Protein AF-0000000075130719 (afdb_homodimer)

Nearest PDB structures (foldseek):
  7v73-assembly1_A  TM=9.424E-01  e=3.988E-51  Homo sapiens
  7v75-assembly1_A-2  TM=9.267E-01  e=1.184E-51  Homo sapiens
  8opq-assembly1_B  TM=9.087E-01  e=3.395E-48  Homo sapiens
  7wl8-assembly1_A  TM=9.321E-01  e=1.357E-46  Mus musculus
  8sh3-assembly1_C  TM=9.042E-01  e=2.787E-46  Sus scrofa

Sequence (1422 aa):
MEDVPKVSEAAMAPPPLLERRVRQRQPTVSVLKSKLKQGMTCSVPRVRSTLSGFFPVVRWLPKYKLREYVWGDVMSGLIVGIILVPQAIAYCLLAGVEPIYGLYTSFYANIIYFLMGTSRHVSVGIFSLMSLMVGQVVFREVFLAGFDLNDDSIASVAGVLNSSVGTNVTLHSVELMGLQCGKECYAISIAACVTFLAGVYQVLMAVFRLGFVSVYLSAPMLDGFAMGASFTILTVQAKYLLGLKIPRHQGYGTVVVTWFNIFANIHKTNLCDLITSAICISILVAGKEIQERFKDRLKIPLPTELVVVAGATLASHFGDLNSLYDSSVSGHIPTGFIAPQVPNFGLMSRVALDAIPLAVISFAFTVSLSEMFAKKNGYMVRPNQEMLAIGCCNIIPSFFHCFTTSAALAKTMVKDSTGCQTQVSSLISALVVLLVLLFFAPYFYALQKCVLACIIIVSLRGALRKFKDLPAKWRASRNDGIVCLVAMSATALISVELGLLVGVVFSMICIIFKTQNPKVSLMGRVNNSDLYEDMDEYKNLVPPPGVQVFCFQAPLYYANKDFFLKSLYGTVGVEPFLEMARRRKAEKKAKEMFSKQAKANGDKNTGEVVIGLVQRELEFHTIVLDCSAIPFLDSAGLATFKGLVKEYKEVGVSVLLASCYTSVVDTLQKGQFFGKNNTDMGSLLFHTVHSAVLYANSHRLLGNTAREANAMEDVPKVSEAAMAPPPLLERRVRQRQPTVSVLKSKLKQGMTCSVPRVRSTLSGFFPVVRWLPKYKLREYVWGDVMSGLIVGIILVPQAIAYCLLAGVEPIYGLYTSFYANIIYFLMGTSRHVSVGIFSLMSLMVGQVVFREVFLAGFDLNDDSIASVAGVLNSSVGTNVTLHSVELMGLQCGKECYAISIAACVTFLAGVYQVLMAVFRLGFVSVYLSAPMLDGFAMGASFTILTVQAKYLLGLKIPRHQGYGTVVVTWFNIFANIHKTNLCDLITSAICISILVAGKEIQERFKDRLKIPLPTELVVVAGATLASHFGDLNSLYDSSVSGHIPTGFIAPQVPNFGLMSRVALDAIPLAVISFAFTVSLSEMFAKKNGYMVRPNQEMLAIGCCNIIPSFFHCFTTSAALAKTMVKDSTGCQTQVSSLISALVVLLVLLFFAPYFYALQKCVLACIIIVSLRGALRKFKDLPAKWRASRNDGIVCLVAMSATALISVELGLLVGVVFSMICIIFKTQNPKVSLMGRVNNSDLYEDMDEYKNLVPPPGVQVFCFQAPLYYANKDFFLKSLYGTVGVEPFLEMARRRKAEKKAKEMFSKQAKANGDKNTGEVVIGLVQRELEFHTIVLDCSAIPFLDSAGLATFKGLVKEYKEVGVSVLLASCYTSVVDTLQKGQFFGKNNTDMGSLLFHTVHSAVLYANSHRLLGNTAREANA

Organism: Scophthalmus maximus (NCBI:txid52904)

Solvent-accessible surface area (backbone atoms only — not comparable to full-atom values): 73428 Å² total; per-residue (Å²): 138,82,82,74,78,78,75,72,73,70,75,69,70,73,73,73,90,72,48,73,49,83,74,81,73,73,57,67,65,56,52,49,50,47,51,48,50,62,65,61,60,79,42,69,69,52,50,50,51,48,50,49,61,57,28,38,38,73,65,53,58,81,66,54,56,60,88,79,40,45,64,25,11,48,53,18,6,48,52,52,18,52,55,43,49,57,48,22,38,30,36,12,65,46,28,63,43,63,42,62,33,26,49,43,26,33,30,49,21,14,48,46,34,38,39,26,34,68,48,40,48,64,39,49,20,72,29,66,68,50,19,40,56,44,11,54,53,25,54,44,52,43,44,73,71,68,48,78,73,62,80,67,72,72,60,59,62,67,69,51,62,71,58,78,77,74,72,73,74,72,72,78,54,51,73,53,98,86,39,79,30,48,71,69,54,47,28,41,44,45,31,8,28,37,14,27,48,14,9,49,53,25,37,50,34,29,75,68,58,48,53,63,60,50,43,59,59,42,68,45,29,50,51,12,35,44,36,10,43,47,51,38,51,45,52,69,35,46,39,37,31,33,44,44,93,69,66,80,72,77,64,74,27,42,45,60,53,49,52,53,49,47,65,73,45,52,86,60,46,32,65,68,34,36,51,51,26,53,51,50,41,51,51,48,52,48,44,53,50,51,47,63,76,35,43,91,75,45,78,64,86,75,65,47,65,48,50,51,51,52,51,48,19,50,48,29,56,76,60,41,35,48,82,72,65,67,45,59,51,68,39,89,37,75,66,62,82,73,79,68,45,78,55,53,70,84,56,36,76,78,37,52,76,65,16,51,55,52,26,51,51,32,42,41,46,31,47,51,50,34,48,52,53,21,58,74,70,70,51,81,64,57,57,45,51,42,30,37,23,54,12,48,35,14,37,60,35,11,31,51,54,10,48,50,52,25,43,38,67,70,61,19,50,51,26,47,70,39,46,37,64,40,38,63,14,34,46,42,16,23,50,47,41,48,50,36,39,64,71,47,37,57,70,50,26,43,26,42,47,20,59,31,35,37,53,55,52,61,68,36,46,71,46,57,52,51,62,70,46,43,63,59,41,32,72,74,32,58,68,49,29,50,37,15,50,50,4,18,46,36,13,31,49,40,33,60,67,57,8,53,54,50,21,42,52,48,51,51,48,54,55,52,52,51,49,39,65,43,65,70,41,47,39,10,31,39,73,100,51,85,46,68,43,47,46,85,46,32,55,78,48,46,62,52,84,41,40,47,37,40,34,48,40,30,54,39,26,62,60,23,44,66,50,49,51,51,48,50,28,63,72,74,66,59,48,48,68,61,52,51,51,51,50,50,50,49,49,49,50,49,48,52,52,40,53,52,44,30,68,66,66,71,55,82,80,69,65,70,68,62,67,71,70,67,65,76,75,66,86,47,48,34,37,38,39,37,31,53,27,25,54,43,60,39,72,55,24,50,52,49,53,52,51,49,44,54,45,31,45,74,71,64,27,46,63,33,40,14,30,61,42,67,64,32,49,51,50,37,56,74,65,45,65,30,42,84,89,49,70,41,38,80,78,33,50,32,76,35,62,53,59,42,51,53,50,54,55,49,53,47,52,51,53,51,50,50,51,54,66,76,94,139,83,81,72,77,77,74,71,73,68,75,68,69,72,73,74,89,72,48,74,50,82,74,80,73,74,56,68,65,56,52,48,49,48,50,48,51,62,66,61,60,80,40,69,68,53,48,53,51,48,50,48,62,58,27,38,37,73,67,52,57,81,66,54,54,61,86,78,40,46,64,25,12,48,51,17,6,47,52,52,18,53,55,43,49,57,48,21,39,30,36,12,66,46,27,62,42,63,43,61,32,25,49,43,25,33,31,47,21,15,47,44,34,38,40,26,34,66,49,41,48,65,39,50,20,74,30,66,68,51,19,40,56,44,12,53,54,27,53,43,50,42,45,74,71,67,50,77,72,62,82,67,72,71,61,59,63,67,68,52,62,72,60,77,76,74,71,72,74,71,72,77,51,51,74,54,96,86,39,79,29,47,70,69,54,47,28,42,45,46,32,8,27,35,13,28,48,14,10,50,51,24,38,50,33,30,76,67,58,49,53,64,60,50,42,59,59,42,68,45,29,51,51,13,34,45,35,11,42,47,52,38,52,45,53,68,36,46,39,37,32,35,44,44,94,68,65,82,72,76,65,74,26,42,45,61,53,50,51,52,50,46,65,72,44,54,86,62,46,33,62,67,33,37,51,51,25,52,52,51,41,52,51,48,52,50,45,54,48,51,46,63,75,35,42,90,74,45,76,62,85,74,66,49,64,48,50,49,50,52,50,49,20,50,50,29,56,75,60,41,36,47,82,71,65,68,46,61,52,68,42,89,39,76,66,63,82,74,78,67,45,79,54,52,70,82,57,38,76,79,37,52,76,66,17,50,55,52,26,50,51,32,42,41,46,31,47,52,50,35,49,53,53,21,58,74,71,70,50,83,64,55,56,44,51,41,31,38,24,53,12,47,34,13,36,60,35,13,31,51,54,10,46,50,52,24,43,37,65,70,61,18,49,51,24,46,70,39,45,37,63,38,41,63,14,36,47,42,18,21,49,47,41,47,50,37,38,64,71,47,38,58,69,49,25,45,26,42,48,20,57,31,36,37,52,55,51,60,69,35,45,71,46,58,51,50,63,71,45,44,64,57,41,32,70,72,32,58,68,48,31,50,36,17,50,50,5,18,47,35,13,32,47,40,34,60,68,56,8,52,53,50,21,42,52,49,49,51,47,54,54,51,53,51,49,39,64,44,66,70,42,46,39,11,31,40,73,98,51,86,45,68,44,45,44,86,46,32,56,79,48,46,63,54,85,42,41,46,37,40,36,50,39,30,54,38,28,61,61,23,44,65,51,48,50,51,48,51,29,63,71,74,66,59,46,49,68,61,51,51,51,51,49,51,50,49,49,48,50,50,48,51,51,41,52,50,45,30,68,67,66,72,56,83,81,71,66,69,69,64,65,71,69,67,64,76,75,64,84,49,47,35,36,36,38,39,30,54,27,27,53,44,58,38,72,55,24,50,51,48,52,52,51,49,44,53,46,32,45,74,72,65,28,47,65,32,41,14,29,63,42,67,64,32,49,51,50,38,57,74,66,44,66,29,40,84,88,49,71,42,37,79,79,33,48,31,76,36,61,53,58,43,52,52,50,53,53,50,52,48,51,50,52,50,50,50,52,53,67,74,96

Radius of gyration: 38.37 Å; Cα contacts (8 Å, |Δi|>4): 2157; chains: 2; bounding box: 129×122×76 Å

pLDDT: mean 82.8, std 15.51, range [29.06, 96.94]

InterPro domains:
  IPR001902 SLC26A/SulP transporter [PTHR11814] (41-697)
  IPR001902 SLC26A/SulP transporter [TIGR00815] (56-692)
  IPR002645 STAS domain [PF01740] (541-692)
  IPR002645 STAS domain [PS50801] (537-696)
  IPR011547 SLC26A/SulP transporter domain [PF00916] (71-486)
  IPR018045 Sulphate anion transporter, conserved site [PS01130] (99-120)
  IPR036513 STAS domain superfamily [G3DSA:3.30.750.24] (517-700)
  IPR036513 STAS domain superfamily [SSF52091] (542-696)

Foldseek 3Di:
DDDPPPPPPPVPPPPDPDDDDPDPDDPPVVVVVVVVVVVPPPDPVVVVVVVCLQWVCVVCVVVDDCVPFVVLLLQLLVQLLLLQQLLLQLLCVLLVAASLQSLLLLLLLLVLCQGQPPFFQFRKGDDNLLSNLNNLQLLVVLVVLPHDQFPPVVPDPVVVVPDPPPPCPVQSFDDFPNDGAHSNRSSLLSQLLLLQLLLVVLLVCLVVVVLVVLVLCDPLLVLLLLQLSLLQLLLVLVCQLQQHRDGQDRFWFSNPVSVVVCVVCVVVGQPVSNVLLVVLLVQLLVLVVVCVVCVVPDLRRDSSLSVSLLVQLVCLVVVVCCVPRVFAASAFDDADFDDFADRRPVCNVVCNVSSHLSNVVQLSQALVLSQVVCVVVPHDGDSSSSSNSQSCSRNVCSRRSHGHMHTDDVSSVSSVSSRRDGSVSSVSSSVSSNVCRHPPRRSRRSGGSSSSSSSSSSVSVVSNCVVVCLVVLCVVPVLSSVLSNQLSCCCNGTHSSVSSVRSSVVNVVSVVVDQQDDDKFWWFDADPDLDTDGPVPDPDGHHPFQEIEIEDQHADEDRNLVVVLVVVCVVLVDDLVVLVVVLVVVLVVLQVVVVVVCVVVVDPPPSPVVSVPPLPDRRHAEYEYECQNHQAYDPNRLVSVLVVQVSVVVSRHHYAYEQHDPRHVVVNVVVCVCHDPNPNVVVRYYHHPSVNSVSRVVVVVVVVVVVVVVD/DDPPPPPPPPVPPPPDPDDDDPDPDDPPVVVVVVVVVVVPPPDPVVVVVVVCLQWVCVVCVVVDDCVPFVVLLLQLLVQLLLLQQLLLQLLCVLLVAASLQSLLLLLLLLVLCQGQPPFFQFRKGDDNLLSNLNNLQLLVVLVVLPHDQFPPPVPCPVVVVPDPPPPCPVQSFDDFPNDGAHSNRSSLLSQLLLLQLLLVVLLVCLVVVVLVVLVLCDPLLVLLLLLLSLLQLLLVLVCQLQQHRDGQDRFWFSNPVSVVVCVVCVVVGQPVSNVLLVVLLVQLLVLVVVCVVCVVPDLRRDSSLSVSLVVQLVCLVVVVCCVPRVFAASAADDADFDDFADRRPVCNVVCNVSSHLSNVVQLSQALVLSQVVCVVVPHDGDSSSSSNSQSCSRNVCSRRSHGHMHTDDVSSVSSVSSRRDGSVSSVSSSVSSNVCRHPPRRSRRSGGSSSSSSSSSSVSVVSNCCVVCLVVLCVVPVLSSVLSNQLSCCCNGTHSSVSSVRSSVVNVVSVVVDQQDDDKFWWFDADPDLDTDGPVPDPDGHHDFQEIEIEDQHADEDRNLVVVLVVVCVVLVHDLVVVVVVLVVVLVVLQVVVVVVCVVVVDDPPSPVVSVPPLPPRRHAEYEYECQNHQAYDPNRLVSVLVVQVSVVVSRHHYAYEQHDPRHVVVNVVVCVCHDPNPNVVVRYYHHPSVNSVSRVVVVVVVVVVVVVVD

Secondary structure (DSSP, 8-state):
----------------S-PBP------HHHHHHHHHHHHH---HHHHHHHHHHH-THHHHGGG--HHHHHHHHHHHHHHHHHHHHHHHHHHHHHHTS-HHHHHHHHHHHHHHHHHH---SSPPEE--HHHHHHHHHHHHHHHHHTT----TTTTSHHHHTTTS----------EEETTEEE-HHHHHHHHHHHHHHHHHHHHHHHHHTTGGGGGGG--HHHHHHHHHHHHHHHHHHHHHHHHT---PPP-SS-HHHHHHHHHHHTGGG--HHHHHHHHHHHHHHHHHHHHHHHTTTT-SS---HHHHHHHHHHHHHHHHTHHHHH---B------S-PPP----GGGHHHHTTTHHHHHHHHHHHHHHHHHHHHHHHT----HHHHHHHHHHHHHHHHTTT----EE-HHHHHHHHHTT--STHHHHHHHHHHHHIIIIIGGGGTT-BHHHHHHHHHHHTHHHHHGGGGHHHHHHH-HHHHHHHHHHHHHHHHT-HHHHHHHHHHHHHHHHHHHHHS--EEEEEEETTSS-EEETTTBSSEEPPTTEEEEEE-S-B-TTTHHHHHHHHHHHH---HHHHHHHHHHHHHHHHHHHHHHHHHH---STHHHHHHHT----S-SEEEEE-TT---B-HHHHHHHHHHHHHHHHTT-EEEEES--HHHHHHHHHTTTT-GGGTTHHHHEESSHHHHHHHHHHHHHHHHHHHHHT-/----------------S-PBP------HHHHHHHHHHHHH---HHHHHHHHHHH-THHHHSTT--HHHHHHHHHHHHHHHHHHHHHHHHHHHHHHTS-HHHHHHHHHHHHHHHHHH---SS--EE--HHHHHHHHHHHHHHHHHTT----TTTTTHHHHTTTS----------EEETTEEE-HHHHHHHHHHHHHHHHHHHHHHHHHTTGGGGGGG--HHHHHHHHHHHHHHHHHHHHHHHHT---PPP-SS-HHHHHHHHHHHTGGG--HHHHHHHHHHHHHHHHHHHHHHHTTTT-SS---HHHHHHHHHHHHHHHHTHHHHH---B------S-PPP-PPPGGGHHHHTTTHHHHHHHHHHHHHHHHHHHHHHHT----HHHHHHHHHHHHHHHHTTT----EE-HHHHHHHHHTT--STHHHHHHHHHHHHIIIIIGGGGTT-BHHHHHHHHHHHTHHHHHGGGGHHHHHHH-HHHHHHHHHHHHHHHHT-HHHHHHHHHHHHHHHHHHHHHS--EEEEEEETTSS-EEETTTBSSEEPPTTEEEEEE-S-B-TTTHHHHHHHHHHHH---HHHHHHHHHHHHHHHHHHHHHHHHHH---STHHHHHHHT----S-SEEEEE-TT---B-HHHHHHHHHHHHHHHHTT-EEEEES--HHHHHHHHHTTTT-GGGTTHHHHEESSHHHHHHHHHHHHHHHHHHHHHT-

Structure (mmCIF, N/CA/C/O backbone):
data_AF-0000000075130719-model_v1
#
loop_
_entity.id
_entity.type
_entity.pdbx_description
1 polymer 'Sulfate transporter'
#
loop_
_atom_site.group_PDB
_atom_site.id
_atom_site.type_symbol
_atom_site.label_atom_id
_atom_site.label_alt_id
_atom_site.label_comp_id
_atom_site.label_asym_id
_atom_site.label_entity_id
_atom_site.label_seq_id
_atom_site.pdbx_PDB_ins_code
_atom_site.Cartn_x
_atom_site.Cartn_y
_atom_site.Cartn_z
_atom_site.occupancy
_atom_site.B_iso_or_equiv
_atom_site.auth_seq_id
_atom_site.auth_comp_id
_atom_site.auth_asym_id
_atom_site.auth_atom_id
_atom_site.pdbx_PDB_model_num
ATOM 1 N N . MET A 1 1 ? -71.188 16.891 39.656 1 29.08 1 MET A N 1
ATOM 2 C CA . MET A 1 1 ? -70.25 17.109 38.562 1 29.08 1 MET A CA 1
ATOM 3 C C . MET A 1 1 ? -69 16.219 38.719 1 29.08 1 MET A C 1
ATOM 5 O O . MET A 1 1 ? -68.188 16.469 39.562 1 29.08 1 MET A O 1
ATOM 9 N N . GLU A 1 2 ? -69.125 14.898 38.5 1 30.97 2 GLU A N 1
ATOM 10 C CA . GLU A 1 2 ? -68.312 13.727 38.75 1 30.97 2 GLU A CA 1
ATOM 11 C C . GLU A 1 2 ? -67.062 13.727 37.875 1 30.97 2 GLU A C 1
ATOM 13 O O . GLU A 1 2 ? -67.188 13.969 36.688 1 30.97 2 GLU A O 1
ATOM 18 N N . ASP A 1 3 ? -65.875 14.031 38.469 1 32.53 3 ASP A N 1
ATOM 19 C CA . ASP A 1 3 ? -64.5 14.164 37.969 1 32.53 3 ASP A CA 1
ATOM 20 C C . ASP A 1 3 ? -64.062 12.891 37.25 1 32.53 3 ASP A C 1
ATOM 22 O O . ASP A 1 3 ? -64 11.812 37.844 1 32.53 3 ASP A O 1
ATOM 26 N N . VAL A 1 4 ? -64.438 12.703 35.969 1 36.16 4 VAL A N 1
ATOM 27 C CA . VAL A 1 4 ? -64.062 11.578 35.125 1 36.16 4 VAL A CA 1
ATOM 28 C C . VAL A 1 4 ? -62.531 11.5 35.062 1 36.16 4 VAL A C 1
ATOM 30 O O . VAL A 1 4 ? -61.844 12.5 34.781 1 36.16 4 VAL A O 1
ATOM 33 N N . PRO A 1 5 ? -61.906 10.547 35.781 1 35.84 5 PRO A N 1
ATOM 34 C CA . PRO A 1 5 ? -60.469 10.406 35.812 1 35.84 5 PRO A CA 1
ATOM 35 C C . PRO A 1 5 ? -59.844 10.312 34.406 1 35.84 5 PRO A C 1
ATOM 37 O O . PRO A 1 5 ? -60.438 9.727 33.5 1 35.84 5 PRO A O 1
ATOM 40 N N . LYS A 1 6 ? -59.094 11.328 33.969 1 33.88 6 LYS A N 1
ATOM 41 C CA . LYS A 1 6 ? -58.281 11.445 32.75 1 33.88 6 LYS A CA 1
ATOM 42 C C . LYS A 1 6 ? -57.438 10.203 32.562 1 33.88 6 LYS A C 1
ATOM 44 O O . LYS A 1 6 ? -56.562 9.898 33.375 1 33.88 6 LYS A O 1
ATOM 49 N N . VAL A 1 7 ? -58.031 9.141 32.094 1 32.34 7 VAL A N 1
ATOM 50 C CA . VAL A 1 7 ? -57.25 7.977 31.672 1 32.34 7 VAL A CA 1
ATOM 51 C C . VAL A 1 7 ? -56.094 8.422 30.781 1 32.34 7 VAL A C 1
ATOM 53 O O . VAL A 1 7 ? -56.312 9.016 29.719 1 32.34 7 VAL A O 1
ATOM 56 N N . SER A 1 8 ? -55.094 8.969 31.391 1 29.34 8 SER A N 1
ATOM 57 C CA . SER A 1 8 ? -53.844 9.188 30.688 1 29.34 8 SER A CA 1
ATOM 58 C C . SER A 1 8 ? -53.5 8.023 29.75 1 29.34 8 SER A C 1
ATOM 60 O O . SER A 1 8 ? -53.438 6.871 30.188 1 29.34 8 SER A O 1
ATOM 62 N N . GLU A 1 9 ? -54.125 7.965 28.656 1 30.27 9 GLU A N 1
ATOM 63 C CA . GLU A 1 9 ? -53.719 7.059 27.578 1 30.27 9 GLU A CA 1
ATOM 64 C C . GLU A 1 9 ? -52.188 6.961 27.5 1 30.27 9 GLU A C 1
ATOM 66 O O . GLU A 1 9 ? -51.531 7.883 27.016 1 30.27 9 GLU A O 1
ATOM 71 N N . ALA A 1 10 ? -51.594 6.473 28.547 1 31.53 10 ALA A N 1
ATOM 72 C CA . ALA A 1 10 ? -50.188 6.051 28.375 1 31.53 10 ALA A CA 1
ATOM 73 C C . ALA A 1 10 ? -50 5.391 27.016 1 31.53 10 ALA A C 1
ATOM 75 O O . ALA A 1 10 ? -50.594 4.348 26.734 1 31.53 10 ALA A O 1
ATOM 76 N N . ALA A 1 11 ? -49.938 6.172 26 1 31.53 11 ALA A N 1
ATOM 77 C CA . ALA A 1 11 ? -49.406 5.723 24.703 1 31.53 11 ALA A CA 1
ATOM 78 C C . ALA A 1 11 ? -48.375 4.621 24.891 1 31.53 11 ALA A C 1
ATOM 80 O O . ALA A 1 11 ? -47.25 4.875 25.391 1 31.53 11 ALA A O 1
ATOM 81 N N . MET A 1 12 ? -48.688 3.492 25.391 1 31.31 12 MET A N 1
ATOM 82 C CA . MET A 1 12 ? -47.812 2.326 25.422 1 31.31 12 MET A CA 1
ATOM 83 C C . MET A 1 12 ? -46.938 2.264 24.156 1 31.31 12 MET A C 1
ATOM 85 O O . MET A 1 12 ? -47.469 2.211 23.047 1 31.31 12 MET A O 1
ATOM 89 N N . ALA A 1 13 ? -45.875 2.953 24.141 1 35.78 13 ALA A N 1
ATOM 90 C CA . ALA A 1 13 ? -44.875 2.723 23.109 1 35.78 13 ALA A CA 1
ATOM 91 C C . ALA A 1 13 ? -44.906 1.272 22.625 1 35.78 13 ALA A C 1
ATOM 93 O O . ALA A 1 13 ? -44.969 0.347 23.438 1 35.78 13 ALA A O 1
ATOM 94 N N . PRO A 1 14 ? -45.5 0.902 21.5 1 40.53 14 PRO A N 1
ATOM 95 C CA . PRO A 1 14 ? -45.5 -0.47 20.984 1 40.53 14 PRO A CA 1
ATOM 96 C C . PRO A 1 14 ? -44.219 -1.211 21.344 1 40.53 14 PRO A C 1
ATOM 98 O O . PRO A 1 14 ? -43.156 -0.583 21.531 1 40.53 14 PRO A O 1
ATOM 101 N N . PRO A 1 15 ? -44.219 -2.346 22.031 1 43.78 15 PRO A N 1
ATOM 102 C CA . PRO A 1 15 ? -43.062 -3.141 22.422 1 43.78 15 PRO A CA 1
ATOM 103 C C . PRO A 1 15 ? -41.969 -3.141 21.344 1 43.78 15 PRO A C 1
ATOM 105 O O . PRO A 1 15 ? -42.281 -3.016 20.156 1 43.78 15 PRO A O 1
ATOM 108 N N . PRO A 1 16 ? -40.844 -2.752 21.703 1 54.16 16 PRO A N 1
ATOM 109 C CA . PRO A 1 16 ? -39.719 -2.705 20.75 1 54.16 16 PRO A CA 1
ATOM 110 C C . PRO A 1 16 ? -39.594 -3.973 19.906 1 54.16 16 PRO A C 1
ATOM 112 O O . PRO A 1 16 ? -39.656 -5.082 20.438 1 54.16 16 PRO A O 1
ATOM 115 N N . LEU A 1 17 ? -40.094 -3.984 18.75 1 58.25 17 LEU A N 1
ATOM 116 C CA . LEU A 1 17 ? -40.094 -5.062 17.766 1 58.25 17 LEU A CA 1
ATOM 117 C C . LEU A 1 17 ? -38.812 -5.883 17.828 1 58.25 17 LEU A C 1
ATOM 119 O O . LEU A 1 17 ? -38.844 -7.102 17.656 1 58.25 17 LEU A O 1
ATOM 123 N N . LEU A 1 18 ? -37.625 -5.363 18.156 1 67.38 18 LEU A N 1
ATOM 124 C CA . LEU A 1 18 ? -36.375 -6.121 18.125 1 67.38 18 LEU A CA 1
ATOM 125 C C . LEU A 1 18 ? -35.594 -5.969 19.422 1 67.38 18 LEU A C 1
ATOM 127 O O . LEU A 1 18 ? -35.438 -4.855 19.938 1 67.38 18 LEU A O 1
ATOM 131 N N . GLU A 1 19 ? -35.5 -7.078 20.266 1 74.81 19 GLU A N 1
ATOM 132 C CA . GLU A 1 19 ? -34.688 -7.086 21.469 1 74.81 19 GLU A CA 1
ATOM 133 C C . GLU A 1 19 ? -33.281 -7.633 21.188 1 74.81 19 GLU A C 1
ATOM 135 O O . GLU A 1 19 ? -33.125 -8.695 20.578 1 74.81 19 GLU A O 1
ATOM 140 N N . ARG A 1 20 ? -32.25 -6.91 21.578 1 80.06 20 ARG A N 1
ATOM 141 C CA . ARG A 1 20 ? -30.875 -7.289 21.328 1 80.06 20 ARG A CA 1
ATOM 142 C C . ARG A 1 20 ? -30.406 -8.359 22.312 1 80.06 20 ARG A C 1
ATOM 144 O O . ARG A 1 20 ? -30.797 -8.336 23.484 1 80.06 20 ARG A O 1
ATOM 151 N N . ARG A 1 21 ? -29.703 -9.336 21.672 1 74.75 21 ARG A N 1
ATOM 152 C CA . ARG A 1 21 ? -29.109 -10.359 22.516 1 74.75 21 ARG A CA 1
ATOM 153 C C . ARG A 1 21 ? -27.844 -9.859 23.172 1 74.75 21 ARG A C 1
ATOM 155 O O . ARG A 1 21 ? -27.031 -9.172 22.547 1 74.75 21 ARG A O 1
ATOM 162 N N . VAL A 1 22 ? -27.688 -9.836 24.484 1 62.62 22 VAL A N 1
ATOM 163 C CA . VAL A 1 22 ? -26.5 -9.398 25.203 1 62.62 22 VAL A CA 1
ATOM 164 C C . VAL A 1 22 ? -25.344 -10.336 24.906 1 62.62 22 VAL A C 1
ATOM 166 O O . VAL A 1 22 ? -25.438 -11.547 25.094 1 62.62 22 VAL A O 1
ATOM 169 N N . ARG A 1 23 ? -24.484 -10 24.016 1 59.78 23 ARG A N 1
ATOM 170 C CA . ARG A 1 23 ? -23.328 -10.852 23.719 1 59.78 23 ARG A CA 1
ATOM 171 C C . ARG A 1 23 ? -22.344 -10.844 24.875 1 59.78 23 ARG A C 1
ATOM 173 O O . ARG A 1 23 ? -21.953 -9.781 25.359 1 59.78 23 ARG A O 1
ATOM 180 N N . GLN A 1 24 ? -22.281 -11.891 25.578 1 57.62 24 GLN A N 1
ATOM 181 C CA . GLN A 1 24 ? -21.219 -11.992 26.562 1 57.62 24 GLN A CA 1
ATOM 182 C C . GLN A 1 24 ? -19.844 -12.125 25.906 1 57.62 24 GLN A C 1
ATOM 184 O O . GLN A 1 24 ? -19.594 -13.109 25.203 1 57.62 24 GLN A O 1
ATOM 189 N N . ARG A 1 25 ? -19.234 -11.094 25.562 1 55.66 25 ARG A N 1
ATOM 190 C CA . ARG A 1 25 ? -17.906 -11.164 24.984 1 55.66 25 ARG A CA 1
ATOM 191 C C . ARG A 1 25 ? -16.906 -11.789 25.953 1 55.66 25 ARG A C 1
ATOM 193 O O . ARG A 1 25 ? -16.812 -11.359 27.109 1 55.66 25 ARG A O 1
ATOM 200 N N . GLN A 1 26 ? -16.453 -12.906 25.594 1 62.5 26 GLN A N 1
ATOM 201 C CA . GLN A 1 26 ? -15.375 -13.484 26.391 1 62.5 26 GLN A CA 1
ATOM 202 C C . GLN A 1 26 ? -14.117 -12.625 26.344 1 62.5 26 GLN A C 1
ATOM 204 O O . GLN A 1 26 ? -13.766 -12.102 25.281 1 62.5 26 GLN A O 1
ATOM 209 N N . PRO A 1 27 ? -13.523 -12.289 27.422 1 63.16 27 PRO A N 1
ATOM 210 C CA . PRO A 1 27 ? -12.328 -11.453 27.453 1 63.16 27 PRO A CA 1
ATOM 211 C C . PRO A 1 27 ? -11.219 -11.977 26.547 1 63.16 27 PRO A C 1
ATOM 213 O O . PRO A 1 27 ? -10.961 -13.188 26.516 1 63.16 27 PRO A O 1
ATOM 216 N N . THR A 1 28 ? -10.711 -11.164 25.625 1 64.56 28 THR A N 1
ATOM 217 C CA . THR A 1 28 ? -9.664 -11.484 24.656 1 64.56 28 THR A CA 1
ATOM 218 C C . THR A 1 28 ? -8.516 -12.227 25.328 1 64.56 28 THR A C 1
ATOM 220 O O . THR A 1 28 ? -7.926 -13.133 24.734 1 64.56 28 THR A O 1
ATOM 223 N N . VAL A 1 29 ? -8.258 -11.805 26.609 1 66.38 29 VAL A N 1
ATOM 224 C CA . VAL A 1 29 ? -7.133 -12.398 27.328 1 66.38 29 VAL A CA 1
ATOM 225 C C . VAL A 1 29 ? -7.43 -13.867 27.625 1 66.38 29 VAL A C 1
ATOM 227 O O . VAL A 1 29 ? -6.539 -14.719 27.547 1 66.38 29 VAL A O 1
ATOM 230 N N . SER A 1 30 ? -8.633 -14.102 27.891 1 66.56 30 SER A N 1
ATOM 231 C CA . SER A 1 30 ? -8.984 -15.477 28.219 1 66.56 30 SER A CA 1
ATOM 232 C C . SER A 1 30 ? -8.93 -16.375 26.984 1 66.56 30 SER A C 1
ATOM 234 O O . SER A 1 30 ? -8.5 -17.531 27.062 1 66.56 30 SER A O 1
ATOM 236 N N . VAL A 1 31 ? -9.281 -15.75 25.938 1 69.5 31 VAL A N 1
ATOM 237 C CA . VAL A 1 31 ? -9.25 -16.531 24.703 1 69.5 31 VAL A CA 1
ATOM 238 C C . VAL A 1 31 ? -7.797 -16.797 24.312 1 69.5 31 VAL A C 1
ATOM 240 O O . VAL A 1 31 ? -7.461 -17.906 23.891 1 69.5 31 VAL A O 1
ATOM 243 N N . LEU A 1 32 ? -7.02 -15.789 24.5 1 69.06 32 LEU A N 1
ATOM 244 C CA . LEU A 1 32 ? -5.605 -15.969 24.172 1 69.06 32 LEU A CA 1
ATOM 245 C C . LEU A 1 32 ? -4.961 -16.984 25.125 1 69.06 32 LEU A C 1
ATOM 247 O O . LEU A 1 32 ? -4.152 -17.797 24.688 1 69.06 32 LEU A O 1
ATOM 251 N N . LYS A 1 33 ? -5.246 -16.906 26.391 1 65.81 33 LYS A N 1
ATOM 252 C CA . LYS A 1 33 ? -4.703 -17.844 27.375 1 65.81 33 LYS A CA 1
ATOM 253 C C . LYS A 1 33 ? -5.156 -19.266 27.078 1 65.81 33 LYS A C 1
ATOM 255 O O . LYS A 1 33 ? -4.379 -20.219 27.219 1 65.81 33 LYS A O 1
ATOM 260 N N . SER A 1 34 ? -6.336 -19.281 26.672 1 66.81 34 SER A N 1
ATOM 261 C CA . SER A 1 34 ? -6.84 -20.609 26.359 1 66.81 34 SER A CA 1
ATOM 262 C C . SER A 1 34 ? -6.172 -21.188 25.109 1 66.81 34 SER A C 1
ATOM 264 O O . SER A 1 34 ? -5.832 -22.359 25.062 1 66.81 34 SER A O 1
ATOM 266 N N . LYS A 1 35 ? -6.047 -20.266 24.219 1 67.25 35 LYS A N 1
ATOM 267 C CA . LYS A 1 35 ? -5.398 -20.719 22.984 1 67.25 35 LYS A CA 1
ATOM 268 C C . LYS A 1 35 ? -3.939 -21.094 23.234 1 67.25 35 LYS A C 1
ATOM 270 O O . LYS A 1 35 ? -3.432 -22.062 22.672 1 67.25 35 LYS A O 1
ATOM 275 N N . LEU A 1 36 ? -3.275 -20.281 24.047 1 64.25 36 LEU A N 1
ATOM 276 C CA . LEU A 1 36 ? -1.893 -20.578 24.422 1 64.25 36 LEU A CA 1
ATOM 277 C C . LEU A 1 36 ? -1.804 -21.844 25.25 1 64.25 36 LEU A C 1
ATOM 279 O O . LEU A 1 36 ? -0.882 -22.641 25.062 1 64.25 36 LEU A O 1
ATOM 283 N N . LYS A 1 37 ? -2.654 -22 26.172 1 62.38 37 LYS A N 1
ATOM 284 C CA . LYS A 1 37 ? -2.676 -23.203 26.984 1 62.38 37 LYS A CA 1
ATOM 285 C C . LYS A 1 37 ? -2.936 -24.438 26.141 1 62.38 37 LYS A C 1
ATOM 287 O O . LYS A 1 37 ? -2.322 -25.484 26.359 1 62.38 37 LYS A O 1
ATOM 292 N N . GLN A 1 38 ? -3.814 -24.281 25.312 1 63.06 38 GLN A N 1
ATOM 293 C CA . GLN A 1 38 ? -4.117 -25.406 24.438 1 63.06 38 GLN A CA 1
ATOM 294 C C . GLN A 1 38 ? -2.939 -25.719 23.516 1 63.06 38 GLN A C 1
ATOM 296 O O . GLN A 1 38 ? -2.707 -26.875 23.172 1 63.06 38 GLN A O 1
ATOM 301 N N . GLY A 1 39 ? -2.277 -24.656 23.125 1 59.03 39 GLY A N 1
ATOM 302 C CA . GLY A 1 39 ? -1.111 -24.828 22.266 1 59.03 39 GLY A CA 1
ATOM 303 C C . GLY A 1 39 ? 0.069 -25.453 23 1 59.03 39 GLY A C 1
ATOM 304 O O . GLY A 1 39 ? 0.901 -26.125 22.375 1 59.03 39 GLY A O 1
ATOM 305 N N . MET A 1 40 ? 0.19 -25.203 24.328 1 58.75 40 MET A N 1
ATOM 306 C CA . MET A 1 40 ? 1.353 -25.625 25.094 1 58.75 40 MET A CA 1
ATOM 307 C C . MET A 1 40 ? 1.14 -27.031 25.656 1 58.75 40 MET A C 1
ATOM 309 O O . MET A 1 40 ? 2.014 -27.578 26.328 1 58.75 40 MET A O 1
ATOM 313 N N . THR A 1 41 ? 0.092 -27.562 25.609 1 57.78 41 THR A N 1
ATOM 314 C CA . THR A 1 41 ? -0.005 -28.906 26.156 1 57.78 41 THR A CA 1
ATOM 315 C C . THR A 1 41 ? 0.629 -29.922 25.203 1 57.78 41 THR A C 1
ATOM 317 O O . THR A 1 41 ? 0.168 -30.109 24.078 1 57.78 41 THR A O 1
ATOM 320 N N . CYS A 1 42 ? 1.938 -30.094 25.312 1 56.34 42 CYS A N 1
ATOM 321 C CA . CYS A 1 42 ? 2.775 -31 24.547 1 56.34 42 CYS A CA 1
ATOM 322 C C . CYS A 1 42 ? 2.441 -32.438 24.875 1 56.34 42 CYS A C 1
ATOM 324 O O . CYS A 1 42 ? 2.736 -32.938 25.969 1 56.34 42 CYS A O 1
ATOM 326 N N . SER A 1 43 ? 1.335 -32.938 24.625 1 61.97 43 SER A N 1
ATOM 327 C CA . SER A 1 43 ? 1.16 -34.375 24.797 1 61.97 43 SER A CA 1
ATOM 328 C C . SER A 1 43 ? 1.737 -35.125 23.609 1 61.97 43 SER A C 1
ATOM 330 O O . SER A 1 43 ? 1.888 -34.594 22.516 1 61.97 43 SER A O 1
ATOM 332 N N . VAL A 1 44 ? 2.369 -36.281 23.906 1 62.78 44 VAL A N 1
ATOM 333 C CA . VAL A 1 44 ? 3.006 -37.188 22.969 1 62.78 44 VAL A CA 1
ATOM 334 C C . VAL A 1 44 ? 2.119 -37.375 21.734 1 62.78 44 VAL A C 1
ATOM 336 O O . VAL A 1 44 ? 2.604 -37.281 20.594 1 62.78 44 VAL A O 1
ATOM 339 N N . PRO A 1 45 ? 0.846 -37.594 21.953 1 62.47 45 PRO A N 1
ATOM 340 C CA . PRO A 1 45 ? 0.03 -37.781 20.75 1 62.47 45 PRO A CA 1
ATOM 341 C C . PRO A 1 45 ? -0.054 -36.5 19.922 1 62.47 45 PRO A C 1
ATOM 343 O O . PRO A 1 45 ? -0.154 -36.562 18.688 1 62.47 45 PRO A O 1
ATOM 346 N N . ARG A 1 46 ? 0.13 -35.469 20.469 1 63.22 46 ARG A N 1
ATOM 347 C CA . ARG A 1 46 ? 0.052 -34.188 19.766 1 63.22 46 ARG A CA 1
ATOM 348 C C . ARG A 1 46 ? 1.312 -33.938 18.953 1 63.22 46 ARG A C 1
ATOM 350 O O . ARG A 1 46 ? 1.241 -33.375 17.844 1 63.22 46 ARG A O 1
ATOM 357 N N . VAL A 1 47 ? 2.381 -34.438 19.625 1 65.5 47 VAL A N 1
ATOM 358 C CA . VAL A 1 47 ? 3.643 -34.312 18.891 1 65.5 47 VAL A CA 1
ATOM 359 C C . VAL A 1 47 ? 3.633 -35.25 17.688 1 65.5 47 VAL A C 1
ATOM 361 O O . VAL A 1 47 ? 4.113 -34.875 16.609 1 65.5 47 VAL A O 1
ATOM 364 N N . ARG A 1 48 ? 3.168 -36.375 17.875 1 66.25 48 ARG A N 1
ATOM 365 C CA . ARG A 1 48 ? 3.072 -37.312 16.75 1 66.25 48 ARG A CA 1
ATOM 366 C C . ARG A 1 48 ? 2.131 -36.781 15.68 1 66.25 48 ARG A C 1
ATOM 368 O O . ARG A 1 48 ? 2.412 -36.875 14.484 1 66.25 48 ARG A O 1
ATOM 375 N N . SER A 1 49 ? 1.133 -36.219 16.156 1 71.12 49 SER A N 1
ATOM 376 C CA . SER A 1 49 ? 0.183 -35.656 15.195 1 71.12 49 SER A CA 1
ATOM 377 C C . SER A 1 49 ? 0.762 -34.438 14.5 1 71.12 49 SER A C 1
ATOM 379 O O . SER A 1 49 ? 0.512 -34.219 13.312 1 71.12 49 SER A O 1
ATOM 381 N N . THR A 1 50 ? 1.59 -33.75 15.25 1 70.94 50 THR A N 1
ATOM 382 C CA . THR A 1 50 ? 2.223 -32.594 14.648 1 70.94 50 THR A CA 1
ATOM 383 C C . THR A 1 50 ? 3.309 -33 13.664 1 70.94 50 THR A C 1
ATOM 385 O O . THR A 1 50 ? 3.449 -32.406 12.594 1 70.94 50 THR A O 1
ATOM 388 N N . LEU A 1 51 ? 4.031 -34.062 14.008 1 71.88 51 LEU A N 1
ATOM 389 C CA . LEU A 1 51 ? 5.07 -34.562 13.117 1 71.88 51 LEU A CA 1
ATOM 390 C C . LEU A 1 51 ? 4.461 -35.188 11.867 1 71.88 51 LEU A C 1
ATOM 392 O O . LEU A 1 51 ? 4.98 -35.031 10.766 1 71.88 51 LEU A O 1
ATOM 396 N N . SER A 1 52 ? 3.443 -35.906 12.117 1 74.56 52 SER A N 1
ATOM 397 C CA . SER A 1 52 ? 2.766 -36.5 10.969 1 74.56 52 SER A CA 1
ATOM 398 C C . SER A 1 52 ? 2.102 -35.406 10.109 1 74.56 52 SER A C 1
ATOM 400 O O . SER A 1 52 ? 1.898 -35.625 8.906 1 74.56 52 SER A O 1
ATOM 402 N N . GLY A 1 53 ? 1.905 -34.375 10.75 1 75.62 53 GLY A N 1
ATOM 403 C CA . GLY A 1 53 ? 1.366 -33.219 10.008 1 75.62 53 GLY A CA 1
ATOM 404 C C . GLY A 1 53 ? 2.414 -32.5 9.188 1 75.62 53 GLY A C 1
ATOM 405 O O . GLY A 1 53 ? 2.113 -31.953 8.125 1 75.62 53 GLY A O 1
ATOM 406 N N . PHE A 1 54 ? 3.627 -32.688 9.648 1 84.31 54 PHE A N 1
ATOM 407 C CA . PHE A 1 54 ? 4.734 -32.031 8.961 1 84.31 54 PHE A CA 1
ATOM 408 C C . PHE A 1 54 ? 5.16 -32.812 7.738 1 84.31 54 PHE A C 1
ATOM 410 O O . PHE A 1 54 ? 5.684 -32.25 6.773 1 84.31 54 PHE A O 1
ATOM 417 N N . PHE A 1 55 ? 4.949 -34.156 7.75 1 90.44 55 PHE A N 1
ATOM 418 C CA . PHE A 1 55 ? 5.285 -35.031 6.633 1 90.44 55 PHE A CA 1
ATOM 419 C C . PHE A 1 55 ? 4.051 -35.781 6.125 1 90.44 55 PHE A C 1
ATOM 421 O O . PHE A 1 55 ? 3.83 -36.938 6.453 1 90.44 55 PHE A O 1
ATOM 428 N N . PRO A 1 56 ? 3.375 -35.125 5.305 1 88.12 56 PRO A N 1
ATOM 429 C CA . PRO A 1 56 ? 2.145 -35.719 4.789 1 88.12 56 PRO A CA 1
ATOM 430 C C . PRO A 1 56 ? 2.387 -37.062 4.102 1 88.12 56 PRO A C 1
ATOM 432 O O . PRO A 1 56 ? 1.463 -37.875 3.977 1 88.12 56 PRO A O 1
ATOM 435 N N . VAL A 1 57 ? 3.586 -37.406 3.686 1 89.44 57 VAL A N 1
ATOM 436 C CA . VAL A 1 57 ? 3.914 -38.625 2.982 1 89.44 57 VAL A CA 1
ATOM 437 C C . VAL A 1 57 ? 3.627 -39.844 3.885 1 89.44 57 VAL A C 1
ATOM 439 O O . VAL A 1 57 ? 3.248 -40.906 3.404 1 89.44 57 VAL A O 1
ATOM 442 N N . VAL A 1 58 ? 3.723 -39.688 5.137 1 87.56 58 VAL A N 1
ATOM 443 C CA . VAL A 1 58 ? 3.537 -40.781 6.086 1 87.56 58 VAL A CA 1
ATOM 444 C C . VAL A 1 58 ? 2.055 -41.125 6.176 1 87.56 58 VAL A C 1
ATOM 446 O O . VAL A 1 58 ? 1.706 -42.281 6.469 1 87.56 58 VAL A O 1
ATOM 449 N N . ARG A 1 59 ? 1.217 -40.219 5.809 1 84.69 59 ARG A N 1
ATOM 450 C CA . ARG A 1 59 ? -0.22 -40.469 5.91 1 84.69 59 ARG A CA 1
ATOM 451 C C . ARG A 1 59 ? -0.765 -41.094 4.625 1 84.69 59 ARG A C 1
ATOM 453 O O . ARG A 1 59 ? -1.547 -42.031 4.672 1 84.69 59 ARG A O 1
ATOM 460 N N . TRP A 1 60 ? -0.335 -40.594 3.461 1 86.25 60 TRP A N 1
ATOM 461 C CA . TRP A 1 60 ? -0.974 -41.062 2.229 1 86.25 60 TRP A CA 1
ATOM 462 C C . TRP A 1 60 ? -0.181 -42.188 1.589 1 86.25 60 TRP A C 1
ATOM 464 O O . TRP A 1 60 ? -0.731 -43 0.823 1 86.25 60 TRP A O 1
ATOM 474 N N . LEU A 1 61 ? 1.16 -42.406 1.884 1 88.06 61 LEU A N 1
ATOM 475 C CA . LEU A 1 61 ? 1.986 -43.438 1.22 1 88.06 61 LEU A CA 1
ATOM 476 C C . LEU A 1 61 ? 1.508 -44.844 1.556 1 88.06 61 LEU A C 1
ATOM 478 O O . LEU A 1 61 ? 1.468 -45.688 0.683 1 88.06 61 LEU A O 1
ATOM 482 N N . PRO A 1 62 ? 1.109 -45.062 2.83 1 87.81 62 PRO A N 1
ATOM 483 C CA . PRO A 1 62 ? 0.622 -46.406 3.152 1 87.81 62 PRO A CA 1
ATOM 484 C C . PRO A 1 62 ? -0.721 -46.719 2.494 1 87.81 62 PRO A C 1
ATOM 486 O O . PRO A 1 62 ? -1.068 -47.906 2.32 1 87.81 62 PRO A O 1
ATOM 489 N N . LYS A 1 63 ? -1.395 -45.719 2.119 1 86.75 63 LYS A N 1
ATOM 490 C CA . LYS A 1 63 ? -2.689 -45.906 1.471 1 86.75 63 LYS A CA 1
ATOM 491 C C . LYS A 1 63 ? -2.553 -45.875 -0.049 1 86.75 63 LYS A C 1
ATOM 493 O O . LYS A 1 63 ? -3.551 -45.812 -0.767 1 86.75 63 LYS A O 1
ATOM 498 N N . TYR A 1 64 ? -1.347 -45.969 -0.5 1 89.94 64 TYR A N 1
ATOM 499 C CA . TYR A 1 64 ? -1.072 -45.906 -1.932 1 89.94 64 TYR A CA 1
ATOM 500 C C . TYR A 1 64 ? -1.565 -47.156 -2.639 1 89.94 64 TYR A C 1
ATOM 502 O O . TYR A 1 64 ? -1.166 -48.281 -2.289 1 89.94 64 TYR A O 1
ATOM 510 N N . LYS A 1 65 ? -2.488 -46.906 -3.51 1 89.25 65 LYS A N 1
ATOM 511 C CA . LYS A 1 65 ? -2.98 -48.031 -4.312 1 89.25 65 LYS A CA 1
ATOM 512 C C . LYS A 1 65 ? -2.014 -48.344 -5.445 1 89.25 65 LYS A C 1
ATOM 514 O O . LYS A 1 65 ? -2.088 -47.781 -6.523 1 89.25 65 LYS A O 1
ATOM 519 N N . LEU A 1 66 ? -1.236 -49.312 -5.352 1 87.56 66 LEU A N 1
ATOM 520 C CA . LEU A 1 66 ? -0.141 -49.656 -6.25 1 87.56 66 LEU A CA 1
ATOM 521 C C . LEU A 1 66 ? -0.668 -50.031 -7.629 1 87.56 66 LEU A C 1
ATOM 523 O O . LEU A 1 66 ? -0.132 -49.562 -8.648 1 87.56 66 LEU A O 1
ATOM 527 N N . ARG A 1 67 ? -1.706 -50.75 -7.754 1 87.31 67 ARG A N 1
ATOM 528 C CA . ARG A 1 67 ? -2.182 -51.281 -9.031 1 87.31 67 ARG A CA 1
ATOM 529 C C . ARG A 1 67 ? -2.855 -50.156 -9.852 1 87.31 67 ARG A C 1
ATOM 531 O O . ARG A 1 67 ? -2.703 -50.125 -11.07 1 87.31 67 ARG A O 1
ATOM 538 N N . GLU A 1 68 ? -3.395 -49.219 -9.18 1 87.62 68 GLU A N 1
ATOM 539 C CA . GLU A 1 68 ? -4.18 -48.219 -9.891 1 87.62 68 GLU A CA 1
ATOM 540 C C . GLU A 1 68 ? -3.352 -46.969 -10.164 1 87.62 68 GLU A C 1
ATOM 542 O O . GLU A 1 68 ? -3.516 -46.344 -11.203 1 87.62 68 GLU A O 1
ATOM 547 N N . TYR A 1 69 ? -2.328 -46.688 -9.312 1 91 69 TYR A N 1
ATOM 548 C CA . TYR A 1 69 ? -1.703 -45.375 -9.383 1 91 69 TYR A CA 1
ATOM 549 C C . TYR A 1 69 ? -0.294 -45.469 -9.953 1 91 69 TYR A C 1
ATOM 551 O O . TYR A 1 69 ? 0.242 -44.5 -10.469 1 91 69 TYR A O 1
ATOM 559 N N . VAL A 1 70 ? 0.335 -46.562 -10 1 92 70 VAL A N 1
ATOM 560 C CA . VAL A 1 70 ? 1.763 -46.719 -10.266 1 92 70 VAL A CA 1
ATOM 561 C C . VAL A 1 70 ? 2.049 -46.375 -11.734 1 92 70 VAL A C 1
ATOM 563 O O . VAL A 1 70 ? 3.031 -45.688 -12.039 1 92 70 VAL A O 1
ATOM 566 N N . TRP A 1 71 ? 1.212 -46.844 -12.617 1 90.38 71 TRP A N 1
ATOM 567 C CA . TRP A 1 71 ? 1.467 -46.594 -14.031 1 90.38 71 TRP A CA 1
ATOM 568 C C . TRP A 1 71 ? 1.34 -45.125 -14.375 1 90.38 71 TRP A C 1
ATOM 570 O O . TRP A 1 71 ? 2.148 -44.562 -15.133 1 90.38 71 TRP A O 1
ATOM 580 N N . GLY A 1 72 ? 0.389 -44.438 -13.898 1 91 72 GLY A N 1
ATOM 581 C CA . GLY A 1 72 ? 0.216 -43.031 -14.125 1 91 72 GLY A CA 1
ATOM 582 C C . GLY A 1 72 ? 1.327 -42.188 -13.523 1 91 72 GLY A C 1
ATOM 583 O O . GLY A 1 72 ? 1.83 -41.25 -14.164 1 91 72 GLY A O 1
ATOM 584 N N . ASP A 1 73 ? 1.729 -42.5 -12.383 1 94.81 73 ASP A N 1
ATOM 585 C CA . ASP A 1 73 ? 2.77 -41.75 -11.688 1 94.81 73 ASP A CA 1
ATOM 586 C C . ASP A 1 73 ? 4.129 -41.969 -12.344 1 94.81 73 ASP A C 1
ATOM 588 O O . ASP A 1 73 ? 4.922 -41.031 -12.453 1 94.81 73 ASP A O 1
ATOM 592 N N . VAL A 1 74 ? 4.414 -43.188 -12.812 1 94.44 74 VAL A N 1
ATOM 593 C CA . VAL A 1 74 ? 5.695 -43.469 -13.453 1 94.44 74 VAL A CA 1
ATOM 594 C C . VAL A 1 74 ? 5.773 -42.781 -14.805 1 94.44 74 VAL A C 1
ATOM 596 O O . VAL A 1 74 ? 6.793 -42.156 -15.133 1 94.44 74 VAL A O 1
ATOM 599 N N . MET A 1 75 ? 4.727 -42.875 -15.516 1 91.94 75 MET A N 1
ATOM 600 C CA . MET A 1 75 ? 4.703 -42.219 -16.828 1 91.94 75 MET A CA 1
ATOM 601 C C . MET A 1 75 ? 4.836 -40.688 -16.672 1 91.94 75 MET A C 1
ATOM 603 O O . MET A 1 75 ? 5.621 -40.062 -17.391 1 91.94 75 MET A O 1
ATOM 607 N N . SER A 1 76 ? 4.07 -40.188 -15.812 1 93.44 76 SER A N 1
ATOM 608 C CA . SER A 1 76 ? 4.133 -38.75 -15.57 1 93.44 76 SER A CA 1
ATOM 609 C C . SER A 1 76 ? 5.508 -38.312 -15.055 1 93.44 76 SER A C 1
ATOM 611 O O . SER A 1 76 ? 6.062 -37.312 -15.492 1 93.44 76 SER A O 1
ATOM 613 N N . GLY A 1 77 ? 6.066 -39.062 -14.156 1 94.5 77 GLY A N 1
ATOM 614 C CA . GLY A 1 77 ? 7.383 -38.75 -13.617 1 94.5 77 GLY A CA 1
ATOM 615 C C . GLY A 1 77 ? 8.484 -38.812 -14.656 1 94.5 77 GLY A C 1
ATOM 616 O O . GLY A 1 77 ? 9.391 -37.969 -14.664 1 94.5 77 GLY A O 1
ATOM 617 N N . LEU A 1 78 ? 8.391 -39.75 -15.523 1 93.5 78 LEU A N 1
ATOM 618 C CA . LEU A 1 78 ? 9.383 -39.906 -16.578 1 93.5 78 LEU A CA 1
ATOM 619 C C . LEU A 1 78 ? 9.32 -38.75 -17.562 1 93.5 78 LEU A C 1
ATOM 621 O O . LEU A 1 78 ? 10.352 -38.188 -17.922 1 93.5 78 LEU A O 1
ATOM 625 N N . ILE A 1 79 ? 8.164 -38.406 -17.906 1 91.25 79 ILE A N 1
ATOM 626 C CA . ILE A 1 79 ? 7.988 -37.344 -18.891 1 91.25 79 ILE A CA 1
ATOM 627 C C . ILE A 1 79 ? 8.43 -36 -18.297 1 91.25 79 ILE A C 1
ATOM 629 O O . ILE A 1 79 ? 9.172 -35.25 -18.938 1 91.25 79 ILE A O 1
ATOM 633 N N . VAL A 1 80 ? 7.996 -35.719 -17.125 1 92.25 80 VAL A N 1
ATOM 634 C CA . VAL A 1 80 ? 8.359 -34.469 -16.453 1 92.25 80 VAL A CA 1
ATOM 635 C C . VAL A 1 80 ? 9.875 -34.438 -16.219 1 92.25 80 VAL A C 1
ATOM 637 O O . VAL A 1 80 ? 10.5 -33.375 -16.375 1 92.25 80 VAL A O 1
ATOM 640 N N . GLY A 1 81 ? 10.453 -35.594 -15.852 1 92.75 81 GLY A N 1
ATOM 641 C CA . GLY A 1 81 ? 11.898 -35.656 -15.664 1 92.75 81 GLY A CA 1
ATOM 642 C C . GLY A 1 81 ? 12.68 -35.344 -16.922 1 92.75 81 GLY A C 1
ATOM 643 O O . GLY A 1 81 ? 13.672 -34.625 -16.875 1 92.75 81 GLY A O 1
ATOM 644 N N . ILE A 1 82 ? 12.227 -35.781 -17.969 1 89.44 82 ILE A N 1
ATOM 645 C CA . ILE A 1 82 ? 12.898 -35.594 -19.25 1 89.44 82 ILE A CA 1
ATOM 646 C C . ILE A 1 82 ? 12.812 -34.125 -19.656 1 89.44 82 ILE A C 1
ATOM 648 O O . ILE A 1 82 ? 13.773 -33.562 -20.188 1 89.44 82 ILE A O 1
ATOM 652 N N . ILE A 1 83 ? 11.727 -33.531 -19.406 1 88 83 ILE A N 1
ATOM 653 C CA . ILE A 1 83 ? 11.523 -32.156 -19.734 1 88 83 ILE A CA 1
ATOM 654 C C . ILE A 1 83 ? 12.344 -31.266 -18.797 1 88 83 ILE A C 1
ATOM 656 O O . ILE A 1 83 ? 12.867 -30.219 -19.203 1 88 83 ILE A O 1
ATOM 660 N N . LEU A 1 84 ? 12.516 -31.703 -17.656 1 92.06 84 LEU A N 1
ATOM 661 C CA . LEU A 1 84 ? 13.164 -30.953 -16.594 1 92.06 84 LEU A CA 1
ATOM 662 C C . LEU A 1 84 ? 14.656 -30.812 -16.844 1 92.06 84 LEU A C 1
ATOM 664 O O . LEU A 1 84 ? 15.266 -29.812 -16.469 1 92.06 84 LEU A O 1
ATOM 668 N N . VAL A 1 85 ? 15.273 -31.688 -17.484 1 91.56 85 VAL A N 1
ATOM 669 C CA . VAL A 1 85 ? 16.719 -31.75 -17.625 1 91.56 85 VAL A CA 1
ATOM 670 C C . VAL A 1 85 ? 17.219 -30.594 -18.484 1 91.56 85 VAL A C 1
ATOM 672 O O . VAL A 1 85 ? 18.016 -29.766 -18.031 1 91.56 85 VAL A O 1
ATOM 675 N N . PRO A 1 86 ? 16.688 -30.469 -19.703 1 91.38 86 PRO A N 1
ATOM 676 C CA . PRO A 1 86 ? 17.156 -29.328 -20.5 1 91.38 86 PRO A CA 1
ATOM 677 C C . PRO A 1 86 ? 16.797 -27.984 -19.859 1 91.38 86 PRO A C 1
ATOM 679 O O . PRO A 1 86 ? 17.578 -27.047 -19.938 1 91.38 86 PRO A O 1
ATOM 682 N N . GLN A 1 87 ? 15.703 -27.906 -19.203 1 92.19 87 GLN A N 1
ATOM 683 C CA . GLN A 1 87 ? 15.281 -26.672 -18.562 1 92.19 87 GLN A CA 1
ATOM 684 C C . GLN A 1 87 ? 16.172 -26.328 -17.375 1 92.19 87 GLN A C 1
ATOM 686 O O . GLN A 1 87 ? 16.469 -25.156 -17.141 1 92.19 87 GLN A O 1
ATOM 691 N N . ALA A 1 88 ? 16.531 -27.328 -16.641 1 93.19 88 ALA A N 1
ATOM 692 C CA . ALA A 1 88 ? 17.406 -27.125 -15.492 1 93.19 88 ALA A CA 1
ATOM 693 C C . ALA A 1 88 ? 18.75 -26.531 -15.93 1 93.19 88 ALA A C 1
ATOM 695 O O . ALA A 1 88 ? 19.312 -25.672 -15.25 1 93.19 88 ALA A O 1
ATOM 696 N N . ILE A 1 89 ? 19.234 -26.969 -17.047 1 91.12 89 ILE A N 1
ATOM 697 C CA . ILE A 1 89 ? 20.5 -26.484 -17.578 1 91.12 89 ILE A CA 1
ATOM 698 C C . ILE A 1 89 ? 20.328 -25.062 -18.125 1 91.12 89 ILE A C 1
ATOM 700 O O . ILE A 1 89 ? 21.125 -24.172 -17.844 1 91.12 89 ILE A O 1
ATOM 704 N N . ALA A 1 90 ? 19.25 -24.906 -18.812 1 93.19 90 ALA A N 1
ATOM 705 C CA . ALA A 1 90 ? 18.984 -23.625 -19.469 1 93.19 90 ALA A CA 1
ATOM 706 C C . ALA A 1 90 ? 18.766 -22.531 -18.422 1 93.19 90 ALA A C 1
ATOM 708 O O . ALA A 1 90 ? 19.234 -21.406 -18.594 1 93.19 90 ALA A O 1
ATOM 709 N N . TYR A 1 91 ? 18.078 -22.766 -17.359 1 94.88 91 TYR A N 1
ATOM 710 C CA . TYR A 1 91 ? 17.688 -21.75 -16.375 1 94.88 91 TYR A CA 1
ATOM 711 C C . TYR A 1 91 ? 18.891 -21.312 -15.531 1 94.88 91 TYR A C 1
ATOM 713 O O . TYR A 1 91 ? 18.844 -20.266 -14.883 1 94.88 91 TYR A O 1
ATOM 721 N N . CYS A 1 92 ? 19.953 -22.062 -15.586 1 93.5 92 CYS A N 1
ATOM 722 C CA . CYS A 1 92 ? 21.188 -21.641 -14.93 1 93.5 92 CYS A CA 1
ATOM 723 C C . CYS A 1 92 ? 21.812 -20.453 -15.648 1 93.5 92 CYS A C 1
ATOM 725 O O . CYS A 1 92 ? 22.5 -19.641 -15.031 1 93.5 92 CYS A O 1
ATOM 727 N N . LEU A 1 93 ? 21.531 -20.453 -16.938 1 90.56 93 LEU A N 1
ATOM 728 C CA . LEU A 1 93 ? 21.984 -19.297 -17.703 1 90.56 93 LEU A CA 1
ATOM 729 C C . LEU A 1 93 ? 21.328 -18.016 -17.188 1 90.56 93 LEU A C 1
ATOM 731 O O . LEU A 1 93 ? 21.969 -16.969 -17.109 1 90.56 93 LEU A O 1
ATOM 735 N N . LEU A 1 94 ? 20.109 -18.172 -16.797 1 91.69 94 LEU A N 1
ATOM 736 C CA . LEU A 1 94 ? 19.359 -17.047 -16.25 1 91.69 94 LEU A CA 1
ATOM 737 C C . LEU A 1 94 ? 19.844 -16.672 -14.859 1 91.69 94 LEU A C 1
ATOM 739 O O . LEU A 1 94 ? 19.938 -15.5 -14.516 1 91.69 94 LEU A O 1
ATOM 743 N N . ALA A 1 95 ? 20.172 -17.656 -14.125 1 93.81 95 ALA A N 1
ATOM 744 C CA . ALA A 1 95 ? 20.594 -17.453 -12.742 1 93.81 95 ALA A CA 1
ATOM 745 C C . ALA A 1 95 ? 22.047 -17.016 -12.664 1 93.81 95 ALA A C 1
ATOM 747 O O . ALA A 1 95 ? 22.484 -16.484 -11.648 1 93.81 95 ALA A O 1
ATOM 748 N N . GLY A 1 96 ? 22.828 -17.219 -13.695 1 90.75 96 GLY A N 1
ATOM 749 C CA . GLY A 1 96 ? 24.234 -16.828 -13.734 1 90.75 96 GLY A CA 1
ATOM 750 C C . GLY A 1 96 ? 25.141 -17.797 -13.008 1 90.75 96 GLY A C 1
ATOM 751 O O . GLY A 1 96 ? 26.125 -17.391 -12.383 1 90.75 96 GLY A O 1
ATOM 752 N N . VAL A 1 97 ? 24.719 -19.062 -12.977 1 92.56 97 VAL A N 1
ATOM 753 C CA . VAL A 1 97 ? 25.516 -20.094 -12.312 1 92.56 97 VAL A CA 1
ATOM 754 C C . VAL A 1 97 ? 25.797 -21.234 -13.289 1 92.56 97 VAL A C 1
ATOM 756 O O . VAL A 1 97 ? 25.281 -21.25 -14.414 1 92.56 97 VAL A O 1
ATOM 759 N N . GLU A 1 98 ? 26.625 -22.125 -12.883 1 92.19 98 GLU A N 1
ATOM 760 C CA . GLU A 1 98 ? 26.984 -23.281 -13.719 1 92.19 98 GLU A CA 1
ATOM 761 C C . GLU A 1 98 ? 25.812 -24.234 -13.859 1 92.19 98 GLU A C 1
ATOM 763 O O . GLU A 1 98 ? 24.984 -24.359 -12.945 1 92.19 98 GLU A O 1
ATOM 768 N N . PRO A 1 99 ? 25.656 -24.953 -14.914 1 91.88 99 PRO A N 1
ATOM 769 C CA . PRO A 1 99 ? 24.516 -25.797 -15.242 1 91.88 99 PRO A CA 1
ATOM 770 C C . PRO A 1 99 ? 24.297 -26.906 -14.227 1 91.88 99 PRO A C 1
ATOM 772 O O . PRO A 1 99 ? 23.156 -27.359 -14.023 1 91.88 99 PRO A O 1
ATOM 775 N N . ILE A 1 100 ? 25.297 -27.344 -13.547 1 91.88 100 ILE A N 1
ATOM 776 C CA . ILE A 1 100 ? 25.188 -28.484 -12.648 1 91.88 100 ILE A CA 1
ATOM 777 C C . ILE A 1 100 ? 24.266 -28.141 -11.484 1 91.88 100 ILE A C 1
ATOM 779 O O . ILE A 1 100 ? 23.562 -29 -10.953 1 91.88 100 ILE A O 1
ATOM 783 N N . TYR A 1 101 ? 24.234 -26.906 -11.133 1 93.75 101 TYR A N 1
ATOM 784 C CA . TYR A 1 101 ? 23.484 -26.5 -9.961 1 93.75 101 TYR A CA 1
ATOM 785 C C . TYR A 1 101 ? 21.984 -26.516 -10.242 1 93.75 101 TYR A C 1
ATOM 787 O O . TYR A 1 101 ? 21.172 -26.656 -9.328 1 93.75 101 TYR A O 1
ATOM 795 N N . GLY A 1 102 ? 21.641 -26.328 -11.516 1 93.75 102 GLY A N 1
ATOM 796 C CA . GLY A 1 102 ? 20.234 -26.469 -11.883 1 93.75 102 GLY A CA 1
ATOM 797 C C . GLY A 1 102 ? 19.734 -27.891 -11.719 1 93.75 102 GLY A C 1
ATOM 798 O O . GLY A 1 102 ? 18.594 -28.109 -11.297 1 93.75 102 GLY A O 1
ATOM 799 N N . LEU A 1 103 ? 20.609 -28.828 -12.023 1 93.44 103 LEU A N 1
ATOM 800 C CA . LEU A 1 103 ? 20.266 -30.234 -11.867 1 93.44 103 LEU A CA 1
ATOM 801 C C . LEU A 1 103 ? 20.141 -30.609 -10.398 1 93.44 103 LEU A C 1
ATOM 803 O O . LEU A 1 103 ? 19.219 -31.328 -10.008 1 93.44 103 LEU A O 1
ATOM 807 N N . TYR A 1 104 ? 21.031 -30.047 -9.594 1 94.88 104 TYR A N 1
ATOM 808 C CA . TYR A 1 104 ? 20.953 -30.281 -8.156 1 94.88 104 TYR A CA 1
ATOM 809 C C . TYR A 1 104 ? 19.641 -29.75 -7.594 1 94.88 104 TYR A C 1
ATOM 811 O O . TYR A 1 104 ? 18.969 -30.438 -6.809 1 94.88 104 TYR A O 1
ATOM 819 N N . THR A 1 105 ? 19.312 -28.547 -8.016 1 95.5 105 THR A N 1
ATOM 820 C CA . THR A 1 105 ? 18.109 -27.891 -7.504 1 95.5 105 THR A CA 1
ATOM 821 C C . THR A 1 105 ? 16.859 -28.703 -7.836 1 95.5 105 THR A C 1
ATOM 823 O O . THR A 1 105 ? 15.984 -28.859 -6.992 1 95.5 105 THR A O 1
ATOM 826 N N . SER A 1 106 ? 16.781 -29.188 -9.039 1 94.69 106 SER A N 1
ATOM 827 C CA . SER A 1 106 ? 15.633 -29.984 -9.453 1 94.69 106 SER A CA 1
ATOM 828 C C . SER A 1 106 ? 15.594 -31.312 -8.727 1 94.69 106 SER A C 1
ATOM 830 O O . SER A 1 106 ? 14.523 -31.812 -8.383 1 94.69 106 SER A O 1
ATOM 832 N N . PHE A 1 107 ? 16.734 -31.891 -8.461 1 95.31 107 PHE A N 1
ATOM 833 C CA . PHE A 1 107 ? 16.812 -33.188 -7.789 1 95.31 107 PHE A CA 1
ATOM 834 C C . PHE A 1 107 ? 16.328 -33.062 -6.348 1 95.31 107 PHE A C 1
ATOM 836 O O . PHE A 1 107 ? 15.422 -33.812 -5.941 1 95.31 107 PHE A O 1
ATOM 843 N N . TYR A 1 108 ? 16.859 -32.156 -5.621 1 95.81 108 TYR A N 1
ATOM 844 C CA . TYR A 1 108 ? 16.531 -32.062 -4.207 1 95.81 108 TYR A CA 1
ATOM 845 C C . TYR A 1 108 ? 15.117 -31.516 -4.016 1 95.81 108 TYR A C 1
ATOM 847 O O . TYR A 1 108 ? 14.406 -31.922 -3.1 1 95.81 108 TYR A O 1
ATOM 855 N N . ALA A 1 109 ? 14.719 -30.578 -4.82 1 95 109 ALA A N 1
ATOM 856 C CA . ALA A 1 109 ? 13.398 -29.984 -4.688 1 95 109 ALA A CA 1
ATOM 857 C C . ALA A 1 109 ? 12.305 -31.031 -4.84 1 95 109 ALA A C 1
ATOM 859 O O . ALA A 1 109 ? 11.344 -31.062 -4.07 1 95 109 ALA A O 1
ATOM 860 N N . ASN A 1 110 ? 12.469 -31.922 -5.809 1 95.44 110 ASN A N 1
ATOM 861 C CA . ASN A 1 110 ? 11.477 -32.969 -6.051 1 95.44 110 ASN A CA 1
ATOM 862 C C . ASN A 1 110 ? 11.398 -33.938 -4.887 1 95.44 110 ASN A C 1
ATOM 864 O O . ASN A 1 110 ? 10.312 -34.375 -4.516 1 95.44 110 ASN A O 1
ATOM 868 N N . ILE A 1 111 ? 12.469 -34.219 -4.273 1 95.62 111 ILE A N 1
ATOM 869 C CA . ILE A 1 111 ? 12.508 -35.188 -3.18 1 95.62 111 ILE A CA 1
ATOM 870 C C . ILE A 1 111 ? 11.875 -34.562 -1.934 1 95.62 111 ILE A C 1
ATOM 872 O O . ILE A 1 111 ? 11.055 -35.219 -1.272 1 95.62 111 ILE A O 1
ATOM 876 N N . ILE A 1 112 ? 12.242 -33.406 -1.674 1 95.94 112 ILE A N 1
ATOM 877 C CA . ILE A 1 112 ? 11.75 -32.75 -0.461 1 95.94 112 ILE A CA 1
ATOM 878 C C . ILE A 1 112 ? 10.25 -32.5 -0.588 1 95.94 112 ILE A C 1
ATOM 880 O O . ILE A 1 112 ? 9.5 -32.688 0.37 1 95.94 112 ILE A O 1
ATOM 884 N N . TYR A 1 113 ? 9.836 -32.031 -1.747 1 95.56 113 TYR A N 1
ATOM 885 C CA . TYR A 1 113 ? 8.406 -31.766 -1.92 1 95.56 113 TYR A CA 1
ATOM 886 C C . TYR A 1 113 ? 7.605 -33.062 -1.82 1 95.56 113 TYR A C 1
ATOM 888 O O . TYR A 1 113 ? 6.469 -33.062 -1.34 1 95.56 113 TYR A O 1
ATOM 896 N N . PHE A 1 114 ? 8.172 -34.156 -2.271 1 94.88 114 PHE A N 1
ATOM 897 C CA . PHE A 1 114 ? 7.531 -35.469 -2.123 1 94.88 114 PHE A CA 1
ATOM 898 C C . PHE A 1 114 ? 7.281 -35.781 -0.654 1 94.88 114 PHE A C 1
ATOM 900 O O . PHE A 1 114 ? 6.223 -36.312 -0.298 1 94.88 114 PHE A O 1
ATOM 907 N N . LEU A 1 115 ? 8.117 -35.375 0.158 1 94.38 115 LEU A N 1
ATOM 908 C CA . LEU A 1 115 ? 8.031 -35.688 1.577 1 94.38 115 LEU A CA 1
ATOM 909 C C . LEU A 1 115 ? 7.074 -34.719 2.291 1 94.38 115 LEU A C 1
ATOM 911 O O . LEU A 1 115 ? 6.352 -35.125 3.203 1 94.38 115 LEU A O 1
ATOM 915 N N . MET A 1 116 ? 7.055 -33.469 1.821 1 93.94 116 MET A N 1
ATOM 916 C CA . MET A 1 116 ? 6.395 -32.469 2.654 1 93.94 116 MET A CA 1
ATOM 917 C C . MET A 1 116 ? 5.215 -31.828 1.918 1 93.94 116 MET A C 1
ATOM 919 O O . MET A 1 116 ? 4.387 -31.156 2.529 1 93.94 116 MET A O 1
ATOM 923 N N . GLY A 1 117 ? 5.059 -32.031 0.709 1 91.31 117 GLY A N 1
ATOM 924 C CA . GLY A 1 117 ? 4.012 -31.391 -0.069 1 91.31 117 GLY A CA 1
ATOM 925 C C . GLY A 1 117 ? 2.637 -31.984 0.179 1 91.31 117 GLY A C 1
ATOM 926 O O . GLY A 1 117 ? 2.516 -33.156 0.494 1 91.31 117 GLY A O 1
ATOM 927 N N . THR A 1 118 ? 1.555 -31.109 0.08 1 91.06 118 THR A N 1
ATOM 928 C CA . THR A 1 118 ? 0.181 -31.562 0.26 1 91.06 118 THR A CA 1
ATOM 929 C C . THR A 1 118 ? -0.521 -31.719 -1.086 1 91.06 118 THR A C 1
ATOM 931 O O . THR A 1 118 ? -1.512 -32.438 -1.199 1 91.06 118 THR A O 1
ATOM 934 N N . SER A 1 119 ? 0.01 -31.031 -2.059 1 92.69 119 SER A N 1
ATOM 935 C CA . SER A 1 119 ? -0.604 -31.141 -3.377 1 92.69 119 SER A CA 1
ATOM 936 C C . SER A 1 119 ? -0.175 -32.406 -4.09 1 92.69 119 SER A C 1
ATOM 938 O O . SER A 1 119 ? 0.997 -32.781 -4.043 1 92.69 119 SER A O 1
ATOM 940 N N . ARG A 1 120 ? -1.05 -33.031 -4.734 1 91.69 120 ARG A N 1
ATOM 941 C CA . ARG A 1 120 ? -0.78 -34.312 -5.402 1 91.69 120 ARG A CA 1
ATOM 942 C C . ARG A 1 120 ? -0.242 -34.062 -6.812 1 91.69 120 ARG A C 1
ATOM 944 O O . ARG A 1 120 ? 0.453 -34.938 -7.363 1 91.69 120 ARG A O 1
ATOM 951 N N . HIS A 1 121 ? -0.483 -32.938 -7.363 1 92.19 121 HIS A N 1
ATOM 952 C CA . HIS A 1 121 ? -0.26 -32.781 -8.797 1 92.19 121 HIS A CA 1
ATOM 953 C C . HIS A 1 121 ? 0.767 -31.703 -9.078 1 92.19 121 HIS A C 1
ATOM 955 O O . HIS A 1 121 ? 1.3 -31.625 -10.188 1 92.19 121 HIS A O 1
ATOM 961 N N . VAL A 1 122 ? 1.146 -30.906 -8.109 1 93.19 122 VAL A N 1
ATOM 962 C CA . VAL A 1 122 ? 2.006 -29.75 -8.367 1 93.19 122 VAL A CA 1
ATOM 963 C C . VAL A 1 122 ? 3.451 -30.219 -8.531 1 93.19 122 VAL A C 1
ATOM 965 O O . VAL A 1 122 ? 3.908 -31.109 -7.812 1 93.19 122 VAL A O 1
ATOM 968 N N . SER A 1 123 ? 4.098 -29.656 -9.531 1 93.56 123 SER A N 1
ATOM 969 C CA . SER A 1 123 ? 5.52 -29.922 -9.75 1 93.56 123 SER A CA 1
ATOM 970 C C . SER A 1 123 ? 6.379 -28.766 -9.258 1 93.56 123 SER A C 1
ATOM 972 O O . SER A 1 123 ? 6.285 -27.641 -9.781 1 93.56 123 SER A O 1
ATOM 974 N N . VAL A 1 124 ? 7.195 -29.078 -8.25 1 93.19 124 VAL A N 1
ATOM 975 C CA . VAL A 1 124 ? 8.078 -28.062 -7.684 1 93.19 124 VAL A CA 1
ATOM 976 C C . VAL A 1 124 ? 9.5 -28.266 -8.203 1 93.19 124 VAL A C 1
ATOM 978 O O . VAL A 1 124 ? 10 -29.391 -8.234 1 93.19 124 VAL A O 1
ATOM 981 N N . GLY A 1 125 ? 10.102 -27.281 -8.703 1 91.25 125 GLY A N 1
ATOM 982 C CA . GLY A 1 125 ? 11.461 -27.312 -9.227 1 91.25 125 GLY A CA 1
ATOM 983 C C . GLY A 1 125 ? 11.953 -25.953 -9.68 1 91.25 125 GLY A C 1
ATOM 984 O O . GLY A 1 125 ? 11.625 -24.938 -9.062 1 91.25 125 GLY A O 1
ATOM 985 N N . ILE A 1 126 ? 12.773 -26.016 -10.641 1 91.56 126 ILE A N 1
ATOM 986 C CA . ILE A 1 126 ? 13.375 -24.797 -11.172 1 91.56 126 ILE A CA 1
ATOM 987 C C . ILE A 1 126 ? 12.344 -24.047 -12.008 1 91.56 126 ILE A C 1
ATOM 989 O O . ILE A 1 126 ? 11.555 -24.656 -12.734 1 91.56 126 ILE A O 1
ATOM 993 N N . PHE A 1 127 ? 12.312 -22.797 -11.828 1 91.75 127 PHE A N 1
ATOM 994 C CA . PHE A 1 127 ? 11.367 -21.891 -12.477 1 91.75 127 PHE A CA 1
ATOM 995 C C . PHE A 1 127 ? 12.086 -20.688 -13.07 1 91.75 127 PHE A C 1
ATOM 997 O O . PHE A 1 127 ? 13 -20.141 -12.453 1 91.75 127 PHE A O 1
ATOM 1004 N N . SER A 1 128 ? 11.719 -20.375 -14.32 1 91.81 128 SER A N 1
ATOM 1005 C CA . SER A 1 128 ? 12.406 -19.312 -15.062 1 91.81 128 SER A CA 1
ATOM 1006 C C . SER A 1 128 ? 12.375 -18 -14.305 1 91.81 128 SER A C 1
ATOM 1008 O O . SER A 1 128 ? 13.383 -17.281 -14.234 1 91.81 128 SER A O 1
ATOM 1010 N N . LEU A 1 129 ? 11.242 -17.688 -13.758 1 91.62 129 LEU A N 1
ATOM 1011 C CA . LEU A 1 129 ? 11.102 -16.422 -13.062 1 91.62 129 LEU A CA 1
ATOM 1012 C C . LEU A 1 129 ? 11.992 -16.375 -11.828 1 91.62 129 LEU A C 1
ATOM 1014 O O . LEU A 1 129 ? 12.633 -15.352 -11.555 1 91.62 129 LEU A O 1
ATOM 1018 N N . MET A 1 130 ? 12.023 -17.406 -11.102 1 94.25 130 MET A N 1
ATOM 1019 C CA . MET A 1 130 ? 12.875 -17.469 -9.914 1 94.25 130 MET A CA 1
ATOM 1020 C C . MET A 1 130 ? 14.344 -17.391 -10.305 1 94.25 130 MET A C 1
ATOM 1022 O O . MET A 1 130 ? 15.141 -16.734 -9.617 1 94.25 130 MET A O 1
ATOM 1026 N N . SER A 1 131 ? 14.656 -18.031 -11.375 1 95.25 131 SER A N 1
ATOM 1027 C CA . SER A 1 131 ? 16.031 -18.016 -11.852 1 95.25 131 SER A CA 1
ATOM 1028 C C . SER A 1 131 ? 16.453 -16.609 -12.281 1 95.25 131 SER A C 1
ATOM 1030 O O . SER A 1 131 ? 17.594 -16.188 -12.055 1 95.25 131 SER A O 1
ATOM 1032 N N . LEU A 1 132 ? 15.531 -15.969 -12.891 1 92.38 132 LEU A N 1
ATOM 1033 C CA . LEU A 1 132 ? 15.797 -14.586 -13.281 1 92.38 132 LEU A CA 1
ATOM 1034 C C . LEU A 1 132 ? 16.062 -13.711 -12.062 1 92.38 132 LEU A C 1
ATOM 1036 O O . LEU A 1 132 ? 17.016 -12.93 -12.047 1 92.38 132 LEU A O 1
ATOM 1040 N N . MET A 1 133 ? 15.258 -13.844 -11.062 1 93.06 133 MET A N 1
ATOM 1041 C CA . MET A 1 133 ? 15.375 -13.008 -9.867 1 93.06 133 MET A CA 1
ATOM 1042 C C . MET A 1 133 ? 16.656 -13.312 -9.109 1 93.06 133 MET A C 1
ATOM 1044 O O . MET A 1 133 ? 17.328 -12.398 -8.625 1 93.06 133 MET A O 1
ATOM 1048 N N . VAL A 1 134 ? 16.984 -14.539 -9.023 1 94.88 134 VAL A N 1
ATOM 1049 C CA . VAL A 1 134 ? 18.234 -14.922 -8.398 1 94.88 134 VAL A CA 1
ATOM 1050 C C . VAL A 1 134 ? 19.406 -14.383 -9.219 1 94.88 134 VAL A C 1
ATOM 1052 O O . VAL A 1 134 ? 20.391 -13.891 -8.656 1 94.88 134 VAL A O 1
ATOM 1055 N N . GLY A 1 135 ? 19.297 -14.5 -10.516 1 93.25 135 GLY A N 1
ATOM 1056 C CA . GLY A 1 135 ? 20.344 -14.008 -11.398 1 93.25 135 GLY A CA 1
ATOM 1057 C C . GLY A 1 135 ? 20.594 -12.516 -11.25 1 93.25 135 GLY A C 1
ATOM 1058 O O . GLY A 1 135 ? 21.75 -12.078 -11.281 1 93.25 135 GLY A O 1
ATOM 1059 N N . GLN A 1 136 ? 19.609 -11.805 -11.062 1 90.44 136 GLN A N 1
ATOM 1060 C CA . GLN A 1 136 ? 19.75 -10.367 -10.891 1 90.44 136 GLN A CA 1
ATOM 1061 C C . GLN A 1 136 ? 20.562 -10.047 -9.641 1 90.44 136 GLN A C 1
ATOM 1063 O O . GLN A 1 136 ? 21.406 -9.141 -9.648 1 90.44 136 GLN A O 1
ATOM 1068 N N . VAL A 1 137 ? 20.312 -10.742 -8.617 1 91.81 137 VAL A N 1
ATOM 1069 C CA . VAL A 1 137 ? 21.031 -10.523 -7.367 1 91.81 137 VAL A CA 1
ATOM 1070 C C . VAL A 1 137 ? 22.484 -10.977 -7.523 1 91.81 137 VAL A C 1
ATOM 1072 O O . VAL A 1 137 ? 23.406 -10.297 -7.078 1 91.81 137 VAL A O 1
ATOM 1075 N N . VAL A 1 138 ? 22.688 -12.07 -8.188 1 93 138 VAL A N 1
ATOM 1076 C CA . VAL A 1 138 ? 24.016 -12.641 -8.375 1 93 138 VAL A CA 1
ATOM 1077 C C . VAL A 1 138 ? 24.859 -11.703 -9.234 1 93 138 VAL A C 1
ATOM 1079 O O . VAL A 1 138 ? 25.984 -11.367 -8.875 1 93 138 VAL A O 1
ATOM 1082 N N . PHE A 1 139 ? 24.281 -11.258 -10.305 1 89.31 139 PHE A N 1
ATOM 1083 C CA . PHE A 1 139 ? 25.031 -10.391 -11.203 1 89.31 139 PHE A CA 1
ATOM 1084 C C . PHE A 1 139 ? 25.359 -9.07 -10.523 1 89.31 139 PHE A C 1
ATOM 1086 O O . PHE A 1 139 ? 26.453 -8.531 -10.695 1 89.31 139 PHE A O 1
ATOM 1093 N N . ARG A 1 140 ? 24.5 -8.531 -9.805 1 87.88 140 ARG A N 1
ATOM 1094 C CA . ARG A 1 140 ? 24.734 -7.277 -9.094 1 87.88 140 ARG A CA 1
ATOM 1095 C C . ARG A 1 140 ? 25.844 -7.434 -8.07 1 87.88 140 ARG A C 1
ATOM 1097 O O . ARG A 1 140 ? 26.766 -6.605 -8 1 87.88 140 ARG A O 1
ATOM 1104 N N . GLU A 1 141 ? 25.828 -8.508 -7.281 1 89 141 GLU A N 1
ATOM 1105 C CA . GLU A 1 141 ? 26.828 -8.727 -6.23 1 89 141 GLU A CA 1
ATOM 1106 C C . GLU A 1 141 ? 28.188 -9.07 -6.82 1 89 141 GLU A C 1
ATOM 1108 O O . GLU A 1 141 ? 29.219 -8.695 -6.262 1 89 141 GLU A O 1
ATOM 1113 N N . VAL A 1 142 ? 28.188 -9.812 -7.895 1 87.62 142 VAL A N 1
ATOM 1114 C CA . VAL A 1 142 ? 29.438 -10.148 -8.562 1 87.62 142 VAL A CA 1
ATOM 1115 C C . VAL A 1 142 ? 30.094 -8.891 -9.125 1 87.62 142 VAL A C 1
ATOM 1117 O O . VAL A 1 142 ? 31.312 -8.727 -9.07 1 87.62 142 VAL A O 1
ATOM 1120 N N . PHE A 1 143 ? 29.234 -8.031 -9.578 1 83.25 143 PHE A N 1
ATOM 1121 C CA . PHE A 1 143 ? 29.719 -6.754 -10.078 1 83.25 143 PHE A CA 1
ATOM 1122 C C . PHE A 1 143 ? 30.266 -5.898 -8.945 1 83.25 143 PHE A C 1
ATOM 1124 O O . PHE A 1 143 ? 31.328 -5.293 -9.078 1 83.25 143 PHE A O 1
ATOM 1131 N N . LEU A 1 144 ? 29.547 -5.84 -7.863 1 82.56 144 LEU A N 1
ATOM 1132 C CA . LEU A 1 144 ? 29.953 -5.035 -6.715 1 82.56 144 LEU A CA 1
ATOM 1133 C C . LEU A 1 144 ? 31.25 -5.57 -6.105 1 82.56 144 LEU A C 1
ATOM 1135 O O . LEU A 1 144 ? 32.031 -4.809 -5.531 1 82.56 144 LEU A O 1
ATOM 1139 N N . ALA A 1 145 ? 31.469 -6.906 -6.328 1 81.75 145 ALA A N 1
ATOM 1140 C CA . ALA A 1 145 ? 32.688 -7.531 -5.809 1 81.75 145 ALA A CA 1
ATOM 1141 C C . ALA A 1 145 ? 33.875 -7.266 -6.73 1 81.75 145 ALA A C 1
ATOM 1143 O O . ALA A 1 145 ? 35 -7.551 -6.371 1 81.75 145 ALA A O 1
ATOM 1144 N N . GLY A 1 146 ? 33.688 -6.621 -7.918 1 77.19 146 GLY A N 1
ATOM 1145 C CA . GLY A 1 146 ? 34.75 -6.18 -8.789 1 77.19 146 GLY A CA 1
ATOM 1146 C C . GLY A 1 146 ? 35.062 -7.152 -9.914 1 77.19 146 GLY A C 1
ATOM 1147 O O . GLY A 1 146 ? 36.062 -7.012 -10.609 1 77.19 146 GLY A O 1
ATOM 1148 N N . PHE A 1 147 ? 34.188 -8.148 -10.039 1 77.38 147 PHE A N 1
ATOM 1149 C CA . PHE A 1 147 ? 34.438 -9.125 -11.102 1 77.38 147 PHE A CA 1
ATOM 1150 C C . PHE A 1 147 ? 33.938 -8.602 -12.438 1 77.38 147 PHE A C 1
ATOM 1152 O O . PHE A 1 147 ? 33 -7.797 -12.484 1 77.38 147 PHE A O 1
ATOM 1159 N N . ASP A 1 148 ? 34.688 -8.867 -13.484 1 66 148 ASP A N 1
ATOM 1160 C CA . ASP A 1 148 ? 34.25 -8.469 -14.82 1 66 148 ASP A CA 1
ATOM 1161 C C . ASP A 1 148 ? 33.062 -9.297 -15.281 1 66 148 ASP A C 1
ATOM 1163 O O . ASP A 1 148 ? 33.062 -10.523 -15.172 1 66 148 ASP A O 1
ATOM 1167 N N . LEU A 1 149 ? 32.031 -8.758 -15.617 1 62.12 149 LEU A N 1
ATOM 1168 C CA . LEU A 1 149 ? 30.797 -9.445 -15.992 1 62.12 149 LEU A CA 1
ATOM 1169 C C . LEU A 1 149 ? 30.859 -9.906 -17.453 1 62.12 149 LEU A C 1
ATOM 1171 O O . LEU A 1 149 ? 29.969 -10.625 -17.906 1 62.12 149 LEU A O 1
ATOM 1175 N N . ASN A 1 150 ? 31.984 -9.508 -18.172 1 54.78 150 ASN A N 1
ATOM 1176 C CA . ASN A 1 150 ? 32.062 -9.93 -19.578 1 54.78 150 ASN A CA 1
ATOM 1177 C C . ASN A 1 150 ? 32.375 -11.414 -19.703 1 54.78 150 ASN A C 1
ATOM 1179 O O . ASN A 1 150 ? 33.156 -11.953 -18.906 1 54.78 150 ASN A O 1
ATOM 1183 N N . ASP A 1 151 ? 31.641 -12.219 -20.125 1 50.84 151 ASP A N 1
ATOM 1184 C CA . ASP A 1 151 ? 31.641 -13.672 -20.266 1 50.84 151 ASP A CA 1
ATOM 1185 C C . ASP A 1 151 ? 32.969 -14.172 -20.844 1 50.84 151 ASP A C 1
ATOM 1187 O O . ASP A 1 151 ? 33.281 -15.359 -20.734 1 50.84 151 ASP A O 1
ATOM 1191 N N . ASP A 1 152 ? 33.688 -13.469 -21.75 1 41.5 152 ASP A N 1
ATOM 1192 C CA . ASP A 1 152 ? 34.688 -14.094 -22.641 1 41.5 152 ASP A CA 1
ATOM 1193 C C . ASP A 1 152 ? 36 -14.289 -21.922 1 41.5 152 ASP A C 1
ATOM 1195 O O . ASP A 1 152 ? 37.031 -14.539 -22.562 1 41.5 152 ASP A O 1
ATOM 1199 N N . SER A 1 153 ? 36.25 -13.969 -20.828 1 40.03 153 SER A N 1
ATOM 1200 C CA . SER A 1 153 ? 37.656 -13.867 -20.484 1 40.03 153 SER A CA 1
ATOM 1201 C C . SER A 1 153 ? 38.312 -15.234 -20.422 1 40.03 153 SER A C 1
ATOM 1203 O O . SER A 1 153 ? 39.438 -15.375 -19.938 1 40.03 153 SER A O 1
ATOM 1205 N N . ILE A 1 154 ? 37.625 -16.266 -20.781 1 36.88 154 ILE A N 1
ATOM 1206 C CA . ILE A 1 154 ? 38.5 -17.438 -20.75 1 36.88 154 ILE A CA 1
ATOM 1207 C C . ILE A 1 154 ? 39.594 -17.297 -21.812 1 36.88 154 ILE A C 1
ATOM 1209 O O . ILE A 1 154 ? 40.375 -18.234 -22.031 1 36.88 154 ILE A O 1
ATOM 1213 N N . ALA A 1 155 ? 39.438 -16.453 -22.906 1 34.72 155 ALA A N 1
ATOM 1214 C CA . ALA A 1 155 ? 40.375 -16.625 -24.016 1 34.72 155 ALA A CA 1
ATOM 1215 C C . ALA A 1 155 ? 41.812 -16.719 -23.531 1 34.72 155 ALA A C 1
ATOM 1217 O O . ALA A 1 155 ? 42.594 -17.562 -24 1 34.72 155 ALA A O 1
ATOM 1218 N N . SER A 1 156 ? 42.375 -15.602 -23.172 1 33.41 156 SER A N 1
ATOM 1219 C CA . SER A 1 156 ? 43.781 -15.367 -23.422 1 33.41 156 SER A CA 1
ATOM 1220 C C . SER A 1 156 ? 44.656 -16.141 -22.453 1 33.41 156 SER A C 1
ATOM 1222 O O . SER A 1 156 ? 45.875 -15.938 -22.391 1 33.41 156 SER A O 1
ATOM 1224 N N . VAL A 1 157 ? 44.062 -16.812 -21.547 1 34.28 157 VAL A N 1
ATOM 1225 C CA . VAL A 1 157 ? 45.094 -17.438 -20.719 1 34.28 157 VAL A CA 1
ATOM 1226 C C . VAL A 1 157 ? 45.875 -18.469 -21.531 1 34.28 157 VAL A C 1
ATOM 1228 O O . VAL A 1 157 ? 47.062 -18.688 -21.297 1 34.28 157 VAL A O 1
ATOM 1231 N N . ALA A 1 158 ? 45.25 -19.125 -22.5 1 33.34 158 ALA A N 1
ATOM 1232 C CA . ALA A 1 158 ? 46.094 -20.125 -23.141 1 33.34 158 ALA A CA 1
ATOM 1233 C C . ALA A 1 158 ? 47.219 -19.453 -23.938 1 33.34 158 ALA A C 1
ATOM 1235 O O . ALA A 1 158 ? 48.344 -19.953 -24 1 33.34 158 ALA A O 1
ATOM 1236 N N . GLY A 1 159 ? 46.875 -18.5 -24.75 1 32.31 159 GLY A N 1
ATOM 1237 C CA . GLY A 1 159 ? 47.969 -17.984 -25.562 1 32.31 159 GLY A CA 1
ATOM 1238 C C . GLY A 1 159 ? 49 -17.234 -24.766 1 32.31 159 GLY A C 1
ATOM 1239 O O . GLY A 1 159 ? 50.062 -16.859 -25.297 1 32.31 159 GLY A O 1
ATOM 1240 N N . VAL A 1 160 ? 48.625 -16.547 -23.781 1 33.69 160 VAL A N 1
ATOM 1241 C CA . VAL A 1 160 ? 49.656 -15.828 -23.062 1 33.69 160 VAL A CA 1
ATOM 1242 C C . VAL A 1 160 ? 50.531 -16.812 -22.297 1 33.69 160 VAL A C 1
ATOM 1244 O O . VAL A 1 160 ? 51.469 -16.406 -21.578 1 33.69 160 VAL A O 1
ATOM 1247 N N . LEU A 1 161 ? 50.281 -18.094 -22.281 1 32.41 161 LEU A N 1
ATOM 1248 C CA . LEU A 1 161 ? 51.312 -18.875 -21.641 1 32.41 161 LEU A CA 1
ATOM 1249 C C . LEU A 1 161 ? 52.656 -18.656 -22.328 1 32.41 161 LEU A C 1
ATOM 1251 O O . LEU A 1 161 ? 53.719 -18.953 -21.75 1 32.41 161 LEU A O 1
ATOM 1255 N N . ASN A 1 162 ? 52.781 -18.578 -23.641 1 30.31 162 ASN A N 1
ATOM 1256 C CA . ASN A 1 162 ? 54.156 -18.578 -24.094 1 30.31 162 ASN A CA 1
ATOM 1257 C C . ASN A 1 162 ? 54.875 -17.297 -23.688 1 30.31 162 ASN A C 1
ATOM 1259 O O . ASN A 1 162 ? 56.125 -17.234 -23.672 1 30.31 162 ASN A O 1
ATOM 1263 N N . SER A 1 163 ? 54.438 -16.109 -24.094 1 30.34 163 SER A N 1
ATOM 1264 C CA . SER A 1 163 ? 55.344 -14.992 -23.797 1 30.34 163 SER A CA 1
ATOM 1265 C C . SER A 1 163 ? 55.406 -14.695 -22.312 1 30.34 163 SER A C 1
ATOM 1267 O O . SER A 1 163 ? 54.406 -14.867 -21.609 1 30.34 163 SER A O 1
ATOM 1269 N N . SER A 1 164 ? 56.625 -14.68 -21.562 1 29.81 164 SER A N 1
ATOM 1270 C CA . SER A 1 164 ? 57.125 -14.422 -20.219 1 29.81 164 SER A CA 1
ATOM 1271 C C . SER A 1 164 ? 56.438 -13.219 -19.594 1 29.81 164 SER A C 1
ATOM 1273 O O . SER A 1 164 ? 56.844 -12.773 -18.516 1 29.81 164 SER A O 1
ATOM 1275 N N . VAL A 1 165 ? 56.125 -12.172 -20.391 1 31.91 165 VAL A N 1
ATOM 1276 C CA . VAL A 1 165 ? 55.688 -11.031 -19.594 1 31.91 165 VAL A CA 1
ATOM 1277 C C . VAL A 1 165 ? 54.562 -11.445 -18.656 1 31.91 165 VAL A C 1
ATOM 1279 O O . VAL A 1 165 ? 53.562 -12 -19.094 1 31.91 165 VAL A O 1
ATOM 1282 N N . GLY A 1 166 ? 54.781 -11.828 -17.359 1 30.33 166 GLY A N 1
ATOM 1283 C CA . GLY A 1 166 ? 54.031 -12.031 -16.125 1 30.33 166 GLY A CA 1
ATOM 1284 C C . GLY A 1 166 ? 52.781 -11.195 -16.047 1 30.33 166 GLY A C 1
ATOM 1285 O O . GLY A 1 166 ? 52.781 -10.125 -15.43 1 30.33 166 GLY A O 1
ATOM 1286 N N . THR A 1 167 ? 52.281 -10.742 -17.141 1 31.72 167 THR A N 1
ATOM 1287 C CA . THR A 1 167 ? 51.094 -9.953 -16.875 1 31.72 167 THR A CA 1
ATOM 1288 C C . THR A 1 167 ? 50.188 -10.664 -15.875 1 31.72 167 THR A C 1
ATOM 1290 O O . THR A 1 167 ? 49.781 -11.805 -16.094 1 31.72 167 THR A O 1
ATOM 1293 N N . ASN A 1 168 ? 50.438 -10.516 -14.539 1 31.89 168 ASN A N 1
ATOM 1294 C CA . ASN A 1 168 ? 49.656 -10.766 -13.344 1 31.89 168 ASN A CA 1
ATOM 1295 C C . ASN A 1 168 ? 48.156 -10.633 -13.625 1 31.89 168 ASN A C 1
ATOM 1297 O O . ASN A 1 168 ? 47.656 -9.516 -13.758 1 31.89 168 ASN A O 1
ATOM 1301 N N . VAL A 1 169 ? 47.625 -11.156 -14.586 1 36.72 169 VAL A N 1
ATOM 1302 C CA . VAL A 1 169 ? 46.156 -11.258 -14.594 1 36.72 169 VAL A CA 1
ATOM 1303 C C . VAL A 1 169 ? 45.656 -11.531 -13.18 1 36.72 169 VAL A C 1
ATOM 1305 O O . VAL A 1 169 ? 45.875 -12.617 -12.633 1 36.72 169 VAL A O 1
ATOM 1308 N N . THR A 1 170 ? 45.906 -10.727 -12.188 1 39.12 170 THR A N 1
ATOM 1309 C CA . THR A 1 170 ? 45.375 -10.727 -10.836 1 39.12 170 THR A CA 1
ATOM 1310 C C . THR A 1 170 ? 43.906 -11.195 -10.844 1 39.12 170 THR A C 1
ATOM 1312 O O . THR A 1 170 ? 43.031 -10.539 -11.422 1 39.12 170 THR A O 1
ATOM 1315 N N . LEU A 1 171 ? 43.656 -12.461 -11.055 1 48.06 171 LEU A N 1
ATOM 1316 C CA . LEU A 1 171 ? 42.375 -13.109 -10.711 1 48.06 171 LEU A CA 1
ATOM 1317 C C . LEU A 1 171 ? 41.781 -12.484 -9.461 1 48.06 171 LEU A C 1
ATOM 1319 O O . LEU A 1 171 ? 42.344 -12.594 -8.375 1 48.06 171 LEU A O 1
ATOM 1323 N N . HIS A 1 172 ? 41.156 -11.391 -9.586 1 57.28 172 HIS A N 1
ATOM 1324 C CA . HIS A 1 172 ? 40.438 -10.789 -8.477 1 57.28 172 HIS A CA 1
ATOM 1325 C C . HIS A 1 172 ? 39.656 -11.836 -7.707 1 57.28 172 HIS A C 1
ATOM 1327 O O . HIS A 1 172 ? 38.844 -12.562 -8.297 1 57.28 172 HIS A O 1
ATOM 1333 N N . SER A 1 173 ? 40.25 -12.539 -6.762 1 63.31 173 SER A N 1
ATOM 1334 C CA . SER A 1 173 ? 39.562 -13.453 -5.855 1 63.31 173 SER A CA 1
ATOM 1335 C C . SER A 1 173 ? 39.125 -12.75 -4.586 1 63.31 173 SER A C 1
ATOM 1337 O O . SER A 1 173 ? 39.719 -11.766 -4.164 1 63.31 173 SER A O 1
ATOM 1339 N N . VAL A 1 174 ? 37.906 -12.852 -4.289 1 66.88 174 VAL A N 1
ATOM 1340 C CA . VAL A 1 174 ? 37.375 -12.297 -3.055 1 66.88 174 VAL A CA 1
ATOM 1341 C C . VAL A 1 174 ? 37.438 -13.336 -1.941 1 66.88 174 VAL A C 1
ATOM 1343 O O . VAL A 1 174 ? 37.281 -14.531 -2.189 1 66.88 174 VAL A O 1
ATOM 1346 N N . GLU A 1 175 ? 37.969 -12.969 -0.899 1 66.31 175 GLU A N 1
ATOM 1347 C CA . GLU A 1 175 ? 38.094 -13.875 0.239 1 66.31 175 GLU A CA 1
ATOM 1348 C C . GLU A 1 175 ? 36.781 -14.055 0.959 1 66.31 175 GLU A C 1
ATOM 1350 O O . GLU A 1 175 ? 36.156 -13.078 1.402 1 66.31 175 GLU A O 1
ATOM 1355 N N . LEU A 1 176 ? 36.281 -15.227 0.729 1 64.81 176 LEU A N 1
ATOM 1356 C CA . LEU A 1 176 ? 35.062 -15.57 1.484 1 64.81 176 LEU A CA 1
ATOM 1357 C C . LEU A 1 176 ? 35.406 -16.562 2.596 1 64.81 176 LEU A C 1
ATOM 1359 O O . LEU A 1 176 ? 35.75 -17.703 2.324 1 64.81 176 LEU A O 1
ATOM 1363 N N . MET A 1 177 ? 35.219 -16.234 3.852 1 60.22 177 MET A N 1
ATOM 1364 C CA . MET A 1 177 ? 35.469 -17.047 5.035 1 60.22 177 MET A CA 1
ATOM 1365 C C . MET A 1 177 ? 36.812 -17.734 4.957 1 60.22 177 MET A C 1
ATOM 1367 O O . MET A 1 177 ? 36.906 -18.938 5.184 1 60.22 177 MET A O 1
ATOM 1371 N N . GLY A 1 178 ? 37.906 -17.094 4.418 1 57.72 178 GLY A N 1
ATOM 1372 C CA . GLY A 1 178 ? 39.25 -17.609 4.41 1 57.72 178 GLY A CA 1
ATOM 1373 C C . GLY A 1 178 ? 39.625 -18.344 3.137 1 57.72 178 GLY A C 1
ATOM 1374 O O . GLY A 1 178 ? 40.75 -18.75 2.945 1 57.72 178 GLY A O 1
ATOM 1375 N N . LEU A 1 179 ? 38.656 -18.609 2.307 1 64.25 179 LEU A N 1
ATOM 1376 C CA . LEU A 1 179 ? 38.906 -19.359 1.08 1 64.25 179 LEU A CA 1
ATOM 1377 C C . LEU A 1 179 ? 38.844 -18.438 -0.137 1 64.25 179 LEU A C 1
ATOM 1379 O O . LEU A 1 179 ? 38 -17.547 -0.197 1 64.25 179 LEU A O 1
ATOM 1383 N N . GLN A 1 180 ? 39.781 -18.5 -0.968 1 70.06 180 GLN A N 1
ATOM 1384 C CA . GLN A 1 180 ? 39.812 -17.719 -2.201 1 70.06 180 GLN A CA 1
ATOM 1385 C C . GLN A 1 180 ? 38.75 -18.219 -3.188 1 70.06 180 GLN A C 1
ATOM 1387 O O . GLN A 1 180 ? 38.75 -19.406 -3.539 1 70.06 180 GLN A O 1
ATOM 1392 N N . CYS A 1 181 ? 37.812 -17.516 -3.316 1 77.31 181 CYS A N 1
ATOM 1393 C CA . CYS A 1 181 ? 36.688 -17.891 -4.172 1 77.31 181 CYS A CA 1
ATOM 1394 C C . CYS A 1 181 ? 36.719 -17.109 -5.48 1 77.31 181 CYS A C 1
ATOM 1396 O O . CYS A 1 181 ? 36.812 -15.883 -5.477 1 77.31 181 CYS A O 1
ATOM 1398 N N . GLY A 1 182 ? 36.75 -17.859 -6.617 1 81.75 182 GLY A N 1
ATOM 1399 C CA . GLY A 1 182 ? 36.625 -17.25 -7.93 1 81.75 182 GLY A CA 1
ATOM 1400 C C . GLY A 1 182 ? 35.25 -16.75 -8.242 1 81.75 182 GLY A C 1
ATOM 1401 O O . GLY A 1 182 ? 34.406 -16.656 -7.355 1 81.75 182 GLY A O 1
ATOM 1402 N N . LYS A 1 183 ? 35 -16.297 -9.445 1 85.62 183 LYS A N 1
ATOM 1403 C CA . LYS A 1 183 ? 33.75 -15.711 -9.898 1 85.62 183 LYS A CA 1
ATOM 1404 C C . LYS A 1 183 ? 32.625 -16.719 -9.773 1 85.62 183 LYS A C 1
ATOM 1406 O O . LYS A 1 183 ? 31.547 -16.391 -9.25 1 85.62 183 LYS A O 1
ATOM 1411 N N . GLU A 1 184 ? 32.875 -17.969 -10.234 1 86.12 184 GLU A N 1
ATOM 1412 C CA . GLU A 1 184 ? 31.844 -18.984 -10.234 1 86.12 184 GLU A CA 1
ATOM 1413 C C . GLU A 1 184 ? 31.5 -19.438 -8.82 1 86.12 184 GLU A C 1
ATOM 1415 O O . GLU A 1 184 ? 30.328 -19.672 -8.5 1 86.12 184 GLU A O 1
ATOM 1420 N N . CYS A 1 185 ? 32.531 -19.5 -8.016 1 86.62 185 CYS A N 1
ATOM 1421 C CA . CYS A 1 185 ? 32.312 -19.875 -6.629 1 86.62 185 CYS A CA 1
ATOM 1422 C C . CYS A 1 185 ? 31.547 -18.797 -5.883 1 86.62 185 CYS A C 1
ATOM 1424 O O . CYS A 1 185 ? 30.656 -19.094 -5.074 1 86.62 185 CYS A O 1
ATOM 1426 N N . TYR A 1 186 ? 31.875 -17.594 -6.203 1 90.31 186 TYR A N 1
ATOM 1427 C CA . TYR A 1 186 ? 31.188 -16.484 -5.562 1 90.31 186 TYR A CA 1
ATOM 1428 C C . TYR A 1 186 ? 29.734 -16.406 -6.016 1 90.31 186 TYR A C 1
ATOM 1430 O O . TYR A 1 186 ? 28.828 -16.125 -5.211 1 90.31 186 TYR A O 1
ATOM 1438 N N . ALA A 1 187 ? 29.516 -16.688 -7.246 1 92.5 187 ALA A N 1
ATOM 1439 C CA . ALA A 1 187 ? 28.172 -16.625 -7.809 1 92.5 187 ALA A CA 1
ATOM 1440 C C . ALA A 1 187 ? 27.25 -17.641 -7.145 1 92.5 187 ALA A C 1
ATOM 1442 O O . ALA A 1 187 ? 26.141 -17.297 -6.734 1 92.5 187 ALA A O 1
ATOM 1443 N N . ILE A 1 188 ? 27.734 -18.828 -6.957 1 93.25 188 ILE A N 1
ATOM 1444 C CA . ILE A 1 188 ? 26.891 -19.875 -6.379 1 93.25 188 ILE A CA 1
ATOM 1445 C C . ILE A 1 188 ? 26.719 -19.625 -4.883 1 93.25 188 ILE A C 1
ATOM 1447 O O . ILE A 1 188 ? 25.656 -19.922 -4.316 1 93.25 188 ILE A O 1
ATOM 1451 N N . SER A 1 189 ? 27.703 -19.031 -4.297 1 92.69 189 SER A N 1
ATOM 1452 C CA . SER A 1 189 ? 27.594 -18.719 -2.877 1 92.69 189 SER A CA 1
ATOM 1453 C C . SER A 1 189 ? 26.5 -17.672 -2.623 1 92.69 189 SER A C 1
ATOM 1455 O O . SER A 1 189 ? 25.75 -17.781 -1.656 1 92.69 189 SER A O 1
ATOM 1457 N N . ILE A 1 190 ? 26.422 -16.734 -3.516 1 94 190 ILE A N 1
ATOM 1458 C CA . ILE A 1 190 ? 25.391 -15.711 -3.402 1 94 190 ILE A CA 1
ATOM 1459 C C . ILE A 1 190 ? 24.016 -16.312 -3.658 1 94 190 ILE A C 1
ATOM 1461 O O . ILE A 1 190 ? 23.062 -16.047 -2.928 1 94 190 ILE A O 1
ATOM 1465 N N . ALA A 1 191 ? 23.984 -17.125 -4.664 1 95.62 191 ALA A N 1
ATOM 1466 C CA . ALA A 1 191 ? 22.719 -17.766 -5.004 1 95.62 191 ALA A CA 1
ATOM 1467 C C . ALA A 1 191 ? 22.219 -18.641 -3.859 1 95.62 191 ALA A C 1
ATOM 1469 O O . ALA A 1 191 ? 21.031 -18.625 -3.527 1 95.62 191 ALA A O 1
ATOM 1470 N N . ALA A 1 192 ? 23.125 -19.344 -3.262 1 95.06 192 ALA A N 1
ATOM 1471 C CA . ALA A 1 192 ? 22.781 -20.219 -2.148 1 95.06 192 ALA A CA 1
ATOM 1472 C C . ALA A 1 192 ? 22.359 -19.406 -0.926 1 95.06 192 ALA A C 1
ATOM 1474 O O . ALA A 1 192 ? 21.422 -19.797 -0.212 1 95.06 192 ALA A O 1
ATOM 1475 N N . CYS A 1 193 ? 22.969 -18.328 -0.753 1 95.19 193 CYS A N 1
ATOM 1476 C CA . CYS A 1 193 ? 22.656 -17.484 0.397 1 95.19 193 CYS A CA 1
ATOM 1477 C C . CYS A 1 193 ? 21.281 -16.859 0.267 1 95.19 193 CYS A C 1
ATOM 1479 O O . CYS A 1 193 ? 20.5 -16.859 1.224 1 95.19 193 CYS A O 1
ATOM 1481 N N . VAL A 1 194 ? 21.016 -16.344 -0.861 1 95.94 194 VAL A N 1
ATOM 1482 C CA . VAL A 1 194 ? 19.719 -15.719 -1.09 1 95.94 194 VAL A CA 1
ATOM 1483 C C . VAL A 1 194 ? 18.609 -16.766 -0.983 1 95.94 194 VAL A C 1
ATOM 1485 O O . VAL A 1 194 ? 17.531 -16.484 -0.461 1 95.94 194 VAL A O 1
ATOM 1488 N N . THR A 1 195 ? 18.875 -17.938 -1.42 1 96.25 195 THR A N 1
ATOM 1489 C CA . THR A 1 195 ? 17.922 -19.031 -1.362 1 96.25 195 THR A CA 1
ATOM 1490 C C . THR A 1 195 ? 17.672 -19.469 0.081 1 96.25 195 THR A C 1
ATOM 1492 O O . THR A 1 195 ? 16.531 -19.734 0.471 1 96.25 195 THR A O 1
ATOM 1495 N N . PHE A 1 196 ? 18.672 -19.516 0.806 1 96.38 196 PHE A N 1
ATOM 1496 C CA . PHE A 1 196 ? 18.547 -19.875 2.215 1 96.38 196 PHE A CA 1
ATOM 1497 C C . PHE A 1 196 ? 17.688 -18.875 2.959 1 96.38 196 PHE A C 1
ATOM 1499 O O . PHE A 1 196 ? 16.781 -19.25 3.693 1 96.38 196 PHE A O 1
ATOM 1506 N N . LEU A 1 197 ? 17.984 -17.656 2.727 1 96.12 197 LEU A N 1
ATOM 1507 C CA . LEU A 1 197 ? 17.219 -16.609 3.391 1 96.12 197 LEU A CA 1
ATOM 1508 C C . LEU A 1 197 ? 15.766 -16.625 2.945 1 96.12 197 LEU A C 1
ATOM 1510 O O . LEU A 1 197 ? 14.867 -16.422 3.758 1 96.12 197 LEU A O 1
ATOM 1514 N N . ALA A 1 198 ? 15.531 -16.797 1.689 1 95.94 198 ALA A N 1
ATOM 1515 C CA . ALA A 1 198 ? 14.164 -16.891 1.186 1 95.94 198 ALA A CA 1
ATOM 1516 C C . ALA A 1 198 ? 13.414 -18.031 1.86 1 95.94 198 ALA A C 1
ATOM 1518 O O . ALA A 1 198 ? 12.242 -17.891 2.23 1 95.94 198 ALA A O 1
ATOM 1519 N N . GLY A 1 199 ? 14.125 -19.125 2.029 1 96.31 199 GLY A N 1
ATOM 1520 C CA . GLY A 1 199 ? 13.523 -20.266 2.717 1 96.31 199 GLY A CA 1
ATOM 1521 C C . GLY A 1 199 ? 13.211 -19.969 4.172 1 96.31 199 GLY A C 1
ATOM 1522 O O . GLY A 1 199 ? 12.141 -20.344 4.668 1 96.31 199 GLY A O 1
ATOM 1523 N N . VAL A 1 200 ? 14.062 -19.281 4.777 1 95.69 200 VAL A N 1
ATOM 1524 C CA . VAL A 1 200 ? 13.867 -18.938 6.18 1 95.69 200 VAL A CA 1
ATOM 1525 C C . VAL A 1 200 ? 12.664 -18 6.32 1 95.69 200 VAL A C 1
ATOM 1527 O O . VAL A 1 200 ? 11.844 -18.172 7.223 1 95.69 200 VAL A O 1
ATOM 1530 N N . TYR A 1 201 ? 12.609 -17.078 5.43 1 94.69 201 TYR A N 1
ATOM 1531 C CA . TYR A 1 201 ? 11.461 -16.172 5.453 1 94.69 201 TYR A CA 1
ATOM 1532 C C . TYR A 1 201 ? 10.164 -16.938 5.227 1 94.69 201 TYR A C 1
ATOM 1534 O O . TYR A 1 201 ? 9.141 -16.641 5.852 1 94.69 201 TYR A O 1
ATOM 1542 N N . GLN A 1 202 ? 10.172 -17.891 4.438 1 95 202 GLN A N 1
ATOM 1543 C CA . GLN A 1 202 ? 8.977 -18.688 4.168 1 95 202 GLN A CA 1
ATOM 1544 C C . GLN A 1 202 ? 8.594 -19.531 5.383 1 95 202 GLN A C 1
ATOM 1546 O O . GLN A 1 202 ? 7.406 -19.656 5.707 1 95 202 GLN A O 1
ATOM 1551 N N . VAL A 1 203 ? 9.562 -20.047 6.027 1 94.38 203 VAL A N 1
ATOM 1552 C CA . VAL A 1 203 ? 9.281 -20.828 7.227 1 94.38 203 VAL A CA 1
ATOM 1553 C C . VAL A 1 203 ? 8.75 -19.922 8.328 1 94.38 203 VAL A C 1
ATOM 1555 O O . VAL A 1 203 ? 7.824 -20.297 9.055 1 94.38 203 VAL A O 1
ATOM 1558 N N . LEU A 1 204 ? 9.312 -18.766 8.383 1 92.62 204 LEU A N 1
ATOM 1559 C CA . LEU A 1 204 ? 8.82 -17.812 9.352 1 92.62 204 LEU A CA 1
ATOM 1560 C C . LEU A 1 204 ? 7.379 -17.406 9.039 1 92.62 204 LEU A C 1
ATOM 1562 O O . LEU A 1 204 ? 6.559 -17.266 9.945 1 92.62 204 LEU A O 1
ATOM 1566 N N . MET A 1 205 ? 7.137 -17.25 7.824 1 90.31 205 MET A N 1
ATOM 1567 C CA . MET A 1 205 ? 5.773 -16.938 7.414 1 90.31 205 MET A CA 1
ATOM 1568 C C . MET A 1 205 ? 4.816 -18.078 7.758 1 90.31 205 MET A C 1
ATOM 1570 O O . MET A 1 205 ? 3.67 -17.828 8.133 1 90.31 205 MET A O 1
ATOM 1574 N N . ALA A 1 206 ? 5.25 -19.234 7.617 1 88.75 206 ALA A N 1
ATOM 1575 C CA . ALA A 1 206 ? 4.426 -20.406 7.945 1 88.75 206 ALA A CA 1
ATOM 1576 C C . ALA A 1 206 ? 4.156 -20.469 9.445 1 88.75 206 ALA A C 1
ATOM 1578 O O . ALA A 1 206 ? 3.037 -20.766 9.867 1 88.75 206 ALA A O 1
ATOM 1579 N N . VAL A 1 207 ? 5.18 -20.156 10.203 1 88.19 207 VAL A N 1
ATOM 1580 C CA . VAL A 1 207 ? 5.062 -20.219 11.656 1 88.19 207 VAL A CA 1
ATOM 1581 C C . VAL A 1 207 ? 4.098 -19.125 12.141 1 88.19 207 VAL A C 1
ATOM 1583 O O . VAL A 1 207 ? 3.301 -19.359 13.047 1 88.19 207 VAL A O 1
ATOM 1586 N N . PHE A 1 208 ? 4.113 -18.016 11.406 1 83.38 208 PHE A N 1
ATOM 1587 C CA . PHE A 1 208 ? 3.236 -16.906 11.781 1 83.38 208 PHE A CA 1
ATOM 1588 C C . PHE A 1 208 ? 1.897 -17.016 11.062 1 83.38 208 PHE A C 1
ATOM 1590 O O . PHE A 1 208 ? 1.055 -16.125 11.18 1 83.38 208 PHE A O 1
ATOM 1597 N N . ARG A 1 209 ? 1.707 -18.031 10.305 1 82.81 209 ARG A N 1
ATOM 1598 C CA . ARG A 1 209 ? 0.462 -18.328 9.602 1 82.81 209 ARG A CA 1
ATOM 1599 C C . ARG A 1 209 ? 0.075 -17.188 8.672 1 82.81 209 ARG A C 1
ATOM 1601 O O . ARG A 1 209 ? -1.075 -16.734 8.672 1 82.81 209 ARG A O 1
ATOM 1608 N N . LEU A 1 210 ? 1.103 -16.703 7.965 1 78.75 210 LEU A N 1
ATOM 1609 C CA . LEU A 1 210 ? 0.877 -15.594 7.039 1 78.75 210 LEU A CA 1
ATOM 1610 C C . LEU A 1 210 ? 0.428 -16.109 5.676 1 78.75 210 LEU A C 1
ATOM 1612 O O . LEU A 1 210 ? 0.627 -15.445 4.656 1 78.75 210 LEU A O 1
ATOM 1616 N N . GLY A 1 211 ? -0.121 -17.25 5.668 1 74.56 211 GLY A N 1
ATOM 1617 C CA . GLY A 1 211 ? -0.659 -17.797 4.426 1 74.56 211 GLY A CA 1
ATOM 1618 C C . GLY A 1 211 ? -1.752 -16.922 3.83 1 74.56 211 GLY A C 1
ATOM 1619 O O . GLY A 1 211 ? -2.006 -16.984 2.625 1 74.56 211 GLY A O 1
ATOM 1620 N N . PHE A 1 212 ? -2.238 -16.016 4.602 1 76.31 212 PHE A N 1
ATOM 1621 C CA . PHE A 1 212 ? -3.33 -15.156 4.164 1 76.31 212 PHE A CA 1
ATOM 1622 C C . PHE A 1 212 ? -2.822 -14.07 3.225 1 76.31 212 PHE A C 1
ATOM 1624 O O . PHE A 1 212 ? -3.604 -13.453 2.494 1 76.31 212 PHE A O 1
ATOM 1631 N N . VAL A 1 213 ? -1.572 -13.938 3.148 1 78.12 213 VAL A N 1
ATOM 1632 C CA . VAL A 1 213 ? -0.988 -12.891 2.314 1 78.12 213 VAL A CA 1
ATOM 1633 C C . VAL A 1 213 ? -1.249 -13.195 0.842 1 78.12 213 VAL A C 1
ATOM 1635 O O . VAL A 1 213 ? -1.335 -12.281 0.017 1 78.12 213 VAL A O 1
ATOM 1638 N N . SER A 1 214 ? -1.441 -14.43 0.494 1 78.94 214 SER A N 1
ATOM 1639 C CA . SER A 1 214 ? -1.649 -14.812 -0.897 1 78.94 214 SER A CA 1
ATOM 1640 C C . SER A 1 214 ? -2.994 -14.32 -1.415 1 78.94 214 SER A C 1
ATOM 1642 O O . SER A 1 214 ? -3.191 -14.195 -2.627 1 78.94 214 SER A O 1
ATOM 1644 N N . VAL A 1 215 ? -3.881 -13.953 -0.471 1 82.44 215 VAL A N 1
ATOM 1645 C CA . VAL A 1 215 ? -5.223 -13.531 -0.854 1 82.44 215 VAL A CA 1
ATOM 1646 C C . VAL A 1 215 ? -5.164 -12.125 -1.462 1 82.44 215 VAL A C 1
ATOM 1648 O O . VAL A 1 215 ? -6.059 -11.734 -2.215 1 82.44 215 VAL A O 1
ATOM 1651 N N . TYR A 1 216 ? -4.102 -11.461 -1.209 1 85 216 TYR A N 1
ATOM 1652 C CA . TYR A 1 216 ? -3.986 -10.086 -1.693 1 85 216 TYR A CA 1
ATOM 1653 C C . TYR A 1 216 ? -3.406 -10.055 -3.102 1 85 216 TYR A C 1
ATOM 1655 O O . TYR A 1 216 ? -3.334 -8.992 -3.725 1 85 216 TYR A O 1
ATOM 1663 N N . LEU A 1 217 ? -3.068 -11.242 -3.561 1 86 217 LEU A N 1
ATOM 1664 C CA . LEU A 1 217 ? -2.58 -11.328 -4.934 1 86 217 LEU A CA 1
ATOM 1665 C C . LEU A 1 217 ? -3.725 -11.625 -5.898 1 86 217 LEU A C 1
ATOM 1667 O O . LEU A 1 217 ? -4.094 -12.781 -6.098 1 86 217 LEU A O 1
ATOM 1671 N N . SER A 1 218 ? -4.219 -10.562 -6.547 1 88.06 218 SER A N 1
ATOM 1672 C CA . SER A 1 218 ? -5.336 -10.711 -7.473 1 88.06 218 SER A CA 1
ATOM 1673 C C . SER A 1 218 ? -4.902 -11.422 -8.75 1 88.06 218 SER A C 1
ATOM 1675 O O . SER A 1 218 ? -3.736 -11.344 -9.148 1 88.06 218 SER A O 1
ATOM 1677 N N . ALA A 1 219 ? -5.793 -12.078 -9.422 1 86.31 219 ALA A N 1
ATOM 1678 C CA . ALA A 1 219 ? -5.5 -12.836 -10.633 1 86.31 219 ALA A CA 1
ATOM 1679 C C . ALA A 1 219 ? -5.027 -11.922 -11.758 1 86.31 219 ALA A C 1
ATOM 1681 O O . ALA A 1 219 ? -4.012 -12.188 -12.398 1 86.31 219 ALA A O 1
ATOM 1682 N N . PRO A 1 220 ? -5.73 -10.805 -11.953 1 89.75 220 PRO A N 1
ATOM 1683 C CA . PRO A 1 220 ? -5.262 -9.906 -13.016 1 89.75 220 PRO A CA 1
ATOM 1684 C C . PRO A 1 220 ? -3.865 -9.352 -12.742 1 89.75 220 PRO A C 1
ATOM 1686 O O . PRO A 1 220 ? -3.084 -9.148 -13.672 1 89.75 220 PRO A O 1
ATOM 1689 N N . MET A 1 221 ? -3.596 -9.086 -11.5 1 90.94 221 MET A N 1
ATOM 1690 C CA . MET A 1 221 ? -2.271 -8.586 -11.148 1 90.94 221 MET A CA 1
ATOM 1691 C C . MET A 1 221 ? -1.2 -9.641 -11.414 1 90.94 221 MET A C 1
ATOM 1693 O O . MET A 1 221 ? -0.135 -9.32 -11.945 1 90.94 221 MET A O 1
ATOM 1697 N N . LEU A 1 222 ? -1.477 -10.898 -11.102 1 86.5 222 LEU A N 1
ATOM 1698 C CA . LEU A 1 222 ? -0.531 -11.984 -11.32 1 86.5 222 LEU A CA 1
ATOM 1699 C C . LEU A 1 222 ? -0.314 -12.219 -12.812 1 86.5 222 LEU A C 1
ATOM 1701 O O . LEU A 1 222 ? 0.804 -12.516 -13.242 1 86.5 222 LEU A O 1
ATOM 1705 N N . ASP A 1 223 ? -1.347 -12.07 -13.562 1 89.25 223 ASP A N 1
ATOM 1706 C CA . ASP A 1 223 ? -1.228 -12.195 -15.008 1 89.25 223 ASP A CA 1
ATOM 1707 C C . ASP A 1 223 ? -0.337 -11.102 -15.586 1 89.25 223 ASP A C 1
ATOM 1709 O O . ASP A 1 223 ? 0.515 -11.367 -16.438 1 89.25 223 ASP A O 1
ATOM 1713 N N . GLY A 1 224 ? -0.604 -9.914 -15.195 1 92.38 224 GLY A N 1
ATOM 1714 C CA . GLY A 1 224 ? 0.234 -8.812 -15.648 1 92.38 224 GLY A CA 1
ATOM 1715 C C . GLY A 1 224 ? 1.688 -8.961 -15.242 1 92.38 224 GLY A C 1
ATOM 1716 O O . GLY A 1 224 ? 2.592 -8.719 -16.031 1 92.38 224 GLY A O 1
ATOM 1717 N N . PHE A 1 225 ? 1.85 -9.391 -14.047 1 90.38 225 PHE A N 1
ATOM 1718 C CA . PHE A 1 225 ? 3.191 -9.625 -13.531 1 90.38 225 PHE A CA 1
ATOM 1719 C C . PHE A 1 225 ? 3.908 -10.695 -14.344 1 90.38 225 PHE A C 1
ATOM 1721 O O . PHE A 1 225 ? 5.074 -10.531 -14.703 1 90.38 225 PHE A O 1
ATOM 1728 N N . ALA A 1 226 ? 3.225 -11.75 -14.609 1 88.69 226 ALA A N 1
ATOM 1729 C CA . ALA A 1 226 ? 3.789 -12.844 -15.398 1 88.69 226 ALA A CA 1
ATOM 1730 C C . ALA A 1 226 ? 4.141 -12.383 -16.812 1 88.69 226 ALA A C 1
ATOM 1732 O O . ALA A 1 226 ? 5.184 -12.75 -17.344 1 88.69 226 ALA A O 1
ATOM 1733 N N . MET A 1 227 ? 3.291 -11.609 -17.391 1 93 227 MET A N 1
ATOM 1734 C CA . MET A 1 227 ? 3.551 -11.07 -18.734 1 93 227 MET A CA 1
ATOM 1735 C C . MET A 1 227 ? 4.777 -10.164 -18.719 1 93 227 MET A C 1
ATOM 1737 O O . MET A 1 227 ? 5.645 -10.273 -19.594 1 93 227 MET A O 1
ATOM 1741 N N . GLY A 1 228 ? 4.801 -9.289 -17.75 1 93.44 228 GLY A N 1
ATOM 1742 C CA . GLY A 1 228 ? 5.949 -8.398 -17.641 1 93.44 228 GLY A CA 1
ATOM 1743 C C . GLY A 1 228 ? 7.25 -9.141 -17.391 1 93.44 228 GLY A C 1
ATOM 1744 O O . GLY A 1 228 ? 8.281 -8.812 -17.969 1 93.44 228 GLY A O 1
ATOM 1745 N N . ALA A 1 229 ? 7.188 -10.156 -16.531 1 92.31 229 ALA A N 1
ATOM 1746 C CA . ALA A 1 229 ? 8.367 -10.961 -16.234 1 92.31 229 ALA A CA 1
ATOM 1747 C C . ALA A 1 229 ? 8.828 -11.734 -17.453 1 92.31 229 ALA A C 1
ATOM 1749 O O . ALA A 1 229 ? 10.031 -11.883 -17.688 1 92.31 229 ALA A O 1
ATOM 1750 N N . SER A 1 230 ? 7.91 -12.289 -18.203 1 93.38 230 SER A N 1
ATOM 1751 C CA . SER A 1 230 ? 8.258 -13.016 -19.422 1 93.38 230 SER A CA 1
ATOM 1752 C C . SER A 1 230 ? 8.945 -12.102 -20.438 1 93.38 230 SER A C 1
ATOM 1754 O O . SER A 1 230 ? 9.883 -12.516 -21.125 1 93.38 230 SER A O 1
ATOM 1756 N N . PHE A 1 231 ? 8.477 -10.938 -20.484 1 93.31 231 PHE A N 1
ATOM 1757 C CA . PHE A 1 231 ? 9.109 -9.977 -21.375 1 93.31 231 PHE A CA 1
ATOM 1758 C C . PHE A 1 231 ? 10.523 -9.656 -20.906 1 93.31 231 PHE A C 1
ATOM 1760 O O . PHE A 1 231 ? 11.43 -9.469 -21.734 1 93.31 231 PHE A O 1
ATOM 1767 N N . THR A 1 232 ? 10.68 -9.531 -19.672 1 93.44 232 THR A N 1
ATOM 1768 C CA . THR A 1 232 ? 12.008 -9.273 -19.109 1 93.44 232 THR A CA 1
ATOM 1769 C C . THR A 1 232 ? 12.938 -10.453 -19.391 1 93.44 232 THR A C 1
ATOM 1771 O O . THR A 1 232 ? 14.102 -10.258 -19.766 1 93.44 232 THR A O 1
ATOM 1774 N N . ILE A 1 233 ? 12.445 -11.672 -19.203 1 94.06 233 ILE A N 1
ATOM 1775 C CA . ILE A 1 233 ? 13.234 -12.867 -19.469 1 94.06 233 ILE A CA 1
ATOM 1776 C C . ILE A 1 233 ? 13.617 -12.922 -20.938 1 94.06 233 ILE A C 1
ATOM 1778 O O . ILE A 1 233 ? 14.773 -13.188 -21.281 1 94.06 233 ILE A O 1
ATOM 1782 N N . LEU A 1 234 ? 12.68 -12.641 -21.781 1 94.5 234 LEU A N 1
ATOM 1783 C CA . LEU A 1 234 ? 12.93 -12.625 -23.219 1 94.5 234 LEU A CA 1
ATOM 1784 C C . LEU A 1 234 ? 14.023 -11.625 -23.578 1 94.5 234 LEU A C 1
ATOM 1786 O O . LEU A 1 234 ? 14.891 -11.906 -24.391 1 94.5 234 LEU A O 1
ATOM 1790 N N . THR A 1 235 ? 14.016 -10.523 -22.922 1 93.12 235 THR A N 1
ATOM 1791 C CA . THR A 1 235 ? 14.977 -9.453 -23.188 1 93.12 235 THR A CA 1
ATOM 1792 C C . THR A 1 235 ? 16.375 -9.859 -22.75 1 93.12 235 THR A C 1
ATOM 1794 O O . THR A 1 235 ? 17.344 -9.664 -23.484 1 93.12 235 THR A O 1
ATOM 1797 N N . VAL A 1 236 ? 16.469 -10.438 -21.641 1 91.38 236 VAL A N 1
ATOM 1798 C CA . VAL A 1 236 ? 17.766 -10.82 -21.109 1 91.38 236 VAL A CA 1
ATOM 1799 C C . VAL A 1 236 ? 18.344 -11.969 -21.938 1 91.38 236 VAL A C 1
ATOM 1801 O O . VAL A 1 236 ? 19.562 -12.07 -22.094 1 91.38 236 VAL A O 1
ATOM 1804 N N . GLN A 1 237 ? 17.5 -12.742 -22.5 1 92.44 237 GLN A N 1
ATOM 1805 C CA . GLN A 1 237 ? 17.953 -13.891 -23.281 1 92.44 237 GLN A CA 1
ATOM 1806 C C . GLN A 1 237 ? 18.219 -13.5 -24.734 1 92.44 237 GLN A C 1
ATOM 1808 O O . GLN A 1 237 ? 18.891 -14.234 -25.469 1 92.44 237 GLN A O 1
ATOM 1813 N N . ALA A 1 238 ? 17.781 -12.375 -25.125 1 92.75 238 ALA A N 1
ATOM 1814 C CA . ALA A 1 238 ? 17.906 -11.953 -26.516 1 92.75 238 ALA A CA 1
ATOM 1815 C C . ALA A 1 238 ? 19.375 -11.805 -26.906 1 92.75 238 ALA A C 1
ATOM 1817 O O . ALA A 1 238 ? 19.75 -12.039 -28.062 1 92.75 238 ALA A O 1
ATOM 1818 N N . LYS A 1 239 ? 20.25 -11.508 -26.016 1 91.56 239 LYS A N 1
ATOM 1819 C CA . LYS A 1 239 ? 21.672 -11.344 -26.328 1 91.56 239 LYS A CA 1
ATOM 1820 C C . LYS A 1 239 ? 22.312 -12.68 -26.703 1 91.56 239 LYS A C 1
ATOM 1822 O O . LYS A 1 239 ? 23.203 -12.727 -27.547 1 91.56 239 LYS A O 1
ATOM 1827 N N . TYR A 1 240 ? 21.781 -13.773 -26.141 1 91.44 240 TYR A N 1
ATOM 1828 C CA . TYR A 1 240 ? 22.344 -15.094 -26.422 1 91.44 240 TYR A CA 1
ATOM 1829 C C . TYR A 1 240 ? 21.828 -15.617 -27.766 1 91.44 240 TYR A C 1
ATOM 1831 O O . TYR A 1 240 ? 22.531 -16.359 -28.438 1 91.44 240 TYR A O 1
ATOM 1839 N N . LEU A 1 241 ? 20.609 -15.18 -28.141 1 92.94 241 LEU A N 1
ATOM 1840 C CA . LEU A 1 241 ? 20.062 -15.586 -29.438 1 92.94 241 LEU A CA 1
ATOM 1841 C C . LEU A 1 241 ? 20.891 -15 -30.578 1 92.94 241 LEU A C 1
ATOM 1843 O O . LEU A 1 241 ? 21.062 -15.656 -31.609 1 92.94 241 LEU A O 1
ATOM 1847 N N . LEU A 1 242 ? 21.375 -13.766 -30.297 1 92.44 242 LEU A N 1
ATOM 1848 C CA . LEU A 1 242 ? 22.125 -13.062 -31.328 1 92.44 242 LEU A CA 1
ATOM 1849 C C . LEU A 1 242 ? 23.625 -13.305 -31.156 1 92.44 242 LEU A C 1
ATOM 1851 O O . LEU A 1 242 ? 24.422 -12.906 -32 1 92.44 242 LEU A O 1
ATOM 1855 N N . GLY A 1 243 ? 24.016 -13.977 -30.109 1 90.38 243 GLY A N 1
ATOM 1856 C CA . GLY A 1 243 ? 25.422 -14.25 -29.844 1 90.38 243 GLY A CA 1
ATOM 1857 C C . GLY A 1 243 ? 26.203 -13 -29.484 1 90.38 243 GLY A C 1
ATOM 1858 O O . GLY A 1 243 ? 27.359 -12.867 -29.891 1 90.38 243 GLY A O 1
ATOM 1859 N N . LEU A 1 244 ? 25.531 -12 -28.859 1 88.56 244 LEU A N 1
ATOM 1860 C CA . LEU A 1 244 ? 26.188 -10.742 -28.5 1 88.56 244 LEU A CA 1
ATOM 1861 C C . LEU A 1 244 ? 26.781 -10.82 -27.109 1 88.56 244 LEU A C 1
ATOM 1863 O O . LEU A 1 244 ? 26.203 -11.422 -26.203 1 88.56 244 LEU A O 1
ATOM 1867 N N . LYS A 1 245 ? 27.969 -10.273 -26.969 1 84.62 245 LYS A N 1
ATOM 1868 C CA . LYS A 1 245 ? 28.625 -10.242 -25.672 1 84.62 245 LYS A CA 1
ATOM 1869 C C . LYS A 1 245 ? 28.422 -8.891 -25 1 84.62 245 LYS A C 1
ATOM 1871 O O . LYS A 1 245 ? 29.359 -8.078 -24.938 1 84.62 245 LYS A O 1
ATOM 1876 N N . ILE A 1 246 ? 27.234 -8.625 -24.578 1 84.56 246 ILE A N 1
ATOM 1877 C CA . ILE A 1 246 ? 26.891 -7.387 -23.891 1 84.56 246 ILE A CA 1
ATOM 1878 C C . ILE A 1 246 ? 26.734 -7.66 -22.406 1 84.56 246 ILE A C 1
ATOM 1880 O O . ILE A 1 246 ? 26.172 -8.688 -22 1 84.56 246 ILE A O 1
ATOM 1884 N N . PRO A 1 247 ? 27.359 -6.777 -21.609 1 80.88 247 PRO A N 1
ATOM 1885 C CA . PRO A 1 247 ? 27.203 -6.973 -20.172 1 80.88 247 PRO A CA 1
ATOM 1886 C C . PRO A 1 247 ? 25.75 -6.758 -19.703 1 80.88 247 PRO A C 1
ATOM 1888 O O . PRO A 1 247 ? 25.047 -5.926 -20.281 1 80.88 247 PRO A O 1
ATOM 1891 N N . ARG A 1 248 ? 25.375 -7.555 -18.812 1 80.25 248 ARG A N 1
ATOM 1892 C CA . ARG A 1 248 ? 24.031 -7.426 -18.25 1 80.25 248 ARG A CA 1
ATOM 1893 C C . ARG A 1 248 ? 23.922 -6.184 -17.375 1 80.25 248 ARG A C 1
ATOM 1895 O O . ARG A 1 248 ? 24.797 -5.902 -16.562 1 80.25 248 ARG A O 1
ATOM 1902 N N . HIS A 1 249 ? 22.969 -5.324 -17.703 1 76.12 249 HIS A N 1
ATOM 1903 C CA . HIS A 1 249 ? 22.734 -4.086 -16.953 1 76.12 249 HIS A CA 1
ATOM 1904 C C . HIS A 1 249 ? 22.172 -4.367 -15.57 1 76.12 249 HIS A C 1
ATOM 1906 O O . HIS A 1 249 ? 21.312 -5.23 -15.414 1 76.12 249 HIS A O 1
ATOM 1912 N N . GLN A 1 250 ? 22.969 -3.674 -14.602 1 72.69 250 GLN A N 1
ATOM 1913 C CA . GLN A 1 250 ? 22.547 -3.826 -13.211 1 72.69 250 GLN A CA 1
ATOM 1914 C C . GLN A 1 250 ? 21.719 -2.621 -12.758 1 72.69 250 GLN A C 1
ATOM 1916 O O . GLN A 1 250 ? 22.031 -1.482 -13.117 1 72.69 250 GLN A O 1
ATOM 1921 N N . GLY A 1 251 ? 20.516 -2.639 -12.523 1 67.62 251 GLY A N 1
ATOM 1922 C CA . GLY A 1 251 ? 19.734 -1.51 -12.031 1 67.62 251 GLY A CA 1
ATOM 1923 C C . GLY A 1 251 ? 18.312 -1.499 -12.539 1 67.62 251 GLY A C 1
ATOM 1924 O O . GLY A 1 251 ? 17.766 -2.547 -12.891 1 67.62 251 GLY A O 1
ATOM 1925 N N . TYR A 1 252 ? 17.828 -0.334 -12.5 1 77.5 252 TYR A N 1
ATOM 1926 C CA . TYR A 1 252 ? 16.438 -0.144 -12.922 1 77.5 252 TYR A CA 1
ATOM 1927 C C . TYR A 1 252 ? 16.359 0.043 -14.43 1 77.5 252 TYR A C 1
ATOM 1929 O O . TYR A 1 252 ? 17.297 0.541 -15.055 1 77.5 252 TYR A O 1
ATOM 1937 N N . GLY A 1 253 ? 15.391 -0.492 -15.102 1 83.75 253 GLY A N 1
ATOM 1938 C CA . GLY A 1 253 ? 15.18 -0.331 -16.531 1 83.75 253 GLY A CA 1
ATOM 1939 C C . GLY A 1 253 ? 16.016 -1.28 -17.375 1 83.75 253 GLY A C 1
ATOM 1940 O O . GLY A 1 253 ? 16.609 -0.872 -18.375 1 83.75 253 GLY A O 1
ATOM 1941 N N . THR A 1 254 ? 16.188 -2.463 -16.938 1 84.81 254 THR A N 1
ATOM 1942 C CA . THR A 1 254 ? 17 -3.463 -17.609 1 84.81 254 THR A CA 1
ATOM 1943 C C . THR A 1 254 ? 16.484 -3.717 -19.031 1 84.81 254 THR A C 1
ATOM 1945 O O . THR A 1 254 ? 17.281 -3.9 -19.953 1 84.81 254 THR A O 1
ATOM 1948 N N . VAL A 1 255 ? 15.227 -3.662 -19.203 1 90.94 255 VAL A N 1
ATOM 1949 C CA . VAL A 1 255 ? 14.633 -3.973 -20.5 1 90.94 255 VAL A CA 1
ATOM 1950 C C . VAL A 1 255 ? 14.992 -2.883 -21.516 1 90.94 255 VAL A C 1
ATOM 1952 O O . VAL A 1 255 ? 15.461 -3.178 -22.609 1 90.94 255 VAL A O 1
ATOM 1955 N N . VAL A 1 256 ? 14.898 -1.65 -21.141 1 89.69 256 VAL A N 1
ATOM 1956 C CA . VAL A 1 256 ? 15.125 -0.539 -22.047 1 89.69 256 VAL A CA 1
ATOM 1957 C C . VAL A 1 256 ? 16.609 -0.441 -22.391 1 89.69 256 VAL A C 1
ATOM 1959 O O . VAL A 1 256 ? 16.984 -0.312 -23.547 1 89.69 256 VAL A O 1
ATOM 1962 N N . VAL A 1 257 ? 17.453 -0.578 -21.453 1 89.62 257 VAL A N 1
ATOM 1963 C CA . VAL A 1 257 ? 18.891 -0.443 -21.641 1 89.62 257 VAL A CA 1
ATOM 1964 C C . VAL A 1 257 ? 19.406 -1.619 -22.453 1 89.62 257 VAL A C 1
ATOM 1966 O O . VAL A 1 257 ? 20.281 -1.446 -23.328 1 89.62 257 VAL A O 1
ATOM 1969 N N . THR A 1 258 ? 18.938 -2.832 -22.188 1 91.44 258 THR A N 1
ATOM 1970 C CA . THR A 1 258 ? 19.391 -4.012 -22.906 1 91.44 258 THR A CA 1
ATOM 1971 C C . THR A 1 258 ? 19.031 -3.918 -24.375 1 91.44 258 THR A C 1
ATOM 1973 O O . THR A 1 258 ? 19.828 -4.254 -25.25 1 91.44 258 THR A O 1
ATOM 1976 N N . TRP A 1 259 ? 17.828 -3.432 -24.656 1 92.75 259 TRP A N 1
ATOM 1977 C CA . TRP A 1 259 ? 17.422 -3.309 -26.062 1 92.75 259 TRP A CA 1
ATOM 1978 C C . TRP A 1 259 ? 18.219 -2.209 -26.75 1 92.75 259 TRP A C 1
ATOM 1980 O O . TRP A 1 259 ? 18.562 -2.334 -27.938 1 92.75 259 TRP A O 1
ATOM 1990 N N . PHE A 1 260 ? 18.516 -1.126 -26.031 1 91.81 260 PHE A N 1
ATOM 1991 C CA . PHE A 1 260 ? 19.359 -0.085 -26.594 1 91.81 260 PHE A CA 1
ATOM 1992 C C . PHE A 1 260 ? 20.75 -0.632 -26.906 1 91.81 260 PHE A C 1
ATOM 1994 O O . PHE A 1 260 ? 21.312 -0.336 -27.969 1 91.81 260 PHE A O 1
ATOM 2001 N N . ASN A 1 261 ? 21.281 -1.463 -26.047 1 91 261 ASN A N 1
ATOM 2002 C CA . ASN A 1 261 ? 22.609 -2.059 -26.234 1 91 261 ASN A CA 1
ATOM 2003 C C . ASN A 1 261 ? 22.594 -3.076 -27.375 1 91 261 ASN A C 1
ATOM 2005 O O . ASN A 1 261 ? 23.562 -3.186 -28.125 1 91 261 ASN A O 1
ATOM 2009 N N . ILE A 1 262 ? 21.562 -3.824 -27.516 1 92.81 262 ILE A N 1
ATOM 2010 C CA . ILE A 1 262 ? 21.453 -4.82 -28.578 1 92.81 262 ILE A CA 1
ATOM 2011 C C . ILE A 1 262 ? 21.422 -4.129 -29.938 1 92.81 262 ILE A C 1
ATOM 2013 O O . ILE A 1 262 ? 22.125 -4.539 -30.875 1 92.81 262 ILE A O 1
ATOM 2017 N N . PHE A 1 263 ? 20.672 -3.043 -29.984 1 93.75 263 PHE A N 1
ATOM 2018 C CA . PHE A 1 263 ? 20.562 -2.33 -31.25 1 93.75 263 PHE A CA 1
ATOM 2019 C C . PHE A 1 263 ? 21.875 -1.604 -31.562 1 93.75 263 PHE A C 1
ATOM 2021 O O . PHE A 1 263 ? 22.25 -1.489 -32.719 1 93.75 263 PHE A O 1
ATOM 2028 N N . ALA A 1 264 ? 22.531 -1.167 -30.516 1 92.88 264 ALA A N 1
ATOM 2029 C CA . ALA A 1 264 ? 23.812 -0.484 -30.703 1 92.88 264 ALA A CA 1
ATOM 2030 C C . ALA A 1 264 ? 24.891 -1.457 -31.156 1 92.88 264 ALA A C 1
ATOM 2032 O O . ALA A 1 264 ? 25.844 -1.064 -31.859 1 92.88 264 ALA A O 1
ATOM 2033 N N . ASN A 1 265 ? 24.781 -2.746 -30.812 1 92.31 265 ASN A N 1
ATOM 2034 C CA . ASN A 1 265 ? 25.812 -3.73 -31.141 1 92.31 265 ASN A CA 1
ATOM 2035 C C . ASN A 1 265 ? 25.297 -4.785 -32.094 1 92.31 265 ASN A C 1
ATOM 2037 O O . ASN A 1 265 ? 25.812 -5.906 -32.156 1 92.31 265 ASN A O 1
ATOM 2041 N N . ILE A 1 266 ? 24.281 -4.457 -32.844 1 90.94 266 ILE A N 1
ATOM 2042 C CA . ILE A 1 266 ? 23.625 -5.422 -33.719 1 90.94 266 ILE A CA 1
ATOM 2043 C C . ILE A 1 266 ? 24.594 -5.891 -34.812 1 90.94 266 ILE A C 1
ATOM 2045 O O . ILE A 1 266 ? 24.5 -7.016 -35.312 1 90.94 266 ILE A O 1
ATOM 2049 N N . HIS A 1 267 ? 25.641 -5.102 -35.031 1 91.06 267 HIS A N 1
ATOM 2050 C CA . HIS A 1 267 ? 26.609 -5.422 -36.094 1 91.06 267 HIS A CA 1
ATOM 2051 C C . HIS A 1 267 ? 27.578 -6.492 -35.625 1 91.06 267 HIS A C 1
ATOM 2053 O O . HIS A 1 267 ? 28.219 -7.156 -36.438 1 91.06 267 HIS A O 1
ATOM 2059 N N . LYS A 1 268 ? 27.656 -6.773 -34.344 1 90.75 268 LYS A N 1
ATOM 2060 C CA . LYS A 1 268 ? 28.562 -7.773 -33.812 1 90.75 268 LYS A CA 1
ATOM 2061 C C . LYS A 1 268 ? 27.859 -9.117 -33.625 1 90.75 268 LYS A C 1
ATOM 2063 O O . LYS A 1 268 ? 28.391 -10.008 -32.938 1 90.75 268 LYS A O 1
ATOM 2068 N N . THR A 1 269 ? 26.766 -9.266 -34.312 1 91.94 269 THR A N 1
ATOM 2069 C CA . THR A 1 269 ? 25.984 -10.492 -34.219 1 91.94 269 THR A CA 1
ATOM 2070 C C . THR A 1 269 ? 26.719 -11.672 -34.812 1 91.94 269 THR A C 1
ATOM 2072 O O . THR A 1 269 ? 27.328 -11.539 -35.906 1 91.94 269 THR A O 1
ATOM 2075 N N . ASN A 1 270 ? 26.766 -12.805 -34.062 1 91.81 270 ASN A N 1
ATOM 2076 C CA . ASN A 1 270 ? 27.328 -14.047 -34.594 1 91.81 270 ASN A CA 1
ATOM 2077 C C . ASN A 1 270 ? 26.328 -14.766 -35.5 1 91.81 270 ASN A C 1
ATOM 2079 O O . ASN A 1 270 ? 25.312 -15.281 -35.031 1 91.81 270 ASN A O 1
ATOM 2083 N N . LEU A 1 271 ? 26.578 -14.938 -36.688 1 91.19 271 LEU A N 1
ATOM 2084 C CA . LEU A 1 271 ? 25.672 -15.516 -37.656 1 91.19 271 LEU A CA 1
ATOM 2085 C C . LEU A 1 271 ? 25.406 -16.984 -37.375 1 91.19 271 LEU A C 1
ATOM 2087 O O . LEU A 1 271 ? 24.297 -17.484 -37.625 1 91.19 271 LEU A O 1
ATOM 2091 N N . CYS A 1 272 ? 26.391 -17.625 -36.875 1 90.94 272 CYS A N 1
ATOM 2092 C CA . CYS A 1 272 ? 26.203 -19.031 -36.531 1 90.94 272 CYS A CA 1
ATOM 2093 C C . CYS A 1 272 ? 25.156 -19.172 -35.438 1 90.94 272 CYS A C 1
ATOM 2095 O O . CYS A 1 272 ? 24.25 -20.016 -35.531 1 90.94 272 CYS A O 1
ATOM 2097 N N . ASP A 1 273 ? 25.297 -18.359 -34.406 1 93.12 273 ASP A N 1
ATOM 2098 C CA . ASP A 1 273 ? 24.344 -18.406 -33.312 1 93.12 273 ASP A CA 1
ATOM 2099 C C . ASP A 1 273 ? 22.953 -17.984 -33.781 1 93.12 273 ASP A C 1
ATOM 2101 O O . ASP A 1 273 ? 21.938 -18.531 -33.312 1 93.12 273 ASP A O 1
ATOM 2105 N N . LEU A 1 274 ? 22.859 -17.062 -34.656 1 94.12 274 LEU A N 1
ATOM 2106 C CA . LEU A 1 274 ? 21.594 -16.562 -35.156 1 94.12 274 LEU A CA 1
ATOM 2107 C C . LEU A 1 274 ? 20.859 -17.656 -35.938 1 94.12 274 LEU A C 1
ATOM 2109 O O . LEU A 1 274 ? 19.656 -17.859 -35.781 1 94.12 274 LEU A O 1
ATOM 2113 N N . ILE A 1 275 ? 21.578 -18.328 -36.719 1 93.94 275 ILE A N 1
ATOM 2114 C CA . ILE A 1 275 ? 20.984 -19.391 -37.562 1 93.94 275 ILE A CA 1
ATOM 2115 C C . ILE A 1 275 ? 20.578 -20.562 -36.688 1 93.94 275 ILE A C 1
ATOM 2117 O O . ILE A 1 275 ? 19.484 -21.125 -36.875 1 93.94 275 ILE A O 1
ATOM 2121 N N . THR A 1 276 ? 21.484 -20.891 -35.812 1 93.75 276 THR A N 1
ATOM 2122 C CA . THR A 1 276 ? 21.156 -21.984 -34.906 1 93.75 276 THR A CA 1
ATOM 2123 C C . THR A 1 276 ? 19.922 -21.656 -34.094 1 93.75 276 THR A C 1
ATOM 2125 O O . THR A 1 276 ? 19.062 -22.531 -33.875 1 93.75 276 THR A O 1
ATOM 2128 N N . SER A 1 277 ? 19.844 -20.469 -33.625 1 96 277 SER A N 1
ATOM 2129 C CA . SER A 1 277 ? 18.688 -20.047 -32.844 1 96 277 SER A CA 1
ATOM 2130 C C . SER A 1 277 ? 17.406 -20.078 -33.656 1 96 277 SER A C 1
ATOM 2132 O O . SER A 1 277 ? 16.375 -20.531 -33.188 1 96 277 SER A O 1
ATOM 2134 N N . ALA A 1 278 ? 17.453 -19.656 -34.875 1 96.06 278 ALA A N 1
ATOM 2135 C CA . ALA A 1 278 ? 16.281 -19.656 -35.75 1 96.06 278 ALA A CA 1
ATOM 2136 C C . ALA A 1 278 ? 15.797 -21.078 -36 1 96.06 278 ALA A C 1
ATOM 2138 O O . ALA A 1 278 ? 14.586 -21.344 -36 1 96.06 278 ALA A O 1
ATOM 2139 N N . ILE A 1 279 ? 16.703 -21.938 -36.156 1 95.25 279 ILE A N 1
ATOM 2140 C CA . ILE A 1 279 ? 16.359 -23.328 -36.406 1 95.25 279 ILE A CA 1
ATOM 2141 C C . ILE A 1 279 ? 15.773 -23.969 -35.156 1 95.25 279 ILE A C 1
ATOM 2143 O O . ILE A 1 279 ? 14.742 -24.641 -35.219 1 95.25 279 ILE A O 1
ATOM 2147 N N . CYS A 1 280 ? 16.453 -23.734 -34.094 1 95.19 280 CYS A N 1
ATOM 2148 C CA . CYS A 1 280 ? 16 -24.328 -32.844 1 95.19 280 CYS A CA 1
ATOM 2149 C C . CYS A 1 280 ? 14.633 -23.812 -32.438 1 95.19 280 CYS A C 1
ATOM 2151 O O . CYS A 1 280 ? 13.758 -24.578 -32.031 1 95.19 280 CYS A O 1
ATOM 2153 N N . ILE A 1 281 ? 14.391 -22.531 -32.531 1 95.5 281 ILE A N 1
ATOM 2154 C CA . ILE A 1 281 ? 13.094 -21.953 -32.188 1 95.5 281 ILE A CA 1
ATOM 2155 C C . ILE A 1 281 ? 12.008 -22.5 -33.094 1 95.5 281 ILE A C 1
ATOM 2157 O O . ILE A 1 281 ? 10.914 -22.844 -32.625 1 95.5 281 ILE A O 1
ATOM 2161 N N . SER A 1 282 ? 12.328 -22.625 -34.375 1 95.5 282 SER A N 1
ATOM 2162 C CA . SER A 1 282 ? 11.359 -23.156 -35.312 1 95.5 282 SER A CA 1
ATOM 2163 C C . SER A 1 282 ? 10.984 -24.594 -35 1 95.5 282 SER A C 1
ATOM 2165 O O . SER A 1 282 ? 9.812 -24.953 -35.031 1 95.5 282 SER A O 1
ATOM 2167 N N . ILE A 1 283 ? 11.945 -25.375 -34.625 1 94.56 283 ILE A N 1
ATOM 2168 C CA . ILE A 1 283 ? 11.695 -26.766 -34.281 1 94.56 283 ILE A CA 1
ATOM 2169 C C . ILE A 1 283 ? 10.906 -26.875 -33 1 94.56 283 ILE A C 1
ATOM 2171 O O . ILE A 1 283 ? 9.953 -27.656 -32.906 1 94.56 283 ILE A O 1
ATOM 2175 N N . LEU A 1 284 ? 11.297 -26.156 -32.031 1 94.31 284 LEU A N 1
ATOM 2176 C CA . LEU A 1 284 ? 10.648 -26.203 -30.719 1 94.31 284 LEU A CA 1
ATOM 2177 C C . LEU A 1 284 ? 9.203 -25.719 -30.812 1 94.31 284 LEU A C 1
ATOM 2179 O O . LEU A 1 284 ? 8.297 -26.344 -30.25 1 94.31 284 LEU A O 1
ATOM 2183 N N . VAL A 1 285 ? 8.977 -24.609 -31.531 1 92.88 285 VAL A N 1
ATOM 2184 C CA . VAL A 1 285 ? 7.625 -24.078 -31.688 1 92.88 285 VAL A CA 1
ATOM 2185 C C . VAL A 1 285 ? 6.77 -25.047 -32.5 1 92.88 285 VAL A C 1
ATOM 2187 O O . VAL A 1 285 ? 5.598 -25.266 -32.188 1 92.88 285 VAL A O 1
ATOM 2190 N N . ALA A 1 286 ? 7.355 -25.609 -33.531 1 92 286 ALA A N 1
ATOM 2191 C CA . ALA A 1 286 ? 6.656 -26.609 -34.344 1 92 286 ALA A CA 1
ATOM 2192 C C . ALA A 1 286 ? 6.293 -27.828 -33.5 1 92 286 ALA A C 1
ATOM 2194 O O . ALA A 1 286 ? 5.207 -28.391 -33.656 1 92 286 ALA A O 1
ATOM 2195 N N . GLY A 1 287 ? 7.18 -28.219 -32.75 1 88.5 287 GLY A N 1
ATOM 2196 C CA . GLY A 1 287 ? 6.91 -29.344 -31.859 1 88.5 287 GLY A CA 1
ATOM 2197 C C . GLY A 1 287 ? 5.773 -29.094 -30.891 1 88.5 287 GLY A C 1
ATOM 2198 O O . GLY A 1 287 ? 4.906 -29.953 -30.703 1 88.5 287 GLY A O 1
ATOM 2199 N N . LYS A 1 288 ? 5.75 -27.969 -30.281 1 87.12 288 LYS A N 1
ATOM 2200 C CA . LYS A 1 288 ? 4.699 -27.609 -29.344 1 87.12 288 LYS A CA 1
ATOM 2201 C C . LYS A 1 288 ? 3.348 -27.484 -30.047 1 87.12 288 LYS A C 1
ATOM 2203 O O . LYS A 1 288 ? 2.316 -27.875 -29.484 1 87.12 288 LYS A O 1
ATOM 2208 N N . GLU A 1 289 ? 3.322 -26.984 -31.266 1 87.25 289 GLU A N 1
ATOM 2209 C CA . GLU A 1 289 ? 2.088 -26.844 -32.031 1 87.25 289 GLU A CA 1
ATOM 2210 C C . GLU A 1 289 ? 1.538 -28.219 -32.438 1 87.25 289 GLU A C 1
ATOM 2212 O O . GLU A 1 289 ? 0.325 -28.438 -32.406 1 87.25 289 GLU A O 1
ATOM 2217 N N . ILE A 1 290 ? 2.436 -29.047 -32.812 1 86.62 290 ILE A N 1
ATOM 2218 C CA . ILE A 1 290 ? 2.027 -30.391 -33.188 1 86.62 290 ILE A CA 1
ATOM 2219 C C . ILE A 1 290 ? 1.431 -31.109 -31.969 1 86.62 290 ILE A C 1
ATOM 2221 O O . ILE A 1 290 ? 0.433 -31.828 -32.094 1 86.62 290 ILE A O 1
ATOM 2225 N N . GLN A 1 291 ? 2.027 -30.875 -30.906 1 83.12 291 GLN A N 1
ATOM 2226 C CA . GLN A 1 291 ? 1.528 -31.484 -29.672 1 83.12 291 GLN A CA 1
ATOM 2227 C C . GLN A 1 291 ? 0.138 -30.953 -29.328 1 83.12 291 GLN A C 1
ATOM 2229 O O . GLN A 1 291 ? -0.723 -31.703 -28.875 1 83.12 291 GLN A O 1
ATOM 2234 N N . GLU A 1 292 ? -0.095 -29.688 -29.516 1 81.12 292 GLU A N 1
ATOM 2235 C CA . GLU A 1 292 ? -1.388 -29.078 -29.203 1 81.12 292 GLU A CA 1
ATOM 2236 C C . GLU A 1 292 ? -2.459 -29.531 -30.188 1 81.12 292 GLU A C 1
ATOM 2238 O O . GLU A 1 292 ? -3.613 -29.75 -29.812 1 81.12 292 GLU A O 1
ATOM 2243 N N . ARG A 1 293 ? -2.137 -29.688 -31.438 1 81.31 293 ARG A N 1
ATOM 2244 C CA . ARG A 1 293 ? -3.084 -30.094 -32.469 1 81.31 293 ARG A CA 1
ATOM 2245 C C . ARG A 1 293 ? -3.473 -31.562 -32.312 1 81.31 293 ARG A C 1
ATOM 2247 O O . ARG A 1 293 ? -4.621 -31.938 -32.562 1 81.31 293 ARG A O 1
ATOM 2254 N N . PHE A 1 294 ? -2.529 -32.312 -31.859 1 78.69 294 PHE A N 1
ATOM 2255 C CA . PHE A 1 294 ? -2.791 -33.719 -31.75 1 78.69 294 PHE A CA 1
ATOM 2256 C C . PHE A 1 294 ? -2.922 -34.156 -30.297 1 78.69 294 PHE A C 1
ATOM 2258 O O . PHE A 1 294 ? -2.512 -35.25 -29.922 1 78.69 294 PHE A O 1
ATOM 2265 N N . LYS A 1 295 ? -3.271 -33.281 -29.578 1 74.31 295 LYS A N 1
ATOM 2266 C CA . LYS A 1 295 ? -3.406 -33.531 -28.141 1 74.31 295 LYS A CA 1
ATOM 2267 C C . LYS A 1 295 ? -4.32 -34.719 -27.875 1 74.31 295 LYS A C 1
ATOM 2269 O O . LYS A 1 295 ? -4.078 -35.531 -26.953 1 74.31 295 LYS A O 1
ATOM 2274 N N . ASP A 1 296 ? -5.398 -34.875 -28.656 1 70.94 296 ASP A N 1
ATOM 2275 C CA . ASP A 1 296 ? -6.379 -35.938 -28.453 1 70.94 296 ASP A CA 1
ATOM 2276 C C . ASP A 1 296 ? -5.809 -37.312 -28.859 1 70.94 296 ASP A C 1
ATOM 2278 O O . ASP A 1 296 ? -6.203 -38.344 -28.312 1 70.94 296 ASP A O 1
ATOM 2282 N N . ARG A 1 297 ? -4.828 -37.219 -29.812 1 68.38 297 ARG A N 1
ATOM 2283 C CA . ARG A 1 297 ? -4.309 -38.469 -30.328 1 68.38 297 ARG A CA 1
ATOM 2284 C C . ARG A 1 297 ? -3.016 -38.875 -29.625 1 68.38 297 ARG A C 1
ATOM 2286 O O . ARG A 1 297 ? -2.713 -40.062 -29.5 1 68.38 297 ARG A O 1
ATOM 2293 N N . LEU A 1 298 ? -2.27 -37.844 -29.266 1 66.5 298 LEU A N 1
ATOM 2294 C CA . LEU A 1 298 ? -0.975 -38.094 -28.641 1 66.5 298 LEU A CA 1
ATOM 2295 C C . LEU A 1 298 ? -1.09 -38.094 -27.125 1 66.5 298 LEU A C 1
ATOM 2297 O O . LEU A 1 298 ? -1.331 -37.062 -26.516 1 66.5 298 LEU A O 1
ATOM 2301 N N . LYS A 1 299 ? -1.262 -39.219 -26.5 1 64.06 299 LYS A N 1
ATOM 2302 C CA . LYS A 1 299 ? -1.405 -39.375 -25.062 1 64.06 299 LYS A CA 1
ATOM 2303 C C . LYS A 1 299 ? -0.139 -38.906 -24.328 1 64.06 299 LYS A C 1
ATOM 2305 O O . LYS A 1 299 ? -0.181 -38.594 -23.141 1 64.06 299 LYS A O 1
ATOM 2310 N N . ILE A 1 300 ? 1.119 -38.906 -25.078 1 69.75 300 ILE A N 1
ATOM 2311 C CA . ILE A 1 300 ? 2.393 -38.625 -24.438 1 69.75 300 ILE A CA 1
ATOM 2312 C C . ILE A 1 300 ? 3 -37.375 -25.062 1 69.75 300 ILE A C 1
ATOM 2314 O O . ILE A 1 300 ? 3.156 -37.281 -26.281 1 69.75 300 ILE A O 1
ATOM 2318 N N . PRO A 1 301 ? 3.217 -36.375 -24.188 1 76.19 301 PRO A N 1
ATOM 2319 C CA . PRO A 1 301 ? 3.883 -35.188 -24.75 1 76.19 301 PRO A CA 1
ATOM 2320 C C . PRO A 1 301 ? 5.262 -35.5 -25.328 1 76.19 301 PRO A C 1
ATOM 2322 O O . PRO A 1 301 ? 5.984 -36.344 -24.781 1 76.19 301 PRO A O 1
ATOM 2325 N N . LEU A 1 302 ? 5.52 -35.094 -26.531 1 76.5 302 LEU A N 1
ATOM 2326 C CA . LEU A 1 302 ? 6.797 -35.312 -27.219 1 76.5 302 LEU A CA 1
ATOM 2327 C C . LEU A 1 302 ? 7.91 -34.5 -26.531 1 76.5 302 LEU A C 1
ATOM 2329 O O . LEU A 1 302 ? 7.766 -33.312 -26.281 1 76.5 302 LEU A O 1
ATOM 2333 N N . PRO A 1 303 ? 8.977 -35.25 -26.109 1 83.12 303 PRO A N 1
ATOM 2334 C CA . PRO A 1 303 ? 10.117 -34.531 -25.531 1 83.12 303 PRO A CA 1
ATOM 2335 C C . PRO A 1 303 ? 10.922 -33.75 -26.578 1 83.12 303 PRO A C 1
ATOM 2337 O O . PRO A 1 303 ? 12.094 -34.062 -26.812 1 83.12 303 PRO A O 1
ATOM 2340 N N . THR A 1 304 ? 10.359 -32.688 -27.109 1 86.81 304 THR A N 1
ATOM 2341 C CA . THR A 1 304 ? 10.977 -31.906 -28.172 1 86.81 304 THR A CA 1
ATOM 2342 C C . THR A 1 304 ? 12.219 -31.188 -27.672 1 86.81 304 THR A C 1
ATOM 2344 O O . THR A 1 304 ? 13.203 -31.047 -28.391 1 86.81 304 THR A O 1
ATOM 2347 N N . GLU A 1 305 ? 12.195 -30.797 -26.438 1 90.12 305 GLU A N 1
ATOM 2348 C CA . GLU A 1 305 ? 13.32 -30.062 -25.875 1 90.12 305 GLU A CA 1
ATOM 2349 C C . GLU A 1 305 ? 14.562 -30.938 -25.766 1 90.12 305 GLU A C 1
ATOM 2351 O O . GLU A 1 305 ? 15.664 -30.5 -26.109 1 90.12 305 GLU A O 1
ATOM 2356 N N . LEU A 1 306 ? 14.359 -32.156 -25.375 1 87.88 306 LEU A N 1
ATOM 2357 C CA . LEU A 1 306 ? 15.492 -33.094 -25.25 1 87.88 306 LEU A CA 1
ATOM 2358 C C . LEU A 1 306 ? 16.078 -33.406 -26.625 1 87.88 306 LEU A C 1
ATOM 2360 O O . LEU A 1 306 ? 17.297 -33.531 -26.781 1 87.88 306 LEU A O 1
ATOM 2364 N N . VAL A 1 307 ? 15.258 -33.531 -27.547 1 88.5 307 VAL A N 1
ATOM 2365 C CA . VAL A 1 307 ? 15.695 -33.844 -28.891 1 88.5 307 VAL A CA 1
ATOM 2366 C C . VAL A 1 307 ? 16.5 -32.719 -29.484 1 88.5 307 VAL A C 1
ATOM 2368 O O . VAL A 1 307 ? 17.547 -32.906 -30.109 1 88.5 307 VAL A O 1
ATOM 2371 N N . VAL A 1 308 ? 15.977 -31.562 -29.266 1 92 308 VAL A N 1
ATOM 2372 C CA . VAL A 1 308 ? 16.656 -30.391 -29.797 1 92 308 VAL A CA 1
ATOM 2373 C C . VAL A 1 308 ? 18.016 -30.219 -29.109 1 92 308 VAL A C 1
ATOM 2375 O O . VAL A 1 308 ? 19.016 -29.906 -29.766 1 92 308 VAL A O 1
ATOM 2378 N N . VAL A 1 309 ? 18.094 -30.438 -27.828 1 91.25 309 VAL A N 1
ATOM 2379 C CA . VAL A 1 309 ? 19.344 -30.312 -27.078 1 91.25 309 VAL A CA 1
ATOM 2380 C C . VAL A 1 309 ? 20.328 -31.375 -27.547 1 91.25 309 VAL A C 1
ATOM 2382 O O . VAL A 1 309 ? 21.5 -31.078 -27.766 1 91.25 309 VAL A O 1
ATOM 2385 N N . ALA A 1 310 ? 19.891 -32.594 -27.719 1 89.31 310 ALA A N 1
ATOM 2386 C CA . ALA A 1 310 ? 20.75 -33.688 -28.172 1 89.31 310 ALA A CA 1
ATOM 2387 C C . ALA A 1 310 ? 21.25 -33.406 -29.594 1 89.31 310 ALA A C 1
ATOM 2389 O O . ALA A 1 310 ? 22.438 -33.562 -29.891 1 89.31 310 ALA A O 1
ATOM 2390 N N . GLY A 1 311 ? 20.328 -33 -30.422 1 91.5 311 GLY A N 1
ATOM 2391 C CA . GLY A 1 311 ? 20.703 -32.719 -31.797 1 91.5 311 GLY A CA 1
ATOM 2392 C C . GLY A 1 311 ? 21.672 -31.562 -31.906 1 91.5 311 GLY A C 1
ATOM 2393 O O . GLY A 1 311 ? 22.625 -31.625 -32.688 1 91.5 311 GLY A O 1
ATOM 2394 N N . ALA A 1 312 ? 21.359 -30.531 -31.203 1 92.38 312 ALA A N 1
ATOM 2395 C CA . ALA A 1 312 ? 22.203 -29.359 -31.25 1 92.38 312 ALA A CA 1
ATOM 2396 C C . ALA A 1 312 ? 23.594 -29.656 -30.656 1 92.38 312 ALA A C 1
ATOM 2398 O O . ALA A 1 312 ? 24.594 -29.141 -31.156 1 92.38 312 ALA A O 1
ATOM 2399 N N . THR A 1 313 ? 23.688 -30.438 -29.594 1 90.69 313 THR A N 1
ATOM 2400 C CA . THR A 1 313 ? 24.953 -30.812 -29 1 90.69 313 THR A CA 1
ATOM 2401 C C . THR A 1 313 ? 25.797 -31.625 -29.969 1 90.69 313 THR A C 1
ATOM 2403 O O . THR A 1 313 ? 27 -31.406 -30.094 1 90.69 313 THR A O 1
ATOM 2406 N N . LEU A 1 314 ? 25.141 -32.5 -30.656 1 91.31 314 LEU A N 1
ATOM 2407 C CA . LEU A 1 314 ? 25.859 -33.344 -31.625 1 91.31 314 LEU A CA 1
ATOM 2408 C C . LEU A 1 314 ? 26.344 -32.469 -32.781 1 91.31 314 LEU A C 1
ATOM 2410 O O . LEU A 1 314 ? 27.453 -32.688 -33.281 1 91.31 314 LEU A O 1
ATOM 2414 N N . ALA A 1 315 ? 25.5 -31.594 -33.188 1 90.94 315 ALA A N 1
ATOM 2415 C CA . ALA A 1 315 ? 25.891 -30.703 -34.281 1 90.94 315 ALA A CA 1
ATOM 2416 C C . ALA A 1 315 ? 27.062 -29.812 -33.875 1 90.94 315 ALA A C 1
ATOM 2418 O O . ALA A 1 315 ? 27.953 -29.547 -34.656 1 90.94 315 ALA A O 1
ATOM 2419 N N . SER A 1 316 ? 27.031 -29.344 -32.688 1 90.31 316 SER A N 1
ATOM 2420 C CA . SER A 1 316 ? 28.094 -28.484 -32.188 1 90.31 316 SER A CA 1
ATOM 2421 C C . SER A 1 316 ? 29.391 -29.266 -31.984 1 90.31 316 SER A C 1
ATOM 2423 O O . SER A 1 316 ? 30.484 -28.75 -32.25 1 90.31 316 SER A O 1
ATOM 2425 N N . HIS A 1 317 ? 29.281 -30.516 -31.547 1 86.69 317 HIS A N 1
ATOM 2426 C CA . HIS A 1 317 ? 30.453 -31.344 -31.297 1 86.69 317 HIS A CA 1
ATOM 2427 C C . HIS A 1 317 ? 31.125 -31.75 -32.594 1 86.69 317 HIS A C 1
ATOM 2429 O O . HIS A 1 317 ? 32.344 -31.625 -32.75 1 86.69 317 HIS A O 1
ATOM 2435 N N . PHE A 1 318 ? 30.375 -32.125 -33.531 1 89.06 318 PHE A N 1
ATOM 2436 C CA . PHE A 1 318 ? 30.953 -32.594 -34.781 1 89.06 318 PHE A CA 1
ATOM 2437 C C . PHE A 1 318 ? 31.281 -31.438 -35.719 1 89.06 318 PHE A C 1
ATOM 2439 O O . PHE A 1 318 ? 32.219 -31.531 -36.531 1 89.06 318 PHE A O 1
ATOM 2446 N N . GLY A 1 319 ? 30.594 -30.359 -35.562 1 86.62 319 GLY A N 1
ATOM 2447 C CA . GLY A 1 319 ? 30.859 -29.188 -36.375 1 86.62 319 GLY A CA 1
ATOM 2448 C C . GLY A 1 319 ? 31.875 -28.25 -35.781 1 86.62 319 GLY A C 1
ATOM 2449 O O . GLY A 1 319 ? 32.312 -27.312 -36.438 1 86.62 319 GLY A O 1
ATOM 2450 N N . ASP A 1 320 ? 32.406 -28.453 -34.625 1 85.31 320 ASP A N 1
ATOM 2451 C CA . ASP A 1 320 ? 33.375 -27.625 -33.906 1 85.31 320 ASP A CA 1
ATOM 2452 C C . ASP A 1 320 ? 33 -26.141 -34 1 85.31 320 ASP A C 1
ATOM 2454 O O . ASP A 1 320 ? 33.812 -25.312 -34.406 1 85.31 320 ASP A O 1
ATOM 2458 N N . LEU A 1 321 ? 31.797 -25.906 -33.75 1 84.75 321 LEU A N 1
ATOM 2459 C CA . LEU A 1 321 ? 31.266 -24.562 -33.906 1 84.75 321 LEU A CA 1
ATOM 2460 C C . LEU A 1 321 ? 31.922 -23.594 -32.906 1 84.75 321 LEU A C 1
ATOM 2462 O O . LEU A 1 321 ? 32 -22.391 -33.188 1 84.75 321 LEU A O 1
ATOM 2466 N N . ASN A 1 322 ? 32.406 -24.047 -31.781 1 82.25 322 ASN A N 1
ATOM 2467 C CA . ASN A 1 322 ? 33.062 -23.203 -30.797 1 82.25 322 ASN A CA 1
ATOM 2468 C C . ASN A 1 322 ? 34.406 -22.688 -31.328 1 82.25 322 ASN A C 1
ATOM 2470 O O . ASN A 1 322 ? 34.688 -21.484 -31.234 1 82.25 322 ASN A O 1
ATOM 2474 N N . SER A 1 323 ? 35.156 -23.516 -31.953 1 79.38 323 SER A N 1
ATOM 2475 C CA . SER A 1 323 ? 36.469 -23.156 -32.438 1 79.38 323 SER A CA 1
ATOM 2476 C C . SER A 1 323 ? 36.406 -22.406 -33.75 1 79.38 323 SER A C 1
ATOM 2478 O O . SER A 1 323 ? 37.188 -21.453 -33.969 1 79.38 323 SER A O 1
ATOM 2480 N N . LEU A 1 324 ? 35.406 -22.734 -34.5 1 83.75 324 LEU A N 1
ATOM 2481 C CA . LEU A 1 324 ? 35.375 -22.188 -35.844 1 83.75 324 LEU A CA 1
ATOM 2482 C C . LEU A 1 324 ? 34.594 -20.875 -35.875 1 83.75 324 LEU A C 1
ATOM 2484 O O . LEU A 1 324 ? 34.938 -19.938 -36.594 1 83.75 324 LEU A O 1
ATOM 2488 N N . TYR A 1 325 ? 33.594 -20.812 -35.188 1 83.94 325 TYR A N 1
ATOM 2489 C CA . TYR A 1 325 ? 32.688 -19.672 -35.312 1 83.94 325 TYR A CA 1
ATOM 2490 C C . TYR A 1 325 ? 32.594 -18.906 -34 1 83.94 325 TYR A C 1
ATOM 2492 O O . TYR A 1 325 ? 31.781 -17.984 -33.875 1 83.94 325 TYR A O 1
ATOM 2500 N N . ASP A 1 326 ? 33.312 -19.203 -33 1 81 326 ASP A N 1
ATOM 2501 C CA . ASP A 1 326 ? 33.375 -18.5 -31.719 1 81 326 ASP A CA 1
ATOM 2502 C C . ASP A 1 326 ? 32.031 -18.516 -31 1 81 326 ASP A C 1
ATOM 2504 O O . ASP A 1 326 ? 31.641 -17.516 -30.391 1 81 326 ASP A O 1
ATOM 2508 N N . SER A 1 327 ? 31.375 -19.609 -31.203 1 84.06 327 SER A N 1
ATOM 2509 C CA . SER A 1 327 ? 30.094 -19.75 -30.5 1 84.06 327 SER A CA 1
ATOM 2510 C C . SER A 1 327 ? 30.297 -20.109 -29.031 1 84.06 327 SER A C 1
ATOM 2512 O O . SER A 1 327 ? 31.203 -20.875 -28.703 1 84.06 327 SER A O 1
ATOM 2514 N N . SER A 1 328 ? 29.547 -19.469 -28.172 1 83.12 328 SER A N 1
ATOM 2515 C CA . SER A 1 328 ? 29.672 -19.719 -26.75 1 83.12 328 SER A CA 1
ATOM 2516 C C . SER A 1 328 ? 29.016 -21.031 -26.359 1 83.12 328 SER A C 1
ATOM 2518 O O . SER A 1 328 ? 27.875 -21.297 -26.75 1 83.12 328 SER A O 1
ATOM 2520 N N . VAL A 1 329 ? 29.75 -21.844 -25.641 1 83.31 329 VAL A N 1
ATOM 2521 C CA . VAL A 1 329 ? 29.25 -23.156 -25.234 1 83.31 329 VAL A CA 1
ATOM 2522 C C . VAL A 1 329 ? 29.172 -23.234 -23.703 1 83.31 329 VAL A C 1
ATOM 2524 O O . VAL A 1 329 ? 29.719 -22.375 -23.016 1 83.31 329 VAL A O 1
ATOM 2527 N N . SER A 1 330 ? 28.5 -24.188 -23.125 1 81.38 330 SER A N 1
ATOM 2528 C CA . SER A 1 330 ? 28.297 -24.344 -21.688 1 81.38 330 SER A CA 1
ATOM 2529 C C . SER A 1 330 ? 29.578 -24.75 -20.984 1 81.38 330 SER A C 1
ATOM 2531 O O . SER A 1 330 ? 29.859 -24.312 -19.859 1 81.38 330 SER A O 1
ATOM 2533 N N . GLY A 1 331 ? 30.438 -25.516 -21.516 1 77.5 331 GLY A N 1
ATOM 2534 C CA . GLY A 1 331 ? 31.703 -25.891 -20.922 1 77.5 331 GLY A CA 1
ATOM 2535 C C . GLY A 1 331 ? 31.625 -27.203 -20.156 1 77.5 331 GLY A C 1
ATOM 2536 O O . GLY A 1 331 ? 30.734 -28.016 -20.391 1 77.5 331 GLY A O 1
ATOM 2537 N N . HIS A 1 332 ? 32.5 -27.344 -19.203 1 77.5 332 HIS A N 1
ATOM 2538 C CA . HIS A 1 332 ? 32.656 -28.609 -18.5 1 77.5 332 HIS A CA 1
ATOM 2539 C C . HIS A 1 332 ? 31.656 -28.734 -17.359 1 77.5 332 HIS A C 1
ATOM 2541 O O . HIS A 1 332 ? 31.547 -27.844 -16.516 1 77.5 332 HIS A O 1
ATOM 2547 N N . ILE A 1 333 ? 30.812 -29.781 -17.422 1 81.62 333 ILE A N 1
ATOM 2548 C CA . ILE A 1 333 ? 29.875 -30.109 -16.375 1 81.62 333 ILE A CA 1
ATOM 2549 C C . ILE A 1 333 ? 30.359 -31.328 -15.586 1 81.62 333 ILE A C 1
ATOM 2551 O O . ILE A 1 333 ? 30.406 -32.438 -16.109 1 81.62 333 ILE A O 1
ATOM 2555 N N . PRO A 1 334 ? 30.75 -31.156 -14.344 1 81.25 334 PRO A N 1
ATOM 2556 C CA . PRO A 1 334 ? 31.234 -32.281 -13.555 1 81.25 334 PRO A CA 1
ATOM 2557 C C . PRO A 1 334 ? 30.156 -33.344 -13.281 1 81.25 334 PRO A C 1
ATOM 2559 O O . PRO A 1 334 ? 28.953 -33.031 -13.344 1 81.25 334 PRO A O 1
ATOM 2562 N N . THR A 1 335 ? 30.625 -34.531 -13.117 1 85.62 335 THR A N 1
ATOM 2563 C CA . THR A 1 335 ? 29.688 -35.594 -12.766 1 85.62 335 THR A CA 1
ATOM 2564 C C . THR A 1 335 ? 29.656 -35.844 -11.258 1 85.62 335 THR A C 1
ATOM 2566 O O . THR A 1 335 ? 30.656 -35.625 -10.57 1 85.62 335 THR A O 1
ATOM 2569 N N . GLY A 1 336 ? 28.531 -36.094 -10.789 1 84.38 336 GLY A N 1
ATOM 2570 C CA . GLY A 1 336 ? 28.391 -36.469 -9.391 1 84.38 336 GLY A CA 1
ATOM 2571 C C . GLY A 1 336 ? 27.969 -35.281 -8.516 1 84.38 336 GLY A C 1
ATOM 2572 O O . GLY A 1 336 ? 27.266 -34.406 -8.977 1 84.38 336 GLY A O 1
ATOM 2573 N N . PHE A 1 337 ? 28.219 -35.5 -7.176 1 89.12 337 PHE A N 1
ATOM 2574 C CA . PHE A 1 337 ? 27.734 -34.531 -6.191 1 89.12 337 PHE A CA 1
ATOM 2575 C C . PHE A 1 337 ? 28.891 -33.75 -5.59 1 89.12 337 PHE A C 1
ATOM 2577 O O . PHE A 1 337 ? 29.969 -34.312 -5.34 1 89.12 337 PHE A O 1
ATOM 2584 N N . ILE A 1 338 ? 28.734 -32.5 -5.551 1 87.19 338 ILE A N 1
ATOM 2585 C CA . ILE A 1 338 ? 29.688 -31.641 -4.871 1 87.19 338 ILE A CA 1
ATOM 2586 C C . ILE A 1 338 ? 29.406 -31.641 -3.369 1 87.19 338 ILE A C 1
ATOM 2588 O O . ILE A 1 338 ? 28.25 -31.703 -2.947 1 87.19 338 ILE A O 1
ATOM 2592 N N . ALA A 1 339 ? 30.406 -31.547 -2.627 1 88.25 339 ALA A N 1
ATOM 2593 C CA . ALA A 1 339 ? 30.266 -31.594 -1.173 1 88.25 339 ALA A CA 1
ATOM 2594 C C . ALA A 1 339 ? 29.422 -30.422 -0.672 1 88.25 339 ALA A C 1
ATOM 2596 O O . ALA A 1 339 ? 29.531 -29.312 -1.184 1 88.25 339 ALA A O 1
ATOM 2597 N N . PRO A 1 340 ? 28.594 -30.766 0.273 1 91 340 PRO A N 1
ATOM 2598 C CA . PRO A 1 340 ? 27.75 -29.703 0.839 1 91 340 PRO A CA 1
ATOM 2599 C C . PRO A 1 340 ? 28.547 -28.594 1.495 1 91 340 PRO A C 1
ATOM 2601 O O . PRO A 1 340 ? 29.672 -28.812 1.952 1 91 340 PRO A O 1
ATOM 2604 N N . GLN A 1 341 ? 28.094 -27.406 1.335 1 88.06 341 GLN A N 1
ATOM 2605 C CA . GLN A 1 341 ? 28.719 -26.234 1.933 1 88.06 341 GLN A CA 1
ATOM 2606 C C . GLN A 1 341 ? 27.688 -25.359 2.639 1 88.06 341 GLN A C 1
ATOM 2608 O O . GLN A 1 341 ? 26.594 -25.156 2.131 1 88.06 341 GLN A O 1
ATOM 2613 N N . VAL A 1 342 ? 28.094 -24.906 3.83 1 88.81 342 VAL A N 1
ATOM 2614 C CA . VAL A 1 342 ? 27.219 -24.016 4.582 1 88.81 342 VAL A CA 1
ATOM 2615 C C . VAL A 1 342 ? 27.188 -22.641 3.922 1 88.81 342 VAL A C 1
ATOM 2617 O O . VAL A 1 342 ? 28.234 -22.094 3.557 1 88.81 342 VAL A O 1
ATOM 2620 N N . PRO A 1 343 ? 26.016 -22.203 3.658 1 89 343 PRO A N 1
ATOM 2621 C CA . PRO A 1 343 ? 25.938 -20.859 3.082 1 89 343 PRO A CA 1
ATOM 2622 C C . PRO A 1 343 ? 26.641 -19.797 3.947 1 89 343 PRO A C 1
ATOM 2624 O O . PRO A 1 343 ? 26.578 -19.875 5.176 1 89 343 PRO A O 1
ATOM 2627 N N . ASN A 1 344 ? 27.281 -18.875 3.334 1 85.75 344 ASN A N 1
ATOM 2628 C CA . ASN A 1 344 ? 28.062 -17.844 4.012 1 85.75 344 ASN A CA 1
ATOM 2629 C C . ASN A 1 344 ? 27.172 -16.828 4.723 1 85.75 344 ASN A C 1
ATOM 2631 O O . ASN A 1 344 ? 26.484 -16.047 4.07 1 85.75 344 ASN A O 1
ATOM 2635 N N . PHE A 1 345 ? 27.266 -16.781 5.965 1 84.19 345 PHE A N 1
ATOM 2636 C CA . PHE A 1 345 ? 26.422 -15.898 6.77 1 84.19 345 PHE A CA 1
ATOM 2637 C C . PHE A 1 345 ? 26.859 -14.445 6.625 1 84.19 345 PHE A C 1
ATOM 2639 O O . PHE A 1 345 ? 26.078 -13.523 6.879 1 84.19 345 PHE A O 1
ATOM 2646 N N . GLY A 1 346 ? 28.141 -14.195 6.234 1 81.69 346 GLY A N 1
ATOM 2647 C CA . GLY A 1 346 ? 28.641 -12.844 6.035 1 81.69 346 GLY A CA 1
ATOM 2648 C C . GLY A 1 346 ? 27.969 -12.133 4.871 1 81.69 346 GLY A C 1
ATOM 2649 O O . GLY A 1 346 ? 27.828 -10.906 4.887 1 81.69 346 GLY A O 1
ATOM 2650 N N . LEU A 1 347 ? 27.547 -12.961 3.936 1 88 347 LEU A N 1
ATOM 2651 C CA . LEU A 1 347 ? 26.938 -12.398 2.732 1 88 347 LEU A CA 1
ATOM 2652 C C . LEU A 1 347 ? 25.438 -12.195 2.926 1 88 347 LEU A C 1
ATOM 2654 O O . LEU A 1 347 ? 24.797 -11.508 2.127 1 88 347 LEU A O 1
ATOM 2658 N N . MET A 1 348 ? 24.922 -12.648 4.035 1 89.62 348 MET A N 1
ATOM 2659 C CA . MET A 1 348 ? 23.484 -12.672 4.238 1 89.62 348 MET A CA 1
ATOM 2660 C C . MET A 1 348 ? 22.938 -11.266 4.457 1 89.62 348 MET A C 1
ATOM 2662 O O . MET A 1 348 ? 21.828 -10.938 4.016 1 89.62 348 MET A O 1
ATOM 2666 N N . SER A 1 349 ? 23.688 -10.414 5.062 1 85.12 349 SER A N 1
ATOM 2667 C CA . SER A 1 349 ? 23.234 -9.062 5.348 1 85.12 349 SER A CA 1
ATOM 2668 C C . SER A 1 349 ? 23.109 -8.242 4.066 1 85.12 349 SER A C 1
ATOM 2670 O O . SER A 1 349 ? 22.281 -7.332 3.984 1 85.12 349 SER A O 1
ATOM 2672 N N . ARG A 1 350 ? 23.859 -8.633 3.059 1 86.25 350 ARG A N 1
ATOM 2673 C CA . ARG A 1 350 ? 23.875 -7.887 1.805 1 86.25 350 ARG A CA 1
ATOM 2674 C C . ARG A 1 350 ? 22.672 -8.273 0.936 1 86.25 350 ARG A C 1
ATOM 2676 O O . ARG A 1 350 ? 22.234 -7.48 0.102 1 86.25 350 ARG A O 1
ATOM 2683 N N . VAL A 1 351 ? 22.234 -9.492 1.123 1 91.88 351 VAL A N 1
ATOM 2684 C CA . VAL A 1 351 ? 21.188 -9.977 0.223 1 91.88 351 VAL A CA 1
ATOM 2685 C C . VAL A 1 351 ? 19.875 -10.133 0.987 1 91.88 351 VAL A C 1
ATOM 2687 O O . VAL A 1 351 ? 18.906 -10.664 0.452 1 91.88 351 VAL A O 1
ATOM 2690 N N . ALA A 1 352 ? 19.766 -9.664 2.203 1 90.31 352 ALA A N 1
ATOM 2691 C CA . ALA A 1 352 ? 18.609 -9.859 3.072 1 90.31 352 ALA A CA 1
ATOM 2692 C C . ALA A 1 352 ? 17.359 -9.219 2.479 1 90.31 352 ALA A C 1
ATOM 2694 O O . ALA A 1 352 ? 16.266 -9.812 2.498 1 90.31 352 ALA A O 1
ATOM 2695 N N . LEU A 1 353 ? 17.469 -8.078 1.865 1 84.69 353 LEU A N 1
ATOM 2696 C CA . LEU A 1 353 ? 16.312 -7.363 1.336 1 84.69 353 LEU A CA 1
ATOM 2697 C C . LEU A 1 353 ? 15.867 -7.961 0.004 1 84.69 353 LEU A C 1
ATOM 2699 O O . LEU A 1 353 ? 14.688 -7.922 -0.333 1 84.69 353 LEU A O 1
ATOM 2703 N N . ASP A 1 354 ? 16.797 -8.555 -0.665 1 88.5 354 ASP A N 1
ATOM 2704 C CA . ASP A 1 354 ? 16.484 -9.148 -1.962 1 88.5 354 ASP A CA 1
ATOM 2705 C C . ASP A 1 354 ? 15.75 -10.477 -1.796 1 88.5 354 ASP A C 1
ATOM 2707 O O . ASP A 1 354 ? 15.031 -10.914 -2.697 1 88.5 354 ASP A O 1
ATOM 2711 N N . ALA A 1 355 ? 15.914 -11.062 -0.624 1 94.44 355 ALA A N 1
ATOM 2712 C CA . ALA A 1 355 ? 15.344 -12.391 -0.399 1 94.44 355 ALA A CA 1
ATOM 2713 C C . ALA A 1 355 ? 13.852 -12.305 -0.088 1 94.44 355 ALA A C 1
ATOM 2715 O O . ALA A 1 355 ? 13.125 -13.289 -0.227 1 94.44 355 ALA A O 1
ATOM 2716 N N . ILE A 1 356 ? 13.312 -11.172 0.197 1 90 356 ILE A N 1
ATOM 2717 C CA . ILE A 1 356 ? 11.922 -11.016 0.621 1 90 356 ILE A CA 1
ATOM 2718 C C . ILE A 1 356 ? 11 -11.211 -0.577 1 90 356 ILE A C 1
ATOM 2720 O O . ILE A 1 356 ? 10.109 -12.062 -0.553 1 90 356 ILE A O 1
ATOM 2724 N N . PRO A 1 357 ? 11.234 -10.508 -1.632 1 88.56 357 PRO A N 1
ATOM 2725 C CA . PRO A 1 357 ? 10.359 -10.727 -2.783 1 88.56 357 PRO A CA 1
ATOM 2726 C C . PRO A 1 357 ? 10.461 -12.148 -3.34 1 88.56 357 PRO A C 1
ATOM 2728 O O . PRO A 1 357 ? 9.469 -12.695 -3.826 1 88.56 357 PRO A O 1
ATOM 2731 N N . LEU A 1 358 ? 11.625 -12.719 -3.256 1 93.38 358 LEU A N 1
ATOM 2732 C CA . LEU A 1 358 ? 11.812 -14.094 -3.723 1 93.38 358 LEU A CA 1
ATOM 2733 C C . LEU A 1 358 ? 10.953 -15.062 -2.92 1 93.38 358 LEU A C 1
ATOM 2735 O O . LEU A 1 358 ? 10.32 -15.953 -3.488 1 93.38 358 LEU A O 1
ATOM 2739 N N . ALA A 1 359 ? 10.93 -14.82 -1.64 1 93.94 359 ALA A N 1
ATOM 2740 C CA . ALA A 1 359 ? 10.164 -15.688 -0.752 1 93.94 359 ALA A CA 1
ATOM 2741 C C . ALA A 1 359 ? 8.664 -15.555 -1.018 1 93.94 359 ALA A C 1
ATOM 2743 O O . ALA A 1 359 ? 7.957 -16.562 -1.124 1 93.94 359 ALA A O 1
ATOM 2744 N N . VAL A 1 360 ? 8.219 -14.406 -1.255 1 88.94 360 VAL A N 1
ATOM 2745 C CA . VAL A 1 360 ? 6.789 -14.148 -1.401 1 88.94 360 VAL A CA 1
ATOM 2746 C C . VAL A 1 360 ? 6.305 -14.664 -2.754 1 88.94 360 VAL A C 1
ATOM 2748 O O . VAL A 1 360 ? 5.254 -15.305 -2.84 1 88.94 360 VAL A O 1
ATOM 2751 N N . ILE A 1 361 ? 7.043 -14.461 -3.777 1 87.12 361 ILE A N 1
ATOM 2752 C CA . ILE A 1 361 ? 6.641 -14.844 -5.125 1 87.12 361 ILE A CA 1
ATOM 2753 C C . ILE A 1 361 ? 6.648 -16.359 -5.254 1 87.12 361 ILE A C 1
ATOM 2755 O O . ILE A 1 361 ? 5.715 -16.953 -5.805 1 87.12 361 ILE A O 1
ATOM 2759 N N . SER A 1 362 ? 7.723 -16.875 -4.723 1 92.12 362 SER A N 1
ATOM 2760 C CA . SER A 1 362 ? 7.809 -18.328 -4.773 1 92.12 362 SER A CA 1
ATOM 2761 C C . SER A 1 362 ? 6.637 -18.984 -4.047 1 92.12 362 SER A C 1
ATOM 2763 O O . SER A 1 362 ? 6.031 -19.922 -4.555 1 92.12 362 SER A O 1
ATOM 2765 N N . PHE A 1 363 ? 6.266 -18.453 -2.951 1 89.31 363 PHE A N 1
ATOM 2766 C CA . PHE A 1 363 ? 5.148 -18.969 -2.164 1 89.31 363 PHE A CA 1
ATOM 2767 C C . PHE A 1 363 ? 3.824 -18.719 -2.873 1 89.31 363 PHE A C 1
ATOM 2769 O O . PHE A 1 363 ? 2.979 -19.625 -2.953 1 89.31 363 PHE A O 1
ATOM 2776 N N . ALA A 1 364 ? 3.672 -17.594 -3.365 1 84.56 364 ALA A N 1
ATOM 2777 C CA . ALA A 1 364 ? 2.412 -17.219 -4 1 84.56 364 ALA A CA 1
ATOM 2778 C C . ALA A 1 364 ? 2.115 -18.094 -5.207 1 84.56 364 ALA A C 1
ATOM 2780 O O . ALA A 1 364 ? 0.99 -18.578 -5.375 1 84.56 364 ALA A O 1
ATOM 2781 N N . PHE A 1 365 ? 3.057 -18.375 -5.996 1 85.19 365 PHE A N 1
ATOM 2782 C CA . PHE A 1 365 ? 2.857 -19.219 -7.172 1 85.19 365 PHE A CA 1
ATOM 2783 C C . PHE A 1 365 ? 2.588 -20.656 -6.773 1 85.19 365 PHE A C 1
ATOM 2785 O O . PHE A 1 365 ? 1.734 -21.328 -7.363 1 85.19 365 PHE A O 1
ATOM 2792 N N . THR A 1 366 ? 3.27 -21.031 -5.77 1 91.75 366 THR A N 1
ATOM 2793 C CA . THR A 1 366 ? 3.111 -22.422 -5.355 1 91.75 366 THR A CA 1
ATOM 2794 C C . THR A 1 366 ? 1.727 -22.656 -4.758 1 91.75 366 THR A C 1
ATOM 2796 O O . THR A 1 366 ? 1.039 -23.609 -5.121 1 91.75 366 THR A O 1
ATOM 2799 N N . VAL A 1 367 ? 1.296 -21.781 -3.938 1 87.75 367 VAL A N 1
ATOM 2800 C CA . VAL A 1 367 ? 0.001 -21.953 -3.285 1 87.75 367 VAL A CA 1
ATOM 2801 C C . VAL A 1 367 ? -1.119 -21.766 -4.305 1 87.75 367 VAL A C 1
ATOM 2803 O O . VAL A 1 367 ? -2.115 -22.5 -4.281 1 87.75 367 VAL A O 1
ATOM 2806 N N . SER A 1 368 ? -0.961 -20.875 -5.16 1 83.94 368 SER A N 1
ATOM 2807 C CA . SER A 1 368 ? -1.973 -20.625 -6.18 1 83.94 368 SER A CA 1
ATOM 2808 C C . SER A 1 368 ? -2.152 -21.828 -7.094 1 83.94 368 SER A C 1
ATOM 2810 O O . SER A 1 368 ? -3.279 -22.25 -7.375 1 83.94 368 SER A O 1
ATOM 2812 N N . LEU A 1 369 ? -1.102 -22.406 -7.473 1 87.75 369 LEU A N 1
ATOM 2813 C CA . LEU A 1 369 ? -1.161 -23.578 -8.352 1 87.75 369 LEU A CA 1
ATOM 2814 C C . LEU A 1 369 ? -1.686 -24.797 -7.598 1 87.75 369 LEU A C 1
ATOM 2816 O O . LEU A 1 369 ? -2.449 -25.594 -8.148 1 87.75 369 LEU A O 1
ATOM 2820 N N . SER A 1 370 ? -1.255 -24.875 -6.387 1 90.94 370 SER A N 1
ATOM 2821 C CA . SER A 1 370 ? -1.74 -25.984 -5.574 1 90.94 370 SER A CA 1
ATOM 2822 C C . SER A 1 370 ? -3.252 -25.906 -5.383 1 90.94 370 SER A C 1
ATOM 2824 O O . SER A 1 370 ? -3.945 -26.922 -5.469 1 90.94 370 SER A O 1
ATOM 2826 N N . GLU A 1 371 ? -3.73 -24.781 -5.188 1 83.81 371 GLU A N 1
ATOM 2827 C CA . GLU A 1 371 ? -5.168 -24.594 -5 1 83.81 371 GLU A CA 1
ATOM 2828 C C . GLU A 1 371 ? -5.926 -24.797 -6.305 1 83.81 371 GLU A C 1
ATOM 2830 O O . GLU A 1 371 ? -7.008 -25.391 -6.316 1 83.81 371 GLU A O 1
ATOM 2835 N N . MET A 1 372 ? -5.402 -24.375 -7.309 1 82.31 372 MET A N 1
ATOM 2836 C CA . MET A 1 372 ? -6.031 -24.5 -8.617 1 82.31 372 MET A CA 1
ATOM 2837 C C . MET A 1 372 ? -6.215 -25.969 -9 1 82.31 372 MET A C 1
ATOM 2839 O O . MET A 1 372 ? -7.297 -26.359 -9.438 1 82.31 372 MET A O 1
ATOM 2843 N N . PHE A 1 373 ? -5.23 -26.75 -8.812 1 88.25 373 PHE A N 1
ATOM 2844 C CA . PHE A 1 373 ? -5.301 -28.141 -9.242 1 88.25 373 PHE A CA 1
ATOM 2845 C C . PHE A 1 373 ? -5.992 -29 -8.188 1 88.25 373 PHE A C 1
ATOM 2847 O O . PHE A 1 373 ? -6.496 -30.094 -8.5 1 88.25 373 PHE A O 1
ATOM 2854 N N . ALA A 1 374 ? -5.953 -28.469 -6.969 1 86.44 374 ALA A N 1
ATOM 2855 C CA . ALA A 1 374 ? -6.758 -29.141 -5.953 1 86.44 374 ALA A CA 1
ATOM 2856 C C . ALA A 1 374 ? -8.25 -29 -6.25 1 86.44 374 ALA A C 1
ATOM 2858 O O . ALA A 1 374 ? -9 -29.969 -6.141 1 86.44 374 ALA A O 1
ATOM 2859 N N . LYS A 1 375 ? -8.641 -27.906 -6.633 1 74.25 375 LYS A N 1
ATOM 2860 C CA . LYS A 1 375 ? -10.031 -27.656 -6.988 1 74.25 375 LYS A CA 1
ATOM 2861 C C . LYS A 1 375 ? -10.438 -28.469 -8.219 1 74.25 375 LYS A C 1
ATOM 2863 O O . LYS A 1 375 ? -11.531 -29.031 -8.266 1 74.25 375 LYS A O 1
ATOM 2868 N N . LYS A 1 376 ? -9.57 -28.531 -9.156 1 79.25 376 LYS A N 1
ATOM 2869 C CA . LYS A 1 376 ? -9.828 -29.266 -10.391 1 79.25 376 LYS A CA 1
ATOM 2870 C C . LYS A 1 376 ? -9.992 -30.75 -10.117 1 79.25 376 LYS A C 1
ATOM 2872 O O . LYS A 1 376 ? -10.836 -31.406 -10.727 1 79.25 376 LYS A O 1
ATOM 2877 N N . ASN A 1 377 ? -9.195 -31.25 -9.227 1 84.25 377 ASN A N 1
ATOM 2878 C CA . ASN A 1 377 ? -9.172 -32.688 -8.992 1 84.25 377 ASN A CA 1
ATOM 2879 C C . ASN A 1 377 ? -9.977 -33.062 -7.75 1 84.25 377 ASN A C 1
ATOM 2881 O O . ASN A 1 377 ? -9.961 -34.219 -7.324 1 84.25 377 ASN A O 1
ATOM 2885 N N . GLY A 1 378 ? -10.57 -32.062 -7.09 1 76.19 378 GLY A N 1
ATOM 2886 C CA . GLY A 1 378 ? -11.562 -32.312 -6.055 1 76.19 378 GLY A CA 1
ATOM 2887 C C . GLY A 1 378 ? -10.945 -32.625 -4.703 1 76.19 378 GLY A C 1
ATOM 2888 O O . GLY A 1 378 ? -11.344 -33.562 -4.027 1 76.19 378 GLY A O 1
ATOM 2889 N N . TYR A 1 379 ? -9.859 -32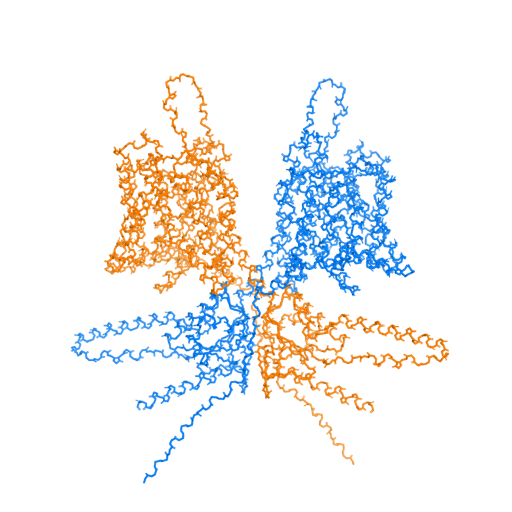.031 -4.344 1 81.62 379 TYR A N 1
ATOM 2890 C CA . TYR A 1 379 ? -9.305 -32.188 -3.002 1 81.62 379 TYR A CA 1
ATOM 2891 C C . TYR A 1 379 ? -8.922 -30.812 -2.432 1 81.62 379 TYR A C 1
ATOM 2893 O O . TYR A 1 379 ? -9.133 -29.781 -3.076 1 81.62 379 TYR A O 1
ATOM 2901 N N . MET A 1 380 ? -8.539 -30.781 -1.168 1 80.44 380 MET A N 1
ATOM 2902 C CA . MET A 1 380 ? -8.195 -29.531 -0.511 1 80.44 380 MET A CA 1
ATOM 2903 C C . MET A 1 380 ? -6.727 -29.516 -0.1 1 80.44 380 MET A C 1
ATOM 2905 O O . MET A 1 380 ? -6.145 -30.562 0.176 1 80.44 380 MET A O 1
ATOM 2909 N N . VAL A 1 381 ? -6.145 -28.375 -0.179 1 87.12 381 VAL A N 1
ATOM 2910 C CA . VAL A 1 381 ? -4.754 -28.203 0.218 1 87.12 381 VAL A CA 1
ATOM 2911 C C . VAL A 1 381 ? -4.676 -27.234 1.405 1 87.12 381 VAL A C 1
ATOM 2913 O O . VAL A 1 381 ? -5.562 -26.406 1.6 1 87.12 381 VAL A O 1
ATOM 2916 N N . ARG A 1 382 ? -3.709 -27.391 2.207 1 87.31 382 ARG A N 1
ATOM 2917 C CA . ARG A 1 382 ? -3.438 -26.5 3.324 1 87.31 382 ARG A CA 1
ATOM 2918 C C . ARG A 1 382 ? -2.35 -25.484 2.965 1 87.31 382 ARG A C 1
ATOM 2920 O O . ARG A 1 382 ? -1.171 -25.844 2.887 1 87.31 382 ARG A O 1
ATOM 2927 N N . PRO A 1 383 ? -2.703 -24.297 2.875 1 86.81 383 PRO A N 1
ATOM 2928 C CA . PRO A 1 383 ? -1.737 -23.281 2.428 1 86.81 383 PRO A CA 1
ATOM 2929 C C . PRO A 1 383 ? -0.543 -23.156 3.369 1 86.81 383 PRO A C 1
ATOM 2931 O O . PRO A 1 383 ? 0.583 -22.938 2.916 1 86.81 383 PRO A O 1
ATOM 2934 N N . ASN A 1 384 ? -0.705 -23.312 4.645 1 87.44 384 ASN A N 1
ATOM 2935 C CA . ASN A 1 384 ? 0.396 -23.172 5.59 1 87.44 384 ASN A CA 1
ATOM 2936 C C . ASN A 1 384 ? 1.409 -24.297 5.445 1 87.44 384 ASN A C 1
ATOM 2938 O O . ASN A 1 384 ? 2.613 -24.094 5.59 1 87.44 384 ASN A O 1
ATOM 2942 N N . GLN A 1 385 ? 0.925 -25.453 5.184 1 89.62 385 GLN A N 1
ATOM 2943 C CA . GLN A 1 385 ? 1.821 -26.594 4.973 1 89.62 385 GLN A CA 1
ATOM 2944 C C . GLN A 1 385 ? 2.588 -26.438 3.66 1 89.62 385 GLN A C 1
ATOM 2946 O O . GLN A 1 385 ? 3.748 -26.844 3.566 1 89.62 385 GLN A O 1
ATOM 2951 N N . GLU A 1 386 ? 1.901 -25.938 2.711 1 91.94 386 GLU A N 1
ATOM 2952 C CA . GLU A 1 386 ? 2.578 -25.688 1.442 1 91.94 386 GLU A CA 1
ATOM 2953 C C . GLU A 1 386 ? 3.705 -24.672 1.608 1 91.94 386 GLU A C 1
ATOM 2955 O O . GLU A 1 386 ? 4.762 -24.797 0.985 1 91.94 386 GLU A O 1
ATOM 2960 N N . MET A 1 387 ? 3.422 -23.719 2.416 1 91.56 387 MET A N 1
ATOM 2961 C CA . MET A 1 387 ? 4.434 -22.703 2.688 1 91.56 387 MET A CA 1
ATOM 2962 C C . MET A 1 387 ? 5.645 -23.312 3.389 1 91.56 387 MET A C 1
ATOM 2964 O O . MET A 1 387 ? 6.785 -22.984 3.066 1 91.56 387 MET A O 1
ATOM 2968 N N . LEU A 1 388 ? 5.438 -24.172 4.281 1 92.5 388 LEU A N 1
ATOM 2969 C CA . LEU A 1 388 ? 6.516 -24.875 4.98 1 92.5 388 LEU A CA 1
ATOM 2970 C C . LEU A 1 388 ? 7.277 -25.781 4.031 1 92.5 388 LEU A C 1
ATOM 2972 O O . LEU A 1 388 ? 8.508 -25.875 4.094 1 92.5 388 LEU A O 1
ATOM 2976 N N . ALA A 1 389 ? 6.531 -26.453 3.227 1 94.44 389 ALA A N 1
ATOM 2977 C CA . ALA A 1 389 ? 7.145 -27.359 2.264 1 94.44 389 ALA A CA 1
ATOM 2978 C C . ALA A 1 389 ? 8.078 -26.609 1.315 1 94.44 389 ALA A C 1
ATOM 2980 O O . ALA A 1 389 ? 9.219 -27.016 1.104 1 94.44 389 ALA A O 1
ATOM 2981 N N . ILE A 1 390 ? 7.66 -25.531 0.748 1 94.81 390 ILE A N 1
ATOM 2982 C CA . ILE A 1 390 ? 8.484 -24.766 -0.191 1 94.81 390 ILE A CA 1
ATOM 2983 C C . ILE A 1 390 ? 9.648 -24.125 0.55 1 94.81 390 ILE A C 1
ATOM 2985 O O . ILE A 1 390 ? 10.742 -23.984 -0.005 1 94.81 390 ILE A O 1
ATOM 2989 N N . GLY A 1 391 ? 9.375 -23.625 1.794 1 95.44 391 GLY A N 1
ATOM 2990 C CA . GLY A 1 391 ? 10.469 -23.109 2.6 1 95.44 391 GLY A CA 1
ATOM 2991 C C . GLY A 1 391 ? 11.586 -24.109 2.812 1 95.44 391 GLY A C 1
ATOM 2992 O O . GLY A 1 391 ? 12.766 -23.781 2.686 1 95.44 391 GLY A O 1
ATOM 2993 N N . CYS A 1 392 ? 11.25 -25.344 3.01 1 95.31 392 CYS A N 1
ATOM 2994 C CA . CYS A 1 392 ? 12.242 -26.391 3.215 1 95.31 392 CYS A CA 1
ATOM 2995 C C . CYS A 1 392 ? 12.883 -26.797 1.894 1 95.31 392 CYS A C 1
ATOM 2997 O O . CYS A 1 392 ? 14.039 -27.234 1.867 1 95.31 392 CYS A O 1
ATOM 2999 N N . CYS A 1 393 ? 12.125 -26.656 0.834 1 95.88 393 CYS A N 1
ATOM 3000 C CA . CYS A 1 393 ? 12.68 -26.922 -0.489 1 95.88 393 CYS A CA 1
ATOM 3001 C C . CYS A 1 393 ? 13.758 -25.906 -0.843 1 95.88 393 CYS A C 1
ATOM 3003 O O . CYS A 1 393 ? 14.555 -26.125 -1.75 1 95.88 393 CYS A O 1
ATOM 3005 N N . ASN A 1 394 ? 13.789 -24.812 -0.125 1 96.94 394 ASN A N 1
ATOM 3006 C CA . ASN A 1 394 ? 14.805 -23.781 -0.369 1 96.94 394 ASN A CA 1
ATOM 3007 C C . ASN A 1 39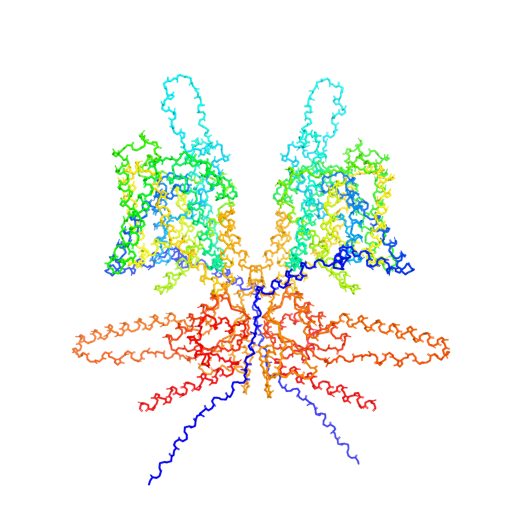4 ? 15.891 -23.812 0.701 1 96.94 394 ASN A C 1
ATOM 3009 O O . ASN A 1 394 ? 17.078 -23.656 0.393 1 96.94 394 ASN A O 1
ATOM 3013 N N . ILE A 1 395 ? 15.586 -24.156 1.922 1 96.19 395 ILE A N 1
ATOM 3014 C CA . ILE A 1 395 ? 16.547 -24.125 3.02 1 96.19 395 ILE A CA 1
ATOM 3015 C C . ILE A 1 395 ? 17.5 -25.312 2.898 1 96.19 395 ILE A C 1
ATOM 3017 O O . ILE A 1 395 ? 18.719 -25.141 2.861 1 96.19 395 ILE A O 1
ATOM 3021 N N . ILE A 1 396 ? 17 -26.469 2.752 1 95.44 396 ILE A N 1
ATOM 3022 C CA . ILE A 1 396 ? 17.797 -27.688 2.789 1 95.44 396 ILE A CA 1
ATOM 3023 C C . ILE A 1 396 ? 18.719 -27.75 1.567 1 95.44 396 ILE A C 1
ATOM 3025 O O . ILE A 1 396 ? 19.938 -27.906 1.699 1 95.44 396 ILE A O 1
ATOM 3029 N N . PRO A 1 397 ? 18.219 -27.516 0.41 1 95.06 397 PRO A N 1
ATOM 3030 C CA . PRO A 1 397 ? 19.094 -27.594 -0.764 1 95.06 397 PRO A CA 1
ATOM 3031 C C . PRO A 1 397 ? 20.125 -26.469 -0.811 1 95.06 397 PRO A C 1
ATOM 3033 O O . PRO A 1 397 ? 21.125 -26.578 -1.522 1 95.06 397 PRO A O 1
ATOM 3036 N N . SER A 1 398 ? 19.844 -25.375 -0.108 1 94.94 398 SER A N 1
ATOM 3037 C CA . SER A 1 398 ? 20.812 -24.281 -0.095 1 94.94 398 SER A CA 1
ATOM 3038 C C . SER A 1 398 ? 22.156 -24.734 0.464 1 94.94 398 SER A C 1
ATOM 3040 O O . SER A 1 398 ? 23.188 -24.156 0.14 1 94.94 398 SER A O 1
ATOM 3042 N N . PHE A 1 399 ? 22.188 -25.844 1.169 1 94.69 399 PHE A N 1
ATOM 3043 C CA . PHE A 1 399 ? 23.422 -26.406 1.705 1 94.69 399 PHE A CA 1
ATOM 3044 C C . PHE A 1 399 ? 24.125 -27.25 0.659 1 94.69 399 PHE A C 1
ATOM 3046 O O . PHE A 1 399 ? 25.297 -27.625 0.83 1 94.69 399 PHE A O 1
ATOM 3053 N N . PHE A 1 400 ? 23.438 -27.516 -0.444 1 94.19 400 PHE A N 1
ATOM 3054 C CA . PHE A 1 400 ? 23.969 -28.344 -1.509 1 94.19 400 PHE A CA 1
ATOM 3055 C C . PHE A 1 400 ? 24.125 -27.562 -2.801 1 94.19 400 PHE A C 1
ATOM 3057 O O . PHE A 1 400 ? 23.891 -28.078 -3.891 1 94.19 400 PHE A O 1
ATOM 3064 N N . HIS A 1 401 ? 24.359 -26.312 -2.721 1 92.38 401 HIS A N 1
ATOM 3065 C CA . HIS A 1 401 ? 24.672 -25.438 -3.848 1 92.38 401 HIS A CA 1
ATOM 3066 C C . HIS A 1 401 ? 23.469 -25.328 -4.793 1 92.38 401 HIS A C 1
ATOM 3068 O O . HIS A 1 401 ? 23.625 -25.438 -6.012 1 92.38 401 HIS A O 1
ATOM 3074 N N . CYS A 1 402 ? 22.328 -25.203 -4.219 1 93.5 402 CYS A N 1
ATOM 3075 C CA . CYS A 1 402 ? 21.109 -25.047 -5 1 93.5 402 CYS A CA 1
ATOM 3076 C C . CYS A 1 402 ? 20.562 -23.641 -4.891 1 93.5 402 CYS A C 1
ATOM 3078 O O . CYS A 1 402 ? 20.969 -22.875 -4.012 1 93.5 402 CYS A O 1
ATOM 3080 N N . PHE A 1 403 ? 19.797 -23.281 -5.875 1 93.31 403 PHE A N 1
ATOM 3081 C CA . PHE A 1 403 ? 19.156 -21.984 -5.816 1 93.31 403 PHE A CA 1
ATOM 3082 C C . PHE A 1 403 ? 17.641 -22.109 -5.777 1 93.31 403 PHE A C 1
ATOM 3084 O O . PHE A 1 403 ? 17.109 -23.219 -5.699 1 93.31 403 PHE A O 1
ATOM 3091 N N . THR A 1 404 ? 16.953 -21.047 -5.691 1 94.19 404 THR A N 1
ATOM 3092 C CA . THR A 1 404 ? 15.562 -20.953 -5.281 1 94.19 404 THR A CA 1
ATOM 3093 C C . THR A 1 404 ? 14.656 -21.719 -6.242 1 94.19 404 THR A C 1
ATOM 3095 O O . THR A 1 404 ? 14.867 -21.688 -7.457 1 94.19 404 THR A O 1
ATOM 3098 N N . THR A 1 405 ? 13.664 -22.359 -5.617 1 93.44 405 THR A N 1
ATOM 3099 C CA . THR A 1 405 ? 12.727 -23.188 -6.371 1 93.44 405 THR A CA 1
ATOM 3100 C C . THR A 1 405 ? 11.297 -22.703 -6.176 1 93.44 405 THR A C 1
ATOM 3102 O O . THR A 1 405 ? 11.016 -21.953 -5.242 1 93.44 405 THR A O 1
ATOM 3105 N N . SER A 1 406 ? 10.43 -23.031 -7.117 1 92.56 406 SER A N 1
ATOM 3106 C CA . SER A 1 406 ? 9.008 -22.734 -7.066 1 92.56 406 SER A CA 1
ATOM 3107 C C . SER A 1 406 ? 8.211 -23.672 -7.977 1 92.56 406 SER A C 1
ATOM 3109 O O . SER A 1 406 ? 8.797 -24.438 -8.758 1 92.56 406 SER A O 1
ATOM 3111 N N . ALA A 1 407 ? 6.934 -23.609 -7.73 1 92.56 407 ALA A N 1
ATOM 3112 C CA . ALA A 1 407 ? 6.062 -24.391 -8.609 1 92.56 407 ALA A CA 1
ATOM 3113 C C . ALA A 1 407 ? 5.891 -23.703 -9.961 1 92.56 407 ALA A C 1
ATOM 3115 O O . ALA A 1 407 ? 5.91 -22.469 -10.047 1 92.56 407 ALA A O 1
ATOM 3116 N N . ALA A 1 408 ? 5.805 -24.547 -10.984 1 88.81 408 ALA A N 1
ATOM 3117 C CA . ALA A 1 408 ? 5.645 -24.031 -12.344 1 88.81 408 ALA A CA 1
ATOM 3118 C C . ALA A 1 408 ? 4.367 -24.578 -12.984 1 88.81 408 ALA A C 1
ATOM 3120 O O . ALA A 1 408 ? 4.062 -25.766 -12.867 1 88.81 408 ALA A O 1
ATOM 3121 N N . LEU A 1 409 ? 3.674 -23.812 -13.672 1 83.69 409 LEU A N 1
ATOM 3122 C CA . LEU A 1 409 ? 2.383 -24.156 -14.258 1 83.69 409 LEU A CA 1
ATOM 3123 C C . LEU A 1 409 ? 2.549 -25.156 -15.398 1 83.69 409 LEU A C 1
ATOM 3125 O O . LEU A 1 409 ? 1.852 -26.172 -15.445 1 83.69 409 LEU A O 1
ATOM 3129 N N . ALA A 1 410 ? 3.512 -24.891 -16.281 1 82.38 410 ALA A N 1
ATOM 3130 C CA . ALA A 1 410 ? 3.682 -25.719 -17.469 1 82.38 410 ALA A CA 1
ATOM 3131 C C . ALA A 1 410 ? 3.971 -27.172 -17.094 1 82.38 410 ALA A C 1
ATOM 3133 O O . ALA A 1 410 ? 3.34 -28.094 -17.609 1 82.38 410 ALA A O 1
ATOM 3134 N N . LYS A 1 411 ? 4.887 -27.359 -16.203 1 89.06 411 LYS A N 1
ATOM 3135 C CA . LYS A 1 411 ? 5.246 -28.703 -15.797 1 89.06 411 LYS A CA 1
ATOM 3136 C C . LYS A 1 411 ? 4.109 -29.359 -15.008 1 89.06 411 LYS A C 1
ATOM 3138 O O . LYS A 1 411 ? 3.898 -30.578 -15.109 1 89.06 411 LYS A O 1
ATOM 3143 N N . THR A 1 412 ? 3.367 -28.578 -14.266 1 91.56 412 THR A N 1
ATOM 3144 C CA . THR A 1 412 ? 2.24 -29.094 -13.492 1 91.56 412 THR A CA 1
ATOM 3145 C C . THR A 1 412 ? 1.112 -29.547 -14.422 1 91.56 412 THR A C 1
ATOM 3147 O O . THR A 1 412 ? 0.457 -30.547 -14.164 1 91.56 412 THR A O 1
ATOM 3150 N N . MET A 1 413 ? 0.96 -28.828 -15.492 1 86.75 413 MET A N 1
ATOM 3151 C CA . MET A 1 413 ? -0.073 -29.203 -16.453 1 86.75 413 MET A CA 1
ATOM 3152 C C . MET A 1 413 ? 0.27 -30.516 -17.141 1 86.75 413 MET A C 1
ATOM 3154 O O . MET A 1 413 ? -0.607 -31.359 -17.359 1 86.75 413 MET A O 1
ATOM 3158 N N . VAL A 1 414 ? 1.504 -30.656 -17.5 1 86.19 414 VAL A N 1
ATOM 3159 C CA . VAL A 1 414 ? 1.952 -31.906 -18.109 1 86.19 414 VAL A CA 1
ATOM 3160 C C . VAL A 1 414 ? 1.789 -33.062 -17.125 1 86.19 414 VAL A C 1
ATOM 3162 O O . VAL A 1 414 ? 1.335 -34.125 -17.484 1 86.19 414 VAL A O 1
ATOM 3165 N N . LYS A 1 415 ? 2.154 -32.781 -15.914 1 91.5 415 LYS A N 1
ATOM 3166 C CA . LYS A 1 415 ? 2.037 -33.781 -14.852 1 91.5 415 LYS A CA 1
ATOM 3167 C C . LYS A 1 415 ? 0.586 -34.219 -14.672 1 91.5 415 LYS A C 1
ATOM 3169 O O . LYS A 1 415 ? 0.305 -35.406 -14.531 1 91.5 415 LYS A O 1
ATOM 3174 N N . ASP A 1 416 ? -0.301 -33.344 -14.75 1 89.69 416 ASP A N 1
ATOM 3175 C CA . ASP A 1 416 ? -1.722 -33.594 -14.555 1 89.69 416 ASP A CA 1
ATOM 3176 C C . ASP A 1 416 ? -2.32 -34.312 -15.766 1 89.69 416 ASP A C 1
ATOM 3178 O O . ASP A 1 416 ? -3.123 -35.219 -15.625 1 89.69 416 ASP A O 1
ATOM 3182 N N . SER A 1 417 ? -1.914 -33.938 -16.938 1 85.12 417 SER A N 1
ATOM 3183 C CA . SER A 1 417 ? -2.492 -34.469 -18.172 1 85.12 417 SER A CA 1
ATOM 3184 C C . SER A 1 417 ? -2.012 -35.906 -18.422 1 85.12 417 SER A C 1
ATOM 3186 O O . SER A 1 417 ? -2.664 -36.656 -19.141 1 85.12 417 SER A O 1
ATOM 3188 N N . THR A 1 418 ? -0.901 -36.25 -17.828 1 88.19 418 THR A N 1
ATOM 3189 C CA . THR A 1 418 ? -0.324 -37.562 -18.094 1 88.19 418 THR A CA 1
ATOM 3190 C C . THR A 1 418 ? -0.791 -38.594 -17.047 1 88.19 418 THR A C 1
ATOM 3192 O O . THR A 1 418 ? -0.276 -39.719 -17 1 88.19 418 THR A O 1
ATOM 3195 N N . GLY A 1 419 ? -1.687 -38.125 -16.188 1 85.5 419 GLY A N 1
ATOM 3196 C CA . GLY A 1 419 ? -2.35 -39.094 -15.312 1 85.5 419 GLY A CA 1
ATOM 3197 C C . GLY A 1 419 ? -1.741 -39.156 -13.922 1 85.5 419 GLY A C 1
ATOM 3198 O O . GLY A 1 419 ? -1.863 -40.156 -13.227 1 85.5 419 GLY A O 1
ATOM 3199 N N . CYS A 1 420 ? -1.068 -38.156 -13.5 1 91.12 420 CYS A N 1
ATOM 3200 C CA . CYS A 1 420 ? -0.48 -38.125 -12.164 1 91.12 420 CYS A CA 1
ATOM 3201 C C . CYS A 1 420 ? -1.557 -38.219 -11.094 1 91.12 420 CYS A C 1
ATOM 3203 O O . CYS A 1 420 ? -2.607 -37.594 -11.211 1 91.12 420 CYS A O 1
ATOM 3205 N N . GLN A 1 421 ? -1.253 -39.125 -10.086 1 89.81 421 GLN A N 1
ATOM 3206 C CA . GLN A 1 421 ? -2.23 -39.25 -9.008 1 89.81 421 GLN A CA 1
ATOM 3207 C C . GLN A 1 421 ? -1.628 -38.875 -7.66 1 89.81 421 GLN A C 1
ATOM 3209 O O . GLN A 1 421 ? -2.348 -38.469 -6.746 1 89.81 421 GLN A O 1
ATOM 3214 N N . THR A 1 422 ? -0.366 -39.094 -7.582 1 92.69 422 THR A N 1
ATOM 3215 C CA . THR A 1 422 ? 0.298 -38.781 -6.324 1 92.69 422 THR A CA 1
ATOM 3216 C C . THR A 1 422 ? 1.675 -38.156 -6.574 1 92.69 422 THR A C 1
ATOM 3218 O O . THR A 1 422 ? 2.107 -38.031 -7.723 1 92.69 422 THR A O 1
ATOM 3221 N N . GLN A 1 423 ? 2.393 -37.75 -5.465 1 93.69 423 GLN A N 1
ATOM 3222 C CA . GLN A 1 423 ? 3.701 -37.125 -5.555 1 93.69 423 GLN A CA 1
ATOM 3223 C C . GLN A 1 423 ? 4.805 -38.156 -5.762 1 93.69 423 GLN A C 1
ATOM 3225 O O . GLN A 1 423 ? 5.984 -37.812 -5.84 1 93.69 423 GLN A O 1
ATOM 3230 N N . VAL A 1 424 ? 4.434 -39.406 -5.938 1 94.31 424 VAL A N 1
ATOM 3231 C CA . VAL A 1 424 ? 5.414 -40.406 -6.312 1 94.31 424 VAL A CA 1
ATOM 3232 C C . VAL A 1 424 ? 5.988 -40.094 -7.691 1 94.31 424 VAL A C 1
ATOM 3234 O O . VAL A 1 424 ? 7.148 -40.406 -7.977 1 94.31 424 VAL A O 1
ATOM 3237 N N . SER A 1 425 ? 5.211 -39.438 -8.469 1 94.69 425 SER A N 1
ATOM 3238 C CA . SER A 1 425 ? 5.676 -38.969 -9.766 1 94.69 425 SER A CA 1
ATOM 3239 C C . SER A 1 425 ? 6.895 -38.062 -9.617 1 94.69 425 SER A C 1
ATOM 3241 O O . SER A 1 425 ? 7.816 -38.125 -10.438 1 94.69 425 SER A O 1
ATOM 3243 N N . SER A 1 426 ? 6.953 -37.25 -8.586 1 95.38 426 SER A N 1
ATOM 3244 C CA . SER A 1 426 ? 8.086 -36.344 -8.344 1 95.38 426 SER A CA 1
ATOM 3245 C C . SER A 1 426 ? 9.344 -37.125 -7.988 1 95.38 426 SER A C 1
ATOM 3247 O O . SER A 1 426 ? 10.453 -36.719 -8.32 1 95.38 426 SER A O 1
ATOM 3249 N N . LEU A 1 427 ? 9.188 -38.219 -7.324 1 95.38 427 LEU A N 1
ATOM 3250 C CA . LEU A 1 427 ? 10.32 -39.094 -6.992 1 95.38 427 LEU A CA 1
ATOM 3251 C C . LEU A 1 427 ? 10.914 -39.719 -8.242 1 95.38 427 LEU A C 1
ATOM 3253 O O . LEU A 1 427 ? 12.141 -39.844 -8.367 1 95.38 427 LEU A O 1
ATOM 3257 N N . ILE A 1 428 ? 10.078 -40.062 -9.094 1 95.81 428 ILE A N 1
ATOM 3258 C CA . ILE A 1 428 ? 10.531 -40.656 -10.359 1 95.81 428 ILE A CA 1
ATOM 3259 C C . ILE A 1 428 ? 11.258 -39.594 -11.18 1 95.81 428 ILE A C 1
ATOM 3261 O O . ILE A 1 428 ? 12.281 -39.875 -11.805 1 95.81 428 ILE A O 1
ATOM 3265 N N . SER A 1 429 ? 10.688 -38.406 -11.211 1 96.06 429 SER A N 1
ATOM 3266 C CA . SER A 1 429 ? 11.367 -37.312 -11.906 1 96.06 429 SER A CA 1
ATOM 3267 C C . SER A 1 429 ? 12.75 -37.062 -11.32 1 96.06 429 SER A C 1
ATOM 3269 O O . SER A 1 429 ? 13.703 -36.812 -12.055 1 96.06 429 SER A O 1
ATOM 3271 N N . ALA A 1 430 ? 12.805 -37.156 -9.984 1 96.75 430 ALA A N 1
ATOM 3272 C CA . ALA A 1 430 ? 14.094 -36.969 -9.32 1 96.75 430 ALA A CA 1
ATOM 3273 C C . ALA A 1 430 ? 15.07 -38.062 -9.719 1 96.75 430 ALA A C 1
ATOM 3275 O O . ALA A 1 430 ? 16.266 -37.812 -9.859 1 96.75 430 ALA A O 1
ATOM 3276 N N . LEU A 1 431 ? 14.586 -39.219 -9.93 1 96.5 431 LEU A N 1
ATOM 3277 C CA . LEU A 1 431 ? 15.422 -40.344 -10.336 1 96.5 431 LEU A CA 1
ATOM 3278 C C . LEU A 1 431 ? 15.961 -40.125 -11.75 1 96.5 431 LEU A C 1
ATOM 3280 O O . LEU A 1 431 ? 17.125 -40.469 -12.023 1 96.5 431 LEU A O 1
ATOM 3284 N N . VAL A 1 432 ? 15.164 -39.625 -12.547 1 95 432 VAL A N 1
ATOM 3285 C CA . VAL A 1 432 ? 15.602 -39.344 -13.914 1 95 432 VAL A CA 1
ATOM 3286 C C . VAL A 1 432 ? 16.719 -38.312 -13.898 1 95 432 VAL A C 1
ATOM 3288 O O . VAL A 1 432 ? 17.734 -38.469 -14.578 1 95 432 VAL A O 1
ATOM 3291 N N . VAL A 1 433 ? 16.516 -37.25 -13.141 1 94.75 433 VAL A N 1
ATOM 3292 C CA . VAL A 1 433 ? 17.531 -36.188 -13.031 1 94.75 433 VAL A CA 1
ATOM 3293 C C . VAL A 1 433 ? 18.812 -36.781 -12.43 1 94.75 433 VAL A C 1
ATOM 3295 O O . VAL A 1 433 ? 19.906 -36.406 -12.844 1 94.75 433 VAL A O 1
ATOM 3298 N N . LEU A 1 434 ? 18.641 -37.656 -11.492 1 95.38 434 LEU A N 1
ATOM 3299 C CA . LEU A 1 434 ? 19.781 -38.312 -10.859 1 95.38 434 LEU A CA 1
ATOM 3300 C C . LEU A 1 434 ? 20.578 -39.125 -11.883 1 95.38 434 LEU A C 1
ATOM 3302 O O . LEU A 1 434 ? 21.812 -39.062 -11.883 1 95.38 434 LEU A O 1
ATOM 3306 N N . LEU A 1 435 ? 19.906 -39.75 -12.734 1 94.5 435 LEU A N 1
ATOM 3307 C CA . LEU A 1 435 ? 20.562 -40.562 -13.766 1 94.5 435 LEU A CA 1
ATOM 3308 C C . LEU A 1 435 ? 21.344 -39.656 -14.719 1 94.5 435 LEU A C 1
ATOM 3310 O O . LEU A 1 435 ? 22.453 -40 -15.133 1 94.5 435 LEU A O 1
ATOM 3314 N N . VAL A 1 436 ? 20.766 -38.562 -15.031 1 91 436 VAL A N 1
ATOM 3315 C CA . VAL A 1 436 ? 21.438 -37.625 -15.914 1 91 436 VAL A CA 1
ATOM 3316 C C . VAL A 1 436 ? 22.656 -37.031 -15.211 1 91 436 VAL A C 1
ATOM 3318 O O . VAL A 1 436 ? 23.719 -36.875 -15.82 1 91 436 VAL A O 1
ATOM 3321 N N . LEU A 1 437 ? 22.547 -36.75 -13.961 1 91.88 437 LEU A N 1
ATOM 3322 C CA . LEU A 1 437 ? 23.625 -36.188 -13.156 1 91.88 437 LEU A CA 1
ATOM 3323 C C . LEU A 1 437 ? 24.797 -37.156 -13.055 1 91.88 437 LEU A C 1
ATOM 3325 O O . LEU A 1 437 ? 25.953 -36.719 -13.062 1 91.88 437 LEU A O 1
ATOM 3329 N N . LEU A 1 438 ? 24.547 -38.438 -13.039 1 92 438 LEU A N 1
ATOM 3330 C CA . LEU A 1 438 ? 25.594 -39.406 -12.781 1 92 438 LEU A CA 1
ATOM 3331 C C . LEU A 1 438 ? 26.219 -39.906 -14.086 1 92 438 LEU A C 1
ATOM 3333 O O . LEU A 1 438 ? 27.406 -40.219 -14.133 1 92 438 LEU A O 1
ATOM 3337 N N . PHE A 1 439 ? 25.438 -39.875 -15.25 1 90.81 439 PHE A N 1
ATOM 3338 C CA . PHE A 1 439 ? 25.953 -40.562 -16.422 1 90.81 439 PHE A CA 1
ATOM 3339 C C . PHE A 1 439 ? 26 -39.656 -17.641 1 90.81 439 PHE A C 1
ATOM 3341 O O . PHE A 1 439 ? 26.828 -39.812 -18.531 1 90.81 439 PHE A O 1
ATOM 3348 N N . PHE A 1 440 ? 25.188 -38.688 -17.703 1 87.75 440 PHE A N 1
ATOM 3349 C CA . PHE A 1 440 ? 25 -38.031 -18.984 1 87.75 440 PHE A CA 1
ATOM 3350 C C . PHE A 1 440 ? 25.484 -36.562 -18.906 1 87.75 440 PHE A C 1
ATOM 3352 O O . PHE A 1 440 ? 25.594 -35.906 -19.938 1 87.75 440 PHE A O 1
ATOM 3359 N N . ALA A 1 441 ? 25.766 -36.062 -17.828 1 85.12 441 ALA A N 1
ATOM 3360 C CA . ALA A 1 441 ? 26.062 -34.656 -17.609 1 85.12 441 ALA A CA 1
ATOM 3361 C C . ALA A 1 441 ? 27.234 -34.188 -18.484 1 85.12 441 ALA A C 1
ATOM 3363 O O . ALA A 1 441 ? 27.172 -33.125 -19.109 1 85.12 441 ALA A O 1
ATOM 3364 N N . PRO A 1 442 ? 28.344 -34.969 -18.734 1 83.88 442 PRO A N 1
ATOM 3365 C CA . PRO A 1 442 ? 29.5 -34.5 -19.5 1 83.88 442 PRO A CA 1
ATOM 3366 C C . PRO A 1 442 ? 29.219 -34.406 -21 1 83.88 442 PRO A C 1
ATOM 3368 O O . PRO A 1 442 ? 29.938 -33.688 -21.719 1 83.88 442 PRO A O 1
ATOM 3371 N N . TYR A 1 443 ? 28.188 -34.969 -21.344 1 85.44 443 TYR A N 1
ATOM 3372 C CA . TYR A 1 443 ? 27.891 -35 -22.766 1 85.44 443 TYR A CA 1
ATOM 3373 C C . TYR A 1 443 ? 27.266 -33.656 -23.203 1 85.44 443 TYR A C 1
ATOM 3375 O O . TYR A 1 443 ? 27.125 -33.406 -24.406 1 85.44 443 TYR A O 1
ATOM 3383 N N . PHE A 1 444 ? 26.969 -32.844 -22.281 1 85.06 444 PHE A N 1
ATOM 3384 C CA . PHE A 1 444 ? 26.359 -31.547 -22.594 1 85.06 444 PHE A CA 1
ATOM 3385 C C . PHE A 1 444 ? 27.422 -30.469 -22.688 1 85.06 444 PHE A C 1
ATOM 3387 O O . PHE A 1 444 ? 27.094 -29.266 -22.688 1 85.06 444 PHE A O 1
ATOM 3394 N N . TYR A 1 445 ? 28.656 -30.812 -22.812 1 83 445 TYR A N 1
ATOM 3395 C CA . TYR A 1 445 ? 29.781 -29.891 -22.859 1 83 445 TYR A CA 1
ATOM 3396 C C . TYR A 1 445 ? 29.672 -28.953 -24.047 1 83 445 TYR A C 1
ATOM 3398 O O . TYR A 1 445 ? 29.875 -27.75 -23.922 1 83 445 TYR A O 1
ATOM 3406 N N . ALA A 1 446 ? 29.266 -29.469 -25.172 1 87.25 446 ALA A N 1
ATOM 3407 C CA . ALA A 1 446 ? 29.297 -28.703 -26.406 1 87.25 446 ALA A CA 1
ATOM 3408 C C . ALA A 1 446 ? 27.984 -27.984 -26.641 1 87.25 446 ALA A C 1
ATOM 3410 O O . ALA A 1 446 ? 27.766 -27.391 -27.703 1 87.25 446 ALA A O 1
ATOM 3411 N N . LEU A 1 447 ? 27.234 -27.984 -25.688 1 89.31 447 LEU A N 1
ATOM 3412 C CA . LEU A 1 447 ? 25.922 -27.344 -25.844 1 89.31 447 LEU A CA 1
ATOM 3413 C C . LEU A 1 447 ? 26.062 -25.828 -25.922 1 89.31 447 LEU A C 1
ATOM 3415 O O . LEU A 1 447 ? 26.688 -25.219 -25.047 1 89.31 447 LEU A O 1
ATOM 3419 N N . GLN A 1 448 ? 25.562 -25.234 -27 1 91.5 448 GLN A N 1
ATOM 3420 C CA . GLN A 1 448 ? 25.641 -23.797 -27.203 1 91.5 448 GLN A CA 1
ATOM 3421 C C . GLN A 1 448 ? 24.688 -23.047 -26.281 1 91.5 448 GLN A C 1
ATOM 3423 O O . GLN A 1 448 ? 23.562 -23.5 -26.047 1 91.5 448 GLN A O 1
ATOM 3428 N N . LYS A 1 449 ? 25.062 -21.906 -25.828 1 91.44 449 LYS A N 1
ATOM 3429 C CA . LYS A 1 449 ? 24.234 -21.062 -24.969 1 91.44 449 LYS A CA 1
ATOM 3430 C C . LYS A 1 449 ? 23 -20.547 -25.719 1 91.44 449 LYS A C 1
ATOM 3432 O O . LYS A 1 449 ? 21.953 -20.312 -25.109 1 91.44 449 LYS A O 1
ATOM 3437 N N . CYS A 1 450 ? 23.109 -20.391 -27 1 93.56 450 CYS A N 1
ATOM 3438 C CA . CYS A 1 450 ? 21.969 -19.922 -27.781 1 93.56 450 CYS A CA 1
ATOM 3439 C C . CYS A 1 450 ? 20.844 -20.938 -27.781 1 93.56 450 CYS A C 1
ATOM 3441 O O . CYS A 1 450 ? 19.672 -20.578 -27.797 1 93.56 450 CYS A O 1
ATOM 3443 N N . VAL A 1 451 ? 21.219 -22.203 -27.766 1 94.06 451 VAL A N 1
ATOM 3444 C CA . VAL A 1 451 ? 20.219 -23.25 -27.734 1 94.06 451 VAL A CA 1
ATOM 3445 C C . VAL A 1 451 ? 19.469 -23.219 -26.391 1 94.06 451 VAL A C 1
ATOM 3447 O O . VAL A 1 451 ? 18.25 -23.406 -26.344 1 94.06 451 VAL A O 1
ATOM 3450 N N . LEU A 1 452 ? 20.172 -23 -25.406 1 92.25 452 LEU A N 1
ATOM 3451 C CA . LEU A 1 452 ? 19.578 -22.891 -24.078 1 92.25 452 LEU A CA 1
ATOM 3452 C C . LEU A 1 452 ? 18.625 -21.703 -24.016 1 92.25 452 LEU A C 1
ATOM 3454 O O . LEU A 1 452 ? 17.531 -21.797 -23.453 1 92.25 452 LEU A O 1
ATOM 3458 N N . ALA A 1 453 ? 19.016 -20.609 -24.562 1 95.06 453 ALA A N 1
ATOM 3459 C CA . ALA A 1 453 ? 18.156 -19.422 -24.609 1 95.06 453 ALA A CA 1
ATOM 3460 C C . ALA A 1 453 ? 16.875 -19.703 -25.375 1 95.06 453 ALA A C 1
ATOM 3462 O O . ALA A 1 453 ? 15.805 -19.188 -25.016 1 95.06 453 ALA A O 1
ATOM 3463 N N . CYS A 1 454 ? 16.984 -20.531 -26.391 1 95.44 454 CYS A N 1
ATOM 3464 C CA . CYS A 1 454 ? 15.812 -20.891 -27.172 1 95.44 454 CYS A CA 1
ATOM 3465 C C . CYS A 1 454 ? 14.82 -21.703 -26.344 1 95.44 454 CYS A C 1
ATOM 3467 O O . CYS A 1 454 ? 13.609 -21.5 -26.438 1 95.44 454 CYS A O 1
ATOM 3469 N N . ILE A 1 455 ? 15.336 -22.531 -25.547 1 92.81 455 ILE A N 1
ATOM 3470 C CA . ILE A 1 455 ? 14.492 -23.344 -24.672 1 92.81 455 ILE A CA 1
ATOM 3471 C C . ILE A 1 455 ? 13.742 -22.438 -23.703 1 92.81 455 ILE A C 1
ATOM 3473 O O . ILE A 1 455 ? 12.539 -22.625 -23.484 1 92.81 455 ILE A O 1
ATOM 3477 N N . ILE A 1 456 ? 14.367 -21.484 -23.141 1 93.44 456 ILE A N 1
ATOM 3478 C CA . ILE A 1 456 ? 13.773 -20.562 -22.172 1 93.44 456 ILE A CA 1
ATOM 3479 C C . ILE A 1 456 ? 12.656 -19.766 -22.844 1 93.44 456 ILE A C 1
ATOM 3481 O O . ILE A 1 456 ? 11.555 -19.672 -22.297 1 93.44 456 ILE A O 1
ATOM 3485 N N . ILE A 1 457 ? 12.906 -19.266 -23.984 1 93.69 457 ILE A N 1
ATOM 3486 C CA . ILE A 1 457 ? 11.961 -18.391 -24.672 1 93.69 457 ILE A CA 1
ATOM 3487 C C . ILE A 1 457 ? 10.711 -19.172 -25.062 1 93.69 457 ILE A C 1
ATOM 3489 O O . ILE A 1 457 ? 9.594 -18.688 -24.891 1 93.69 457 ILE A O 1
ATOM 3493 N N . VAL A 1 458 ? 10.938 -20.391 -25.547 1 91.81 458 VAL A N 1
ATOM 3494 C CA . VAL A 1 458 ? 9.797 -21.188 -26 1 91.81 458 VAL A CA 1
ATOM 3495 C C . VAL A 1 458 ? 8.977 -21.625 -24.781 1 91.81 458 VAL A C 1
ATOM 3497 O O . VAL A 1 458 ? 7.762 -21.812 -24.891 1 91.81 458 VAL A O 1
ATOM 3500 N N . SER A 1 459 ? 9.633 -21.797 -23.656 1 88.19 459 SER A N 1
ATOM 3501 C CA . SER A 1 459 ? 8.922 -22.156 -22.438 1 88.19 459 SER A CA 1
ATOM 3502 C C . SER A 1 459 ? 8.008 -21.031 -21.969 1 88.19 459 SER A C 1
ATOM 3504 O O . SER A 1 459 ? 7.078 -21.25 -21.188 1 88.19 459 SER A O 1
ATOM 3506 N N . LEU A 1 460 ? 8.227 -19.828 -22.469 1 90.69 460 LEU A N 1
ATOM 3507 C CA . LEU A 1 460 ? 7.449 -18.656 -22.078 1 90.69 460 LEU A CA 1
ATOM 3508 C C . LEU A 1 460 ? 6.227 -18.5 -22.969 1 90.69 460 LEU A C 1
ATOM 3510 O O . LEU A 1 460 ? 5.469 -17.531 -22.828 1 90.69 460 LEU A O 1
ATOM 3514 N N . ARG A 1 461 ? 6 -19.359 -23.812 1 88.56 461 ARG A N 1
ATOM 3515 C CA . ARG A 1 461 ? 4.918 -19.25 -24.781 1 88.56 461 ARG A CA 1
ATOM 3516 C C . ARG A 1 461 ? 3.572 -19.078 -24.094 1 88.56 461 ARG A C 1
ATOM 3518 O O . ARG A 1 461 ? 2.758 -18.25 -24.5 1 88.56 461 ARG A O 1
ATOM 3525 N N . GLY A 1 462 ? 3.334 -19.812 -23.016 1 82.81 462 GLY A N 1
ATOM 3526 C CA . GLY A 1 462 ? 2.082 -19.719 -22.281 1 82.81 462 GLY A CA 1
ATOM 3527 C C . GLY A 1 462 ? 1.856 -18.344 -21.672 1 82.81 462 GLY A C 1
ATOM 3528 O O . GLY A 1 462 ? 0.752 -17.812 -21.75 1 82.81 462 GLY A O 1
ATOM 3529 N N . ALA A 1 463 ? 2.871 -17.812 -21.172 1 84.75 463 ALA A N 1
ATOM 3530 C CA . ALA A 1 463 ? 2.777 -16.5 -20.516 1 84.75 463 ALA A CA 1
ATOM 3531 C C . ALA A 1 463 ? 2.678 -15.383 -21.547 1 84.75 463 ALA A C 1
ATOM 3533 O O . ALA A 1 463 ? 1.956 -14.406 -21.344 1 84.75 463 ALA A O 1
ATOM 3534 N N . LEU A 1 464 ? 3.328 -15.562 -22.688 1 87.56 464 LEU A N 1
ATOM 3535 C CA . LEU A 1 464 ? 3.316 -14.539 -23.734 1 87.56 464 LEU A CA 1
ATOM 3536 C C . LEU A 1 464 ? 1.984 -14.539 -24.469 1 87.56 464 LEU A C 1
ATOM 3538 O O . LEU A 1 464 ? 1.542 -13.5 -24.969 1 87.56 464 LEU A O 1
ATOM 3542 N N . ARG A 1 465 ? 1.356 -15.656 -24.484 1 86.81 465 ARG A N 1
ATOM 3543 C CA . ARG A 1 465 ? 0.055 -15.75 -25.141 1 86.81 465 ARG A CA 1
ATOM 3544 C C . ARG A 1 465 ? -1.014 -15.016 -24.328 1 86.81 465 ARG A C 1
ATOM 3546 O O . ARG A 1 465 ? -2.053 -14.633 -24.875 1 86.81 465 ARG A O 1
ATOM 3553 N N . LYS A 1 466 ? -0.808 -14.859 -23.109 1 85.94 466 LYS A N 1
ATOM 3554 C CA . LYS A 1 466 ? -1.754 -14.125 -22.266 1 85.94 466 LYS A CA 1
ATOM 3555 C C . LYS A 1 466 ? -1.88 -12.672 -22.719 1 85.94 466 LYS A C 1
ATOM 3557 O O . LYS A 1 466 ? -2.869 -12.008 -22.422 1 85.94 466 LYS A O 1
ATOM 3562 N N . PHE A 1 467 ? -0.915 -12.195 -23.531 1 87.38 467 PHE A N 1
ATOM 3563 C CA . PHE A 1 467 ? -0.979 -10.852 -24.094 1 87.38 467 PHE A CA 1
ATOM 3564 C C . PHE A 1 467 ? -2.168 -10.719 -25.031 1 87.38 467 PHE A C 1
ATOM 3566 O O . PHE A 1 467 ? -2.742 -9.633 -25.172 1 87.38 467 PHE A O 1
ATOM 3573 N N . LYS A 1 468 ? -2.518 -11.852 -25.562 1 88.5 468 LYS A N 1
ATOM 3574 C CA . LYS A 1 468 ? -3.633 -11.852 -26.5 1 88.5 468 LYS A CA 1
ATOM 3575 C C . LYS A 1 468 ? -4.969 -11.758 -25.766 1 88.5 468 LYS A C 1
ATOM 3577 O O . LYS A 1 468 ? -5.969 -11.328 -26.344 1 88.5 468 LYS A O 1
ATOM 3582 N N . ASP A 1 469 ? -4.953 -12.094 -24.547 1 87.44 469 ASP A N 1
ATOM 3583 C CA . ASP A 1 469 ? -6.184 -12.078 -23.766 1 87.44 469 ASP A CA 1
ATOM 3584 C C . ASP A 1 469 ? -6.402 -10.719 -23.109 1 87.44 469 ASP A C 1
ATOM 3586 O O . ASP A 1 469 ? -7.434 -10.484 -22.484 1 87.44 469 ASP A O 1
ATOM 3590 N N . LEU A 1 470 ? -5.469 -9.82 -23.266 1 89.19 470 LEU A N 1
ATOM 3591 C CA . LEU A 1 470 ? -5.516 -8.539 -22.562 1 89.19 470 LEU A CA 1
ATOM 3592 C C . LEU A 1 470 ? -6.719 -7.719 -23.016 1 89.19 470 LEU A C 1
ATOM 3594 O O . LEU A 1 470 ? -7.449 -7.16 -22.203 1 89.19 470 LEU A O 1
ATOM 3598 N N . PRO A 1 471 ? -7.035 -7.703 -24.359 1 89.75 471 PRO A N 1
ATOM 3599 C CA . PRO A 1 471 ? -8.203 -6.93 -24.781 1 89.75 471 PRO A CA 1
ATOM 3600 C C . PRO A 1 471 ? -9.516 -7.527 -24.281 1 89.75 471 PRO A C 1
ATOM 3602 O O . PRO A 1 471 ? -10.453 -6.789 -23.953 1 89.75 471 PRO A O 1
ATOM 3605 N N . ALA A 1 472 ? -9.555 -8.82 -24.203 1 86.69 472 ALA A N 1
ATOM 3606 C CA . ALA A 1 472 ? -10.734 -9.477 -23.656 1 86.69 472 ALA A CA 1
ATOM 3607 C C . ALA A 1 472 ? -10.906 -9.156 -22.172 1 86.69 472 ALA A C 1
ATOM 3609 O O . ALA A 1 472 ? -12.023 -8.938 -21.703 1 86.69 472 ALA A O 1
ATOM 3610 N N . LYS A 1 473 ? -9.828 -9.125 -21.5 1 86.12 473 LYS A N 1
ATOM 3611 C CA . LYS A 1 473 ? -9.875 -8.781 -20.078 1 86.12 473 LYS A CA 1
ATOM 3612 C C . LYS A 1 473 ? -10.305 -7.336 -19.875 1 86.12 473 LYS A C 1
ATOM 3614 O O . LYS A 1 473 ? -11.055 -7.031 -18.953 1 86.12 473 LYS A O 1
ATOM 3619 N N . TRP A 1 474 ? -9.836 -6.477 -20.812 1 86.44 474 TRP A N 1
ATOM 3620 C CA . TRP A 1 474 ? -10.164 -5.055 -20.75 1 86.44 474 TRP A CA 1
ATOM 3621 C C . TRP A 1 474 ? -11.641 -4.824 -21.047 1 86.44 474 TRP A C 1
ATOM 3623 O O . TRP A 1 474 ? -12.273 -3.947 -20.453 1 86.44 474 TRP A O 1
ATOM 3633 N N . ARG A 1 475 ? -12.203 -5.648 -21.938 1 83.81 475 ARG A N 1
ATOM 3634 C CA . ARG A 1 475 ? -13.617 -5.527 -22.281 1 83.81 475 ARG A CA 1
ATOM 3635 C C . ARG A 1 475 ? -14.5 -6.055 -21.156 1 83.81 475 ARG A C 1
ATOM 3637 O O . ARG A 1 475 ? -15.594 -5.531 -20.922 1 83.81 475 ARG A O 1
ATOM 3644 N N . ALA A 1 476 ? -13.977 -7.023 -20.469 1 81.62 476 ALA A N 1
ATOM 3645 C CA . ALA A 1 476 ? -14.742 -7.605 -19.375 1 81.62 476 ALA A CA 1
ATOM 3646 C C . ALA A 1 476 ? -14.766 -6.668 -18.172 1 81.62 476 ALA A C 1
ATOM 3648 O O . ALA A 1 476 ? -15.82 -6.441 -17.578 1 81.62 476 ALA A O 1
ATOM 3649 N N . SER A 1 477 ? -13.625 -6.18 -17.797 1 87.38 477 SER A N 1
ATOM 3650 C CA . SER A 1 477 ? -13.516 -5.234 -16.688 1 87.38 477 SER A CA 1
ATOM 3651 C C . SER A 1 477 ? -12.383 -4.242 -16.922 1 87.38 477 SER A C 1
ATOM 3653 O O . SER A 1 477 ? -11.211 -4.629 -16.984 1 87.38 477 SER A O 1
ATOM 3655 N N . ARG A 1 478 ? -12.727 -3.039 -17.016 1 88.12 478 ARG A N 1
ATOM 3656 C CA . ARG A 1 478 ? -11.734 -1.992 -17.234 1 88.12 478 ARG A CA 1
ATOM 3657 C C . ARG A 1 478 ? -10.75 -1.908 -16.078 1 88.12 478 ARG A C 1
ATOM 3659 O O . ARG A 1 478 ? -9.555 -1.69 -16.281 1 88.12 478 ARG A O 1
ATOM 3666 N N . ASN A 1 479 ? -11.219 -2.137 -14.891 1 88.62 479 ASN A N 1
ATOM 3667 C CA . ASN A 1 479 ? -10.352 -2.086 -13.719 1 88.62 479 ASN A CA 1
ATOM 3668 C C . ASN A 1 479 ? -9.328 -3.217 -13.734 1 88.62 479 ASN A C 1
ATOM 3670 O O . ASN A 1 479 ? -8.156 -3.004 -13.406 1 88.62 479 ASN A O 1
ATOM 3674 N N . ASP A 1 480 ? -9.734 -4.367 -14.148 1 89.69 480 ASP A N 1
ATOM 3675 C CA . ASP A 1 480 ? -8.82 -5.508 -14.219 1 89.69 480 ASP A CA 1
ATOM 3676 C C . ASP A 1 480 ? -7.77 -5.297 -15.312 1 89.69 480 ASP A C 1
ATOM 3678 O O . ASP A 1 480 ? -6.613 -5.691 -15.148 1 89.69 480 ASP A O 1
ATOM 3682 N N . GLY A 1 481 ? -8.242 -4.684 -16.391 1 92.31 481 GLY A N 1
ATOM 3683 C CA . GLY A 1 481 ? -7.301 -4.387 -17.453 1 92.31 481 GLY A CA 1
ATOM 3684 C C . GLY A 1 481 ? -6.23 -3.393 -17.047 1 92.31 481 GLY A C 1
ATOM 3685 O O . GLY A 1 481 ? -5.051 -3.578 -17.375 1 92.31 481 GLY A O 1
ATOM 3686 N N . ILE A 1 482 ? -6.613 -2.436 -16.312 1 93.62 482 ILE A N 1
ATOM 3687 C CA . ILE A 1 482 ? -5.672 -1.411 -15.875 1 93.62 482 ILE A CA 1
ATOM 3688 C C . ILE A 1 482 ? -4.68 -2.01 -14.875 1 93.62 482 ILE A C 1
ATOM 3690 O O . ILE A 1 482 ? -3.482 -1.721 -14.938 1 93.62 482 ILE A O 1
ATOM 3694 N N . VAL A 1 483 ? -5.203 -2.797 -13.992 1 93.69 483 VAL A N 1
ATOM 3695 C CA . VAL A 1 483 ? -4.34 -3.439 -13.008 1 93.69 483 VAL A CA 1
ATOM 3696 C C . VAL A 1 483 ? -3.32 -4.328 -13.719 1 93.69 483 VAL A C 1
ATOM 3698 O O . VAL A 1 483 ? -2.137 -4.324 -13.375 1 93.69 483 VAL A O 1
ATOM 3701 N N . CYS A 1 484 ? -3.734 -5.047 -14.695 1 93.94 484 CYS A N 1
ATOM 3702 C CA . CYS A 1 484 ? -2.861 -5.922 -15.469 1 93.94 484 CYS A CA 1
ATOM 3703 C C . CYS A 1 484 ? -1.791 -5.117 -16.203 1 93.94 484 CYS A C 1
ATOM 3705 O O . CYS A 1 484 ? -0.611 -5.473 -16.172 1 93.94 484 CYS A O 1
ATOM 3707 N N . LEU A 1 485 ? -2.152 -4.047 -16.781 1 94.94 485 LEU A N 1
ATOM 3708 C CA . LEU A 1 485 ? -1.241 -3.219 -17.562 1 94.94 485 LEU A CA 1
ATOM 3709 C C . LEU A 1 485 ? -0.217 -2.539 -16.656 1 94.94 485 LEU A C 1
ATOM 3711 O O . LEU A 1 485 ? 0.96 -2.443 -17.016 1 94.94 485 LEU A O 1
ATOM 3715 N N . VAL A 1 486 ? -0.652 -2.092 -15.547 1 94.56 486 VAL A N 1
ATOM 3716 C CA . VAL A 1 486 ? 0.251 -1.417 -14.625 1 94.56 486 VAL A CA 1
ATOM 3717 C C . VAL A 1 486 ? 1.254 -2.418 -14.055 1 94.56 486 VAL A C 1
ATOM 3719 O O . VAL A 1 486 ? 2.445 -2.121 -13.953 1 94.56 486 VAL A O 1
ATOM 3722 N N . ALA A 1 487 ? 0.759 -3.58 -13.664 1 94.44 487 ALA A N 1
ATOM 3723 C CA . ALA A 1 487 ? 1.652 -4.621 -13.164 1 94.44 487 ALA A CA 1
ATOM 3724 C C . ALA A 1 487 ? 2.658 -5.043 -14.234 1 94.44 487 ALA A C 1
ATOM 3726 O O . ALA A 1 487 ? 3.846 -5.211 -13.945 1 94.44 487 ALA A O 1
ATOM 3727 N N . MET A 1 488 ? 2.213 -5.156 -15.477 1 94.88 488 MET A N 1
ATOM 3728 C CA . MET A 1 488 ? 3.076 -5.547 -16.578 1 94.88 488 MET A CA 1
ATOM 3729 C C . MET A 1 488 ? 4.129 -4.477 -16.859 1 94.88 488 MET A C 1
ATOM 3731 O O . MET A 1 488 ? 5.316 -4.785 -16.984 1 94.88 488 MET A O 1
ATOM 3735 N N . SER A 1 489 ? 3.725 -3.252 -16.859 1 95.31 489 SER A N 1
ATOM 3736 C CA . SER A 1 489 ? 4.629 -2.15 -17.172 1 95.31 489 SER A CA 1
ATOM 3737 C C . SER A 1 489 ? 5.66 -1.953 -16.062 1 95.31 489 SER A C 1
ATOM 3739 O O . SER A 1 489 ? 6.836 -1.722 -16.344 1 95.31 489 SER A O 1
ATOM 3741 N N . ALA A 1 490 ? 5.195 -2.041 -14.844 1 94.25 490 ALA A N 1
ATOM 3742 C CA . ALA A 1 490 ? 6.117 -1.876 -13.727 1 94.25 490 ALA A CA 1
ATOM 3743 C C . ALA A 1 490 ? 7.145 -3.006 -13.688 1 94.25 490 ALA A C 1
ATOM 3745 O O . ALA A 1 490 ? 8.328 -2.77 -13.438 1 94.25 490 ALA A O 1
ATOM 3746 N N . THR A 1 491 ? 6.734 -4.203 -13.992 1 92.81 491 THR A N 1
ATOM 3747 C CA . THR A 1 491 ? 7.629 -5.355 -13.977 1 92.81 491 THR A CA 1
ATOM 3748 C C . THR A 1 491 ? 8.625 -5.289 -15.133 1 92.81 491 THR A C 1
ATOM 3750 O O . THR A 1 491 ? 9.805 -5.582 -14.961 1 92.81 491 THR A O 1
ATOM 3753 N N . ALA A 1 492 ? 8.203 -4.832 -16.266 1 93.06 492 ALA A N 1
ATOM 3754 C CA . ALA A 1 492 ? 9.039 -4.805 -17.453 1 93.06 492 ALA A CA 1
ATOM 3755 C C . ALA A 1 492 ? 9.938 -3.572 -17.469 1 93.06 492 ALA A C 1
ATOM 3757 O O . ALA A 1 492 ? 11.102 -3.65 -17.875 1 93.06 492 ALA A O 1
ATOM 3758 N N . LEU A 1 493 ? 9.477 -2.449 -16.984 1 92.12 493 LEU A N 1
ATOM 3759 C CA . LEU A 1 493 ? 10.188 -1.191 -17.172 1 92.12 493 LEU A CA 1
ATOM 3760 C C . LEU A 1 493 ? 11.016 -0.84 -15.938 1 92.12 493 LEU A C 1
ATOM 3762 O O . LEU A 1 493 ? 12.023 -0.137 -16.047 1 92.12 493 LEU A O 1
ATOM 3766 N N . ILE A 1 494 ? 10.609 -1.269 -14.828 1 88.88 494 ILE A N 1
ATOM 3767 C CA . ILE A 1 494 ? 11.352 -0.92 -13.617 1 88.88 494 ILE A CA 1
ATOM 3768 C C . ILE A 1 494 ? 12.172 -2.121 -13.148 1 88.88 494 ILE A C 1
ATOM 3770 O O . ILE A 1 494 ? 13.383 -2.176 -13.367 1 88.88 494 ILE A O 1
ATOM 3774 N N . SER A 1 495 ? 11.602 -3.055 -12.523 1 88.69 495 SER A N 1
ATOM 3775 C CA . SER A 1 495 ? 12.203 -4.297 -12.055 1 88.69 495 SER A CA 1
ATOM 3776 C C . SER A 1 495 ? 11.133 -5.309 -11.648 1 88.69 495 SER A C 1
ATOM 3778 O O . SER A 1 495 ? 10 -4.938 -11.359 1 88.69 495 SER A O 1
ATOM 3780 N N . VAL A 1 496 ? 11.539 -6.496 -11.68 1 87.88 496 VAL A N 1
ATOM 3781 C CA . VAL A 1 496 ? 10.609 -7.578 -11.375 1 87.88 496 VAL A CA 1
ATOM 3782 C C . VAL A 1 496 ? 10.203 -7.508 -9.906 1 87.88 496 VAL A C 1
ATOM 3784 O O . VAL A 1 496 ? 9.039 -7.723 -9.57 1 87.88 496 VAL A O 1
ATOM 3787 N N . GLU A 1 497 ? 11.133 -7.211 -9.016 1 84.75 497 GLU A N 1
ATOM 3788 C CA . GLU A 1 497 ? 10.859 -7.133 -7.586 1 84.75 497 GLU A CA 1
ATOM 3789 C C . GLU A 1 497 ? 9.875 -6.008 -7.273 1 84.75 497 GLU A C 1
ATOM 3791 O O . GLU A 1 497 ? 8.93 -6.195 -6.504 1 84.75 497 GLU A O 1
ATOM 3796 N N . LEU A 1 498 ? 10.086 -4.898 -7.867 1 85 498 LEU A N 1
ATOM 3797 C CA . LEU A 1 498 ? 9.211 -3.75 -7.629 1 85 498 LEU A CA 1
ATOM 3798 C C . LEU A 1 498 ? 7.887 -3.912 -8.367 1 85 498 LEU A C 1
ATOM 3800 O O . LEU A 1 498 ? 6.875 -3.33 -7.965 1 85 498 LEU A O 1
ATOM 3804 N N . GLY A 1 499 ? 7.969 -4.684 -9.453 1 89.06 499 GLY A N 1
ATOM 3805 C CA . GLY A 1 499 ? 6.742 -4.926 -10.195 1 89.06 499 GLY A CA 1
ATOM 3806 C C . GLY A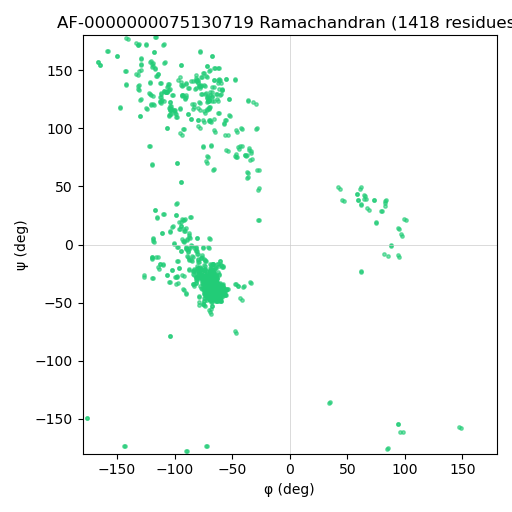 1 499 ? 5.672 -5.609 -9.359 1 89.06 499 GLY A C 1
ATOM 3807 O O . GLY A 1 499 ? 4.492 -5.246 -9.438 1 89.06 499 GLY A O 1
ATOM 3808 N N . LEU A 1 500 ? 6.074 -6.531 -8.547 1 85.88 500 LEU A N 1
ATOM 3809 C CA . LEU A 1 500 ? 5.117 -7.211 -7.68 1 85.88 500 LEU A CA 1
ATOM 3810 C C . LEU A 1 500 ? 4.543 -6.246 -6.645 1 85.88 500 LEU A C 1
ATOM 3812 O O . LEU A 1 500 ? 3.33 -6.223 -6.422 1 85.88 500 LEU A O 1
ATOM 3816 N N . LEU A 1 501 ? 5.383 -5.512 -6.062 1 84.81 501 LEU A N 1
ATOM 3817 C CA . LEU A 1 501 ? 4.957 -4.57 -5.031 1 84.81 501 LEU A CA 1
ATOM 3818 C C . LEU A 1 501 ? 3.994 -3.535 -5.605 1 84.81 501 LEU A C 1
ATOM 3820 O O . LEU A 1 501 ? 2.945 -3.262 -5.02 1 84.81 501 LEU A O 1
ATOM 3824 N N . VAL A 1 502 ? 4.332 -3.037 -6.758 1 88.5 502 VAL A N 1
ATOM 3825 C CA . VAL A 1 502 ? 3.492 -2.035 -7.406 1 88.5 502 VAL A CA 1
ATOM 3826 C C . VAL A 1 502 ? 2.154 -2.658 -7.797 1 88.5 502 VAL A C 1
ATOM 3828 O O . VAL A 1 502 ? 1.105 -2.025 -7.664 1 88.5 502 VAL A O 1
ATOM 3831 N N . GLY A 1 503 ? 2.24 -3.852 -8.281 1 91.44 503 GLY A N 1
ATOM 3832 C CA . GLY A 1 503 ? 1.012 -4.535 -8.648 1 91.44 503 GLY A CA 1
ATOM 3833 C C . GLY A 1 503 ? 0.069 -4.742 -7.48 1 91.44 503 GLY A C 1
ATOM 3834 O O . GLY A 1 503 ? -1.126 -4.457 -7.582 1 91.44 503 GLY A O 1
ATOM 3835 N N . VAL A 1 504 ? 0.543 -5.125 -6.348 1 88.69 504 VAL A N 1
ATOM 3836 C CA . VAL A 1 504 ? -0.269 -5.406 -5.168 1 88.69 504 VAL A CA 1
ATOM 3837 C C . VAL A 1 504 ? -0.826 -4.102 -4.602 1 88.69 504 VAL A C 1
ATOM 3839 O O . VAL A 1 504 ? -2.02 -4.004 -4.309 1 88.69 504 VAL A O 1
ATOM 3842 N N . VAL A 1 505 ? 0.021 -3.09 -4.5 1 85.94 505 VAL A N 1
ATOM 3843 C CA . VAL A 1 505 ? -0.385 -1.81 -3.932 1 85.94 505 VAL A CA 1
ATOM 3844 C C . VAL A 1 505 ? -1.423 -1.148 -4.836 1 85.94 505 VAL A C 1
ATOM 3846 O O . VAL A 1 505 ? -2.412 -0.593 -4.352 1 85.94 505 VAL A O 1
ATOM 3849 N N . PHE A 1 506 ? -1.185 -1.245 -6.055 1 89.38 506 PHE A N 1
ATOM 3850 C CA . PHE A 1 506 ? -2.109 -0.625 -6.996 1 89.38 506 PHE A CA 1
ATOM 3851 C C . PHE A 1 506 ? -3.459 -1.333 -6.977 1 89.38 506 PHE A C 1
ATOM 3853 O O . PHE A 1 506 ? -4.504 -0.691 -7.094 1 89.38 506 PHE A O 1
ATOM 3860 N N . SER A 1 507 ? -3.398 -2.605 -6.934 1 90.94 507 SER A N 1
ATOM 3861 C CA . SER A 1 507 ? -4.648 -3.352 -6.832 1 90.94 507 SER A CA 1
ATOM 3862 C C . SER A 1 507 ? -5.434 -2.949 -5.586 1 90.94 507 SER A C 1
ATOM 3864 O O . SER A 1 507 ? -6.652 -2.795 -5.641 1 90.94 507 SER A O 1
ATOM 3866 N N . MET A 1 508 ? -4.801 -2.781 -4.523 1 87 508 MET A N 1
ATOM 3867 C CA . MET A 1 508 ? -5.445 -2.367 -3.281 1 87 508 MET A CA 1
ATOM 3868 C C . MET A 1 508 ? -5.988 -0.948 -3.395 1 87 508 MET A C 1
ATOM 3870 O O . MET A 1 508 ? -7.078 -0.655 -2.898 1 87 508 MET A O 1
ATOM 3874 N N . ILE A 1 509 ? -5.211 -0.082 -4.062 1 86.38 509 ILE A N 1
ATOM 3875 C CA . ILE A 1 509 ? -5.621 1.307 -4.238 1 86.38 509 ILE A CA 1
ATOM 3876 C C . ILE A 1 509 ? -6.887 1.365 -5.09 1 86.38 509 ILE A C 1
ATOM 3878 O O . ILE A 1 509 ? -7.766 2.199 -4.852 1 86.38 509 ILE A O 1
ATOM 3882 N N . CYS A 1 510 ? -6.984 0.457 -6.023 1 88.88 510 CYS A N 1
ATOM 3883 C CA . CYS A 1 510 ? -8.172 0.419 -6.875 1 88.88 510 CYS A CA 1
ATOM 3884 C C . CYS A 1 510 ? -9.414 0.089 -6.062 1 88.88 510 CYS A C 1
ATOM 3886 O O . CYS A 1 510 ? -10.484 0.648 -6.309 1 88.88 510 CYS A O 1
ATOM 3888 N N . ILE A 1 511 ? -9.305 -0.723 -5.117 1 88.19 511 ILE A N 1
ATOM 3889 C CA . ILE A 1 511 ? -10.438 -1.097 -4.281 1 88.19 511 ILE A CA 1
ATOM 3890 C C . ILE A 1 511 ? -10.797 0.061 -3.354 1 88.19 511 ILE A C 1
ATOM 3892 O O . ILE A 1 511 ? -11.977 0.366 -3.162 1 88.19 511 ILE A O 1
ATOM 3896 N N . ILE A 1 512 ? -9.812 0.689 -2.836 1 87.44 512 ILE A N 1
ATOM 3897 C CA . ILE A 1 512 ? -10.047 1.818 -1.941 1 87.44 512 ILE A CA 1
ATOM 3898 C C . ILE A 1 512 ? -10.672 2.973 -2.719 1 87.44 512 ILE A C 1
ATOM 3900 O O . ILE A 1 512 ? -11.539 3.684 -2.197 1 87.44 512 ILE A O 1
ATOM 3904 N N . PHE A 1 513 ? -10.242 3.135 -3.953 1 86.88 513 PHE A N 1
ATOM 3905 C CA . PHE A 1 513 ? -10.781 4.199 -4.789 1 86.88 513 PHE A CA 1
ATOM 3906 C C . PHE A 1 513 ? -12.258 3.969 -5.074 1 86.88 513 PHE A C 1
ATOM 3908 O O . PHE A 1 513 ? -13.039 4.922 -5.156 1 86.88 513 PHE A O 1
ATOM 3915 N N . LYS A 1 514 ? -12.641 2.744 -5.16 1 87.5 514 LYS A N 1
ATOM 3916 C CA . LYS A 1 514 ? -14.047 2.41 -5.391 1 87.5 514 LYS A CA 1
ATOM 3917 C C . LYS A 1 514 ? -14.883 2.697 -4.148 1 87.5 514 LYS A C 1
ATOM 3919 O O . LYS A 1 514 ? -16.047 3.074 -4.262 1 87.5 514 LYS A O 1
ATOM 3924 N N . THR A 1 515 ? -14.32 2.527 -3.059 1 88.19 515 THR A N 1
ATOM 3925 C CA . THR A 1 515 ? -15.047 2.77 -1.819 1 88.19 515 THR A CA 1
ATOM 3926 C C . THR A 1 515 ? -15.062 4.258 -1.479 1 88.19 515 THR A C 1
ATOM 3928 O O . THR A 1 515 ? -15.922 4.723 -0.732 1 88.19 515 THR A O 1
ATOM 3931 N N . GLN A 1 516 ? -14.102 4.977 -2.002 1 86.75 516 GLN A N 1
ATOM 3932 C CA . GLN A 1 516 ? -14.008 6.406 -1.738 1 86.75 516 GLN A CA 1
ATOM 3933 C C . GLN A 1 516 ? -15.062 7.18 -2.525 1 86.75 516 GLN A C 1
ATOM 3935 O O . GLN A 1 516 ? -15.547 8.219 -2.072 1 86.75 516 GLN A O 1
ATOM 3940 N N . ASN A 1 517 ? -15.352 6.684 -3.705 1 86.69 517 ASN A N 1
ATOM 3941 C CA . ASN A 1 517 ? -16.344 7.34 -4.547 1 86.69 517 ASN A CA 1
ATOM 3942 C C . ASN A 1 517 ? -17.516 6.414 -4.859 1 86.69 517 ASN A C 1
ATOM 3944 O O . ASN A 1 517 ? -17.75 6.078 -6.023 1 86.69 517 ASN A O 1
ATOM 3948 N N . PRO A 1 518 ? -18.266 6.172 -3.76 1 88.31 518 PRO A N 1
ATOM 3949 C CA . PRO A 1 518 ? -19.422 5.289 -3.975 1 88.31 518 PRO A CA 1
ATOM 3950 C C . PRO A 1 518 ? -20.594 6 -4.637 1 88.31 518 PRO A C 1
ATOM 3952 O O . PRO A 1 518 ? -20.578 7.227 -4.766 1 88.31 518 PRO A O 1
ATOM 3955 N N . LYS A 1 519 ? -21.5 5.246 -5.086 1 88.5 519 LYS A N 1
ATOM 3956 C CA . LYS A 1 519 ? -22.734 5.82 -5.613 1 88.5 519 LYS A CA 1
ATOM 3957 C C . LYS A 1 519 ? -23.625 6.344 -4.484 1 88.5 519 LYS A C 1
ATOM 3959 O O . LYS A 1 519 ? -23.719 5.719 -3.428 1 88.5 519 LYS A O 1
ATOM 3964 N N . VAL A 1 520 ? -24.031 7.531 -4.66 1 90.31 520 VAL A N 1
ATOM 3965 C CA . VAL A 1 520 ? -24.938 8.156 -3.707 1 90.31 520 VAL A CA 1
ATOM 3966 C C . VAL A 1 520 ? -26.312 8.375 -4.359 1 90.31 520 VAL A C 1
ATOM 3968 O O . VAL A 1 520 ? -26.391 8.594 -5.57 1 90.31 520 VAL A O 1
ATOM 3971 N N . SER A 1 521 ? -27.391 8.102 -3.551 1 89.19 521 SER A N 1
ATOM 3972 C CA . SER A 1 521 ? -28.719 8.219 -4.148 1 89.19 521 SER A CA 1
ATOM 3973 C C . SER A 1 521 ? -29.734 8.789 -3.152 1 89.19 521 SER A C 1
ATOM 3975 O O . SER A 1 521 ? -29.547 8.656 -1.939 1 89.19 521 SER A O 1
ATOM 3977 N N . LEU A 1 522 ? -30.625 9.461 -3.754 1 92.38 522 LEU A N 1
ATOM 3978 C CA . LEU A 1 522 ? -31.812 9.859 -3.023 1 92.38 522 LEU A CA 1
ATOM 3979 C C . LEU A 1 522 ? -32.938 8.836 -3.205 1 92.38 522 LEU A C 1
ATOM 3981 O O . LEU A 1 522 ? -33.219 8.414 -4.328 1 92.38 522 LEU A O 1
ATOM 3985 N N . MET A 1 523 ? -33.406 8.461 -2.088 1 91.94 523 MET A N 1
ATOM 3986 C CA . MET A 1 523 ? -34.406 7.387 -2.135 1 91.94 523 MET A CA 1
ATOM 3987 C C . MET A 1 523 ? -35.812 7.953 -2.186 1 91.94 523 MET A C 1
ATOM 3989 O O . MET A 1 523 ? -36.094 8.992 -1.589 1 91.94 523 MET A O 1
ATOM 3993 N N . GLY A 1 524 ? -36.625 7.352 -3.041 1 89.94 524 GLY A N 1
ATOM 3994 C CA . GLY A 1 524 ? -38.031 7.676 -3.137 1 89.94 524 GLY A CA 1
ATOM 3995 C C . GLY A 1 524 ? -38.938 6.492 -2.838 1 89.94 524 GLY A C 1
ATOM 3996 O O . GLY A 1 524 ? -38.5 5.344 -2.867 1 89.94 524 GLY A O 1
ATOM 3997 N N . ARG A 1 525 ? -40.094 6.797 -2.432 1 89.25 525 ARG A N 1
ATOM 3998 C CA . ARG A 1 525 ? -41.062 5.766 -2.072 1 89.25 525 ARG A CA 1
ATOM 3999 C C . ARG A 1 525 ? -41.75 5.211 -3.311 1 89.25 525 ARG A C 1
ATOM 4001 O O . ARG A 1 525 ? -42.094 5.965 -4.227 1 89.25 525 ARG A O 1
ATOM 4008 N N . VAL A 1 526 ? -41.812 3.861 -3.293 1 85.31 526 VAL A N 1
ATOM 4009 C CA . VAL A 1 526 ? -42.5 3.199 -4.395 1 85.31 526 VAL A CA 1
ATOM 4010 C C . VAL A 1 526 ? -44 3.168 -4.121 1 85.31 526 VAL A C 1
ATOM 4012 O O . VAL A 1 526 ? -44.469 2.396 -3.279 1 85.31 526 VAL A O 1
ATOM 4015 N N . ASN A 1 527 ? -44.656 3.807 -4.957 1 77.38 527 ASN A N 1
ATOM 4016 C CA . ASN A 1 527 ? -46.125 3.793 -4.863 1 77.38 527 ASN A CA 1
ATOM 4017 C C . ASN A 1 527 ? -46.594 3.754 -3.408 1 77.38 527 ASN A C 1
ATOM 4019 O O . ASN A 1 527 ? -46 4.395 -2.543 1 77.38 527 ASN A O 1
ATOM 4023 N N . ASN A 1 528 ? -47.5 3.027 -2.932 1 72.12 528 ASN A N 1
ATOM 4024 C CA . ASN A 1 528 ? -48.062 2.947 -1.576 1 72.12 528 ASN A CA 1
ATOM 4025 C C . ASN A 1 528 ? -47.438 1.775 -0.805 1 72.12 528 ASN A C 1
ATOM 4027 O O . ASN A 1 528 ? -48.125 1.172 0.036 1 72.12 528 ASN A O 1
ATOM 4031 N N . SER A 1 529 ? -46.094 1.654 -1.215 1 78 529 SER A N 1
ATOM 4032 C CA . SER A 1 529 ? -45.438 0.563 -0.506 1 78 529 SER A CA 1
ATOM 4033 C C . SER A 1 529 ? -44.406 1.092 0.492 1 78 529 SER A C 1
ATOM 4035 O O . SER A 1 529 ? -44.25 2.305 0.621 1 78 529 SER A O 1
ATOM 4037 N N . ASP A 1 530 ? -43.844 0.196 1.349 1 81.12 530 ASP A N 1
ATOM 4038 C CA . ASP A 1 530 ? -42.875 0.543 2.363 1 81.12 530 ASP A CA 1
ATOM 4039 C C . ASP A 1 530 ? -41.438 0.414 1.814 1 81.12 530 ASP A C 1
ATOM 4041 O O . ASP A 1 530 ? -40.469 0.378 2.578 1 81.12 530 ASP A O 1
ATOM 4045 N N . LEU A 1 531 ? -41.469 0.486 0.433 1 84.69 531 LEU A N 1
ATOM 4046 C CA . LEU A 1 531 ? -40.156 0.281 -0.168 1 84.69 531 LEU A CA 1
ATOM 4047 C C . LEU A 1 531 ? -39.594 1.592 -0.708 1 84.69 531 LEU A C 1
ATOM 4049 O O . LEU A 1 531 ? -40.312 2.387 -1.303 1 84.69 531 LEU A O 1
ATOM 4053 N N . TYR A 1 532 ? -38.438 1.822 -0.365 1 88.69 532 TYR A N 1
ATOM 4054 C CA . TYR A 1 532 ? -37.719 3.004 -0.843 1 88.69 532 TYR A CA 1
ATOM 4055 C C . TYR A 1 532 ? -36.594 2.615 -1.777 1 88.69 532 TYR A C 1
ATOM 4057 O O . TYR A 1 532 ? -35.781 1.726 -1.463 1 88.69 532 TYR A O 1
ATOM 4065 N N . GLU A 1 533 ? -36.594 3.215 -2.947 1 88.06 533 GLU A N 1
ATOM 4066 C CA . GLU A 1 533 ? -35.562 2.893 -3.934 1 88.06 533 GLU A CA 1
ATOM 4067 C C . GLU A 1 533 ? -34.938 4.156 -4.52 1 88.06 533 GLU A C 1
ATOM 4069 O O . GLU A 1 533 ? -35.406 5.27 -4.23 1 88.06 533 GLU A O 1
ATOM 4074 N N . ASP A 1 534 ? -33.906 4 -5.273 1 88.12 534 ASP A N 1
ATOM 4075 C CA . ASP A 1 534 ? -33.125 5.09 -5.855 1 88.12 534 ASP A CA 1
ATOM 4076 C C . ASP A 1 534 ? -33.938 5.848 -6.906 1 88.12 534 ASP A C 1
ATOM 4078 O O . ASP A 1 534 ? -34.375 5.258 -7.895 1 88.12 534 ASP A O 1
ATOM 4082 N N . MET A 1 535 ? -33.969 7.086 -6.738 1 87.12 535 MET A N 1
ATOM 4083 C CA . MET A 1 535 ? -34.812 7.91 -7.625 1 87.12 535 MET A CA 1
ATOM 4084 C C . MET A 1 535 ? -34.094 8.102 -8.977 1 87.12 535 MET A C 1
ATOM 4086 O O . MET A 1 535 ? -34.781 8.328 -9.984 1 87.12 535 MET A O 1
ATOM 4090 N N . ASP A 1 536 ? -32.844 7.977 -9.008 1 85.19 536 ASP A N 1
ATOM 4091 C CA . ASP A 1 536 ? -32.094 8.188 -10.242 1 85.19 536 ASP A CA 1
ATOM 4092 C C . ASP A 1 536 ? -32.156 6.949 -11.133 1 85.19 536 ASP A C 1
ATOM 4094 O O . ASP A 1 536 ? -31.953 7.043 -12.344 1 85.19 536 ASP A O 1
ATOM 4098 N N . GLU A 1 537 ? -32.469 5.812 -10.547 1 85.44 537 GLU A N 1
ATOM 4099 C CA . GLU A 1 537 ? -32.375 4.562 -11.297 1 85.44 537 GLU A CA 1
ATOM 4100 C C . GLU A 1 537 ? -33.75 4.027 -11.656 1 85.44 537 GLU A C 1
ATOM 4102 O O . GLU A 1 537 ? -33.906 3.324 -12.656 1 85.44 537 GLU A O 1
ATOM 4107 N N . TYR A 1 538 ? -34.719 4.383 -10.867 1 85.06 538 TYR A N 1
ATOM 4108 C CA . TYR A 1 538 ? -36.062 3.838 -11.094 1 85.06 538 TYR A CA 1
ATOM 4109 C C . TYR A 1 538 ? -37.062 4.949 -11.383 1 85.06 538 TYR A C 1
ATOM 4111 O O . TYR A 1 538 ? -36.875 6.078 -10.922 1 85.06 538 TYR A O 1
ATOM 4119 N N . LYS A 1 539 ? -38.062 4.531 -12.117 1 84.12 539 LYS A N 1
ATOM 4120 C CA . LYS A 1 539 ? -39.094 5.484 -12.492 1 84.12 539 LYS A CA 1
ATOM 4121 C C . LYS A 1 539 ? -40.281 5.434 -11.508 1 84.12 539 LYS A C 1
ATOM 4123 O O . LYS A 1 539 ? -40.438 4.445 -10.789 1 84.12 539 LYS A O 1
ATOM 4128 N N . ASN A 1 540 ? -40.969 6.445 -11.391 1 81.38 540 ASN A N 1
ATOM 4129 C CA . ASN A 1 540 ? -42.25 6.527 -10.688 1 81.38 540 ASN A CA 1
ATOM 4130 C C . ASN A 1 540 ? -42.062 6.473 -9.18 1 81.38 540 ASN A C 1
ATOM 4132 O O . ASN A 1 540 ? -42.781 5.746 -8.484 1 81.38 540 ASN A O 1
ATOM 4136 N N . LEU A 1 541 ? -41.031 7.113 -8.766 1 87.44 541 LEU A N 1
ATOM 4137 C CA . LEU A 1 541 ? -40.812 7.234 -7.332 1 87.44 541 LEU A CA 1
ATOM 4138 C C . LEU A 1 541 ? -41.156 8.641 -6.848 1 87.44 541 LEU A C 1
ATOM 4140 O O . LEU A 1 541 ? -40.969 9.617 -7.582 1 87.44 541 LEU A O 1
ATOM 4144 N N . VAL A 1 542 ? -41.812 8.695 -5.727 1 85.25 542 VAL A N 1
ATOM 4145 C CA . VAL A 1 542 ? -42.188 9.992 -5.168 1 85.25 542 VAL A CA 1
ATOM 4146 C C . VAL A 1 542 ? -41.406 10.25 -3.891 1 85.25 542 VAL A C 1
ATOM 4148 O O . VAL A 1 542 ? -41.406 9.438 -2.963 1 85.25 542 VAL A O 1
ATOM 4151 N N . PRO A 1 543 ? -40.719 11.281 -3.916 1 87.44 543 PRO A N 1
ATOM 4152 C CA . PRO A 1 543 ? -40.031 11.625 -2.67 1 87.44 543 PRO A CA 1
ATOM 4153 C C . PRO A 1 543 ? -41 11.992 -1.546 1 87.44 543 PRO A C 1
ATOM 4155 O O . PRO A 1 543 ? -42.031 12.617 -1.797 1 87.44 543 PRO A O 1
ATOM 4158 N N . PRO A 1 544 ? -40.75 11.492 -0.396 1 88.25 544 PRO A N 1
ATOM 4159 C CA . PRO A 1 544 ? -41.625 11.883 0.717 1 88.25 544 PRO A CA 1
ATOM 4160 C C . PRO A 1 544 ? -41.625 13.391 0.961 1 88.25 544 PRO A C 1
ATOM 4162 O O . PRO A 1 544 ? -40.562 14.016 0.965 1 88.25 544 PRO A O 1
ATOM 4165 N N . PRO A 1 545 ? -42.75 13.883 1.101 1 86.69 545 PRO A N 1
ATOM 4166 C CA . PRO A 1 545 ? -42.812 15.336 1.293 1 86.69 545 PRO A CA 1
ATOM 4167 C C . PRO A 1 545 ? -42.125 15.797 2.57 1 86.69 545 PRO A C 1
ATOM 4169 O O . PRO A 1 545 ? -42.375 15.258 3.648 1 86.69 545 PRO A O 1
ATOM 4172 N N . GLY A 1 546 ? -41.219 16.672 2.529 1 88.88 546 GLY A N 1
ATOM 4173 C CA . GLY A 1 546 ? -40.531 17.297 3.65 1 88.88 546 GLY A CA 1
ATOM 4174 C C . GLY A 1 546 ? -39.406 16.469 4.207 1 88.88 546 GLY A C 1
ATOM 4175 O O . GLY A 1 546 ? -38.75 16.875 5.172 1 88.88 546 GLY A O 1
ATOM 4176 N N . VAL A 1 547 ? -39.344 15.258 3.691 1 92.56 547 VAL A N 1
ATOM 4177 C CA . VAL A 1 547 ? -38.281 14.375 4.199 1 92.56 547 VAL A CA 1
ATOM 4178 C C . VAL A 1 547 ? -37.375 13.953 3.057 1 92.56 547 VAL A C 1
ATOM 4180 O O . VAL A 1 547 ? -37.844 13.609 1.97 1 92.56 547 VAL A O 1
ATOM 4183 N N . GLN A 1 548 ? -36.125 14.141 3.26 1 93.75 548 GLN A N 1
ATOM 4184 C CA . GLN A 1 548 ? -35.125 13.688 2.289 1 93.75 548 GLN A CA 1
ATOM 4185 C C . GLN A 1 548 ? -34.438 12.422 2.777 1 93.75 548 GLN A C 1
ATOM 4187 O O . GLN A 1 548 ? -33.812 12.43 3.84 1 93.75 548 GLN A O 1
ATOM 4192 N N . VAL A 1 549 ? -34.562 11.367 2.021 1 94.62 549 VAL A N 1
ATOM 4193 C CA . VAL A 1 549 ? -33.938 10.102 2.373 1 94.62 549 VAL A CA 1
ATOM 4194 C C . VAL A 1 549 ? -32.656 9.93 1.562 1 94.62 549 VAL A C 1
ATOM 4196 O O . VAL A 1 549 ? -32.688 9.875 0.331 1 94.62 549 VAL A O 1
ATOM 4199 N N . PHE A 1 550 ? -31.531 9.898 2.254 1 95 550 PHE A N 1
ATOM 4200 C CA . PHE A 1 550 ? -30.203 9.836 1.63 1 95 550 PHE A CA 1
ATOM 4201 C C . PHE A 1 550 ? -29.547 8.492 1.897 1 95 550 PHE A C 1
ATOM 4203 O O . PHE A 1 550 ? -29.531 8.016 3.033 1 95 550 PHE A O 1
ATOM 4210 N N . CYS A 1 551 ? -29.062 7.859 0.845 1 93.75 551 CYS A N 1
ATOM 4211 C CA . CYS A 1 551 ? -28.406 6.562 0.97 1 93.75 551 CYS A CA 1
ATOM 4212 C C . CYS A 1 551 ? -26.969 6.629 0.467 1 93.75 551 CYS A C 1
ATOM 4214 O O . CYS A 1 551 ? -26.719 7.027 -0.673 1 93.75 551 CYS A O 1
ATOM 4216 N N . PHE A 1 552 ? -26.016 6.316 1.34 1 93 552 PHE A N 1
ATOM 4217 C CA . PHE A 1 552 ? -24.594 6.23 1.016 1 93 552 PHE A CA 1
ATOM 4218 C C . PHE A 1 552 ? -24.141 4.777 0.913 1 93 552 PHE A C 1
ATOM 4220 O O . PHE A 1 552 ? -24.172 4.043 1.902 1 93 552 PHE A O 1
ATOM 4227 N N . GLN A 1 553 ? -23.703 4.301 -0.27 1 91.5 553 GLN A N 1
ATOM 4228 C CA . GLN A 1 553 ? -23.469 2.883 -0.521 1 91.5 553 GLN A CA 1
ATOM 4229 C C . GLN A 1 553 ? -22 2.527 -0.274 1 91.5 553 GLN A C 1
ATOM 4231 O O . GLN A 1 553 ? -21.312 2.018 -1.166 1 91.5 553 GLN A O 1
ATOM 4236 N N . ALA A 1 554 ? -21.469 2.811 0.808 1 92.25 554 ALA A N 1
ATOM 4237 C CA . ALA A 1 554 ? -20.109 2.479 1.205 1 92.25 554 ALA A CA 1
ATOM 4238 C C . ALA A 1 554 ? -19.906 2.645 2.709 1 92.25 554 ALA A C 1
ATOM 4240 O O . ALA A 1 554 ? -20.703 3.33 3.369 1 92.25 554 ALA A O 1
ATOM 4241 N N . PRO A 1 555 ? -18.922 1.891 3.229 1 92.5 555 PRO A N 1
ATOM 4242 C CA . PRO A 1 555 ? -18.594 2.188 4.625 1 92.5 555 PRO A CA 1
ATOM 4243 C C . PRO A 1 555 ? -18.078 3.613 4.82 1 92.5 555 PRO A C 1
ATOM 4245 O O . PRO A 1 555 ? -17.594 4.234 3.875 1 92.5 555 PRO A O 1
ATOM 4248 N N . LEU A 1 556 ? -18.281 4.137 5.914 1 93.31 556 LEU A N 1
ATOM 4249 C CA . LEU A 1 556 ? -17.859 5.508 6.184 1 93.31 556 LEU A CA 1
ATOM 4250 C C . LEU A 1 556 ? -16.594 5.523 7.039 1 93.31 556 LEU A C 1
ATOM 4252 O O . LEU A 1 556 ? -16.609 5.078 8.188 1 93.31 556 LEU A O 1
ATOM 4256 N N . TYR A 1 557 ? -15.531 5.941 6.504 1 91.94 557 TYR A N 1
ATOM 4257 C CA . TYR A 1 557 ? -14.25 6 7.199 1 91.94 557 TYR A CA 1
ATOM 4258 C C . TYR A 1 557 ? -13.461 7.234 6.785 1 91.94 557 TYR A C 1
ATOM 4260 O O . TYR A 1 557 ? -14 8.133 6.137 1 91.94 557 TYR A O 1
ATOM 4268 N N . TYR A 1 558 ? -12.266 7.422 7.164 1 89.81 558 TYR A N 1
ATOM 4269 C CA . TYR A 1 558 ? -11.523 8.672 7.086 1 89.81 558 TYR A CA 1
ATOM 4270 C C . TYR A 1 558 ? -11.312 9.094 5.637 1 89.81 558 TYR A C 1
ATOM 4272 O O . TYR A 1 558 ? -11.258 10.289 5.328 1 89.81 558 TYR A O 1
ATOM 4280 N N . ALA A 1 559 ? -11.211 8.172 4.691 1 88.69 559 ALA A N 1
ATOM 4281 C CA . ALA A 1 559 ? -10.844 8.492 3.316 1 88.69 559 ALA A CA 1
ATOM 4282 C C . ALA A 1 559 ? -12.055 8.961 2.516 1 88.69 559 ALA A C 1
ATOM 4284 O O . ALA A 1 559 ? -11.906 9.578 1.459 1 88.69 559 ALA A O 1
ATOM 4285 N N . ASN A 1 560 ? -13.266 8.656 2.916 1 92 560 ASN A N 1
ATOM 4286 C CA . ASN A 1 560 ? -14.422 9.031 2.107 1 92 560 ASN A CA 1
ATOM 4287 C C . ASN A 1 560 ? -15.359 9.969 2.863 1 92 560 ASN A C 1
ATOM 4289 O O . ASN A 1 560 ? -16.438 10.289 2.385 1 92 560 ASN A O 1
ATOM 4293 N N . LYS A 1 561 ? -15.047 10.375 4.047 1 91 561 LYS A N 1
ATOM 4294 C CA . LYS A 1 561 ? -15.906 11.242 4.848 1 91 561 LYS A CA 1
ATOM 4295 C C . LYS A 1 561 ? -16.172 12.562 4.129 1 91 561 LYS A C 1
ATOM 4297 O O . LYS A 1 561 ? -17.297 13.078 4.164 1 91 561 LYS A O 1
ATOM 4302 N N . ASP A 1 562 ? -15.141 13.109 3.428 1 86.88 562 ASP A N 1
ATOM 4303 C CA . ASP A 1 562 ? -15.312 14.375 2.729 1 86.88 562 ASP A CA 1
ATOM 4304 C C . ASP A 1 562 ? -16.234 14.211 1.515 1 86.88 562 ASP A C 1
ATOM 4306 O O . ASP A 1 562 ? -17.031 15.094 1.213 1 86.88 562 ASP A O 1
ATOM 4310 N N . PHE A 1 563 ? -16.078 13.141 0.898 1 90.81 563 PHE A N 1
ATOM 4311 C CA . PHE A 1 563 ? -16.953 12.859 -0.233 1 90.81 563 PHE A CA 1
ATOM 4312 C C . PHE A 1 563 ? -18.406 12.672 0.23 1 90.81 563 PHE A C 1
ATOM 4314 O O . PHE A 1 563 ? -19.344 13.102 -0.445 1 90.81 563 PHE A O 1
ATOM 4321 N N . PHE A 1 564 ? -18.578 12.078 1.348 1 94.06 564 PHE A N 1
ATOM 4322 C CA . PHE A 1 564 ? -19.891 11.883 1.939 1 94.06 564 PHE A CA 1
ATOM 4323 C C . PHE A 1 564 ? -20.562 13.219 2.225 1 94.06 564 PHE A C 1
ATOM 4325 O O . PHE A 1 564 ? -21.719 13.422 1.846 1 94.06 564 PHE A O 1
ATOM 4332 N N . LEU A 1 565 ? -19.828 14.062 2.828 1 92.06 565 LEU A N 1
ATOM 4333 C CA . LEU A 1 565 ? -20.375 15.367 3.186 1 92.06 565 LEU A CA 1
ATOM 4334 C C . LEU A 1 565 ? -20.688 16.188 1.938 1 92.06 565 LEU A C 1
ATOM 4336 O O . LEU A 1 565 ? -21.766 16.766 1.83 1 92.06 565 LEU A O 1
ATOM 4340 N N . LYS A 1 566 ? -19.812 16.141 1.04 1 89.38 566 LYS A N 1
ATOM 4341 C CA . LYS A 1 566 ? -20.016 16.891 -0.198 1 89.38 566 LYS A CA 1
ATOM 4342 C C . LYS A 1 566 ? -21.219 16.359 -0.971 1 89.38 566 LYS A C 1
ATOM 4344 O O . LYS A 1 566 ? -22 17.141 -1.518 1 89.38 566 LYS A O 1
ATOM 4349 N N . SER A 1 567 ? -21.312 15.078 -0.986 1 93.31 567 SER A N 1
ATOM 4350 C CA . SER A 1 567 ? -22.422 14.453 -1.699 1 93.31 567 SER A CA 1
ATOM 4351 C C . SER A 1 567 ? -23.75 14.734 -1.002 1 93.31 567 SER A C 1
ATOM 4353 O O . SER A 1 567 ? -24.766 14.969 -1.66 1 93.31 567 SER A O 1
ATOM 4355 N N . LEU A 1 568 ? -23.734 14.656 0.299 1 94.06 568 LEU A N 1
ATOM 4356 C CA . LEU A 1 568 ? -24.953 14.922 1.063 1 94.06 568 LEU A CA 1
ATOM 4357 C C . LEU A 1 568 ? -25.406 16.375 0.879 1 94.06 568 LEU A C 1
ATOM 4359 O O . LEU A 1 568 ? -26.578 16.625 0.61 1 94.06 568 LEU A O 1
ATOM 4363 N N . TYR A 1 569 ? -24.5 17.297 0.963 1 91.88 569 TYR A N 1
ATOM 4364 C CA . TYR A 1 569 ? -24.797 18.703 0.803 1 91.88 569 TYR A CA 1
ATOM 4365 C C . TYR A 1 569 ? -25.297 19 -0.606 1 91.88 569 TYR A C 1
ATOM 4367 O O . TYR A 1 569 ? -26.234 19.797 -0.792 1 91.88 569 TYR A O 1
ATOM 4375 N N . GLY A 1 570 ? -24.656 18.344 -1.567 1 89.62 570 GLY A N 1
ATOM 4376 C CA . GLY A 1 570 ? -25.031 18.562 -2.955 1 89.62 570 GLY A CA 1
ATOM 4377 C C . GLY A 1 570 ? -26.391 17.984 -3.289 1 89.62 570 GLY A C 1
ATOM 4378 O O . GLY A 1 570 ? -27.156 18.578 -4.051 1 89.62 570 GLY A O 1
ATOM 4379 N N . THR A 1 571 ? -26.734 16.875 -2.678 1 88.88 571 THR A N 1
ATOM 4380 C CA . THR A 1 571 ? -27.984 16.203 -2.973 1 88.88 571 THR A CA 1
ATOM 4381 C C . THR A 1 571 ? -29.156 16.891 -2.266 1 88.88 571 THR A C 1
ATOM 4383 O O . THR A 1 571 ? -30.234 17.047 -2.838 1 88.88 571 THR A O 1
ATOM 4386 N N . VAL A 1 572 ? -28.953 17.234 -1.012 1 87.75 572 VAL A N 1
ATOM 4387 C CA . VAL A 1 572 ? -30 17.906 -0.248 1 87.75 572 VAL A CA 1
ATOM 4388 C C . VAL A 1 572 ? -30.078 19.359 -0.668 1 87.75 572 VAL A C 1
ATOM 4390 O O . VAL A 1 572 ? -31.156 19.969 -0.614 1 87.75 572 VAL A O 1
ATOM 4393 N N . GLY A 1 573 ? -28.969 19.969 -1.13 1 85.56 573 GLY A N 1
ATOM 4394 C CA . GLY A 1 573 ? -28.938 21.328 -1.654 1 85.56 573 GLY A CA 1
ATOM 4395 C C . GLY A 1 573 ? -28.703 22.375 -0.582 1 85.56 573 GLY A C 1
ATOM 4396 O O . GLY A 1 573 ? -28.828 23.578 -0.844 1 85.56 573 GLY A O 1
ATOM 4397 N N . VAL A 1 574 ? -28.578 21.953 0.671 1 86.31 574 VAL A N 1
ATOM 4398 C CA . VAL A 1 574 ? -28.391 22.922 1.756 1 86.31 574 VAL A CA 1
ATOM 4399 C C . VAL A 1 574 ? -27.125 22.578 2.535 1 86.31 574 VAL A C 1
ATOM 4401 O O . VAL A 1 574 ? -26.984 21.484 3.068 1 86.31 574 VAL A O 1
ATOM 4404 N N . GLU A 1 575 ? -26.25 23.438 2.51 1 86.69 575 GLU A N 1
ATOM 4405 C CA . GLU A 1 575 ? -25.062 23.344 3.365 1 86.69 575 GLU A CA 1
ATOM 4406 C C . GLU A 1 575 ? -25.25 24.141 4.652 1 86.69 575 GLU A C 1
ATOM 4408 O O . GLU A 1 575 ? -25.406 25.359 4.617 1 86.69 575 GLU A O 1
ATOM 4413 N N . PRO A 1 576 ? -25.234 23.406 5.703 1 86.38 576 PRO A N 1
ATOM 4414 C CA . PRO A 1 576 ? -25.547 24.062 6.973 1 86.38 576 PRO A CA 1
ATOM 4415 C C . PRO A 1 576 ? -24.656 25.25 7.266 1 86.38 576 PRO A C 1
ATOM 4417 O O . PRO A 1 576 ? -25.125 26.281 7.754 1 86.38 576 PRO A O 1
ATOM 4420 N N . PHE A 1 577 ? -23.469 25.156 6.953 1 79.56 577 PHE A N 1
ATOM 4421 C CA . PHE A 1 577 ? -22.531 26.234 7.238 1 79.56 577 PHE A CA 1
ATOM 4422 C C . PHE A 1 577 ? -22.859 27.469 6.426 1 79.56 577 PHE A C 1
ATOM 4424 O O . PHE A 1 577 ? -22.844 28.594 6.953 1 79.56 577 PHE A O 1
ATOM 4431 N N . LEU A 1 578 ? -23.141 27.344 5.207 1 79.69 578 LEU A N 1
ATOM 4432 C CA . LEU A 1 578 ? -23.469 28.469 4.332 1 79.69 578 LEU A CA 1
ATOM 4433 C C . LEU A 1 578 ? -24.828 29.062 4.699 1 79.69 578 LEU A C 1
ATOM 4435 O O . LEU A 1 578 ? -25.016 30.281 4.609 1 79.69 578 LEU A O 1
ATOM 4439 N N . GLU A 1 579 ? -25.688 28.172 5.102 1 83.75 579 GLU A N 1
ATOM 4440 C CA . GLU A 1 579 ? -27.016 28.641 5.496 1 83.75 579 GLU A CA 1
ATOM 4441 C C . GLU A 1 579 ? -26.953 29.469 6.785 1 83.75 579 GLU A C 1
ATOM 4443 O O . GLU A 1 579 ? -27.641 30.484 6.918 1 83.75 579 GLU A O 1
ATOM 4448 N N . MET A 1 580 ? -26.141 29.016 7.691 1 82.12 580 MET A N 1
ATOM 4449 C CA . MET A 1 580 ? -25.984 29.75 8.945 1 82.12 580 MET A CA 1
ATOM 4450 C C . MET A 1 580 ? -25.328 31.094 8.695 1 82.12 580 MET A C 1
ATOM 4452 O O . MET A 1 580 ? -25.688 32.094 9.336 1 82.12 580 MET A O 1
ATOM 4456 N N . ALA A 1 581 ? -24.391 31.141 7.809 1 75.12 581 ALA A N 1
ATOM 4457 C CA . ALA A 1 581 ? -23.719 32.375 7.465 1 75.12 581 ALA A CA 1
ATOM 4458 C C . ALA A 1 581 ? -24.688 33.344 6.785 1 75.12 581 ALA A C 1
ATOM 4460 O O . ALA A 1 581 ? -24.641 34.562 7.031 1 75.12 581 ALA A O 1
ATOM 4461 N N . ARG A 1 582 ? -25.484 32.844 5.949 1 78.94 582 ARG A N 1
ATOM 4462 C CA . ARG A 1 582 ? -26.484 33.656 5.27 1 78.94 582 ARG A CA 1
ATOM 4463 C C . ARG A 1 582 ? -27.484 34.219 6.266 1 78.94 582 ARG A C 1
ATOM 4465 O O . ARG A 1 582 ? -27.891 35.375 6.148 1 78.94 582 ARG A O 1
ATOM 4472 N N . ARG A 1 583 ? -27.859 33.344 7.207 1 80.88 583 ARG A N 1
ATOM 4473 C CA . ARG A 1 583 ? -28.797 33.812 8.227 1 80.88 583 ARG A CA 1
ATOM 4474 C C . ARG A 1 583 ? -28.188 34.875 9.109 1 80.88 583 ARG A C 1
ATOM 4476 O O . ARG A 1 583 ? -28.859 35.844 9.469 1 80.88 583 ARG A O 1
ATOM 4483 N N . ARG A 1 584 ? -26.984 34.719 9.445 1 77.38 584 ARG A N 1
ATOM 4484 C CA . ARG A 1 584 ? -26.281 35.688 10.266 1 77.38 584 ARG A CA 1
ATOM 4485 C C . ARG A 1 584 ? -26.125 37.031 9.523 1 77.38 584 ARG A C 1
ATOM 4487 O O . ARG A 1 584 ? -26.281 38.094 10.117 1 77.38 584 ARG A O 1
ATOM 4494 N N . LYS A 1 585 ? -25.797 36.969 8.281 1 75.44 585 LYS A N 1
ATOM 4495 C CA . LYS A 1 585 ? -25.656 38.188 7.465 1 75.44 585 LYS A CA 1
ATOM 4496 C C . LYS A 1 585 ? -27 38.906 7.328 1 75.44 585 LYS A C 1
ATOM 4498 O O . LYS A 1 585 ? -27.062 40.125 7.383 1 75.44 585 LYS A O 1
ATOM 4503 N N . ALA A 1 586 ? -27.953 38.094 7.117 1 77.44 586 ALA A N 1
ATOM 4504 C CA . ALA A 1 586 ? -29.297 38.656 6.992 1 77.44 586 ALA A CA 1
ATOM 4505 C C . ALA A 1 586 ? -29.734 39.344 8.297 1 77.44 586 ALA A C 1
ATOM 4507 O O . ALA A 1 586 ? -30.375 40.375 8.273 1 77.44 586 ALA A O 1
ATOM 4508 N N . GLU A 1 587 ? -29.406 38.656 9.375 1 78.44 587 GLU A N 1
ATOM 4509 C CA . GLU A 1 587 ? -29.719 39.219 10.695 1 78.44 587 GLU A CA 1
ATOM 4510 C C . GLU A 1 587 ? -28.969 40.5 10.93 1 78.44 587 GLU A C 1
ATOM 4512 O O . GLU A 1 587 ? -29.516 41.469 11.477 1 78.44 587 GLU A O 1
ATOM 4517 N N . LYS A 1 588 ? -27.734 40.531 10.562 1 75.88 588 LYS A N 1
ATOM 4518 C CA . LYS A 1 588 ? -26.922 41.719 10.719 1 75.88 588 LYS A CA 1
ATOM 4519 C C . LYS A 1 588 ? -27.469 42.875 9.859 1 75.88 588 LYS A C 1
ATOM 4521 O O . LYS A 1 588 ? -27.516 44 10.305 1 75.88 588 LYS A O 1
ATOM 4526 N N . LYS A 1 589 ? -27.75 42.531 8.664 1 77.19 589 LYS A N 1
ATOM 4527 C CA . LYS A 1 589 ? -28.312 43.531 7.766 1 77.19 589 LYS A CA 1
ATOM 4528 C C . LYS A 1 589 ? -29.641 44.062 8.305 1 77.19 589 LYS A C 1
ATOM 4530 O O . LYS A 1 589 ? -29.906 45.25 8.203 1 77.19 589 LYS A O 1
ATOM 4535 N N . ALA A 1 590 ? -30.406 43.094 8.812 1 75.62 590 ALA A N 1
ATOM 4536 C CA . ALA A 1 590 ? -31.688 43.5 9.383 1 75.62 590 ALA A CA 1
ATOM 4537 C C . ALA A 1 590 ? -31.5 44.406 10.586 1 75.62 590 ALA A C 1
ATOM 4539 O O . ALA A 1 590 ? -32.219 45.406 10.758 1 75.62 590 ALA A O 1
ATOM 4540 N N . LYS A 1 591 ? -30.516 44.094 11.359 1 76.81 591 LYS A N 1
ATOM 4541 C CA . LYS A 1 591 ? -30.203 44.875 12.539 1 76.81 591 LYS A CA 1
ATOM 4542 C C . LYS A 1 591 ? -29.688 46.281 12.133 1 76.81 591 LYS A C 1
ATOM 4544 O O . LYS A 1 591 ? -30.031 47.281 12.758 1 76.81 591 LYS A O 1
ATOM 4549 N N . GLU A 1 592 ? -28.859 46.281 11.133 1 77.44 592 GLU A N 1
ATOM 4550 C CA . GLU A 1 592 ? -28.328 47.562 10.648 1 77.44 592 GLU A CA 1
ATOM 4551 C C . GLU A 1 592 ? -29.438 48.406 10.062 1 77.44 592 GLU A C 1
ATOM 4553 O O . GLU A 1 592 ? -29.469 49.625 10.273 1 77.44 592 GLU A O 1
ATOM 4558 N N . MET A 1 593 ? -30.25 47.75 9.312 1 75.94 593 MET A N 1
ATOM 4559 C CA . MET A 1 593 ? -31.375 48.5 8.727 1 75.94 593 MET A CA 1
ATOM 4560 C C . MET A 1 593 ? -32.281 49.031 9.805 1 75.94 593 MET A C 1
ATOM 4562 O O . MET A 1 593 ? -32.781 50.156 9.695 1 75.94 593 MET A O 1
ATOM 4566 N N . PHE A 1 594 ? -32.438 48.188 10.805 1 70.38 594 PHE A N 1
ATOM 4567 C CA . PHE A 1 594 ? -33.281 48.594 11.922 1 70.38 594 PHE A CA 1
ATOM 4568 C C . PHE A 1 594 ? -32.656 49.75 12.688 1 70.38 594 PHE A C 1
ATOM 4570 O O . PHE A 1 594 ? -33.344 50.688 13.07 1 70.38 594 PHE A O 1
ATOM 4577 N N . SER A 1 595 ? -31.484 49.625 12.945 1 75 595 SER A N 1
ATOM 4578 C CA . SER A 1 595 ? -30.781 50.688 13.656 1 75 595 SER A CA 1
ATOM 4579 C C . SER A 1 595 ? -30.812 51.969 12.867 1 75 595 SER A C 1
ATOM 4581 O O . SER A 1 595 ? -30.969 53.062 13.445 1 75 595 SER A O 1
ATOM 4583 N N . LYS A 1 596 ? -30.797 51.875 11.625 1 77.5 596 LYS A N 1
ATOM 4584 C CA . LYS A 1 596 ? -30.875 53.062 10.781 1 77.5 596 LYS A CA 1
ATOM 4585 C C . LYS A 1 596 ? -32.281 53.656 10.812 1 77.5 596 LYS A C 1
ATOM 4587 O O . LYS A 1 596 ? -32.469 54.875 10.852 1 77.5 596 LYS A O 1
ATOM 4592 N N . GLN A 1 597 ? -33.188 52.75 10.711 1 70.5 597 GLN A N 1
ATOM 4593 C CA . GLN A 1 597 ? -34.562 53.219 10.719 1 70.5 597 GLN A CA 1
ATOM 4594 C C . GLN A 1 597 ? -34.938 53.781 12.086 1 70.5 597 GLN A C 1
ATOM 4596 O O . GLN A 1 597 ? -35.688 54.75 12.172 1 70.5 597 GLN A O 1
ATOM 4601 N N . ALA A 1 598 ? -34.531 53.031 13.133 1 65.81 598 ALA A N 1
ATOM 4602 C CA . ALA A 1 598 ? -34.812 53.531 14.484 1 65.81 598 ALA A CA 1
ATOM 4603 C C . ALA A 1 598 ? -34.219 54.906 14.688 1 65.81 598 ALA A C 1
ATOM 4605 O O . ALA A 1 598 ? -34.812 55.781 15.32 1 65.81 598 ALA A O 1
ATOM 4606 N N . LYS A 1 599 ? -33.062 55.094 14.25 1 67.31 599 LYS A N 1
ATOM 4607 C CA . LYS A 1 599 ? -32.438 56.438 14.352 1 67.31 599 LYS A CA 1
ATOM 4608 C C . LYS A 1 599 ? -33.25 57.469 13.555 1 67.31 599 LYS A C 1
ATOM 4610 O O . LYS A 1 599 ? -33.312 58.625 13.953 1 67.31 599 LYS A O 1
ATOM 4615 N N . ALA A 1 600 ? -33.75 56.969 12.555 1 69.06 600 ALA A N 1
ATOM 4616 C CA . ALA A 1 600 ? -34.5 57.906 11.711 1 69.06 600 ALA A CA 1
ATOM 4617 C C . ALA A 1 600 ? -35.875 58.156 12.305 1 69.06 600 ALA A C 1
ATOM 4619 O O . ALA A 1 600 ? -36.375 59.281 12.242 1 69.06 600 ALA A O 1
ATOM 4620 N N . ASN A 1 601 ? -36.531 57.031 12.57 1 61.91 601 ASN A N 1
ATOM 4621 C CA . ASN A 1 601 ? -37.906 57.25 12.992 1 61.91 601 ASN A CA 1
ATOM 4622 C C . ASN A 1 601 ? -38 57.406 14.508 1 61.91 601 ASN A C 1
ATOM 4624 O O . ASN A 1 601 ? -39.094 57.656 15.031 1 61.91 601 ASN A O 1
ATOM 4628 N N . GLY A 1 602 ? -37.031 57.625 15.375 1 54.44 602 GLY A N 1
ATOM 4629 C CA . GLY A 1 602 ? -37.062 57.844 16.812 1 54.44 602 GLY A CA 1
ATOM 4630 C C . GLY A 1 602 ? -37.625 56.688 17.594 1 54.44 602 GLY A C 1
ATOM 4631 O O . GLY A 1 602 ? -37.844 56.781 18.812 1 54.44 602 GLY A O 1
ATOM 4632 N N . ASP A 1 603 ? -38.438 55.781 17.047 1 51.34 603 ASP A N 1
ATOM 4633 C CA . ASP A 1 603 ? -39.25 54.781 17.781 1 51.34 603 ASP A CA 1
ATOM 4634 C C . ASP A 1 603 ? -38.406 53.531 18.062 1 51.34 603 ASP A C 1
ATOM 4636 O O . ASP A 1 603 ? -37.781 53 17.172 1 51.34 603 ASP A O 1
ATOM 4640 N N . LYS A 1 604 ? -37.969 53.219 19.281 1 51.31 604 LYS A N 1
ATOM 4641 C CA . LYS A 1 604 ? -37.094 52.219 19.922 1 51.31 604 LYS A CA 1
ATOM 4642 C C . LYS A 1 604 ? -37.656 50.812 19.703 1 51.31 604 LYS A C 1
ATOM 4644 O O . LYS A 1 604 ? -36.969 49.812 19.922 1 51.31 604 LYS A O 1
ATOM 4649 N N . ASN A 1 605 ? -39.094 50.5 19.766 1 46.94 605 ASN A N 1
ATOM 4650 C CA . ASN A 1 605 ? -39.625 49.219 20.172 1 46.94 605 ASN A CA 1
ATOM 4651 C C . ASN A 1 605 ? -39.688 48.219 19.016 1 46.94 605 ASN A C 1
ATOM 4653 O O . ASN A 1 605 ? -40.156 47.094 19.172 1 46.94 605 ASN A O 1
ATOM 4657 N N . THR A 1 606 ? -39.562 48.594 17.734 1 44.97 606 THR A N 1
ATOM 4658 C CA . THR A 1 606 ? -40 47.719 16.672 1 44.97 606 THR A CA 1
ATOM 4659 C C . THR A 1 606 ? -38.906 46.75 16.266 1 44.97 606 THR A C 1
ATOM 4661 O O . THR A 1 606 ? -39 46.031 15.266 1 44.97 606 THR A O 1
ATOM 4664 N N . GLY A 1 607 ? -37.844 46.594 16.891 1 46.25 607 GLY A N 1
ATOM 4665 C CA . GLY A 1 607 ? -36.688 45.812 16.422 1 46.25 607 GLY A CA 1
ATOM 4666 C C . GLY A 1 607 ? -36.938 44.312 16.5 1 46.25 607 GLY A C 1
ATOM 4667 O O . GLY A 1 607 ? -36.281 43.562 15.789 1 46.25 607 GLY A O 1
ATOM 4668 N N . GLU A 1 608 ? -37.688 43.812 17.469 1 48.16 608 GLU A N 1
ATOM 4669 C CA . GLU A 1 608 ? -37.781 42.375 17.703 1 48.16 608 GLU A CA 1
ATOM 4670 C C . GLU A 1 608 ? -38.594 41.688 16.594 1 48.16 608 GLU A C 1
ATOM 4672 O O . GLU A 1 608 ? -38.312 40.531 16.234 1 48.16 608 GLU A O 1
ATOM 4677 N N . VAL A 1 609 ? -39.625 42.312 16.016 1 47.88 609 VAL A N 1
ATOM 4678 C CA . VAL A 1 609 ? -40.562 41.656 15.125 1 47.88 609 VAL A CA 1
ATOM 4679 C C . VAL A 1 609 ? -39.875 41.281 13.82 1 47.88 609 VAL A C 1
ATOM 4681 O O . VAL A 1 609 ? -40.188 40.219 13.25 1 47.88 609 VAL A O 1
ATOM 4684 N N . VAL A 1 610 ? -38.969 41.938 13.305 1 46.22 610 VAL A N 1
ATOM 4685 C CA . VAL A 1 610 ? -38.438 41.719 11.961 1 46.22 610 VAL A CA 1
ATOM 4686 C C . VAL A 1 610 ? -37.5 40.531 11.969 1 46.22 610 VAL A C 1
ATOM 4688 O O . VAL A 1 610 ? -37.406 39.781 10.992 1 46.22 610 VAL A O 1
ATOM 4691 N N . ILE A 1 611 ? -36.938 40.25 13.008 1 48.19 611 ILE A N 1
ATOM 4692 C CA . ILE A 1 611 ? -35.969 39.156 13.078 1 48.19 611 ILE A CA 1
ATOM 4693 C C . ILE A 1 611 ? -36.656 37.812 12.82 1 48.19 611 ILE A C 1
ATOM 4695 O O . ILE A 1 611 ? -36.125 36.938 12.148 1 48.19 611 ILE A O 1
ATOM 4699 N N . GLY A 1 612 ? -37.938 37.594 13.297 1 48.75 612 GLY A N 1
ATOM 4700 C CA . GLY A 1 612 ? -38.656 36.375 13.148 1 48.75 612 GLY A CA 1
ATOM 4701 C C . GLY A 1 612 ? -39 36.031 11.703 1 48.75 612 GLY A C 1
ATOM 4702 O O . GLY A 1 612 ? -39.219 34.875 11.359 1 48.75 612 GLY A O 1
ATOM 4703 N N . LEU A 1 613 ? -39.281 36.969 10.844 1 46.53 613 LEU A N 1
ATOM 4704 C CA . LEU A 1 613 ? -39.844 36.781 9.508 1 46.53 613 LEU A CA 1
ATOM 4705 C C . LEU A 1 613 ? -38.781 36.219 8.547 1 46.53 613 LEU A C 1
ATOM 4707 O O . LEU A 1 613 ? -39.156 35.656 7.508 1 46.53 613 LEU A O 1
ATOM 4711 N N . VAL A 1 614 ? -37.562 36.375 8.648 1 47.88 614 VAL A N 1
ATOM 4712 C CA . VAL A 1 614 ? -36.594 36.031 7.609 1 47.88 614 VAL A CA 1
ATOM 4713 C C . VAL A 1 614 ? -36.219 34.562 7.711 1 47.88 614 VAL A C 1
ATOM 4715 O O . VAL A 1 614 ? -35.344 34.094 7 1 47.88 614 VAL A O 1
ATOM 4718 N N . GLN A 1 615 ? -36.719 33.906 8.594 1 52.22 615 GLN A N 1
ATOM 4719 C CA . GLN A 1 615 ? -36.281 32.5 8.586 1 52.22 615 GLN A CA 1
ATOM 4720 C C . GLN A 1 615 ? -36.875 31.75 7.402 1 52.22 615 GLN A C 1
ATOM 4722 O O . GLN A 1 615 ? -38.094 31.5 7.363 1 52.22 615 GLN A O 1
ATOM 4727 N N . ARG A 1 616 ? -36.375 31.953 6.191 1 55.78 616 ARG A N 1
ATOM 4728 C CA . ARG A 1 616 ? -36.75 31.109 5.062 1 55.78 616 ARG A CA 1
ATOM 4729 C C . ARG A 1 616 ? -36.812 29.641 5.469 1 55.78 616 ARG A C 1
ATOM 4731 O O . ARG A 1 616 ? -35.812 29.078 5.918 1 55.78 616 ARG A O 1
ATOM 4738 N N . GLU A 1 617 ? -37.969 29.125 5.727 1 64.44 617 GLU A N 1
ATOM 4739 C CA . GLU A 1 617 ? -38.25 27.734 6.055 1 64.44 617 GLU A CA 1
ATOM 4740 C C . GLU A 1 617 ? -37.719 26.797 4.965 1 64.44 617 GLU A C 1
ATOM 4742 O O . GLU A 1 617 ? -37.938 27.047 3.775 1 64.44 617 GLU A O 1
ATOM 4747 N N . LEU A 1 618 ? -36.688 26.109 5.215 1 78.06 618 LEU A N 1
ATOM 4748 C CA . LEU A 1 618 ? -36.156 25.109 4.293 1 78.06 618 LEU A CA 1
ATOM 4749 C C . LEU A 1 618 ? -37.281 24.203 3.795 1 78.06 618 LEU A C 1
ATOM 4751 O O . LEU A 1 618 ? -38.312 24.031 4.473 1 78.06 618 LEU A O 1
ATOM 4755 N N . GLU A 1 619 ? -37.281 23.828 2.604 1 80 619 GLU A N 1
ATOM 4756 C CA . GLU A 1 619 ? -38.281 23 1.961 1 80 619 GLU A CA 1
ATOM 4757 C C . GLU A 1 619 ? -38.406 21.641 2.66 1 80 619 GLU A C 1
ATOM 4759 O O . GLU A 1 619 ? -39.438 20.969 2.547 1 80 619 GLU A O 1
ATOM 4764 N N . PHE A 1 620 ? -37.375 21.281 3.416 1 87.88 620 PHE A N 1
ATOM 4765 C CA . PHE A 1 620 ? -37.438 20.016 4.137 1 87.88 620 PHE A CA 1
ATOM 4766 C C . PHE A 1 620 ? -37.062 20.203 5.602 1 87.88 620 PHE A C 1
ATOM 4768 O O . PHE A 1 620 ? -36.344 21.141 5.949 1 87.88 620 PHE A O 1
ATOM 4775 N N . HIS A 1 621 ? -37.656 19.359 6.465 1 90.19 621 HIS A N 1
ATOM 4776 C CA . HIS A 1 621 ? -37.469 19.531 7.898 1 90.19 621 HIS A CA 1
ATOM 4777 C C . HIS A 1 621 ? -36.656 18.359 8.477 1 90.19 621 HIS A C 1
ATOM 4779 O O . HIS A 1 621 ? -36.156 18.453 9.594 1 90.19 621 HIS A O 1
ATOM 4785 N N . THR A 1 622 ? -36.562 17.25 7.727 1 94 622 THR A N 1
ATOM 4786 C CA . THR A 1 622 ? -35.906 16.078 8.266 1 94 622 THR A CA 1
ATOM 4787 C C . THR A 1 622 ? -35.094 15.367 7.176 1 94 622 THR A C 1
ATOM 4789 O O . THR A 1 622 ? -35.531 15.289 6.023 1 94 622 THR A O 1
ATOM 4792 N N . ILE A 1 623 ? -33.938 14.953 7.496 1 95.12 623 ILE A N 1
ATOM 4793 C CA . ILE A 1 623 ? -33.094 14.109 6.641 1 95.12 623 ILE A CA 1
ATOM 4794 C C . ILE A 1 623 ? -32.969 12.719 7.25 1 95.12 623 ILE A C 1
ATOM 4796 O O . ILE A 1 623 ? -32.625 12.578 8.422 1 95.12 623 ILE A O 1
ATOM 4800 N N . VAL A 1 624 ? -33.312 11.719 6.527 1 95.62 624 VAL A N 1
ATOM 4801 C CA . VAL A 1 624 ? -33.156 10.336 6.965 1 95.62 624 VAL A CA 1
ATOM 4802 C C . VAL A 1 624 ? -31.969 9.711 6.266 1 95.62 624 VAL A C 1
ATOM 4804 O O . VAL A 1 624 ? -31.938 9.602 5.035 1 95.62 624 VAL A O 1
ATOM 4807 N N . LEU A 1 625 ? -30.984 9.352 7.031 1 96.06 625 LEU A N 1
ATOM 4808 C CA . LEU A 1 625 ? -29.812 8.672 6.488 1 96.06 625 LEU A CA 1
ATOM 4809 C C . LEU A 1 625 ? -30.016 7.16 6.473 1 96.06 625 LEU A C 1
ATOM 4811 O O . LEU A 1 625 ? -30.125 6.535 7.527 1 96.06 625 LEU A O 1
ATOM 4815 N N . ASP A 1 626 ? -30.109 6.633 5.309 1 94.81 626 ASP A N 1
ATOM 4816 C CA . ASP A 1 626 ? -30.203 5.184 5.156 1 94.81 626 ASP A CA 1
ATOM 4817 C C . ASP A 1 626 ? -28.828 4.527 5.281 1 94.81 626 ASP A C 1
ATOM 4819 O O . ASP A 1 626 ? -28.016 4.59 4.355 1 94.81 626 ASP A O 1
ATOM 4823 N N . CYS A 1 627 ? -28.594 3.859 6.395 1 93.56 627 CYS A N 1
ATOM 4824 C CA . CYS A 1 627 ? -27.297 3.258 6.68 1 93.56 627 CYS A CA 1
ATOM 4825 C C . CYS A 1 627 ? -27.297 1.77 6.355 1 93.56 627 CYS A C 1
ATOM 4827 O O . CYS A 1 627 ? -26.531 0.999 6.941 1 93.56 627 CYS A O 1
ATOM 4829 N N . SER A 1 628 ? -28.156 1.358 5.445 1 89.56 628 SER A N 1
ATOM 4830 C CA . SER A 1 628 ? -28.25 -0.056 5.098 1 89.56 628 SER A CA 1
ATOM 4831 C C . SER A 1 628 ? -27.016 -0.535 4.355 1 89.56 628 SER A C 1
ATOM 4833 O O . SER A 1 628 ? -26.672 -1.718 4.402 1 89.56 628 SER A O 1
ATOM 4835 N N . ALA A 1 629 ? -26.328 0.398 3.744 1 90.69 629 ALA A N 1
ATOM 4836 C CA . ALA A 1 629 ? -25.156 0.02 2.947 1 90.69 629 ALA A CA 1
ATOM 4837 C C . ALA A 1 629 ? -23.859 0.343 3.686 1 90.69 629 ALA A C 1
ATOM 4839 O O . ALA A 1 629 ? -22.781 0.255 3.109 1 90.69 629 ALA A O 1
ATOM 4840 N N . ILE A 1 630 ? -23.922 0.688 4.961 1 92.94 630 ILE A N 1
ATOM 4841 C CA . ILE A 1 630 ? -22.734 1.028 5.746 1 92.94 630 ILE A CA 1
ATOM 4842 C C . ILE A 1 630 ? -22.406 -0.108 6.711 1 92.94 630 ILE A C 1
ATOM 4844 O O . ILE A 1 630 ? -23.016 -0.207 7.785 1 92.94 630 ILE A O 1
ATOM 4848 N N . PRO A 1 631 ? -21.469 -0.885 6.348 1 90.38 631 PRO A N 1
ATOM 4849 C CA . PRO A 1 631 ? -21.188 -2.043 7.199 1 90.38 631 PRO A CA 1
ATOM 4850 C C . PRO A 1 631 ? -20.422 -1.67 8.461 1 90.38 631 PRO A C 1
ATOM 4852 O O . PRO A 1 631 ? -20.578 -2.318 9.5 1 90.38 631 PRO A O 1
ATOM 4855 N N . PHE A 1 632 ? -19.625 -0.7 8.422 1 90.94 632 PHE A N 1
ATOM 4856 C CA . PHE A 1 632 ? -18.891 -0.284 9.609 1 90.94 632 PHE A CA 1
ATOM 4857 C C . PHE A 1 632 ? -18.609 1.212 9.57 1 90.94 632 PHE A C 1
ATOM 4859 O O . PHE A 1 632 ? -18.703 1.841 8.516 1 90.94 632 PHE A O 1
ATOM 4866 N N . LEU A 1 633 ? -18.297 1.713 10.758 1 91.75 633 LEU A N 1
ATOM 4867 C CA . LEU A 1 633 ? -17.969 3.115 10.992 1 91.75 633 LEU A CA 1
ATOM 4868 C C . LEU A 1 633 ? -16.656 3.244 11.766 1 91.75 633 LEU A C 1
ATOM 4870 O O . LEU A 1 633 ? -16.484 2.609 12.805 1 91.75 633 LEU A O 1
ATOM 4874 N N . ASP A 1 634 ? -15.766 4.004 11.164 1 89.12 634 ASP A N 1
ATOM 4875 C CA . ASP A 1 634 ? -14.531 4.246 11.906 1 89.12 634 ASP A CA 1
ATOM 4876 C C . ASP A 1 634 ? -14.648 5.492 12.773 1 89.12 634 ASP A C 1
ATOM 4878 O O . ASP A 1 634 ? -15.719 6.105 12.852 1 89.12 634 ASP A O 1
ATOM 4882 N N . SER A 1 635 ? -13.641 5.879 13.453 1 89.5 635 SER A N 1
ATOM 4883 C CA . SER A 1 635 ? -13.664 7.027 14.359 1 89.5 635 SER A CA 1
ATOM 4884 C C . SER A 1 635 ? -13.938 8.32 13.602 1 89.5 635 SER A C 1
ATOM 4886 O O . SER A 1 635 ? -14.664 9.188 14.086 1 89.5 635 SER A O 1
ATOM 4888 N N . ALA A 1 636 ? -13.32 8.453 12.438 1 89.44 636 ALA A N 1
ATOM 4889 C CA . ALA A 1 636 ? -13.578 9.641 11.617 1 89.44 636 ALA A CA 1
ATOM 4890 C C . ALA A 1 636 ? -15.023 9.68 11.141 1 89.44 636 ALA A C 1
ATOM 4892 O O . ALA A 1 636 ? -15.625 10.75 11.055 1 89.44 636 ALA A O 1
ATOM 4893 N N . GLY A 1 637 ? -15.508 8.516 10.812 1 92.25 637 GLY A N 1
ATOM 4894 C CA . GLY A 1 637 ? -16.906 8.43 10.445 1 92.25 637 GLY A CA 1
ATOM 4895 C C . GLY A 1 637 ? -17.844 8.805 11.586 1 92.25 637 GLY A C 1
ATOM 4896 O O . GLY A 1 637 ? -18.844 9.5 11.367 1 92.25 637 GLY A O 1
ATOM 4897 N N . LEU A 1 638 ? -17.547 8.359 12.742 1 92.88 638 LEU A N 1
ATOM 4898 C CA . LEU A 1 638 ? -18.344 8.688 13.922 1 92.88 638 LEU A CA 1
ATOM 4899 C C . LEU A 1 638 ? -18.344 10.188 14.18 1 92.88 638 LEU A C 1
ATOM 4901 O O . LEU A 1 638 ? -19.391 10.781 14.438 1 92.88 638 LEU A O 1
ATOM 4905 N N . ALA A 1 639 ? -17.188 10.75 14.07 1 90.19 639 ALA A N 1
ATOM 4906 C CA . ALA A 1 639 ? -17.078 12.195 14.258 1 90.19 639 ALA A CA 1
ATOM 4907 C C . ALA A 1 639 ? -17.859 12.953 13.188 1 90.19 639 ALA A C 1
ATOM 4909 O O . ALA A 1 639 ? -18.438 14 13.469 1 90.19 639 ALA A O 1
ATOM 4910 N N . THR A 1 640 ? -17.859 12.469 12.039 1 92.88 640 THR A N 1
ATOM 4911 C CA . THR A 1 640 ? -18.594 13.086 10.938 1 92.88 640 THR A CA 1
ATOM 4912 C C . THR A 1 640 ? -20.094 13.031 11.188 1 92.88 640 THR A C 1
ATOM 4914 O O . THR A 1 640 ? -20.812 14.008 10.953 1 92.88 640 THR A O 1
ATOM 4917 N N . PHE A 1 641 ? -20.609 11.883 11.664 1 94.69 641 PHE A N 1
ATOM 4918 C CA . PHE A 1 641 ? -22.016 11.742 11.984 1 94.69 641 PHE A CA 1
ATOM 4919 C C . PHE A 1 641 ? -22.422 12.703 13.094 1 94.69 641 PHE A C 1
ATOM 4921 O O . PHE A 1 641 ? -23.469 13.352 13.008 1 94.69 641 PHE A O 1
ATOM 4928 N N . LYS A 1 642 ? -21.609 12.805 14.094 1 93.06 642 LYS A N 1
ATOM 4929 C CA . LYS A 1 642 ? -21.875 13.703 15.203 1 93.06 642 LYS A CA 1
ATOM 4930 C C . LYS A 1 642 ? -21.906 15.156 14.742 1 93.06 642 LYS A C 1
ATOM 4932 O O . LYS A 1 642 ? -22.828 15.906 15.094 1 93.06 642 LYS A O 1
ATOM 4937 N N . GLY A 1 643 ? -20.891 15.516 13.945 1 90.5 643 GLY A N 1
ATOM 4938 C CA . GLY A 1 643 ? -20.844 16.875 13.414 1 90.5 643 GLY A CA 1
ATOM 4939 C C . GLY A 1 643 ? -22.016 17.188 12.5 1 90.5 643 GLY A C 1
ATOM 4940 O O . GLY A 1 643 ? -22.531 18.312 12.523 1 90.5 643 GLY A O 1
ATOM 4941 N N . LEU A 1 644 ? -22.438 16.234 11.773 1 92.94 644 LEU A N 1
ATOM 4942 C CA . LEU A 1 644 ? -23.547 16.406 10.836 1 92.94 644 LEU A CA 1
ATOM 4943 C C . LEU A 1 644 ? -24.859 16.672 11.578 1 92.94 644 LEU A C 1
ATOM 4945 O O . LEU A 1 644 ? -25.609 17.578 11.211 1 92.94 644 LEU A O 1
ATOM 4949 N N . VAL A 1 645 ? -25.141 15.883 12.609 1 93.19 645 VAL A N 1
ATOM 4950 C CA . VAL A 1 645 ? -26.375 16.031 13.391 1 93.19 645 VAL A CA 1
ATOM 4951 C C . VAL A 1 645 ? -26.375 17.391 14.086 1 93.19 645 VAL A C 1
ATOM 4953 O O . VAL A 1 645 ? -27.406 18.078 14.109 1 93.19 645 VAL A O 1
ATOM 4956 N N . LYS A 1 646 ? -25.234 17.781 14.578 1 90.56 646 LYS A N 1
ATOM 4957 C CA . LYS A 1 646 ? -25.125 19.062 15.273 1 90.56 646 LYS A CA 1
ATOM 4958 C C . LYS A 1 646 ? -25.297 20.234 14.312 1 90.56 646 LYS A C 1
ATOM 4960 O O . LYS A 1 646 ? -26.031 21.188 14.617 1 90.56 646 LYS A O 1
ATOM 4965 N N . GLU A 1 647 ? -24.688 20.203 13.188 1 89.94 647 GLU A N 1
ATOM 4966 C CA . GLU A 1 647 ? -24.734 21.281 12.211 1 89.94 647 GLU A CA 1
ATOM 4967 C C . GLU A 1 647 ? -26.141 21.469 11.648 1 89.94 647 GLU A C 1
ATOM 4969 O O . GLU A 1 647 ? -26.625 22.594 11.5 1 89.94 647 GLU A O 1
ATOM 4974 N N . TYR A 1 648 ? -26.812 20.406 11.32 1 92.44 648 TYR A N 1
ATOM 4975 C CA . TYR A 1 648 ? -28.156 20.5 10.758 1 92.44 648 TYR A CA 1
ATOM 4976 C C . TYR A 1 648 ? -29.172 20.891 11.836 1 92.44 648 TYR A C 1
ATOM 4978 O O . TYR A 1 648 ? -30.156 21.547 11.539 1 92.44 648 TYR A O 1
ATOM 4986 N N . LYS A 1 649 ? -28.891 20.422 13.023 1 90.5 649 LYS A N 1
ATOM 4987 C CA . LYS A 1 649 ? -29.766 20.828 14.125 1 90.5 649 LYS A CA 1
ATOM 4988 C C . LYS A 1 649 ? -29.75 22.344 14.297 1 90.5 649 LYS A C 1
ATOM 4990 O O . LYS A 1 649 ? -30.781 22.953 14.617 1 90.5 649 LYS A O 1
ATOM 4995 N N . GLU A 1 650 ? -28.656 22.969 14.062 1 87.25 650 GLU A N 1
ATOM 4996 C CA . GLU A 1 650 ? -28.5 24.406 14.188 1 87.25 650 GLU A CA 1
ATOM 4997 C C . GLU A 1 650 ? -29.312 25.141 13.133 1 87.25 650 GLU A C 1
ATOM 4999 O O . GLU A 1 650 ? -29.734 26.281 13.352 1 87.25 650 GLU A O 1
ATOM 5004 N N . VAL A 1 651 ? -29.578 24.5 12.055 1 88.19 651 VAL A N 1
ATOM 5005 C CA . VAL A 1 651 ? -30.359 25.125 10.992 1 88.19 651 VAL A CA 1
ATOM 5006 C C . VAL A 1 651 ? -31.812 24.688 11.086 1 88.19 651 VAL A C 1
ATOM 5008 O O . VAL A 1 651 ? -32.625 25 10.219 1 88.19 651 VAL A O 1
ATOM 5011 N N . GLY A 1 652 ? -32.188 23.828 12.016 1 87 652 GLY A N 1
ATOM 5012 C CA . GLY A 1 652 ? -33.562 23.438 12.25 1 87 652 GLY A CA 1
ATOM 5013 C C . GLY A 1 652 ? -33.969 22.156 11.516 1 87 652 GLY A C 1
ATOM 5014 O O . GLY A 1 652 ? -35.156 21.922 11.266 1 87 652 GLY A O 1
ATOM 5015 N N . VAL A 1 653 ? -33.031 21.469 11.039 1 91.62 653 VAL A N 1
ATOM 5016 C CA . VAL A 1 653 ? -33.281 20.203 10.344 1 91.62 653 VAL A CA 1
ATOM 5017 C C . VAL A 1 653 ? -32.844 19.031 11.219 1 91.62 653 VAL A C 1
ATOM 5019 O O . VAL A 1 653 ? -31.781 19.062 11.828 1 91.62 653 VAL A O 1
ATOM 5022 N N . SER A 1 654 ? -33.688 18.031 11.367 1 93.31 654 SER A N 1
ATOM 5023 C CA . SER A 1 654 ? -33.344 16.844 12.148 1 93.31 654 SER A CA 1
ATOM 5024 C C . SER A 1 654 ? -32.781 15.742 11.258 1 93.31 654 SER A C 1
ATOM 5026 O O . SER A 1 654 ? -33.25 15.555 10.133 1 93.31 654 SER A O 1
ATOM 5028 N N . VAL A 1 655 ? -31.797 15.125 11.789 1 95.12 655 VAL A N 1
ATOM 5029 C CA . VAL A 1 655 ? -31.188 14.016 11.062 1 95.12 655 VAL A CA 1
ATOM 5030 C C . VAL A 1 655 ? -31.469 12.703 11.789 1 95.12 655 VAL A C 1
ATOM 5032 O O . VAL A 1 655 ? -31.188 12.57 12.977 1 95.12 655 VAL A O 1
ATOM 5035 N N . LEU A 1 656 ? -32.062 11.789 11.094 1 95.88 656 LEU A N 1
ATOM 5036 C CA . LEU A 1 656 ? -32.438 10.484 11.648 1 95.88 656 LEU A CA 1
ATOM 5037 C C . LEU A 1 656 ? -31.625 9.383 10.953 1 95.88 656 LEU A C 1
ATOM 5039 O O . LEU A 1 656 ? -31.281 9.5 9.781 1 95.88 656 LEU A O 1
ATOM 5043 N N . LEU A 1 657 ? -31.328 8.383 11.695 1 96.19 657 LEU A N 1
ATOM 5044 C CA . LEU A 1 657 ? -30.625 7.219 11.156 1 96.19 657 LEU A CA 1
ATOM 5045 C C . LEU A 1 657 ? -31.578 6.035 11.031 1 96.19 657 LEU A C 1
ATOM 5047 O O . LEU A 1 657 ? -32.438 5.82 11.898 1 96.19 657 LEU A O 1
ATOM 5051 N N . ALA A 1 658 ? -31.453 5.402 9.906 1 94.62 658 ALA A N 1
ATOM 5052 C CA . ALA A 1 658 ? -32.312 4.246 9.68 1 94.62 658 ALA A CA 1
ATOM 5053 C C . ALA A 1 658 ? -31.516 3.051 9.172 1 94.62 658 ALA A C 1
ATOM 5055 O O . ALA A 1 658 ? -30.516 3.221 8.477 1 94.62 658 ALA A O 1
ATOM 5056 N N . SER A 1 659 ? -31.891 1.84 9.539 1 92.12 659 SER A N 1
ATOM 5057 C CA . SER A 1 659 ? -31.406 0.568 9.023 1 92.12 659 SER A CA 1
ATOM 5058 C C . SER A 1 659 ? -29.906 0.412 9.289 1 92.12 659 SER A C 1
ATOM 5060 O O . SER A 1 659 ? -29.141 0.065 8.383 1 92.12 659 SER A O 1
ATOM 5062 N N . CYS A 1 660 ? -29.516 0.658 10.531 1 91.94 660 CYS A N 1
ATOM 5063 C CA . CYS A 1 660 ? -28.109 0.512 10.906 1 91.94 660 CYS A CA 1
ATOM 5064 C C . CYS A 1 660 ? -27.812 -0.916 11.344 1 91.94 660 CYS A C 1
ATOM 5066 O O . CYS A 1 660 ? -28.625 -1.544 12.023 1 91.94 660 CYS A O 1
ATOM 5068 N N . TYR A 1 661 ? -26.734 -1.423 10.859 1 90.12 661 TYR A N 1
ATOM 5069 C CA . TYR A 1 661 ? -26.281 -2.721 11.352 1 90.12 661 TYR A CA 1
ATOM 5070 C C . TYR A 1 661 ? -25.844 -2.633 12.805 1 90.12 661 TYR A C 1
ATOM 5072 O O . TYR A 1 661 ? -25.578 -1.543 13.32 1 90.12 661 TYR A O 1
ATOM 5080 N N . THR A 1 662 ? -25.766 -3.715 13.438 1 88.56 662 THR A N 1
ATOM 5081 C CA . THR A 1 662 ? -25.469 -3.762 14.867 1 88.56 662 THR A CA 1
ATOM 5082 C C . THR A 1 662 ? -24.062 -3.27 15.141 1 88.56 662 THR A C 1
ATOM 5084 O O . THR A 1 662 ? -23.797 -2.656 16.172 1 88.56 662 THR A O 1
ATOM 5087 N N . SER A 1 663 ? -23.188 -3.553 14.211 1 89 663 SER A N 1
ATOM 5088 C CA . SER A 1 663 ? -21.812 -3.094 14.375 1 89 663 SER A CA 1
ATOM 5089 C C . SER A 1 663 ? -21.734 -1.571 14.383 1 89 663 SER A C 1
ATOM 5091 O O . SER A 1 663 ? -20.984 -0.986 15.148 1 89 663 SER A O 1
ATOM 5093 N N . VAL A 1 664 ? -22.531 -0.903 13.594 1 92.56 664 VAL A N 1
ATOM 5094 C CA . VAL A 1 664 ? -22.562 0.553 13.5 1 92.56 664 VAL A CA 1
ATOM 5095 C C . VAL A 1 664 ? -23.219 1.131 14.758 1 92.56 664 VAL A C 1
ATOM 5097 O O . VAL A 1 664 ? -22.75 2.123 15.312 1 92.56 664 VAL A O 1
ATOM 5100 N N . VAL A 1 665 ? -24.297 0.457 15.234 1 92.06 665 VAL A N 1
ATOM 5101 C CA . VAL A 1 665 ? -25 0.919 16.422 1 92.06 665 VAL A CA 1
ATOM 5102 C C . VAL A 1 665 ? -24.078 0.853 17.641 1 92.06 665 VAL A C 1
ATOM 5104 O O . VAL A 1 665 ? -24.062 1.768 18.469 1 92.06 665 VAL A O 1
ATOM 5107 N N . ASP A 1 666 ? -23.312 -0.234 17.672 1 89.44 666 ASP A N 1
ATOM 5108 C CA . ASP A 1 666 ? -22.375 -0.387 18.766 1 89.44 666 ASP A CA 1
ATOM 5109 C C . ASP A 1 666 ? -21.328 0.728 18.75 1 89.44 666 ASP A C 1
ATOM 5111 O O . ASP A 1 666 ? -20.969 1.266 19.812 1 89.44 666 ASP A O 1
ATOM 5115 N N . THR A 1 667 ? -20.859 1.074 17.609 1 90.06 667 THR A N 1
ATOM 5116 C CA . THR A 1 667 ? -19.859 2.127 17.469 1 90.06 667 THR A CA 1
ATOM 5117 C C . THR A 1 667 ? -20.453 3.486 17.828 1 90.06 667 THR A C 1
ATOM 5119 O O . THR A 1 667 ? -19.797 4.309 18.469 1 90.06 667 THR A O 1
ATOM 5122 N N . LEU A 1 668 ? -21.688 3.713 17.469 1 93 668 LEU A N 1
ATOM 5123 C CA . LEU A 1 668 ? -22.375 4.965 17.781 1 93 668 LEU A CA 1
ATOM 5124 C C . LEU A 1 668 ? -22.625 5.094 19.281 1 93 668 LEU A C 1
ATOM 5126 O O . LEU A 1 668 ? -22.5 6.18 19.844 1 93 668 LEU A O 1
ATOM 5130 N N . GLN A 1 669 ? -22.984 3.963 19.844 1 91 669 GLN A N 1
ATOM 5131 C CA . GLN A 1 669 ? -23.234 3.955 21.281 1 91 669 GLN A CA 1
ATOM 5132 C C . GLN A 1 669 ? -21.953 4.211 22.062 1 91 669 GLN A C 1
ATOM 5134 O O . GLN A 1 669 ? -21.938 4.969 23.031 1 91 669 GLN A O 1
ATOM 5139 N N . LYS A 1 670 ? -20.938 3.586 21.641 1 86.75 670 LYS A N 1
ATOM 5140 C CA . LYS A 1 670 ? -19.641 3.76 22.297 1 86.75 670 LYS A CA 1
ATOM 5141 C C . LYS A 1 670 ? -19.156 5.199 22.172 1 86.75 670 LYS A C 1
ATOM 5143 O O . LYS A 1 670 ? -18.484 5.711 23.062 1 86.75 670 LYS A O 1
ATOM 5148 N N . GLY A 1 671 ? -19.484 5.859 21.094 1 87.62 671 GLY A N 1
ATOM 5149 C CA . GLY A 1 671 ? -19.078 7.234 20.859 1 87.62 671 GLY A CA 1
ATOM 5150 C C . GLY A 1 671 ? -20.047 8.25 21.453 1 87.62 671 GLY A C 1
ATOM 5151 O O . GLY A 1 671 ? -19.906 9.453 21.203 1 87.62 671 GLY A O 1
ATOM 5152 N N . GLN A 1 672 ? -21.016 7.883 22.172 1 88 672 GLN A N 1
ATOM 5153 C CA . GLN A 1 672 ? -21.984 8.742 22.828 1 88 672 GLN A CA 1
ATOM 5154 C C . GLN A 1 672 ? -22.734 9.602 21.828 1 88 672 GLN A C 1
ATOM 5156 O O . GLN A 1 672 ? -22.969 10.789 22.062 1 88 672 GLN A O 1
ATOM 5161 N N . PHE A 1 673 ? -23 8.969 20.75 1 90.06 673 PHE A N 1
ATOM 5162 C CA . PHE A 1 673 ? -23.781 9.641 19.719 1 90.06 673 PHE A CA 1
ATOM 5163 C C . PHE A 1 673 ? -25.203 9.898 20.203 1 90.06 673 PHE A C 1
ATOM 5165 O O . PHE A 1 673 ? -25.797 10.938 19.891 1 90.06 673 PHE A O 1
ATOM 5172 N N . PHE A 1 674 ? -25.766 8.984 20.984 1 90.12 674 PHE A N 1
ATOM 5173 C CA . PHE A 1 674 ? -27.141 9.055 21.453 1 90.12 674 PHE A CA 1
ATOM 5174 C C . PHE A 1 674 ? -27.203 9.734 22.828 1 90.12 674 PHE A C 1
ATOM 5176 O O . PHE A 1 674 ? -28.156 9.547 23.578 1 90.12 674 PHE A O 1
ATOM 5183 N N . GLY A 1 675 ? -26.234 10.461 23.125 1 85.06 675 GLY A N 1
ATOM 5184 C CA . GLY A 1 675 ? -26.203 11.148 24.406 1 85.06 675 GLY A CA 1
ATOM 5185 C C . GLY A 1 675 ? -25.656 10.289 25.531 1 85.06 675 GLY A C 1
ATOM 5186 O O . GLY A 1 675 ? -25.25 9.148 25.297 1 85.06 675 GLY A O 1
ATOM 5187 N N . LYS A 1 676 ? -25.781 11 26.703 1 82.88 676 LYS A N 1
ATOM 5188 C CA . LYS A 1 676 ? -25.344 10.266 27.891 1 82.88 676 LYS A CA 1
ATOM 5189 C C . LYS A 1 676 ? -26.297 9.117 28.219 1 82.88 676 LYS A C 1
ATOM 5191 O O . LYS A 1 676 ? -27.516 9.312 28.25 1 82.88 676 LYS A O 1
ATOM 5196 N N . ASN A 1 677 ? -25.938 7.879 28.219 1 80 677 ASN A N 1
ATOM 5197 C CA . ASN A 1 677 ? -26.703 6.68 28.562 1 80 677 ASN A CA 1
ATOM 5198 C C . ASN A 1 677 ? -27.703 6.316 27.453 1 80 677 ASN A C 1
ATOM 5200 O O . ASN A 1 677 ? -28.75 5.746 27.734 1 80 677 ASN A O 1
ATOM 5204 N N . ASN A 1 678 ? -27.547 6.797 26.219 1 85.12 678 ASN A N 1
ATOM 5205 C CA . ASN A 1 678 ? -28.359 6.414 25.062 1 85.12 678 ASN A CA 1
ATOM 5206 C C . ASN A 1 678 ? -29.812 6.84 25.234 1 85.12 678 ASN A C 1
ATOM 5208 O O . ASN A 1 678 ? -30.719 6.086 24.891 1 85.12 678 ASN A O 1
ATOM 5212 N N . THR A 1 679 ? -30.031 7.996 25.781 1 82.81 679 THR A N 1
ATOM 5213 C CA . THR A 1 679 ? -31.375 8.477 26.031 1 82.81 679 THR A CA 1
ATOM 5214 C C . THR A 1 679 ? -32.062 8.867 24.734 1 82.81 679 THR A C 1
ATOM 5216 O O . THR A 1 679 ? -33.281 8.742 24.609 1 82.81 679 THR A O 1
ATOM 5219 N N . ASP A 1 680 ? -31.297 9.203 23.75 1 87.25 680 ASP A N 1
ATOM 5220 C CA . ASP A 1 680 ? -31.875 9.711 22.516 1 87.25 680 ASP A CA 1
ATOM 5221 C C . ASP A 1 680 ? -31.891 8.625 21.438 1 87.25 680 ASP A C 1
ATOM 5223 O O . ASP A 1 680 ? -32.094 8.922 20.25 1 87.25 680 ASP A O 1
ATOM 5227 N N . MET A 1 681 ? -31.719 7.434 21.75 1 88.31 681 MET A N 1
ATOM 5228 C CA . MET A 1 681 ? -31.641 6.352 20.781 1 88.31 681 MET A CA 1
ATOM 5229 C C . MET A 1 681 ? -32.969 6.129 20.109 1 88.31 681 MET A C 1
ATOM 5231 O O . MET A 1 681 ? -33.062 5.934 18.891 1 88.31 681 MET A O 1
ATOM 5235 N N . GLY A 1 682 ? -34 6.234 20.844 1 84.38 682 GLY A N 1
ATOM 5236 C CA . GLY A 1 682 ? -35.344 6 20.312 1 84.38 682 GLY A CA 1
ATOM 5237 C C . GLY A 1 682 ? -35.781 7.078 19.344 1 84.38 682 GLY A C 1
ATOM 5238 O O . GLY A 1 682 ? -36.625 6.816 18.453 1 84.38 682 GLY A O 1
ATOM 5239 N N . SER A 1 683 ? -35.188 8.219 19.469 1 87.62 683 SER A N 1
ATOM 5240 C CA . SER A 1 683 ? -35.594 9.336 18.625 1 87.62 683 SER A CA 1
ATOM 5241 C C . SER A 1 683 ? -34.688 9.492 17.422 1 87.62 683 SER A C 1
ATOM 5243 O O . SER A 1 683 ? -35.031 10.148 16.438 1 87.62 683 SER A O 1
ATOM 5245 N N . LEU A 1 684 ? -33.625 8.852 17.5 1 91.81 684 LEU A N 1
ATOM 5246 C CA . LEU A 1 684 ? -32.656 9.102 16.438 1 91.81 684 LEU A CA 1
ATOM 5247 C C . LEU A 1 684 ? -32.438 7.852 15.586 1 91.81 684 LEU A C 1
ATOM 5249 O O . LEU A 1 684 ? -31.984 7.949 14.438 1 91.81 684 LEU A O 1
ATOM 5253 N N . LEU A 1 685 ? -32.781 6.672 16.094 1 93 685 LEU A N 1
ATOM 5254 C CA . 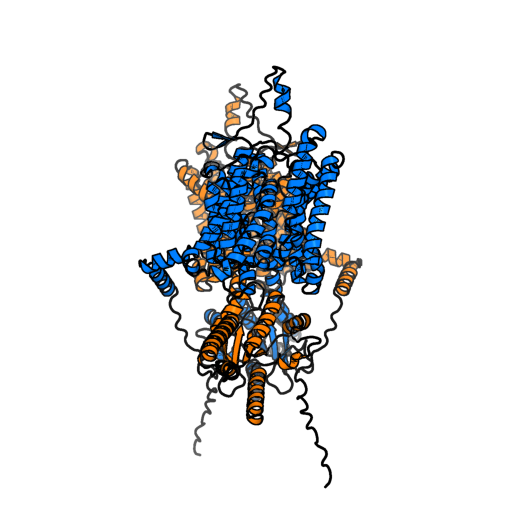LEU A 1 685 ? -32.469 5.422 15.398 1 93 685 LEU A CA 1
ATOM 5255 C C . LEU A 1 685 ? -33.781 4.645 15.133 1 93 685 LEU A C 1
ATOM 5257 O O . LEU A 1 685 ? -34.594 4.453 16.031 1 93 685 LEU A O 1
ATOM 5261 N N . PHE A 1 686 ? -33.875 4.27 13.898 1 91.5 686 PHE A N 1
ATOM 5262 C CA . PHE A 1 686 ? -35.062 3.502 13.484 1 91.5 686 PHE A CA 1
ATOM 5263 C C . PHE A 1 686 ? -34.656 2.242 12.734 1 91.5 686 PHE A C 1
ATOM 5265 O O . PHE A 1 686 ? -33.562 2.203 12.117 1 91.5 686 PHE A O 1
ATOM 5272 N N . HIS A 1 687 ? -35.406 1.306 12.727 1 87.31 687 HIS A N 1
ATOM 5273 C CA . HIS A 1 687 ? -35.031 0.018 12.141 1 87.31 687 HIS A CA 1
ATOM 5274 C C . HIS A 1 687 ? -35.219 0.039 10.625 1 87.31 687 HIS A C 1
ATOM 5276 O O . HIS A 1 687 ? -34.531 -0.674 9.898 1 87.31 687 HIS A O 1
ATOM 5282 N N . THR A 1 688 ? -36.219 0.779 10.203 1 89.19 688 THR A N 1
ATOM 5283 C CA . THR A 1 688 ? -36.469 0.875 8.766 1 89.19 688 THR A CA 1
ATOM 5284 C C . THR A 1 688 ? -36.594 2.334 8.336 1 89.19 688 THR A C 1
ATOM 5286 O O . THR A 1 688 ? -36.844 3.213 9.164 1 89.19 688 THR A O 1
ATOM 5289 N N . VAL A 1 689 ? -36.406 2.525 7.105 1 91.88 689 VAL A N 1
ATOM 5290 C CA . VAL A 1 689 ? -36.531 3.867 6.551 1 91.88 689 VAL A CA 1
ATOM 5291 C C . VAL A 1 689 ? -37.969 4.348 6.652 1 91.88 689 VAL A C 1
ATOM 5293 O O . VAL A 1 689 ? -38.219 5.52 6.949 1 91.88 689 VAL A O 1
ATOM 5296 N N . HIS A 1 690 ? -38.875 3.451 6.461 1 89.75 690 HIS A N 1
ATOM 5297 C CA . HIS A 1 690 ? -40.281 3.799 6.512 1 89.75 690 HIS A CA 1
ATOM 5298 C C . HIS A 1 690 ? -40.688 4.277 7.902 1 89.75 690 HIS A C 1
ATOM 5300 O O . HIS A 1 690 ? -41.438 5.258 8.039 1 89.75 690 HIS A O 1
ATOM 5306 N N . SER A 1 691 ? -40.219 3.605 8.914 1 90.12 691 SER A N 1
ATOM 5307 C CA . SER A 1 691 ? -40.531 4.012 10.281 1 90.12 691 SER A CA 1
ATOM 5308 C C . SER A 1 691 ? -39.938 5.387 10.594 1 90.12 691 SER A C 1
ATOM 5310 O O . SER A 1 691 ? -40.531 6.168 11.328 1 90.12 691 SER A O 1
ATOM 5312 N N . ALA A 1 692 ? -38.812 5.656 10.047 1 93.12 692 ALA A N 1
ATOM 5313 C CA . ALA A 1 692 ? -38.188 6.953 10.25 1 93.12 692 ALA A CA 1
ATOM 5314 C C . ALA A 1 692 ? -38.969 8.07 9.578 1 93.12 692 ALA A C 1
ATOM 5316 O O . ALA A 1 692 ? -39.156 9.148 10.141 1 93.12 692 ALA A O 1
ATOM 5317 N N . VAL A 1 693 ? -39.469 7.801 8.398 1 92.31 693 VAL A N 1
ATOM 5318 C CA . VAL A 1 693 ? -40.219 8.789 7.648 1 92.31 693 VAL A CA 1
ATOM 5319 C C . VAL A 1 693 ? -41.562 9.055 8.359 1 92.31 693 VAL A C 1
ATOM 5321 O O . VAL A 1 693 ? -42 10.203 8.445 1 92.31 693 VAL A O 1
ATOM 5324 N N . LEU A 1 694 ? -42.156 7.98 8.891 1 89.75 694 LEU A N 1
ATOM 5325 C CA . LEU A 1 694 ? -43.406 8.133 9.617 1 89.75 694 LEU A CA 1
ATOM 5326 C C . LEU A 1 694 ? -43.219 8.969 10.883 1 89.75 694 LEU A C 1
ATOM 5328 O O . LEU A 1 694 ? -44.031 9.805 11.219 1 89.75 694 LEU A O 1
ATOM 5332 N N . TYR A 1 695 ? -42.156 8.648 11.5 1 91.12 695 TYR A N 1
ATOM 5333 C CA . TYR A 1 695 ? -41.812 9.406 12.703 1 91.12 695 TYR A CA 1
ATOM 5334 C C . TYR A 1 695 ? -41.594 10.875 12.375 1 91.12 695 TYR A C 1
ATOM 5336 O O . TYR A 1 695 ? -42.062 11.766 13.094 1 91.12 695 TYR A O 1
ATOM 5344 N N . ALA A 1 696 ? -40.875 11.148 11.336 1 91.69 696 ALA A N 1
ATOM 5345 C CA . ALA A 1 696 ? -40.562 12.516 10.922 1 91.69 696 ALA A CA 1
ATOM 5346 C C . ALA A 1 696 ? -41.812 13.297 10.57 1 91.69 696 ALA A C 1
ATOM 5348 O O . ALA A 1 696 ? -41.938 14.469 10.914 1 91.69 696 ALA A O 1
ATOM 5349 N N . ASN A 1 697 ? -42.75 12.672 9.914 1 88.31 697 ASN A N 1
ATOM 5350 C CA . ASN A 1 697 ? -44 13.328 9.508 1 88.31 697 ASN A CA 1
ATOM 5351 C C . ASN A 1 697 ? -44.938 13.555 10.695 1 88.31 697 ASN A C 1
ATOM 5353 O O . ASN A 1 697 ? -45.656 14.539 10.734 1 88.31 697 ASN A O 1
ATOM 5357 N N . SER A 1 698 ? -44.875 12.641 11.609 1 86.12 698 SER A N 1
ATOM 5358 C CA . SER A 1 698 ? -45.719 12.781 12.789 1 86.12 698 SER A CA 1
ATOM 5359 C C . SER A 1 698 ? -45.25 13.906 13.688 1 86.12 698 SER A C 1
ATOM 5361 O O . SER A 1 698 ? -46.031 14.617 14.305 1 86.12 698 SER A O 1
ATOM 5363 N N . HIS A 1 699 ? -44.031 14.008 13.844 1 79.69 699 HIS A N 1
ATOM 5364 C CA . HIS A 1 699 ? -43.438 15.031 14.695 1 79.69 699 HIS A CA 1
ATOM 5365 C C . HIS A 1 699 ? -43.656 16.422 14.125 1 79.69 699 HIS A C 1
ATOM 5367 O O . HIS A 1 699 ? -43.812 17.391 14.875 1 79.69 699 HIS A O 1
ATOM 5373 N N . ARG A 1 700 ? -43.688 16.562 12.875 1 73.44 700 ARG A N 1
ATOM 5374 C CA . ARG A 1 700 ? -44 17.844 12.258 1 73.44 700 ARG A CA 1
ATOM 5375 C C . ARG A 1 700 ? -45.469 18.234 12.5 1 73.44 700 ARG A C 1
ATOM 5377 O O . ARG A 1 700 ? -45.75 19.391 12.781 1 73.44 700 ARG A O 1
ATOM 5384 N N . LEU A 1 701 ? -46.25 17.234 12.367 1 62.47 701 LEU A N 1
ATOM 5385 C CA . LEU A 1 701 ? -47.688 17.5 12.562 1 62.47 701 LEU A CA 1
ATOM 5386 C C . LEU A 1 701 ? -47.938 17.953 13.992 1 62.47 701 LEU A C 1
ATOM 5388 O O . LEU A 1 701 ? -48.75 18.875 14.219 1 62.47 701 LEU A O 1
ATOM 5392 N N . LEU A 1 702 ? -47.156 17.391 14.828 1 58.53 702 LEU A N 1
ATOM 5393 C CA . LEU A 1 702 ? -47.312 17.766 16.234 1 58.53 702 LEU A CA 1
ATOM 5394 C C . LEU A 1 702 ? -46.75 19.156 16.484 1 58.53 702 LEU A C 1
ATOM 5396 O O . LEU A 1 702 ? -47.312 19.938 17.266 1 58.53 702 LEU A O 1
ATOM 5400 N N . GLY A 1 703 ? -45.625 19.453 15.828 1 57.5 703 GLY A N 1
ATOM 5401 C CA . GLY A 1 703 ? -45.062 20.781 15.977 1 57.5 703 GLY A CA 1
ATOM 5402 C C . GLY A 1 703 ? -45.938 21.875 15.375 1 57.5 703 GLY A C 1
ATOM 5403 O O . GLY A 1 703 ? -46.062 22.953 15.953 1 57.5 703 GLY A O 1
ATOM 5404 N N . ASN A 1 704 ? -46.594 21.578 14.266 1 57.78 704 ASN A N 1
ATOM 5405 C CA . ASN A 1 704 ? -47.5 22.531 13.641 1 57.78 704 ASN A CA 1
ATOM 5406 C C . ASN A 1 704 ? -48.781 22.703 14.453 1 57.78 704 ASN A C 1
ATOM 5408 O O . ASN A 1 704 ? -49.281 23.812 14.586 1 57.78 704 ASN A O 1
ATOM 5412 N N . THR A 1 705 ? -49.25 21.578 14.953 1 54.16 705 THR A N 1
ATOM 5413 C CA . THR A 1 705 ? -50.469 21.688 15.758 1 54.16 705 THR A CA 1
ATOM 5414 C C . THR A 1 705 ? -50.188 22.453 17.047 1 54.16 705 THR A C 1
ATOM 5416 O O . THR A 1 705 ? -51.062 23.219 17.516 1 54.16 705 THR A O 1
ATOM 5419 N N . ALA A 1 706 ? -49.062 22.328 17.547 1 51.03 706 ALA A N 1
ATOM 5420 C CA . ALA A 1 706 ? -48.719 23.078 18.75 1 51.03 706 ALA A CA 1
ATOM 5421 C C . ALA A 1 706 ? -48.562 24.562 18.453 1 51.03 706 ALA A C 1
ATOM 5423 O O . ALA A 1 706 ? -48.969 25.406 19.234 1 51.03 706 ALA A O 1
ATOM 5424 N N . ARG A 1 707 ? -48.031 24.859 17.391 1 53.91 707 ARG A N 1
ATOM 5425 C CA . ARG A 1 707 ? -47.938 26.25 16.984 1 53.91 707 ARG A CA 1
ATOM 5426 C C . ARG A 1 707 ? -49.312 26.844 16.703 1 53.91 707 ARG A C 1
ATOM 5428 O O . ARG A 1 707 ? -49.594 28 17.016 1 53.91 707 ARG A O 1
ATOM 5435 N N . GLU A 1 708 ? -50.188 26.047 16.047 1 52 708 GLU A N 1
ATOM 5436 C CA . GLU A 1 708 ? -51.531 26.562 15.805 1 52 708 GLU A CA 1
ATOM 5437 C C . GLU A 1 708 ? -52.281 26.734 17.109 1 52 708 GLU A C 1
ATOM 5439 O O . GLU A 1 708 ? -53.094 27.672 17.25 1 52 708 GLU A O 1
ATOM 5444 N N . ALA A 1 709 ? -52.094 25.984 18.047 1 50.88 709 ALA A N 1
ATOM 5445 C CA . ALA A 1 709 ? -52.812 26.094 19.312 1 50.88 709 ALA A CA 1
ATOM 5446 C C . ALA A 1 709 ? -52.344 27.297 20.109 1 50.88 709 ALA A C 1
ATOM 5448 O O . ALA A 1 709 ? -53.125 27.922 20.844 1 50.88 709 ALA A O 1
ATOM 5449 N N . ASN A 1 710 ? -51.156 27.469 20.078 1 41.16 710 ASN A N 1
ATOM 5450 C CA . ASN A 1 710 ? -50.625 28.609 20.797 1 41.16 710 ASN A CA 1
ATOM 5451 C C . ASN A 1 710 ? -50.875 29.922 20.047 1 41.16 710 ASN A C 1
ATOM 5453 O O . ASN A 1 710 ? -50.531 31 20.547 1 41.16 710 ASN A O 1
ATOM 5457 N N . ALA A 1 711 ? -51.344 29.875 18.844 1 42.53 711 ALA A N 1
ATOM 5458 C CA . ALA A 1 711 ? -51.781 31.062 18.125 1 42.53 711 ALA A CA 1
ATOM 5459 C C . ALA A 1 711 ? -53.25 31.359 18.391 1 42.53 711 ALA A C 1
ATOM 5461 O O . ALA A 1 711 ? -54.094 30.453 18.375 1 42.53 711 ALA A O 1
ATOM 5462 N N . MET B 1 1 ? -73.25 -29.719 -26.219 1 29.64 1 MET B N 1
ATOM 5463 C CA . MET B 1 1 ? -72.125 -29.734 -25.25 1 29.64 1 MET B CA 1
ATOM 5464 C C . MET B 1 1 ? -71.062 -28.672 -25.578 1 29.64 1 MET B C 1
ATOM 5466 O O . MET B 1 1 ? -70.312 -28.828 -26.547 1 29.64 1 MET B O 1
ATOM 5470 N N . GLU B 1 2 ? -71.375 -27.406 -25.375 1 31.38 2 GLU B N 1
ATOM 5471 C CA . GLU B 1 2 ? -70.812 -26.125 -25.734 1 31.38 2 GLU B CA 1
ATOM 5472 C C . GLU B 1 2 ? -69.438 -25.938 -25.031 1 31.38 2 GLU B C 1
ATOM 5474 O O . GLU B 1 2 ? -69.312 -26.219 -23.844 1 31.38 2 GLU B O 1
ATOM 5479 N N . ASP B 1 3 ? -68.312 -26 -25.797 1 32.25 3 ASP B N 1
ATOM 5480 C CA . ASP B 1 3 ? -66.875 -25.875 -25.531 1 32.25 3 ASP B CA 1
ATOM 5481 C C . ASP B 1 3 ? -66.562 -24.578 -24.812 1 32.25 3 ASP B C 1
ATOM 5483 O O . ASP B 1 3 ? -66.812 -23.484 -25.344 1 32.25 3 ASP B O 1
ATOM 5487 N N . VAL B 1 4 ? -66.75 -24.5 -23.5 1 36.84 4 VAL B N 1
ATOM 5488 C CA . VAL B 1 4 ? -66.438 -23.344 -22.688 1 36.84 4 VAL B CA 1
ATOM 5489 C C . VAL B 1 4 ? -64.938 -23 -22.859 1 36.84 4 VAL B C 1
ATOM 5491 O O . VAL B 1 4 ? -64.062 -23.875 -22.703 1 36.84 4 VAL B O 1
ATOM 5494 N N . PRO B 1 5 ? -64.625 -21.953 -23.625 1 36.16 5 PRO B N 1
ATOM 5495 C CA . PRO B 1 5 ? -63.25 -21.562 -23.875 1 36.16 5 PRO B CA 1
ATOM 5496 C C . PRO B 1 5 ? -62.438 -21.391 -22.594 1 36.16 5 PRO B C 1
ATOM 5498 O O . PRO B 1 5 ? -62.969 -20.891 -21.594 1 36.16 5 PRO B O 1
ATOM 5501 N N . LYS B 1 6 ? -61.469 -22.281 -22.312 1 34.22 6 LYS B N 1
ATOM 5502 C CA . LYS B 1 6 ? -60.469 -22.281 -21.25 1 34.22 6 LYS B CA 1
ATOM 5503 C C . LYS B 1 6 ? -59.812 -20.922 -21.156 1 34.22 6 LYS B C 1
ATOM 5505 O O . LYS B 1 6 ? -59.125 -20.484 -22.094 1 34.22 6 LYS B O 1
ATOM 5510 N N . VAL B 1 7 ? -60.469 -19.953 -20.609 1 32.66 7 VAL B N 1
ATOM 5511 C CA . VAL B 1 7 ? -59.844 -18.688 -20.281 1 32.66 7 VAL B CA 1
ATOM 5512 C C . VAL B 1 7 ? -58.5 -18.953 -19.594 1 32.66 7 VAL B C 1
ATOM 5514 O O . VAL B 1 7 ? -58.469 -19.562 -18.516 1 32.66 7 VAL B O 1
ATOM 5517 N N . SER B 1 8 ? -57.531 -19.344 -20.359 1 29.06 8 SER B N 1
ATOM 5518 C CA . SER B 1 8 ? -56.156 -19.344 -19.875 1 29.06 8 SER B CA 1
ATOM 5519 C C . SER B 1 8 ? -55.875 -18.156 -18.969 1 29.06 8 SER B C 1
ATOM 5521 O O . SER B 1 8 ? -56.094 -17 -19.375 1 29.06 8 SER B O 1
ATOM 5523 N N . GLU B 1 9 ? -56.312 -18.219 -17.781 1 29.84 9 GLU B N 1
ATOM 5524 C CA . GLU B 1 9 ? -55.875 -17.266 -16.766 1 29.84 9 GLU B CA 1
ATOM 5525 C C . GLU B 1 9 ? -54.406 -16.906 -16.953 1 29.84 9 GLU B C 1
ATOM 5527 O O . GLU B 1 9 ? -53.5 -17.703 -16.625 1 29.84 9 GLU B O 1
ATOM 5532 N N . ALA B 1 10 ? -54.094 -16.328 -18.094 1 31.98 10 ALA B N 1
ATOM 5533 C CA . ALA B 1 10 ? -52.781 -15.688 -18.156 1 31.98 10 ALA B CA 1
ATOM 5534 C C . ALA B 1 10 ? -52.438 -15 -16.844 1 31.98 10 ALA B C 1
ATOM 5536 O O . ALA B 1 10 ? -53.125 -14.078 -16.422 1 31.98 10 ALA B O 1
ATOM 5537 N N . ALA B 1 11 ? -52.062 -15.781 -15.867 1 31.72 11 ALA B N 1
ATOM 5538 C CA . ALA B 1 11 ? -51.375 -15.258 -14.688 1 31.72 11 ALA B CA 1
ATOM 5539 C C . ALA B 1 11 ? -50.625 -13.977 -15.016 1 31.72 11 ALA B C 1
ATOM 5541 O O . ALA B 1 11 ? -49.594 -14.016 -15.711 1 31.72 11 ALA B O 1
ATOM 5542 N N . MET B 1 12 ? -51.219 -12.93 -15.383 1 31.36 12 MET B N 1
ATOM 5543 C CA . MET B 1 12 ? -50.625 -11.617 -15.531 1 31.36 12 MET B CA 1
ATOM 5544 C C . MET B 1 12 ? -49.562 -11.391 -14.453 1 31.36 12 MET B C 1
ATOM 5546 O O . MET B 1 12 ? -49.875 -11.43 -13.258 1 31.36 12 MET B O 1
ATOM 5550 N N . ALA B 1 13 ? -48.375 -11.891 -14.641 1 35.88 13 ALA B N 1
ATOM 5551 C CA . ALA B 1 13 ? -47.281 -11.469 -13.789 1 35.88 13 ALA B CA 1
ATOM 5552 C C . ALA B 1 13 ? -47.469 -10.047 -13.281 1 35.88 13 ALA B C 1
ATOM 5554 O O . ALA B 1 13 ? -47.875 -9.156 -14.039 1 35.88 13 ALA B O 1
ATOM 5555 N N . PRO B 1 14 ? -47.938 -9.805 -12.055 1 40.62 14 PRO B N 1
ATOM 5556 C CA . PRO B 1 14 ? -48.062 -8.445 -11.523 1 40.62 14 PRO B CA 1
ATOM 5557 C C . PRO B 1 14 ? -47.031 -7.488 -12.094 1 40.62 14 PRO B C 1
ATOM 5559 O O . PRO B 1 14 ? -45.938 -7.918 -12.5 1 40.62 14 PRO B O 1
ATOM 5562 N N . PRO B 1 15 ? -47.406 -6.402 -12.75 1 43.81 15 PRO B N 1
ATOM 5563 C CA . PRO B 1 15 ? -46.469 -5.414 -13.336 1 43.81 15 PRO B CA 1
ATOM 5564 C C . PRO B 1 15 ? -45.219 -5.199 -12.492 1 43.81 15 PRO B C 1
ATOM 5566 O O . PRO B 1 15 ? -45.281 -5.359 -11.266 1 43.81 15 PRO B O 1
ATOM 5569 N N . PRO B 1 16 ? -44.125 -5.379 -13.062 1 54.06 16 PRO B N 1
ATOM 5570 C CA . PRO B 1 16 ? -42.875 -5.207 -12.344 1 54.06 16 PRO B CA 1
ATOM 5571 C C . PRO B 1 16 ? -42.812 -3.932 -11.508 1 54.06 16 PRO B C 1
ATOM 5573 O O . PRO B 1 16 ? -43.219 -2.861 -11.984 1 54.06 16 PRO B O 1
ATOM 5576 N N . LEU B 1 17 ? -43.062 -4.012 -10.266 1 58.62 17 LEU B N 1
ATOM 5577 C CA . LEU B 1 17 ? -43.062 -2.945 -9.273 1 58.62 17 LEU B CA 1
ATOM 5578 C C . LEU B 1 17 ? -42 -1.898 -9.586 1 58.62 17 LEU B C 1
ATOM 5580 O O . LEU B 1 17 ? -42.219 -0.704 -9.367 1 58.62 17 LEU B O 1
ATOM 5584 N N . LEU B 1 18 ? -40.812 -2.195 -10.164 1 67.62 18 LEU B N 1
ATOM 5585 C CA . LEU B 1 18 ? -39.75 -1.217 -10.359 1 67.62 18 LEU B CA 1
ATOM 5586 C C . LEU B 1 18 ? -39.25 -1.244 -11.805 1 67.62 18 LEU B C 1
ATOM 5588 O O . LEU B 1 18 ? -39 -2.314 -12.352 1 67.62 18 LEU B O 1
ATOM 5592 N N . GLU B 1 19 ? -39.531 -0.161 -12.609 1 75.12 19 GLU B N 1
ATOM 5593 C CA . GLU B 1 19 ? -39 -0.022 -13.961 1 75.12 19 GLU B CA 1
ATOM 5594 C C . GLU B 1 19 ? -37.688 0.79 -13.953 1 75.12 19 GLU B C 1
ATOM 5596 O O . GLU B 1 19 ? -37.656 1.871 -13.367 1 75.12 19 GLU B O 1
ATOM 5601 N N . ARG B 1 20 ? -36.656 0.264 -14.562 1 80.56 20 ARG B N 1
ATOM 5602 C CA . ARG B 1 20 ? -35.344 0.909 -14.586 1 80.56 20 ARG B CA 1
ATOM 5603 C C . ARG B 1 20 ? -35.312 2.029 -15.625 1 80.56 20 ARG B C 1
ATOM 5605 O O . ARG B 1 20 ? -35.906 1.917 -16.688 1 80.56 20 ARG B O 1
ATOM 5612 N N . ARG B 1 21 ? -34.688 3.146 -15.117 1 74.62 21 ARG B N 1
ATOM 5613 C CA . ARG B 1 21 ? -34.5 4.254 -16.047 1 74.62 21 ARG B CA 1
ATOM 5614 C C . ARG B 1 21 ? -33.312 3.996 -16.953 1 74.62 21 ARG B C 1
ATOM 5616 O O . ARG B 1 21 ? -32.281 3.477 -16.516 1 74.62 21 ARG B O 1
ATOM 5623 N N . VAL B 1 22 ? -33.438 3.986 -18.266 1 62.34 22 VAL B N 1
ATOM 5624 C CA . VAL B 1 22 ? -32.344 3.775 -19.234 1 62.34 22 VAL B CA 1
ATOM 5625 C C . VAL B 1 22 ? -31.344 4.918 -19.141 1 62.34 22 VAL B C 1
ATOM 5627 O O . VAL B 1 22 ? -31.703 6.09 -19.266 1 62.34 22 VAL B O 1
ATOM 5630 N N . ARG B 1 23 ? -30.281 4.777 -18.422 1 59.53 23 ARG B N 1
ATOM 5631 C CA . ARG B 1 23 ? -29.281 5.836 -18.344 1 59.53 23 ARG B CA 1
ATOM 5632 C C . ARG B 1 23 ? -28.547 6 -19.672 1 59.53 23 ARG B C 1
ATOM 5634 O O . ARG B 1 23 ? -28.062 5.023 -20.234 1 59.53 23 ARG B O 1
ATOM 5641 N N . GLN B 1 24 ? -28.844 7.02 -20.359 1 57.34 24 GLN B N 1
ATOM 5642 C CA . GLN B 1 24 ? -28.031 7.309 -21.531 1 57.34 24 GLN B CA 1
ATOM 5643 C C . GLN B 1 24 ? -26.625 7.723 -21.141 1 57.34 24 GLN B C 1
ATOM 5645 O O . GLN B 1 24 ? -26.422 8.758 -20.5 1 57.34 24 GLN B O 1
ATOM 5650 N N . ARG B 1 25 ? -25.781 6.824 -20.938 1 55.41 25 ARG B N 1
ATOM 5651 C CA . ARG B 1 25 ? -24.406 7.168 -20.609 1 55.41 25 ARG B CA 1
ATOM 5652 C C . ARG B 1 25 ? -23.75 7.945 -21.75 1 55.41 25 ARG B C 1
ATOM 5654 O O . ARG B 1 25 ? -23.797 7.52 -22.906 1 55.41 25 ARG B O 1
ATOM 5661 N N . GLN B 1 26 ? -23.469 9.148 -21.484 1 62.06 26 GLN B N 1
ATOM 5662 C CA . GLN B 1 26 ? -22.703 9.898 -22.469 1 62.06 26 GLN B CA 1
ATOM 5663 C C . GLN B 1 26 ? -21.312 9.305 -22.672 1 62.06 26 GLN B C 1
ATOM 5665 O O . GLN B 1 26 ? -20.672 8.891 -21.703 1 62.06 26 GLN B O 1
ATOM 5670 N N . PRO B 1 27 ? -20.891 9.055 -23.859 1 62.72 27 PRO B N 1
ATOM 5671 C CA . PRO B 1 27 ? -19.578 8.461 -24.125 1 62.72 27 PRO B CA 1
ATOM 5672 C C . PRO B 1 27 ? -18.438 9.227 -23.453 1 62.72 27 PRO B C 1
ATOM 5674 O O . PRO B 1 27 ? -18.422 10.461 -23.453 1 62.72 27 PRO B O 1
ATOM 5677 N N . THR B 1 28 ? -17.625 8.555 -22.672 1 64.25 28 THR B N 1
ATOM 5678 C CA . THR B 1 28 ? -16.484 9.094 -21.922 1 64.25 28 THR B CA 1
ATOM 5679 C C . THR B 1 28 ? -15.656 10.023 -22.797 1 64.25 28 THR B C 1
ATOM 5681 O O . THR B 1 28 ? -15.148 11.047 -22.328 1 64.25 28 THR B O 1
ATOM 5684 N N . VAL B 1 29 ? -15.586 9.625 -24.109 1 65.94 29 VAL B N 1
ATOM 5685 C CA . VAL B 1 29 ? -14.758 10.406 -25.031 1 65.94 29 VAL B CA 1
ATOM 5686 C C . VAL B 1 29 ? -15.391 11.773 -25.25 1 65.94 29 VAL B C 1
ATOM 5688 O O . VAL B 1 29 ? -14.68 12.781 -25.344 1 65.94 29 VAL B O 1
ATOM 5691 N N . SER B 1 30 ? -16.641 11.75 -25.266 1 66.19 30 SER B N 1
ATOM 5692 C CA . SER B 1 30 ? -17.312 13.023 -25.516 1 66.19 30 SER B CA 1
ATOM 5693 C C . SER B 1 30 ? -17.188 13.953 -24.312 1 66.19 30 SER B C 1
ATOM 5695 O O . SER B 1 30 ? -17.016 15.164 -24.469 1 66.19 30 SER B O 1
ATOM 5697 N N . VAL B 1 31 ? -17.203 13.305 -23.234 1 68.81 31 VAL B N 1
ATOM 5698 C CA . VAL B 1 31 ? -17.078 14.117 -22.031 1 68.81 31 VAL B CA 1
ATOM 5699 C C . VAL B 1 31 ? -15.664 14.672 -21.922 1 68.81 31 VAL B C 1
ATOM 5701 O O . VAL B 1 31 ? -15.477 15.836 -21.562 1 68.81 31 VAL B O 1
ATOM 5704 N N . LEU B 1 32 ? -14.758 13.828 -22.266 1 68.69 32 LEU B N 1
ATOM 5705 C CA . LEU B 1 32 ? -13.367 14.289 -22.234 1 68.69 32 LEU B CA 1
ATOM 5706 C C . LEU B 1 32 ? -13.133 15.375 -23.281 1 68.69 32 LEU B C 1
ATOM 5708 O O . LEU B 1 32 ? -12.43 16.344 -23.016 1 68.69 32 LEU B O 1
ATOM 5712 N N . LYS B 1 33 ? -13.633 15.203 -24.469 1 65.5 33 LYS B N 1
ATOM 5713 C CA . LYS B 1 33 ? -13.484 16.188 -25.531 1 65.5 33 LYS B CA 1
ATOM 5714 C C . LYS B 1 33 ? -14.141 17.516 -25.141 1 65.5 33 LYS B C 1
ATOM 5716 O O . LYS B 1 33 ? -13.602 18.578 -25.422 1 65.5 33 LYS B O 1
ATOM 5721 N N . SER B 1 34 ? -15.203 17.312 -24.516 1 66.5 34 SER B N 1
ATOM 5722 C CA . SER B 1 34 ? -15.883 18.531 -24.109 1 66.5 34 SER B CA 1
ATOM 5723 C C . SER B 1 34 ? -15.109 19.25 -23 1 66.5 34 SER B C 1
ATOM 5725 O O . SER B 1 34 ? -15.008 20.469 -23.016 1 66.5 34 SER B O 1
ATOM 5727 N N . LYS B 1 35 ? -14.633 18.406 -22.156 1 67.06 35 LYS B N 1
ATOM 5728 C CA . LYS B 1 35 ? -13.859 19 -21.078 1 67.06 35 LYS B CA 1
ATOM 5729 C C . LYS B 1 35 ? -12.578 19.641 -21.594 1 67.06 35 LYS B C 1
ATOM 5731 O O . LYS B 1 35 ? -12.172 20.703 -21.141 1 67.06 35 LYS B O 1
ATOM 5736 N N . LEU B 1 36 ? -11.953 18.953 -22.531 1 64.19 36 LEU B N 1
ATOM 5737 C CA . LEU B 1 36 ? -10.75 19.5 -23.156 1 64.19 36 LEU B CA 1
ATOM 5738 C C . LEU B 1 36 ? -11.07 20.734 -23.969 1 64.19 36 LEU B C 1
ATOM 5740 O O . LEU B 1 36 ? -10.305 21.703 -23.969 1 64.19 36 LEU B O 1
ATOM 5744 N N . LYS B 1 37 ? -12.086 20.703 -24.703 1 62.16 37 LYS B N 1
ATOM 5745 C CA . LYS B 1 37 ? -12.492 21.859 -25.5 1 62.16 37 LYS B CA 1
ATOM 5746 C C . LYS B 1 37 ? -12.82 23.047 -24.609 1 62.16 37 LYS B C 1
ATOM 5748 O O . LYS B 1 37 ? -12.477 24.188 -24.922 1 62.16 37 LYS B O 1
ATOM 5753 N N . GLN B 1 38 ? -13.484 22.719 -23.625 1 62.84 38 GLN B N 1
ATOM 5754 C CA . GLN B 1 38 ? -13.828 23.797 -22.688 1 62.84 38 GLN B CA 1
ATOM 5755 C C . GLN B 1 38 ? -12.586 24.359 -22 1 62.84 38 GLN B C 1
ATOM 5757 O O . GLN B 1 38 ? -12.523 25.547 -21.703 1 62.84 38 GLN B O 1
ATOM 5762 N N . GLY B 1 39 ? -11.672 23.453 -21.766 1 59 39 GLY B N 1
ATOM 5763 C CA . GLY B 1 39 ? -10.422 23.859 -21.156 1 59 39 GLY B CA 1
ATOM 5764 C C . GLY B 1 39 ? -9.547 24.688 -22.078 1 59 39 GLY B C 1
ATOM 5765 O O . GLY B 1 39 ? -8.758 25.516 -21.625 1 59 39 GLY B O 1
ATOM 5766 N N . MET B 1 40 ? -9.633 24.422 -23.422 1 58.78 40 MET B N 1
ATOM 5767 C CA . MET B 1 40 ? -8.75 25.062 -24.406 1 58.78 40 MET B CA 1
ATOM 5768 C C . MET B 1 40 ? -9.344 26.375 -24.891 1 58.78 40 MET B C 1
ATOM 5770 O O . MET B 1 40 ? -8.734 27.062 -25.719 1 58.78 40 MET B O 1
ATOM 5774 N N . THR B 1 41 ? -10.445 26.688 -24.641 1 57.53 41 THR B N 1
ATOM 5775 C CA . THR B 1 41 ? -10.914 27.984 -25.141 1 57.53 41 THR B CA 1
ATOM 5776 C C . THR B 1 41 ? -10.328 29.125 -24.328 1 57.53 41 THR B C 1
ATOM 5778 O O . THR B 1 41 ? -10.594 29.234 -23.125 1 57.53 41 THR B O 1
ATOM 5781 N N . CYS B 1 42 ? -9.125 29.531 -24.672 1 56.44 42 CYS B N 1
ATOM 5782 C CA . CYS B 1 42 ? -8.359 30.609 -24.062 1 56.44 42 CYS B CA 1
ATOM 5783 C C . CYS B 1 42 ? -9.031 31.953 -24.297 1 56.44 42 CYS B C 1
ATOM 5785 O O . CYS B 1 42 ? -9.086 32.438 -25.422 1 56.44 42 CYS B O 1
ATOM 5787 N N . SER B 1 43 ? -10.133 32.219 -23.812 1 62.16 43 SER B N 1
ATOM 5788 C CA . SER B 1 43 ? -10.617 33.594 -23.922 1 62.16 43 SER B CA 1
ATOM 5789 C C . SER B 1 43 ? -9.977 34.469 -22.859 1 62.16 43 SER B C 1
ATOM 5791 O O . SER B 1 43 ? -9.5 34 -21.828 1 62.16 43 SER B O 1
ATOM 5793 N N . VAL B 1 44 ? -9.656 35.688 -23.25 1 62.84 44 VAL B N 1
ATOM 5794 C CA . VAL B 1 44 ? -9.039 36.75 -22.453 1 62.84 44 VAL B CA 1
ATOM 5795 C C . VAL B 1 44 ? -9.664 36.781 -21.062 1 62.84 44 VAL B C 1
ATOM 5797 O O . VAL B 1 44 ? -8.961 36.812 -20.047 1 62.84 44 VAL B O 1
ATOM 5800 N N . PRO B 1 45 ? -10.977 36.75 -21 1 62.56 45 PRO B N 1
ATOM 5801 C CA . PRO B 1 45 ? -11.547 36.781 -19.656 1 62.56 45 PRO B CA 1
ATOM 5802 C C . PRO B 1 45 ? -11.219 35.531 -18.859 1 62.56 45 PRO B C 1
ATOM 5804 O O . PRO B 1 45 ? -11.078 35.594 -17.625 1 62.56 45 PRO B O 1
ATOM 5807 N N . ARG B 1 46 ? -10.969 34.562 -19.453 1 63.53 46 ARG B N 1
ATOM 5808 C CA . ARG B 1 46 ? -10.656 33.281 -18.781 1 63.53 46 ARG B CA 1
ATOM 5809 C C . ARG B 1 46 ? -9.234 33.312 -18.25 1 63.53 46 ARG B C 1
ATOM 5811 O O . ARG B 1 46 ? -8.969 32.75 -17.172 1 63.53 46 ARG B O 1
ATOM 5818 N N . VAL B 1 47 ? -8.43 33.969 -19.109 1 65.62 47 VAL B N 1
ATOM 5819 C CA . VAL B 1 47 ? -7.051 34.094 -18.656 1 65.62 47 VAL B CA 1
ATOM 5820 C C . VAL B 1 47 ? -6.988 35.031 -17.438 1 65.62 47 VAL B C 1
ATOM 5822 O O . VAL B 1 47 ? -6.238 34.781 -16.5 1 65.62 47 VAL B O 1
ATOM 5825 N N . ARG B 1 48 ? -7.684 36.062 -17.516 1 66.44 48 ARG B N 1
ATOM 5826 C CA . ARG B 1 48 ? -7.727 36.969 -16.375 1 66.44 48 ARG B CA 1
ATOM 5827 C C . ARG B 1 48 ? -8.312 36.281 -15.141 1 66.44 48 ARG B C 1
ATOM 5829 O O . ARG B 1 48 ? -7.82 36.469 -14.023 1 66.44 48 ARG B O 1
ATOM 5836 N N . SER B 1 49 ? -9.266 35.531 -15.422 1 71.06 49 SER B N 1
ATOM 5837 C CA . SER B 1 49 ? -9.875 34.812 -14.312 1 71.06 49 SER B CA 1
ATOM 5838 C C . SER B 1 49 ? -8.945 33.75 -13.773 1 71.06 49 SER B C 1
ATOM 5840 O O . SER B 1 49 ? -8.898 33.5 -12.562 1 71.06 49 SER B O 1
ATOM 5842 N N . THR B 1 50 ? -8.172 33.25 -14.688 1 70.88 50 THR B N 1
ATOM 5843 C CA . THR B 1 50 ? -7.223 32.219 -14.258 1 70.88 50 THR B CA 1
ATOM 5844 C C . THR B 1 50 ? -6.055 32.844 -13.508 1 70.88 50 THR B C 1
ATOM 5846 O O . THR B 1 50 ? -5.586 32.312 -12.5 1 70.88 50 THR B O 1
ATOM 5849 N N . LEU B 1 51 ? -5.629 34.031 -13.969 1 71.81 51 LEU B N 1
ATOM 5850 C CA . LEU B 1 51 ? -4.539 34.719 -13.297 1 71.81 51 LEU B CA 1
ATOM 5851 C C . LEU B 1 51 ? -4.992 35.25 -11.938 1 71.81 51 LEU B C 1
ATOM 5853 O O . LEU B 1 51 ? -4.23 35.219 -10.969 1 71.81 51 LEU B O 1
ATOM 5857 N N . SER B 1 52 ? -6.156 35.75 -11.953 1 74.5 52 SER B N 1
ATOM 5858 C CA . SER B 1 52 ? -6.684 36.219 -10.672 1 74.5 52 SER B CA 1
ATOM 5859 C C . SER B 1 52 ? -6.938 35.031 -9.719 1 74.5 52 SER B C 1
ATOM 5861 O O . SER B 1 52 ? -6.918 35.219 -8.5 1 74.5 52 SER B O 1
ATOM 5863 N N . GLY B 1 53 ? -7.051 33.938 -10.336 1 75.56 53 GLY B N 1
ATOM 5864 C CA . GLY B 1 53 ? -7.203 32.75 -9.523 1 75.56 53 GLY B CA 1
ATOM 5865 C C . GLY B 1 53 ? -5.887 32.25 -8.953 1 75.56 53 GLY B C 1
ATOM 5866 O O . GLY B 1 53 ? -5.855 31.688 -7.859 1 75.56 53 GLY B O 1
ATOM 5867 N N . PHE B 1 54 ? -4.863 32.656 -9.641 1 83.94 54 PHE B N 1
ATOM 5868 C CA . PHE B 1 54 ? -3.533 32.25 -9.211 1 83.94 54 PHE B CA 1
ATOM 5869 C C . PHE B 1 54 ? -3.025 33.125 -8.086 1 83.94 54 PHE B C 1
ATOM 5871 O O . PHE B 1 54 ? -2.207 32.688 -7.266 1 83.94 54 PHE B O 1
ATOM 5878 N N . PHE B 1 55 ? -3.502 34.406 -8.023 1 90.31 55 PHE B N 1
ATOM 5879 C CA . PHE B 1 55 ? -3.115 35.344 -6.984 1 90.31 55 PHE B CA 1
ATOM 5880 C C . PHE B 1 55 ? -4.34 35.844 -6.215 1 90.31 55 PHE B C 1
ATOM 5882 O O . PHE B 1 55 ? -4.84 36.938 -6.465 1 90.31 55 PHE B O 1
ATOM 5889 N N . PRO B 1 56 ? -4.691 35.094 -5.289 1 87.81 56 PRO B N 1
ATOM 5890 C CA . PRO B 1 56 ? -5.883 35.438 -4.52 1 87.81 56 PRO B CA 1
ATOM 5891 C C . PRO B 1 56 ? -5.77 36.812 -3.869 1 87.81 56 PRO B C 1
ATOM 5893 O O . PRO B 1 56 ? -6.789 37.438 -3.541 1 87.81 56 PRO B O 1
ATOM 5896 N N . VAL B 1 57 ? -4.594 37.406 -3.703 1 89.31 57 VAL B N 1
ATOM 5897 C CA . VAL B 1 57 ? -4.375 38.688 -3.059 1 89.31 57 VAL B CA 1
ATOM 5898 C C . VAL B 1 57 ? -5.066 39.781 -3.859 1 89.31 57 VAL B C 1
ATOM 5900 O O . VAL B 1 57 ? -5.543 40.781 -3.289 1 89.31 57 VAL B O 1
ATOM 5903 N N . VAL B 1 58 ? -5.207 39.625 -5.113 1 87.5 58 VAL B N 1
ATOM 5904 C CA . VAL B 1 58 ? -5.793 40.656 -5.98 1 87.5 58 VAL B CA 1
ATOM 5905 C C . VAL B 1 58 ? -7.301 40.719 -5.758 1 87.5 58 VAL B C 1
ATOM 5907 O O . VAL B 1 58 ? -7.918 41.75 -5.961 1 87.5 58 VAL B O 1
ATOM 5910 N N . ARG B 1 59 ? -7.859 39.656 -5.238 1 84.69 59 ARG B N 1
ATOM 5911 C CA . ARG B 1 59 ? -9.305 39.625 -5.039 1 84.69 59 ARG B CA 1
ATOM 5912 C C . ARG B 1 59 ? -9.688 40.156 -3.658 1 84.69 59 ARG B C 1
ATOM 5914 O O . ARG B 1 59 ? -10.625 40.938 -3.525 1 84.69 59 ARG B O 1
ATOM 5921 N N . TRP B 1 60 ? -8.938 39.781 -2.629 1 86.19 60 TRP B N 1
ATOM 5922 C CA . TRP B 1 60 ? -9.391 40.125 -1.284 1 86.19 60 TRP B CA 1
ATOM 5923 C C . TRP B 1 60 ? -8.719 41.406 -0.798 1 86.19 60 TRP B C 1
ATOM 5925 O O . TRP B 1 60 ? -9.25 42.094 0.075 1 86.19 60 TRP B O 1
ATOM 5935 N N . LEU B 1 61 ? -7.527 41.875 -1.36 1 87.94 61 LEU B N 1
ATOM 5936 C CA . LEU B 1 61 ? -6.797 43.031 -0.86 1 87.94 61 LEU B CA 1
ATOM 5937 C C . LEU B 1 61 ? -7.598 44.312 -1.065 1 87.94 61 LEU B C 1
ATOM 5939 O O . LEU B 1 61 ? -7.629 45.188 -0.187 1 87.94 61 LEU B O 1
ATOM 5943 N N . PRO B 1 62 ? -8.289 44.469 -2.229 1 87.56 62 PRO B N 1
ATOM 5944 C CA . PRO B 1 62 ? -9.086 45.688 -2.422 1 87.56 62 PRO B CA 1
ATOM 5945 C C . PRO B 1 62 ? -10.297 45.75 -1.501 1 87.56 62 PRO B C 1
ATOM 5947 O O . PRO B 1 62 ? -10.82 46.812 -1.234 1 87.56 62 PRO B O 1
ATOM 5950 N N . LYS B 1 63 ? -10.672 44.625 -1.018 1 86.56 63 LYS B N 1
ATOM 5951 C CA . LYS B 1 63 ? -11.82 44.562 -0.117 1 86.56 63 LYS B CA 1
ATOM 5952 C C . LYS B 1 63 ? -11.375 44.594 1.343 1 86.56 63 LYS B C 1
ATOM 5954 O O . LYS B 1 63 ? -12.18 44.344 2.246 1 86.56 63 LYS B O 1
ATOM 5959 N N . TYR B 1 64 ? -10.156 44.938 1.543 1 89.81 64 TYR B N 1
ATOM 5960 C CA . TYR B 1 64 ? -9.594 44.969 2.889 1 89.81 64 TYR B CA 1
ATOM 5961 C C . TYR B 1 64 ? -10.172 46.094 3.703 1 89.81 64 TYR B C 1
ATOM 5963 O O . TYR B 1 64 ? -10.078 47.281 3.301 1 89.81 64 TYR B O 1
ATOM 5971 N N . LYS B 1 65 ? -10.836 45.719 4.727 1 89 65 LYS B N 1
ATOM 5972 C CA . LYS B 1 65 ? -11.367 46.719 5.637 1 89 65 LYS B CA 1
ATOM 5973 C C . LYS B 1 65 ? -10.273 47.25 6.551 1 89 65 LYS B C 1
ATOM 5975 O O . LYS B 1 65 ? -10.016 46.688 7.617 1 89 65 LYS B O 1
ATOM 5980 N N . LEU B 1 66 ? -9.727 48.344 6.312 1 87.38 66 LEU B N 1
ATOM 5981 C CA . LEU B 1 66 ? -8.555 48.906 6.973 1 87.38 66 LEU B CA 1
ATOM 5982 C C . LEU B 1 66 ? -8.859 49.188 8.438 1 87.38 66 LEU B C 1
ATOM 5984 O O . LEU B 1 66 ? -8.047 48.906 9.32 1 87.38 66 LEU B O 1
ATOM 5988 N N . ARG B 1 67 ? -9.969 49.719 8.789 1 86.94 67 ARG B N 1
ATOM 5989 C CA . ARG B 1 67 ? -10.266 50.156 10.148 1 86.94 67 ARG B CA 1
ATOM 5990 C C . ARG B 1 67 ? -10.539 48.969 11.062 1 86.94 67 ARG B C 1
ATOM 5992 O O . ARG B 1 67 ? -10.133 48.969 12.227 1 86.94 67 ARG B O 1
ATOM 5999 N N . GLU B 1 68 ? -11 47.938 10.508 1 87.5 68 GLU B N 1
ATOM 6000 C CA . GLU B 1 68 ? -11.414 46.812 11.344 1 87.5 68 GLU B CA 1
ATOM 6001 C C . GLU B 1 68 ? -10.32 45.75 11.422 1 87.5 68 GLU B C 1
ATOM 6003 O O . GLU B 1 68 ? -10.141 45.125 12.461 1 87.5 68 GLU B O 1
ATOM 6008 N N . TYR B 1 69 ? -9.461 45.656 10.367 1 90.69 69 TYR B N 1
ATOM 6009 C CA . TYR B 1 69 ? -8.594 44.469 10.289 1 90.69 69 TYR B CA 1
ATOM 6010 C C . TYR B 1 69 ? -7.145 44.844 10.562 1 90.69 69 TYR B C 1
ATOM 6012 O O . TYR B 1 69 ? -6.336 44 10.945 1 90.69 69 TYR B O 1
ATOM 6020 N N . VAL B 1 70 ? -6.75 46.062 10.508 1 91.75 70 VAL B N 1
ATOM 6021 C CA . VAL B 1 70 ? -5.352 46.469 10.484 1 91.75 70 VAL B CA 1
ATOM 6022 C C . VAL B 1 70 ? -4.715 46.25 11.852 1 91.75 70 VAL B C 1
ATOM 6024 O O . VAL B 1 70 ? -3.58 45.781 11.945 1 91.75 70 VAL B O 1
ATOM 6027 N N . TRP B 1 71 ? -5.434 46.531 12.898 1 90.25 71 TRP B N 1
ATOM 6028 C CA . TRP B 1 71 ? -4.859 46.406 14.234 1 90.25 71 TRP B CA 1
ATOM 6029 C C . TRP B 1 71 ? -4.621 44.938 14.562 1 90.25 71 TRP B C 1
ATOM 6031 O O . TRP B 1 71 ? -3.588 44.562 15.133 1 90.25 71 TRP B O 1
ATOM 6041 N N . GLY B 1 72 ? -5.496 44.062 14.273 1 90.81 72 GLY B N 1
ATOM 6042 C CA . GLY B 1 72 ? -5.336 42.656 14.5 1 90.81 72 GLY B CA 1
ATOM 6043 C C . GLY B 1 72 ? -4.227 42.031 13.672 1 90.81 72 GLY B C 1
ATOM 6044 O O . GLY B 1 72 ? -3.432 41.219 14.18 1 90.81 72 GLY B O 1
ATOM 6045 N N . ASP B 1 73 ? -4.145 42.406 12.484 1 94.69 73 ASP B N 1
ATOM 6046 C CA . ASP B 1 73 ? -3.137 41.844 11.578 1 94.69 73 ASP B CA 1
ATOM 6047 C C . ASP B 1 73 ? -1.739 42.344 11.953 1 94.69 73 ASP B C 1
ATOM 6049 O O . ASP B 1 73 ? -0.771 41.562 11.883 1 94.69 73 ASP B O 1
ATOM 6053 N N . VAL B 1 74 ? -1.612 43.594 12.375 1 94.25 74 VAL B N 1
ATOM 6054 C CA . VAL B 1 74 ? -0.311 44.156 12.75 1 94.25 74 VAL B CA 1
ATOM 6055 C C . VAL B 1 74 ? 0.177 43.5 14.039 1 94.25 74 VAL B C 1
ATOM 6057 O O . VAL B 1 74 ? 1.343 43.125 14.148 1 94.25 74 VAL B O 1
ATOM 6060 N N . MET B 1 75 ? -0.701 43.406 14.953 1 91.69 75 MET B N 1
ATOM 6061 C CA . MET B 1 75 ? -0.331 42.781 16.219 1 91.69 75 MET B CA 1
ATOM 6062 C C . MET B 1 75 ? 0.065 41.312 16.016 1 91.69 75 MET B C 1
ATOM 6064 O O . MET B 1 75 ? 1.085 40.875 16.547 1 91.69 75 MET B O 1
ATOM 6068 N N . SER B 1 76 ? -0.74 40.656 15.328 1 93.31 76 SER B N 1
ATOM 6069 C CA . SER B 1 76 ? -0.448 39.25 15.047 1 93.31 76 SER B CA 1
ATOM 6070 C C . SER B 1 76 ? 0.851 39.094 14.258 1 93.31 76 SER B C 1
ATOM 6072 O O . SER B 1 76 ? 1.666 38.219 14.555 1 93.31 76 SER B O 1
ATOM 6074 N N . GLY B 1 77 ? 1.052 39.906 13.273 1 94.38 77 GLY B N 1
ATOM 6075 C CA . GLY B 1 77 ? 2.266 39.875 12.477 1 94.38 77 GLY B CA 1
ATOM 6076 C C . GLY B 1 77 ? 3.52 40.156 13.273 1 94.38 77 GLY B C 1
ATOM 6077 O O . GLY B 1 77 ? 4.555 39.531 13.078 1 94.38 77 GLY B O 1
ATOM 6078 N N . LEU B 1 78 ? 3.428 41.062 14.156 1 93.44 78 LEU B N 1
ATOM 6079 C CA . LEU B 1 78 ? 4.562 41.438 14.992 1 93.44 78 LEU B CA 1
ATOM 6080 C C . LEU B 1 78 ? 4.934 40.312 15.945 1 93.44 78 LEU B C 1
ATOM 6082 O O . LEU B 1 78 ? 6.105 39.969 16.062 1 93.44 78 LEU B O 1
ATOM 6086 N N . ILE B 1 79 ? 3.963 39.75 16.5 1 91.19 79 ILE B N 1
ATOM 6087 C CA . ILE B 1 79 ? 4.199 38.719 17.484 1 91.19 79 ILE B CA 1
ATOM 6088 C C . ILE B 1 79 ? 4.766 37.469 16.781 1 91.19 79 ILE B C 1
ATOM 6090 O O . ILE B 1 79 ? 5.754 36.906 17.25 1 91.19 79 ILE B O 1
ATOM 6094 N N . VAL B 1 80 ? 4.16 37.062 15.719 1 92.12 80 VAL B N 1
ATOM 6095 C CA . VAL B 1 80 ? 4.621 35.906 14.961 1 92.12 80 VAL B CA 1
ATOM 6096 C C . VAL B 1 80 ? 6.031 36.156 14.43 1 92.12 80 VAL B C 1
ATOM 6098 O O . VAL B 1 80 ? 6.867 35.25 14.422 1 92.12 80 VAL B O 1
ATOM 6101 N N . GLY B 1 81 ? 6.289 37.406 13.969 1 92.56 81 GLY B N 1
ATOM 6102 C CA . GLY B 1 81 ? 7.617 37.75 13.492 1 92.56 81 GLY B CA 1
ATOM 6103 C C . GLY B 1 81 ? 8.688 37.625 14.562 1 92.56 81 GLY B C 1
ATOM 6104 O O . GLY B 1 81 ? 9.773 37.094 14.305 1 92.56 81 GLY B O 1
ATOM 6105 N N . ILE B 1 82 ? 8.383 38 15.688 1 89.25 82 ILE B N 1
ATOM 6106 C CA . ILE B 1 82 ? 9.328 37.969 16.812 1 89.25 82 ILE B CA 1
ATOM 6107 C C . ILE B 1 82 ? 9.609 36.5 17.203 1 89.25 82 ILE B C 1
ATOM 6109 O O . ILE B 1 82 ? 10.75 36.156 17.516 1 89.25 82 ILE B O 1
ATOM 6113 N N . ILE B 1 83 ? 8.625 35.719 17.156 1 87.88 83 ILE B N 1
ATOM 6114 C CA . ILE B 1 83 ? 8.781 34.312 17.5 1 87.88 83 ILE B CA 1
ATOM 6115 C C . ILE B 1 83 ? 9.539 33.594 16.391 1 87.88 83 ILE B C 1
ATOM 6117 O O . ILE B 1 83 ? 10.328 32.688 16.672 1 87.88 83 ILE B O 1
ATOM 6121 N N . LEU B 1 84 ? 9.391 34.031 15.258 1 91.94 84 LEU B N 1
ATOM 6122 C CA . LEU B 1 84 ? 9.938 33.375 14.062 1 91.94 84 LEU B CA 1
ATOM 6123 C C . LEU B 1 84 ? 11.453 33.562 14.008 1 91.94 84 LEU B C 1
ATOM 6125 O O . LEU B 1 84 ? 12.156 32.688 13.5 1 91.94 84 LEU B O 1
ATOM 6129 N N . VAL B 1 85 ? 12.008 34.531 14.523 1 91.44 85 VAL B N 1
ATOM 6130 C CA . VAL B 1 85 ? 13.414 34.875 14.359 1 91.44 85 VAL B CA 1
ATOM 6131 C C . VAL B 1 85 ? 14.281 33.875 15.086 1 91.44 85 VAL B C 1
ATOM 6133 O O . VAL B 1 85 ? 15.125 33.219 14.477 1 91.44 85 VAL B O 1
ATOM 6136 N N . PRO B 1 86 ? 14.055 33.688 16.391 1 91.25 86 PRO B N 1
ATOM 6137 C CA . PRO B 1 86 ? 14.875 32.656 17.062 1 91.25 86 PRO B CA 1
ATOM 6138 C C . PRO B 1 86 ? 14.664 31.266 16.469 1 91.25 86 PRO B C 1
ATOM 6140 O O . PRO B 1 86 ? 15.617 30.484 16.375 1 91.25 86 PRO B O 1
ATOM 6143 N N . GLN B 1 87 ? 13.508 30.969 16.062 1 92.12 87 GLN B N 1
ATOM 6144 C CA . GLN B 1 87 ? 13.219 29.641 15.5 1 92.12 87 GLN B CA 1
ATOM 6145 C C . GLN B 1 87 ? 13.906 29.469 14.148 1 92.12 87 GLN B C 1
ATOM 6147 O O . GLN B 1 87 ? 14.375 28.359 13.828 1 92.12 87 GLN B O 1
ATOM 6152 N N . ALA B 1 88 ? 13.898 30.484 13.367 1 93.12 88 ALA B N 1
ATOM 6153 C CA . ALA B 1 88 ? 14.547 30.422 12.062 1 93.12 88 ALA B CA 1
ATOM 6154 C C . ALA B 1 88 ? 16.031 30.125 12.211 1 93.12 88 ALA B C 1
ATOM 6156 O O . ALA B 1 88 ? 16.594 29.359 11.414 1 93.12 88 ALA B O 1
ATOM 6157 N N . ILE B 1 89 ? 16.641 30.672 13.211 1 90.62 89 ILE B N 1
ATOM 6158 C CA . ILE B 1 89 ? 18.062 30.453 13.461 1 90.62 89 ILE B CA 1
ATOM 6159 C C . ILE B 1 89 ? 18.281 29.047 14.016 1 90.62 89 ILE B C 1
ATOM 6161 O O . ILE B 1 89 ? 19.156 28.312 13.555 1 90.62 89 ILE B O 1
ATOM 6165 N N . ALA B 1 90 ? 17.422 28.703 14.898 1 93.06 90 ALA B N 1
ATOM 6166 C CA . ALA B 1 90 ? 17.547 27.406 15.562 1 93.06 90 ALA B CA 1
ATOM 6167 C C . ALA B 1 90 ? 17.328 26.266 14.578 1 93.06 90 ALA B C 1
ATOM 6169 O O . ALA B 1 90 ? 18.031 25.25 14.625 1 93.06 90 ALA B O 1
ATOM 6170 N N . TYR B 1 91 ? 16.406 26.328 13.664 1 94.81 91 TYR B N 1
ATOM 6171 C CA . TYR B 1 91 ? 16.047 25.234 12.773 1 94.81 91 TYR B CA 1
ATOM 6172 C C . TYR B 1 91 ? 17.094 25.031 11.695 1 94.81 91 TYR B C 1
ATOM 6174 O O . TYR B 1 91 ? 17.141 23.984 11.039 1 94.81 91 TYR B O 1
ATOM 6182 N N . CYS B 1 92 ? 18 25.969 11.547 1 93.38 92 CYS B N 1
ATOM 6183 C CA . CYS B 1 92 ? 19.125 25.781 10.641 1 93.38 92 CYS B CA 1
ATOM 6184 C C . CYS B 1 92 ? 20.109 24.75 11.203 1 93.38 92 CYS B C 1
ATOM 6186 O O . CYS B 1 92 ? 20.797 24.078 10.438 1 93.38 92 CYS B O 1
ATOM 6188 N N . LEU B 1 93 ? 20.094 24.734 12.516 1 90.5 93 LEU B N 1
ATOM 6189 C CA . LEU B 1 93 ? 20.906 23.703 13.148 1 90.5 93 LEU B CA 1
ATOM 6190 C C . LEU B 1 93 ? 20.406 22.312 12.758 1 90.5 93 LEU B C 1
ATOM 6192 O O . LEU B 1 93 ? 21.219 21.406 12.531 1 90.5 93 LEU B O 1
ATOM 6196 N N . LEU B 1 94 ? 19.141 22.203 12.625 1 91.56 94 LEU B N 1
ATOM 6197 C CA . LEU B 1 94 ? 18.516 20.953 12.227 1 91.56 94 LEU B CA 1
ATOM 6198 C C . LEU B 1 94 ? 18.781 20.656 10.758 1 91.56 94 LEU B C 1
ATOM 6200 O O . LEU B 1 94 ? 19.031 19.5 10.383 1 91.56 94 LEU B O 1
ATOM 6204 N N . ALA B 1 95 ? 18.75 21.641 9.984 1 93.69 95 ALA B N 1
ATOM 6205 C CA . ALA B 1 95 ? 18.922 21.5 8.539 1 93.69 95 ALA B CA 1
ATOM 6206 C C . ALA B 1 95 ? 20.391 21.344 8.164 1 93.69 95 ALA B C 1
ATOM 6208 O O . ALA B 1 95 ? 20.703 20.891 7.066 1 93.69 95 ALA B O 1
ATOM 6209 N N . GLY B 1 96 ? 21.297 21.734 9.016 1 90.62 96 GLY B N 1
ATOM 6210 C CA . GLY B 1 96 ? 22.719 21.625 8.758 1 90.62 96 GLY B CA 1
ATOM 6211 C C . GLY B 1 96 ? 23.266 22.734 7.879 1 90.62 96 GLY B C 1
ATOM 6212 O O . GLY B 1 96 ? 24.141 22.516 7.055 1 90.62 96 GLY B O 1
ATOM 6213 N N . VAL B 1 97 ? 22.609 23.891 7.965 1 92.38 97 VAL B N 1
ATOM 6214 C CA . VAL B 1 97 ? 23.047 25.047 7.168 1 92.38 97 VAL B CA 1
ATOM 6215 C C . VAL B 1 97 ? 23.297 26.234 8.086 1 92.38 97 VAL B C 1
ATOM 6217 O O . VAL B 1 97 ? 23.031 26.172 9.289 1 92.38 97 VAL B O 1
ATOM 6220 N N . GLU B 1 98 ? 23.828 27.266 7.531 1 92.12 98 GLU B N 1
ATOM 6221 C CA . GLU B 1 98 ? 24.109 28.484 8.297 1 92.12 98 GLU B CA 1
ATOM 6222 C C . GLU B 1 98 ? 22.828 29.203 8.688 1 92.12 98 GLU B C 1
ATOM 6224 O O . GLU B 1 98 ? 21.828 29.141 7.973 1 92.12 98 GLU B O 1
ATOM 6229 N N . PRO B 1 99 ? 22.781 29.891 9.773 1 91.75 99 PRO B N 1
ATOM 6230 C CA . PRO B 1 99 ? 21.578 30.5 10.344 1 91.75 99 PRO B CA 1
ATOM 6231 C C . PRO B 1 99 ? 20.938 31.531 9.422 1 91.75 99 PRO B C 1
ATOM 6233 O O . PRO B 1 99 ? 19.719 31.734 9.469 1 91.75 99 PRO B O 1
ATOM 6236 N N . ILE B 1 100 ? 21.688 32.125 8.562 1 91.69 100 ILE B N 1
ATOM 6237 C CA . ILE B 1 100 ? 21.172 33.219 7.723 1 91.69 100 ILE B CA 1
ATOM 6238 C C . ILE B 1 100 ? 20.109 32.656 6.762 1 91.69 100 ILE B C 1
ATOM 6240 O O . ILE B 1 100 ? 19.172 33.375 6.402 1 91.69 100 ILE B O 1
ATOM 6244 N N . TYR B 1 101 ? 20.25 31.453 6.402 1 93.56 101 TYR B N 1
ATOM 6245 C CA . TYR B 1 101 ? 19.375 30.875 5.398 1 93.56 101 TYR B CA 1
ATOM 6246 C C . TYR B 1 101 ? 17.984 30.609 5.98 1 93.56 101 TYR B C 1
ATOM 6248 O O . TYR B 1 101 ? 17 30.578 5.25 1 93.56 101 TYR B O 1
ATOM 6256 N N . GLY B 1 102 ? 17.938 30.391 7.289 1 93.56 102 GLY B N 1
ATOM 6257 C CA . GLY B 1 102 ? 16.641 30.266 7.938 1 93.56 102 GLY B CA 1
ATOM 6258 C C . GLY B 1 102 ? 15.844 31.562 7.906 1 93.56 102 GLY B C 1
ATOM 6259 O O . GLY B 1 102 ? 14.625 31.547 7.734 1 93.56 102 GLY B O 1
ATOM 6260 N N . LEU B 1 103 ? 16.562 32.656 8.039 1 93.25 103 LEU B N 1
ATOM 6261 C CA . LEU B 1 103 ? 15.93 33.969 7.988 1 93.25 103 LEU B CA 1
ATOM 6262 C C . LEU B 1 103 ? 15.445 34.281 6.574 1 93.25 103 LEU B C 1
ATOM 6264 O O . LEU B 1 103 ? 14.344 34.781 6.395 1 93.25 103 LEU B O 1
ATOM 6268 N N . TYR B 1 104 ? 16.25 33.875 5.602 1 94.62 104 TYR B N 1
ATOM 6269 C CA . TYR B 1 104 ? 15.836 34.062 4.215 1 94.62 104 TYR B CA 1
ATOM 6270 C C . TYR B 1 104 ? 14.562 33.281 3.92 1 94.62 104 TYR B C 1
ATOM 6272 O O . TYR B 1 104 ? 13.633 33.781 3.297 1 94.62 104 TYR B O 1
ATOM 6280 N N . THR B 1 105 ? 14.57 32.031 4.379 1 95.44 105 THR B N 1
ATOM 6281 C CA . THR B 1 105 ? 13.445 31.141 4.109 1 95.44 105 THR B CA 1
ATOM 6282 C C . THR B 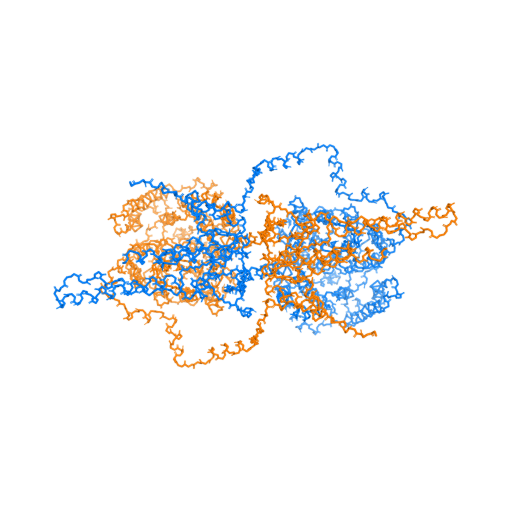1 105 ? 12.156 31.703 4.703 1 95.44 105 THR B C 1
ATOM 6284 O O . THR B 1 105 ? 11.109 31.672 4.059 1 95.44 105 THR B O 1
ATOM 6287 N N . SER B 1 106 ? 12.227 32.188 5.906 1 94.56 106 SER B N 1
ATOM 6288 C CA . SER B 1 106 ? 11.055 32.75 6.559 1 94.56 106 SER B CA 1
ATOM 6289 C C . SER B 1 106 ? 10.609 34.031 5.879 1 94.56 106 SER B C 1
ATOM 6291 O O . SER B 1 106 ? 9.414 34.312 5.77 1 94.56 106 SER B O 1
ATOM 6293 N N . PHE B 1 107 ? 11.539 34.812 5.402 1 95.12 107 PHE B N 1
ATOM 6294 C CA . PHE B 1 107 ? 11.227 36.094 4.754 1 95.12 107 PHE B CA 1
ATOM 6295 C C . PHE B 1 107 ? 10.492 35.844 3.441 1 95.12 107 PHE B C 1
ATOM 6297 O O . PHE B 1 107 ? 9.398 36.375 3.238 1 95.12 107 PHE B O 1
ATOM 6304 N N . TYR B 1 108 ? 11.023 35.062 2.605 1 95.62 108 TYR B N 1
ATOM 6305 C CA . TYR B 1 108 ? 10.445 34.844 1.283 1 95.62 108 TYR B CA 1
ATOM 6306 C C . TYR B 1 108 ? 9.156 34.031 1.375 1 95.62 108 TYR B C 1
ATOM 6308 O O . TYR B 1 108 ? 8.203 34.281 0.631 1 95.62 108 TYR B O 1
ATOM 6316 N N . ALA B 1 109 ? 9.125 33.062 2.229 1 94.94 109 ALA B N 1
ATOM 6317 C CA . ALA B 1 109 ? 7.941 32.219 2.359 1 94.94 109 ALA B CA 1
ATOM 6318 C C . ALA B 1 109 ? 6.719 33.031 2.756 1 94.94 109 ALA B C 1
ATOM 6320 O O . ALA B 1 109 ? 5.633 32.875 2.199 1 94.94 109 ALA B O 1
ATOM 6321 N N . ASN B 1 110 ? 6.902 33.969 3.686 1 95.31 110 ASN B N 1
ATOM 6322 C CA . ASN B 1 110 ? 5.793 34.812 4.145 1 95.31 110 ASN B CA 1
ATOM 6323 C C . ASN B 1 110 ? 5.293 35.719 3.041 1 95.31 110 ASN B C 1
ATOM 6325 O O . ASN B 1 110 ? 4.086 35.938 2.908 1 95.31 110 ASN B O 1
ATOM 6329 N N . ILE B 1 111 ? 6.148 36.188 2.223 1 95.56 111 ILE B N 1
ATOM 6330 C CA . ILE B 1 111 ? 5.777 37.125 1.161 1 95.56 111 ILE B CA 1
ATOM 6331 C C . ILE B 1 111 ? 5.031 36.375 0.059 1 95.56 111 ILE B C 1
ATOM 6333 O O . ILE B 1 111 ? 3.986 36.812 -0.411 1 95.56 111 ILE B O 1
ATOM 6337 N N . ILE B 1 112 ? 5.559 35.281 -0.295 1 95.81 112 ILE B N 1
ATOM 6338 C CA . ILE B 1 112 ? 4.965 34.531 -1.394 1 95.81 112 ILE B CA 1
ATOM 6339 C C . ILE B 1 112 ? 3.602 33.969 -0.969 1 95.81 112 ILE B C 1
ATOM 6341 O O . ILE B 1 112 ? 2.646 34 -1.749 1 95.81 112 ILE B O 1
ATOM 6345 N N . TYR B 1 113 ? 3.539 33.469 0.242 1 95.44 113 TYR B N 1
ATOM 6346 C CA . TYR B 1 113 ? 2.258 32.938 0.697 1 95.44 113 TYR B CA 1
ATOM 6347 C C . TYR B 1 113 ? 1.212 34.031 0.786 1 95.44 113 TYR B C 1
ATOM 6349 O O . TYR B 1 113 ? 0.026 33.812 0.544 1 95.44 113 TYR B O 1
ATOM 6357 N N . PHE B 1 114 ? 1.628 35.25 1.136 1 94.75 114 PHE B N 1
ATOM 6358 C CA . PHE B 1 114 ? 0.733 36.406 1.144 1 94.75 114 PHE B CA 1
ATOM 6359 C C . PHE B 1 114 ? 0.133 36.625 -0.239 1 94.75 114 PHE B C 1
ATOM 6361 O O . PHE B 1 114 ? -1.058 36.906 -0.364 1 94.75 114 PHE B O 1
ATOM 6368 N N . LEU B 1 115 ? 0.857 36.344 -1.213 1 94.31 115 LEU B N 1
ATOM 6369 C CA . LEU B 1 115 ? 0.419 36.625 -2.578 1 94.31 115 LEU B CA 1
ATOM 6370 C C . LEU B 1 115 ? -0.454 35.5 -3.102 1 94.31 115 LEU B C 1
ATOM 6372 O O . LEU B 1 115 ? -1.411 35.719 -3.842 1 94.31 115 LEU B O 1
ATOM 6376 N N . MET B 1 116 ? -0.132 34.25 -2.658 1 93.88 116 MET B N 1
ATOM 6377 C CA . MET B 1 116 ? -0.74 33.125 -3.359 1 93.88 116 MET B CA 1
ATOM 6378 C C . MET B 1 116 ? -1.6 32.281 -2.412 1 93.88 116 MET B C 1
ATOM 6380 O O . MET B 1 116 ? -2.385 31.453 -2.854 1 93.88 116 MET B O 1
ATOM 6384 N N . GLY B 1 117 ? -1.544 32.469 -1.194 1 91.19 117 GLY B N 1
ATOM 6385 C CA . GLY B 1 117 ? -2.27 31.672 -0.232 1 91.19 117 GLY B CA 1
ATOM 6386 C C . GLY B 1 117 ? -3.754 31.984 -0.185 1 91.19 117 GLY B C 1
ATOM 6387 O O . GLY B 1 117 ? -4.164 33.125 -0.448 1 91.19 117 GLY B O 1
ATOM 6388 N N . THR B 1 118 ? -4.598 30.922 0.119 1 90.94 118 THR B N 1
ATOM 6389 C CA . THR B 1 118 ? -6.043 31.094 0.229 1 90.94 118 THR B CA 1
ATOM 6390 C C . THR B 1 118 ? -6.473 31.141 1.692 1 90.94 118 THR B C 1
ATOM 6392 O O . THR B 1 118 ? -7.539 31.656 2.018 1 90.94 118 THR B O 1
ATOM 6395 N N . SER B 1 119 ? -5.641 30.594 2.533 1 92.56 119 SER B N 1
ATOM 6396 C CA . SER B 1 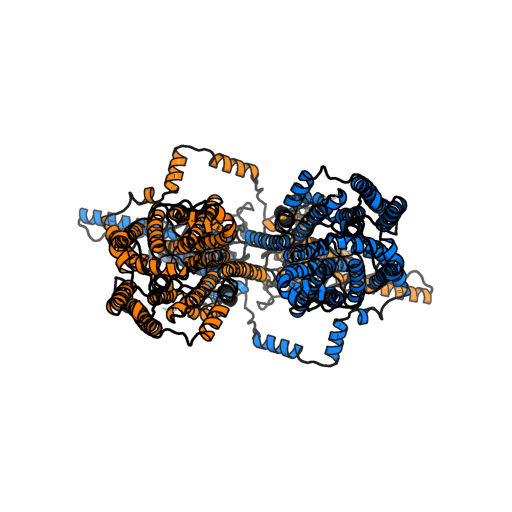119 ? -5.98 30.594 3.951 1 92.56 119 SER B CA 1
ATOM 6397 C C . SER B 1 119 ? -5.676 31.953 4.582 1 92.56 119 SER B C 1
ATOM 6399 O O . SER B 1 119 ? -4.641 32.562 4.297 1 92.56 119 SER B O 1
ATOM 6401 N N . ARG B 1 120 ? -6.504 32.406 5.41 1 91.75 120 ARG B N 1
ATOM 6402 C CA . ARG B 1 120 ? -6.355 33.719 6.031 1 91.75 120 ARG B CA 1
ATOM 6403 C C . ARG B 1 120 ? -5.508 33.625 7.297 1 91.75 120 ARG B C 1
ATOM 6405 O O . ARG B 1 120 ? -4.93 34.625 7.73 1 91.75 120 ARG B O 1
ATOM 6412 N N . HIS B 1 121 ? -5.406 32.5 7.855 1 92.06 121 HIS B N 1
ATOM 6413 C CA . HIS B 1 121 ? -4.867 32.406 9.211 1 92.06 121 HIS B CA 1
ATOM 6414 C C . HIS B 1 121 ? -3.613 31.547 9.258 1 92.06 121 HIS B C 1
ATOM 6416 O O . HIS B 1 121 ? -2.855 31.609 10.227 1 92.06 121 HIS B O 1
ATOM 6422 N N . VAL B 1 122 ? -3.293 30.812 8.211 1 93.12 122 VAL B N 1
ATOM 6423 C CA . VAL B 1 122 ? -2.191 29.859 8.266 1 93.12 122 VAL B CA 1
ATOM 6424 C C . VAL B 1 122 ? -0.86 30.594 8.133 1 93.12 122 VAL B C 1
ATOM 6426 O O . VAL B 1 122 ? -0.745 31.547 7.359 1 93.12 122 VAL B O 1
ATOM 6429 N N . SER B 1 123 ? 0.068 30.219 8.977 1 93.44 123 SER B N 1
ATOM 6430 C CA . SER B 1 123 ? 1.422 30.75 8.906 1 93.44 123 SER B CA 1
ATOM 6431 C C . SER B 1 123 ? 2.375 29.781 8.234 1 93.44 123 SER B C 1
ATOM 6433 O O . SER B 1 123 ? 2.609 28.672 8.75 1 93.44 123 SER B O 1
ATOM 6435 N N . VAL B 1 124 ? 2.887 30.203 7.086 1 93 124 VAL B N 1
ATOM 6436 C CA . VAL B 1 124 ? 3.818 29.375 6.336 1 93 124 VAL B CA 1
ATOM 6437 C C . VAL B 1 124 ? 5.25 29.859 6.562 1 93 124 VAL B C 1
ATOM 6439 O O . VAL B 1 124 ? 5.516 31.062 6.52 1 93 124 VAL B O 1
ATOM 6442 N N . GLY B 1 125 ? 6.121 29.016 6.91 1 91.12 125 GLY B N 1
ATOM 6443 C CA . GLY B 1 125 ? 7.523 29.328 7.152 1 91.12 125 GLY B CA 1
ATOM 6444 C C . GLY B 1 125 ? 8.352 28.094 7.465 1 91.12 125 GLY B C 1
ATOM 6445 O O . GLY B 1 125 ? 8.117 27.016 6.914 1 91.12 125 GLY B O 1
ATOM 6446 N N . ILE B 1 126 ? 9.328 28.344 8.242 1 91.5 126 ILE B N 1
ATOM 6447 C CA . ILE B 1 126 ? 10.25 27.281 8.625 1 91.5 126 ILE B CA 1
ATOM 6448 C C . ILE B 1 126 ? 9.57 26.344 9.633 1 91.5 126 ILE B C 1
ATOM 6450 O O . ILE B 1 126 ? 8.844 26.812 10.516 1 91.5 126 ILE B O 1
ATOM 6454 N N . PHE B 1 127 ? 9.75 25.125 9.422 1 91.62 127 PHE B N 1
ATOM 6455 C CA . PHE B 1 127 ? 9.148 24.062 10.227 1 91.62 127 PHE B CA 1
ATOM 6456 C C . PHE B 1 127 ? 10.195 23.031 10.648 1 91.62 127 PHE B C 1
ATOM 6458 O O . PHE B 1 127 ? 11.055 22.656 9.844 1 91.62 127 PHE B O 1
ATOM 6465 N N . SER B 1 128 ? 10.156 22.688 11.945 1 91.75 128 SER B N 1
ATOM 6466 C CA . SER B 1 128 ? 11.172 21.797 12.516 1 91.75 128 SER B CA 1
ATOM 6467 C C . SER B 1 128 ? 11.242 20.484 11.75 1 91.75 128 SER B C 1
ATOM 6469 O O . SER B 1 128 ? 12.336 19.984 11.469 1 91.75 128 SER B O 1
ATOM 6471 N N . LEU B 1 129 ? 10.109 19.953 11.445 1 91.62 129 LEU B N 1
ATOM 6472 C CA . LEU B 1 129 ? 10.078 18.672 10.766 1 91.62 129 LEU B CA 1
ATOM 6473 C C . LEU B 1 129 ? 10.695 18.766 9.375 1 91.62 129 LEU B C 1
ATOM 6475 O O . LEU B 1 129 ? 11.453 17.891 8.953 1 91.62 129 LEU B O 1
ATOM 6479 N N . MET B 1 130 ? 10.375 19.766 8.68 1 94.19 130 MET B N 1
ATOM 6480 C CA . MET B 1 130 ? 10.938 19.953 7.352 1 94.19 130 MET B CA 1
ATOM 6481 C C . MET B 1 130 ? 12.445 20.188 7.426 1 94.19 130 MET B C 1
ATOM 6483 O O . MET B 1 130 ? 13.195 19.688 6.582 1 94.19 130 MET B O 1
ATOM 6487 N N . SER B 1 131 ? 12.844 20.906 8.43 1 95.19 131 SER B N 1
ATOM 6488 C CA . SER B 1 131 ? 14.266 21.156 8.617 1 95.19 131 SER B CA 1
ATOM 6489 C C . SER B 1 131 ? 15.023 19.859 8.922 1 95.19 131 SER B C 1
ATOM 6491 O O . SER B 1 131 ? 16.156 19.672 8.461 1 95.19 131 SER B O 1
ATOM 6493 N N . LEU B 1 132 ? 14.383 19.062 9.688 1 92.25 132 LEU B N 1
ATOM 6494 C CA . LEU B 1 132 ? 14.984 17.781 9.992 1 92.25 132 LEU B CA 1
ATOM 6495 C C . LEU B 1 132 ? 15.164 16.953 8.727 1 92.25 132 LEU B C 1
ATOM 6497 O O . LEU B 1 132 ? 16.234 16.359 8.508 1 92.25 132 LEU B O 1
ATOM 6501 N N . MET B 1 133 ? 14.164 16.891 7.914 1 93.06 133 MET B N 1
ATOM 6502 C CA . MET B 1 133 ? 14.195 16.078 6.707 1 93.06 133 MET B CA 1
ATOM 6503 C C . MET B 1 133 ? 15.219 16.609 5.715 1 93.06 133 MET B C 1
ATOM 6505 O O . MET B 1 133 ? 15.945 15.828 5.09 1 93.06 133 MET B O 1
ATOM 6509 N N . VAL B 1 134 ? 15.273 17.875 5.59 1 94.81 134 VAL B N 1
ATOM 6510 C CA . VAL B 1 134 ? 16.281 18.484 4.73 1 94.81 134 VAL B CA 1
ATOM 6511 C C . VAL B 1 134 ? 17.672 18.188 5.285 1 94.81 134 VAL B C 1
ATOM 6513 O O . VAL B 1 134 ? 18.609 17.891 4.527 1 94.81 134 VAL B O 1
ATOM 6516 N N . GLY B 1 135 ? 17.812 18.328 6.574 1 93.12 135 GLY B N 1
ATOM 6517 C CA . GLY B 1 135 ? 19.078 18.062 7.227 1 93.12 135 GLY B CA 1
ATOM 6518 C C . GLY B 1 135 ? 19.578 16.641 6.996 1 93.12 135 GLY B C 1
ATOM 6519 O O . GLY B 1 135 ? 20.781 16.438 6.793 1 93.12 135 GLY B O 1
ATOM 6520 N N . GLN B 1 136 ? 18.734 15.75 6.996 1 90.38 136 GLN B N 1
ATOM 6521 C CA . GLN B 1 136 ? 19.125 14.359 6.77 1 90.38 136 GLN B CA 1
ATOM 6522 C C . GLN B 1 136 ? 19.719 14.172 5.371 1 90.38 136 GLN B C 1
ATOM 6524 O O . GLN B 1 136 ? 20.703 13.453 5.199 1 90.38 136 GLN B O 1
ATOM 6529 N N . VAL B 1 137 ? 19.125 14.789 4.438 1 91.81 137 VAL B N 1
ATOM 6530 C CA . VAL B 1 137 ? 19.609 14.688 3.064 1 91.81 137 VAL B CA 1
ATOM 6531 C C . VAL B 1 137 ? 20.953 15.414 2.934 1 91.81 137 VAL B C 1
ATOM 6533 O O . VAL B 1 137 ? 21.875 14.914 2.295 1 91.81 137 VAL B O 1
ATOM 6536 N N . VAL B 1 138 ? 21.062 16.547 3.568 1 92.94 138 VAL B N 1
ATOM 6537 C CA . VAL B 1 138 ? 22.266 17.359 3.492 1 92.94 138 VAL B CA 1
ATOM 6538 C C . VAL B 1 138 ? 23.438 16.625 4.145 1 92.94 138 VAL B C 1
ATOM 6540 O O . VAL B 1 138 ? 24.516 16.5 3.559 1 92.94 138 VAL B O 1
ATOM 6543 N N . PHE B 1 139 ? 23.188 16.094 5.301 1 89.12 139 PHE B N 1
ATOM 6544 C CA . PHE B 1 139 ? 24.25 15.398 6.016 1 89.12 139 PHE B CA 1
ATOM 6545 C C . PHE B 1 139 ? 24.688 14.148 5.258 1 89.12 139 PHE B C 1
ATOM 6547 O O . PHE B 1 139 ? 25.875 13.844 5.191 1 89.12 139 PHE B O 1
ATOM 6554 N N . ARG B 1 140 ? 23.812 13.445 4.719 1 87.94 140 ARG B N 1
ATOM 6555 C CA . ARG B 1 140 ? 24.141 12.242 3.953 1 87.94 140 ARG B CA 1
ATOM 6556 C C . ARG B 1 140 ? 24.969 12.594 2.725 1 87.94 140 ARG B C 1
ATOM 6558 O O . ARG B 1 140 ? 26 11.953 2.461 1 87.94 140 ARG B O 1
ATOM 6565 N N . GLU B 1 141 ? 24.594 13.633 1.976 1 88.94 141 GLU B N 1
ATOM 6566 C CA . GLU B 1 141 ? 25.281 14.008 0.751 1 88.94 141 GLU B CA 1
ATOM 6567 C C . GLU B 1 141 ? 26.656 14.617 1.06 1 88.94 141 GLU B C 1
ATOM 6569 O O . GLU B 1 141 ? 27.609 14.438 0.297 1 88.94 141 GLU B O 1
ATOM 6574 N N . VAL B 1 142 ? 26.719 15.375 2.123 1 87.5 142 VAL B N 1
ATOM 6575 C CA . VAL B 1 142 ? 28 15.961 2.531 1 87.5 142 VAL B CA 1
ATOM 6576 C C . VAL B 1 142 ? 28.969 14.859 2.93 1 87.5 142 VAL B C 1
ATOM 6578 O O . VAL B 1 142 ? 30.156 14.938 2.627 1 87.5 142 VAL B O 1
ATOM 6581 N N . PHE B 1 143 ? 28.406 13.867 3.529 1 83.19 143 PHE B N 1
ATOM 6582 C CA . PHE B 1 143 ? 29.219 12.719 3.9 1 83.19 143 PHE B CA 1
ATOM 6583 C C . PHE B 1 143 ? 29.688 11.961 2.662 1 83.19 143 PHE B C 1
ATOM 6585 O O . PHE B 1 143 ? 30.844 11.57 2.566 1 83.19 143 PHE B O 1
ATOM 6592 N N . LEU B 1 144 ? 28.797 11.742 1.741 1 82.31 144 LEU B N 1
ATOM 6593 C CA . LEU B 1 144 ? 29.109 11.008 0.52 1 82.31 144 LEU B CA 1
ATOM 6594 C C . LEU B 1 144 ? 30.125 11.773 -0.326 1 82.31 144 LEU B C 1
ATOM 6596 O O . LEU B 1 144 ? 30.906 11.164 -1.062 1 82.31 144 LEU B O 1
ATOM 6600 N N . ALA B 1 145 ? 30.109 13.125 -0.132 1 81.56 145 ALA B N 1
ATOM 6601 C CA . ALA B 1 145 ? 31.047 13.961 -0.871 1 81.56 145 ALA B CA 1
ATOM 6602 C C . ALA B 1 145 ? 32.438 13.945 -0.213 1 81.56 145 ALA B C 1
ATOM 6604 O O . ALA B 1 145 ? 33.406 14.445 -0.786 1 81.56 145 ALA B O 1
ATOM 6605 N N . GLY B 1 146 ? 32.594 13.297 0.982 1 76.88 146 GLY B N 1
ATOM 6606 C CA . GLY B 1 146 ? 33.906 13.094 1.612 1 76.88 146 GLY B CA 1
ATOM 6607 C C . GLY B 1 146 ? 34.219 14.125 2.674 1 76.88 146 GLY B C 1
ATOM 6608 O O . GLY B 1 146 ? 35.344 14.195 3.152 1 76.88 146 GLY B O 1
ATOM 6609 N N . PHE B 1 147 ? 33.25 14.945 2.988 1 77 147 PHE B N 1
ATOM 6610 C CA . PHE B 1 147 ? 33.5 15.969 3.998 1 77 147 PHE B CA 1
ATOM 6611 C C . PHE B 1 147 ? 33.375 15.383 5.402 1 77 147 PHE B C 1
ATOM 6613 O O . PHE B 1 147 ? 32.625 14.414 5.617 1 77 147 PHE B O 1
ATOM 6620 N N . ASP B 1 148 ? 34.25 15.828 6.285 1 65.81 148 ASP B N 1
ATOM 6621 C CA . ASP B 1 148 ? 34.156 15.383 7.672 1 65.81 148 ASP B CA 1
ATOM 6622 C C . ASP B 1 148 ? 32.938 15.977 8.375 1 65.81 148 ASP B C 1
ATOM 6624 O O . ASP B 1 148 ? 32.688 17.172 8.281 1 65.81 148 ASP B O 1
ATOM 6628 N N . LEU B 1 149 ? 32.156 15.242 8.906 1 62.28 149 LEU B N 1
ATOM 6629 C CA . LEU B 1 149 ? 30.906 15.695 9.531 1 62.28 149 LEU B CA 1
ATOM 6630 C C . LEU B 1 149 ? 31.156 16.188 10.953 1 62.28 149 LEU B C 1
ATOM 6632 O O . LEU B 1 149 ? 30.25 16.719 11.602 1 62.28 149 LEU B O 1
ATOM 6636 N N . ASN B 1 150 ? 32.469 16.062 11.438 1 55.09 150 ASN B N 1
ATOM 6637 C CA . ASN B 1 150 ? 32.719 16.516 12.797 1 55.09 150 ASN B CA 1
ATOM 6638 C C . ASN B 1 150 ? 32.75 18.031 12.883 1 55.09 150 ASN B C 1
ATOM 6640 O O . ASN B 1 150 ? 33.188 18.703 11.953 1 55.09 150 ASN B O 1
ATOM 6644 N N . ASP B 1 151 ? 31.953 18.688 13.492 1 51.38 151 ASP B N 1
ATOM 6645 C CA . ASP B 1 151 ? 31.672 20.109 13.656 1 51.38 151 ASP B CA 1
ATOM 6646 C C . ASP B 1 151 ? 32.969 20.891 13.953 1 51.38 151 ASP B C 1
ATOM 6648 O O . ASP B 1 151 ? 33 22.109 13.773 1 51.38 151 ASP B O 1
ATOM 6652 N N . ASP B 1 152 ? 34 20.391 14.672 1 41.72 152 ASP B N 1
ATOM 6653 C CA . ASP B 1 152 ? 35 21.219 15.336 1 41.72 152 ASP B CA 1
ATOM 6654 C C . ASP B 1 152 ? 36.062 21.672 14.359 1 41.72 152 ASP B C 1
ATOM 6656 O O . ASP B 1 152 ? 37.125 22.156 14.773 1 41.72 152 ASP B O 1
ATOM 6660 N N . SER B 1 153 ? 36.125 21.359 13.227 1 40.16 153 SER B N 1
ATOM 6661 C CA . SER B 1 153 ? 37.406 21.516 12.594 1 40.16 153 SER B CA 1
ATOM 6662 C C . SER B 1 153 ? 37.75 23 12.422 1 40.16 153 SER B C 1
ATOM 6664 O O . SER B 1 153 ? 38.719 23.328 11.734 1 40.16 153 SER B O 1
ATOM 6666 N N . ILE B 1 154 ? 36.969 23.875 12.914 1 37.06 154 ILE B N 1
ATOM 6667 C CA . ILE B 1 154 ? 37.562 25.203 12.695 1 37.06 154 ILE B CA 1
ATOM 6668 C C . ILE B 1 154 ? 38.844 25.328 13.516 1 37.06 154 ILE B C 1
ATOM 6670 O O . ILE B 1 154 ? 39.438 26.406 13.562 1 37.06 154 ILE B O 1
ATOM 6674 N N . ALA B 1 155 ? 39.062 24.547 14.648 1 34.81 155 ALA B N 1
ATOM 6675 C CA . ALA B 1 155 ? 40.094 24.984 15.562 1 34.81 155 ALA B CA 1
ATOM 6676 C C . ALA B 1 155 ? 41.375 25.328 14.805 1 34.81 155 ALA B C 1
ATOM 6678 O O . ALA B 1 155 ? 42.031 26.328 15.094 1 34.81 155 ALA B O 1
ATOM 6679 N N . SER B 1 156 ? 42.094 24.297 14.352 1 33.19 156 SER B N 1
ATOM 6680 C CA . SER B 1 156 ? 43.562 24.344 14.344 1 33.19 156 SER B CA 1
ATOM 6681 C C . SER B 1 156 ? 44.062 25.234 13.219 1 33.19 156 SER B C 1
ATOM 6683 O O . SER B 1 156 ? 45.281 25.25 12.945 1 33.19 156 SER B O 1
ATOM 6685 N N . VAL B 1 157 ? 43.188 25.766 12.438 1 34.34 157 VAL B N 1
ATOM 6686 C CA . VAL B 1 157 ? 43.906 26.531 11.43 1 34.34 157 VAL B CA 1
ATOM 6687 C C . VAL B 1 157 ? 44.656 27.703 12.094 1 34.34 157 VAL B C 1
ATOM 6689 O O . VAL B 1 157 ? 45.719 28.109 11.633 1 34.34 157 VAL B O 1
ATOM 6692 N N . ALA B 1 158 ? 44.125 28.281 13.172 1 33.22 158 ALA B N 1
ATOM 6693 C CA . ALA B 1 158 ? 44.875 29.422 13.648 1 33.22 158 ALA B CA 1
ATOM 6694 C C . ALA B 1 158 ? 46.219 29 14.234 1 33.22 158 ALA B C 1
ATOM 6696 O O . ALA B 1 158 ? 47.219 29.688 14.078 1 33.22 158 ALA B O 1
ATOM 6697 N N . GLY B 1 159 ? 46.219 27.984 15.078 1 32.31 159 GLY B N 1
ATOM 6698 C CA . GLY B 1 159 ? 47.5 27.688 15.672 1 32.31 159 GLY B CA 1
ATOM 6699 C C . GLY B 1 159 ? 48.5 27.125 14.68 1 32.31 159 GLY B C 1
ATOM 6700 O O . GLY B 1 159 ? 49.688 27 14.984 1 32.31 159 GLY B O 1
ATOM 6701 N N . VAL B 1 160 ? 48.062 26.328 13.781 1 33.56 160 VAL B N 1
ATOM 6702 C CA . VAL B 1 160 ? 49.094 25.781 12.883 1 33.56 160 VAL B CA 1
ATOM 6703 C C . VAL B 1 160 ? 49.594 26.891 11.961 1 33.56 160 VAL B C 1
ATOM 6705 O O . VAL B 1 160 ? 50.406 26.625 11.07 1 33.56 160 VAL B O 1
ATOM 6708 N N . LEU B 1 161 ? 49.094 28.094 12.008 1 32.53 161 LEU B N 1
ATOM 6709 C CA . LEU B 1 161 ? 49.844 29.031 11.172 1 32.53 161 LEU B CA 1
ATOM 6710 C C . LEU B 1 161 ? 51.312 29.047 11.562 1 32.53 161 LEU B C 1
ATOM 6712 O O . LEU B 1 161 ? 52.156 29.469 10.781 1 32.53 161 LEU B O 1
ATOM 6716 N N . ASN B 1 162 ? 51.688 29.047 12.852 1 30.44 162 ASN B N 1
ATOM 6717 C CA . ASN B 1 162 ? 53.125 29.297 13.023 1 30.44 162 ASN B CA 1
ATOM 6718 C C . ASN B 1 162 ? 53.969 28.109 12.523 1 30.44 162 ASN B C 1
ATOM 6720 O O . ASN B 1 162 ? 55.156 28.25 12.266 1 30.44 162 ASN B O 1
ATOM 6724 N N . SER B 1 163 ? 53.812 26.875 13.016 1 30.58 163 SER B N 1
ATOM 6725 C CA . SER B 1 163 ? 54.844 25.922 12.578 1 30.58 163 SER B CA 1
ATOM 6726 C C . SER B 1 163 ? 54.656 25.578 11.102 1 30.58 163 SER B C 1
ATOM 6728 O O . SER B 1 163 ? 53.531 25.547 10.586 1 30.58 163 SER B O 1
ATOM 6730 N N . SER B 1 164 ? 55.719 25.766 10.141 1 30.58 164 SER B N 1
ATOM 6731 C CA . SER B 1 164 ? 56.031 25.578 8.727 1 30.58 164 SER B CA 1
ATOM 6732 C C . SER B 1 164 ? 55.469 24.266 8.211 1 30.58 164 SER B C 1
ATOM 6734 O O . SER B 1 164 ? 55.719 23.875 7.07 1 30.58 164 SER B O 1
ATOM 6736 N N . VAL B 1 165 ? 55.469 23.203 9.039 1 32.38 165 VAL B N 1
ATOM 6737 C CA . VAL B 1 165 ? 55.156 21.969 8.336 1 32.38 165 VAL B CA 1
ATOM 6738 C C . VAL B 1 165 ? 53.812 22.125 7.621 1 32.38 165 VAL B C 1
ATOM 6740 O O . VAL B 1 165 ? 52.812 22.484 8.242 1 32.38 165 VAL B O 1
ATOM 6743 N N . GLY B 1 166 ? 53.719 22.516 6.309 1 30.75 166 GLY B N 1
ATOM 6744 C CA . GLY B 1 166 ? 52.719 22.547 5.234 1 30.75 166 GLY B CA 1
ATOM 6745 C C . GLY B 1 166 ? 51.656 21.469 5.371 1 30.75 166 GLY B C 1
ATOM 6746 O O . GLY B 1 166 ? 51.75 20.406 4.742 1 30.75 166 GLY B O 1
ATOM 6747 N N . THR B 1 167 ? 51.469 20.953 6.543 1 31.78 167 THR B N 1
ATOM 6748 C CA . THR B 1 167 ? 50.375 19.953 6.473 1 31.78 167 THR B CA 1
ATOM 6749 C C . THR B 1 167 ? 49.219 20.484 5.664 1 31.78 167 THR B C 1
ATOM 6751 O O . THR B 1 167 ? 48.656 21.547 5.98 1 31.78 167 THR B O 1
ATOM 6754 N N . ASN B 1 168 ? 49.281 20.391 4.293 1 31.84 168 ASN B N 1
ATOM 6755 C CA . ASN B 1 168 ? 48.219 20.484 3.279 1 31.84 168 ASN B CA 1
ATOM 6756 C C . ASN B 1 168 ? 46.875 20.078 3.834 1 31.84 168 ASN B C 1
ATOM 6758 O O . ASN B 1 168 ? 46.625 18.891 4.035 1 31.84 168 ASN B O 1
ATOM 6762 N N . VAL B 1 169 ? 46.438 20.516 4.883 1 36.41 169 VAL B N 1
ATOM 6763 C CA . VAL B 1 169 ? 45.031 20.359 5.168 1 36.41 169 VAL B CA 1
ATOM 6764 C C . VAL B 1 169 ? 44.219 20.516 3.883 1 36.41 169 VAL B C 1
ATOM 6766 O O . VAL B 1 169 ? 44.125 21.609 3.33 1 36.41 169 VAL B O 1
ATOM 6769 N N . THR B 1 170 ? 44.438 19.75 2.84 1 38.72 170 THR B N 1
ATOM 6770 C CA . THR B 1 170 ? 43.625 19.625 1.624 1 38.72 170 THR B CA 1
ATOM 6771 C C . THR B 1 170 ? 42.156 19.812 1.932 1 38.72 170 THR B C 1
ATOM 6773 O O . THR B 1 170 ? 41.562 19 2.662 1 38.72 170 THR B O 1
ATOM 6776 N N . LEU B 1 171 ? 41.688 21 2.203 1 48 171 LEU B N 1
ATOM 6777 C CA . LEU B 1 171 ? 40.281 21.391 2.141 1 48 171 LEU B CA 1
ATOM 6778 C C . LEU B 1 171 ? 39.562 20.641 1.021 1 48 171 LEU B C 1
ATOM 6780 O O . LEU B 1 171 ? 39.844 20.844 -0.158 1 48 171 LEU B O 1
ATOM 6784 N N . HIS B 1 172 ? 39.219 19.453 1.239 1 57.03 172 HIS B N 1
ATOM 6785 C CA . HIS B 1 172 ? 38.406 18.703 0.283 1 57.03 172 HIS B CA 1
ATOM 6786 C C . HIS B 1 172 ? 37.281 19.562 -0.297 1 57.03 172 HIS B C 1
ATOM 6788 O O . HIS B 1 172 ? 36.5 20.156 0.448 1 57.03 172 HIS B O 1
ATOM 6794 N N . SER B 1 173 ? 37.531 20.344 -1.337 1 62.38 173 SER B N 1
ATOM 6795 C CA . SER B 1 173 ? 36.531 21.109 -2.074 1 62.38 173 SER B CA 1
ATOM 6796 C C . SER B 1 173 ? 35.969 20.297 -3.242 1 62.38 173 SER B C 1
ATOM 6798 O O . SER B 1 173 ? 36.656 19.438 -3.791 1 62.38 173 SER B O 1
ATOM 6800 N N . VAL B 1 174 ? 34.75 20.156 -3.299 1 65.81 174 VAL B N 1
ATOM 6801 C CA . VAL B 1 174 ? 34.062 19.469 -4.406 1 65.81 174 VAL B CA 1
ATOM 6802 C C . VAL B 1 174 ? 33.719 20.484 -5.492 1 65.81 174 VAL B C 1
ATOM 6804 O O . VAL B 1 174 ? 33.375 21.625 -5.195 1 65.81 174 VAL B O 1
ATOM 6807 N N . GLU B 1 175 ? 34.094 20.219 -6.629 1 65.25 175 GLU B N 1
ATOM 6808 C CA . GLU B 1 175 ? 33.812 21.094 -7.754 1 65.25 175 GLU B CA 1
ATOM 6809 C C . GLU B 1 175 ? 32.375 21.016 -8.188 1 65.25 175 GLU B C 1
ATOM 6811 O O . GLU B 1 175 ? 31.875 19.922 -8.523 1 65.25 175 GLU B O 1
ATOM 6816 N N . LEU B 1 176 ? 31.703 22.047 -7.832 1 63.69 176 LEU B N 1
ATOM 6817 C CA . LEU B 1 176 ? 30.328 22.141 -8.328 1 63.69 176 LEU B CA 1
ATOM 6818 C C . LEU B 1 176 ? 30.234 23.156 -9.469 1 63.69 176 LEU B C 1
ATOM 6820 O O . LEU B 1 176 ? 30.406 24.359 -9.25 1 63.69 176 LEU B O 1
ATOM 6824 N N . MET B 1 177 ? 29.875 22.781 -10.672 1 59.44 177 MET B N 1
ATOM 6825 C CA . MET B 1 177 ? 29.703 23.594 -11.867 1 59.44 177 MET B CA 1
ATOM 6826 C C . MET B 1 177 ? 30.906 24.531 -12.047 1 59.44 177 MET B C 1
ATOM 6828 O O . MET B 1 177 ? 30.734 25.734 -12.273 1 59.44 177 MET B O 1
ATOM 6832 N N . GLY B 1 178 ? 32.156 24.125 -11.742 1 57.09 178 GLY B N 1
ATOM 6833 C CA . GLY B 1 178 ? 33.375 24.891 -12 1 57.09 178 GLY B CA 1
ATOM 6834 C C . GLY B 1 178 ? 33.812 25.719 -10.812 1 57.09 178 GLY B C 1
ATOM 6835 O O . GLY B 1 178 ? 34.875 26.328 -10.852 1 57.09 178 GLY B O 1
ATOM 6836 N N . LEU B 1 179 ? 33 25.812 -9.805 1 63.59 179 LEU B N 1
ATOM 6837 C CA . LEU B 1 179 ? 33.375 26.625 -8.648 1 63.59 179 LEU B CA 1
ATOM 6838 C C . LEU B 1 179 ? 33.719 25.75 -7.457 1 63.59 179 LEU B C 1
ATOM 6840 O O . LEU B 1 179 ? 33.094 24.719 -7.234 1 63.59 179 LEU B O 1
ATOM 6844 N N . GLN B 1 180 ? 34.781 26 -6.844 1 69.62 180 GLN B N 1
ATOM 6845 C CA . GLN B 1 180 ? 35.188 25.266 -5.652 1 69.62 180 GLN B CA 1
ATOM 6846 C C . GLN B 1 180 ? 34.281 25.578 -4.465 1 69.62 180 GLN B C 1
ATOM 6848 O O . GLN B 1 180 ? 34.125 26.75 -4.105 1 69.62 180 GLN B O 1
ATOM 6853 N N . CYS B 1 181 ? 33.531 24.703 -4.16 1 77.06 181 CYS B N 1
ATOM 6854 C CA . CYS B 1 181 ? 32.562 24.875 -3.09 1 77.06 181 CYS B CA 1
ATOM 6855 C C . CYS B 1 181 ? 33 24.141 -1.826 1 77.06 181 CYS B C 1
ATOM 6857 O O . CYS B 1 181 ? 33.344 22.969 -1.874 1 77.06 181 CYS B O 1
ATOM 6859 N N . GLY B 1 182 ? 33.125 24.922 -0.703 1 81.38 182 GLY B N 1
ATOM 6860 C CA . GLY B 1 182 ? 33.406 24.312 0.593 1 81.38 182 GLY B CA 1
ATOM 6861 C C . GLY B 1 182 ? 32.219 23.562 1.171 1 81.38 182 GLY B C 1
ATOM 6862 O O . GLY B 1 182 ? 31.234 23.297 0.469 1 81.38 182 GLY B O 1
ATOM 6863 N N . LYS B 1 183 ? 32.312 23.094 2.387 1 85.38 183 LYS B N 1
ATOM 6864 C CA . LYS B 1 183 ? 31.312 22.297 3.072 1 85.38 183 LYS B CA 1
ATOM 6865 C C . LYS B 1 183 ? 30 23.047 3.199 1 85.38 183 LYS B C 1
ATOM 6867 O O . LYS B 1 183 ? 28.938 22.516 2.893 1 85.38 183 LYS B O 1
ATOM 6872 N N . GLU B 1 184 ? 30.109 24.344 3.615 1 85.88 184 GLU B N 1
ATOM 6873 C CA . GLU B 1 184 ? 28.906 25.141 3.85 1 85.88 184 GLU B CA 1
ATOM 6874 C C . GLU B 1 184 ? 28.203 25.484 2.537 1 85.88 184 GLU B C 1
ATOM 6876 O O . GLU B 1 184 ? 26.984 25.469 2.461 1 85.88 184 GLU B O 1
ATOM 6881 N N . CYS B 1 185 ? 29.016 25.734 1.544 1 86.38 185 CYS B N 1
ATOM 6882 C CA . CYS B 1 185 ? 28.453 26.031 0.234 1 86.38 185 CYS B CA 1
ATOM 6883 C C . CYS B 1 185 ? 27.781 24.797 -0.363 1 86.38 185 CYS B C 1
ATOM 6885 O O . CYS B 1 185 ? 26.719 24.906 -0.971 1 86.38 185 CYS B O 1
ATOM 6887 N N . TYR B 1 186 ? 28.391 23.703 -0.125 1 90 186 TYR B N 1
ATOM 6888 C CA . TYR B 1 186 ? 27.828 22.453 -0.632 1 90 186 TYR B CA 1
ATOM 6889 C C . TYR B 1 186 ? 26.531 22.109 0.102 1 90 186 TYR B C 1
ATOM 6891 O O . TYR B 1 186 ? 25.562 21.641 -0.512 1 90 186 TYR B O 1
ATOM 6899 N N . ALA B 1 187 ? 26.531 22.375 1.346 1 92.38 187 ALA B N 1
ATOM 6900 C CA . ALA B 1 187 ? 25.359 22.062 2.166 1 92.38 187 ALA B CA 1
ATOM 6901 C C . ALA B 1 187 ? 24.141 22.859 1.719 1 92.38 187 ALA B C 1
ATOM 6903 O O . ALA B 1 187 ? 23.047 22.312 1.534 1 92.38 187 ALA B O 1
ATOM 6904 N N . ILE B 1 188 ? 24.328 24.109 1.461 1 93 188 ILE B N 1
ATOM 6905 C CA . ILE B 1 188 ? 23.203 24.969 1.08 1 93 188 ILE B CA 1
ATOM 6906 C C . ILE B 1 188 ? 22.781 24.656 -0.355 1 93 188 ILE B C 1
ATOM 6908 O O . ILE B 1 188 ? 21.609 24.734 -0.693 1 93 188 ILE B O 1
ATOM 6912 N N . SER B 1 189 ? 23.734 24.25 -1.138 1 92.56 189 SER B N 1
ATOM 6913 C CA . SER B 1 189 ? 23.406 23.891 -2.514 1 92.56 189 SER B CA 1
ATOM 6914 C C . SER B 1 189 ? 22.516 22.656 -2.561 1 92.56 189 SER B C 1
ATOM 6916 O O . SER B 1 189 ? 21.578 22.594 -3.354 1 92.56 189 SER B O 1
ATOM 6918 N N . ILE B 1 190 ? 22.797 21.734 -1.681 1 93.94 190 ILE B N 1
ATOM 6919 C CA . ILE B 1 190 ? 21.984 20.531 -1.604 1 93.94 190 ILE B CA 1
ATOM 6920 C C . ILE B 1 190 ? 20.594 20.859 -1.062 1 93.94 190 ILE B C 1
ATOM 6922 O O . ILE B 1 190 ? 19.594 20.391 -1.587 1 93.94 190 ILE B O 1
ATOM 6926 N N . ALA B 1 191 ? 20.609 21.672 -0.051 1 95.5 191 ALA B N 1
ATOM 6927 C CA . ALA B 1 191 ? 19.328 22.062 0.554 1 95.5 191 ALA B CA 1
ATOM 6928 C C . ALA B 1 191 ? 18.453 22.797 -0.449 1 95.5 191 ALA B C 1
ATOM 6930 O O . ALA B 1 191 ? 17.25 22.547 -0.535 1 95.5 191 ALA B O 1
ATOM 6931 N N . ALA B 1 192 ? 19.062 23.656 -1.207 1 94.88 192 ALA B N 1
ATOM 6932 C CA . ALA B 1 192 ? 18.328 24.422 -2.207 1 94.88 192 ALA B CA 1
ATOM 6933 C C . ALA B 1 192 ? 17.844 23.516 -3.334 1 94.88 192 ALA B C 1
ATOM 6935 O O . ALA B 1 192 ? 16.719 23.688 -3.838 1 94.88 192 ALA B O 1
ATOM 6936 N N . CYS B 1 193 ? 18.609 22.578 -3.652 1 95.12 193 CYS B N 1
ATOM 6937 C CA . CYS B 1 193 ? 18.25 21.656 -4.73 1 95.12 193 CYS B CA 1
ATOM 6938 C C . CYS B 1 193 ? 17.062 20.781 -4.336 1 95.12 193 CYS B C 1
ATOM 6940 O O . CYS B 1 193 ? 16.125 20.609 -5.117 1 95.12 193 CYS B O 1
ATOM 6942 N N . VAL B 1 194 ? 17.141 20.25 -3.191 1 95.88 194 VAL B N 1
ATOM 6943 C CA . VAL B 1 194 ? 16.062 19.391 -2.717 1 95.88 194 VAL B CA 1
ATOM 6944 C C . VAL B 1 194 ? 14.781 20.188 -2.576 1 95.88 194 VAL B C 1
ATOM 6946 O O . VAL B 1 194 ? 13.688 19.688 -2.877 1 95.88 194 VAL B O 1
ATOM 6949 N N . THR B 1 195 ? 14.898 21.406 -2.17 1 96.19 195 THR B N 1
ATOM 6950 C CA . THR B 1 195 ? 13.75 22.297 -2.01 1 96.19 195 THR B CA 1
ATOM 6951 C C . THR B 1 195 ? 13.141 22.641 -3.365 1 96.19 195 THR B C 1
ATOM 6953 O O . THR B 1 195 ? 11.914 22.672 -3.51 1 96.19 195 THR B O 1
ATOM 6956 N N . PHE B 1 196 ? 13.938 22.875 -4.277 1 96.31 196 PHE B N 1
ATOM 6957 C CA . PHE B 1 196 ? 13.469 23.172 -5.629 1 96.31 196 PHE B CA 1
ATOM 6958 C C . PHE B 1 196 ? 12.68 22 -6.199 1 96.31 196 PHE B C 1
ATOM 6960 O O . PHE B 1 196 ? 11.586 22.172 -6.73 1 96.31 196 PHE B O 1
ATOM 6967 N N . LEU B 1 197 ? 13.25 20.875 -6.055 1 96 197 LEU B N 1
ATOM 6968 C CA . LEU B 1 197 ? 12.594 19.688 -6.57 1 96 197 LEU B CA 1
ATOM 6969 C C . LEU B 1 197 ? 11.273 19.422 -5.84 1 96 197 LEU B C 1
ATOM 6971 O O . LEU B 1 197 ? 10.281 19.031 -6.457 1 96 197 LEU B O 1
ATOM 6975 N N . ALA B 1 198 ? 11.266 19.578 -4.559 1 95.81 198 ALA B N 1
ATOM 6976 C CA . ALA B 1 198 ? 10.039 19.422 -3.785 1 95.81 198 ALA B CA 1
ATOM 6977 C C . ALA B 1 198 ? 8.961 20.375 -4.273 1 95.81 198 ALA B C 1
ATOM 6979 O O . ALA B 1 198 ? 7.789 20 -4.398 1 95.81 198 ALA B O 1
ATOM 6980 N N . GLY B 1 199 ? 9.398 21.578 -4.559 1 96.25 199 GLY B N 1
ATOM 6981 C CA . GLY B 1 199 ? 8.461 22.562 -5.09 1 96.25 199 GLY B CA 1
ATOM 6982 C C . GLY B 1 199 ? 7.922 22.188 -6.457 1 96.25 199 GLY B C 1
ATOM 6983 O O . GLY B 1 199 ? 6.727 22.328 -6.715 1 96.25 199 GLY B O 1
ATOM 6984 N N . VAL B 1 200 ? 8.758 21.672 -7.238 1 95.62 200 VAL B N 1
ATOM 6985 C CA . VAL B 1 200 ? 8.352 21.266 -8.578 1 95.62 200 VAL B CA 1
ATOM 6986 C C . VAL B 1 200 ? 7.352 20.109 -8.492 1 95.62 200 VAL B C 1
ATOM 6988 O O . VAL B 1 200 ? 6.348 20.094 -9.203 1 95.62 200 VAL B O 1
ATOM 6991 N N . TYR B 1 201 ? 7.656 19.203 -7.633 1 94.56 201 TYR B N 1
ATOM 6992 C CA . TYR B 1 201 ? 6.73 18.094 -7.441 1 94.56 201 TYR B CA 1
ATOM 6993 C C . TYR B 1 201 ? 5.379 18.594 -6.941 1 94.56 201 TYR B C 1
ATOM 6995 O O . TYR B 1 201 ? 4.332 18.094 -7.352 1 94.56 201 TYR B O 1
ATOM 7003 N N . GLN B 1 202 ? 5.367 19.547 -6.145 1 94.94 202 GLN B N 1
ATOM 7004 C CA . GLN B 1 202 ? 4.121 20.109 -5.625 1 94.94 202 GLN B CA 1
ATOM 7005 C C . GLN B 1 202 ? 3.34 20.828 -6.723 1 94.94 202 GLN B C 1
ATOM 7007 O O . GLN B 1 202 ? 2.115 20.703 -6.797 1 94.94 202 GLN B O 1
ATOM 7012 N N . VAL B 1 203 ? 4.039 21.5 -7.543 1 94.31 203 VAL B N 1
ATOM 7013 C CA . VAL B 1 203 ? 3.377 22.203 -8.648 1 94.31 203 VAL B CA 1
ATOM 7014 C C . VAL B 1 203 ? 2.818 21.188 -9.633 1 94.31 203 VAL B C 1
ATOM 7016 O O . VAL B 1 203 ? 1.714 21.359 -10.156 1 94.31 203 VAL B O 1
ATOM 7019 N N . LEU B 1 204 ? 3.574 20.172 -9.82 1 92.5 204 LEU B N 1
ATOM 7020 C CA . LEU B 1 204 ? 3.092 19.094 -10.688 1 92.5 204 LEU B CA 1
ATOM 7021 C C . LEU B 1 204 ? 1.854 18.438 -10.102 1 92.5 204 LEU B C 1
ATOM 7023 O O . LEU B 1 204 ? 0.909 18.109 -10.828 1 92.5 204 LEU B O 1
ATOM 7027 N N . MET B 1 205 ? 1.888 18.266 -8.859 1 90.25 205 MET B N 1
ATOM 7028 C CA . MET B 1 205 ? 0.724 17.688 -8.188 1 90.25 205 MET B CA 1
ATOM 7029 C C . MET B 1 205 ? -0.484 18.609 -8.312 1 90.25 205 MET B C 1
ATOM 7031 O O . MET B 1 205 ? -1.615 18.141 -8.453 1 90.25 205 MET B O 1
ATOM 7035 N N . ALA B 1 206 ? -0.262 19.844 -8.234 1 88.69 206 ALA B N 1
ATOM 7036 C CA . ALA B 1 206 ? -1.345 20.812 -8.359 1 88.69 206 ALA B CA 1
ATOM 7037 C C . ALA B 1 206 ? -1.923 20.812 -9.773 1 88.69 206 ALA B C 1
ATOM 7039 O O . ALA B 1 206 ? -3.141 20.875 -9.953 1 88.69 206 ALA B O 1
ATOM 7040 N N . VAL B 1 207 ? -1.04 20.688 -10.734 1 88.25 207 VAL B N 1
ATOM 7041 C CA . VAL B 1 207 ? -1.459 20.688 -12.133 1 88.25 207 VAL B CA 1
ATOM 7042 C C . VAL B 1 207 ? -2.271 19.422 -12.43 1 88.25 207 VAL B C 1
ATOM 7044 O O . VAL B 1 207 ? -3.266 19.484 -13.156 1 88.25 207 VAL B O 1
ATOM 7047 N N . PHE B 1 208 ? -1.892 18.344 -11.727 1 83.19 208 PHE B N 1
ATOM 7048 C CA . PHE B 1 208 ? -2.6 17.094 -11.938 1 83.19 208 PHE B CA 1
ATOM 7049 C C . PHE B 1 208 ? -3.76 16.953 -10.961 1 83.19 208 PHE B C 1
ATOM 7051 O O . PHE B 1 208 ? -4.422 15.914 -10.922 1 83.19 208 PHE B O 1
ATOM 7058 N N . ARG B 1 209 ? -3.988 17.938 -10.164 1 82.75 209 ARG B N 1
ATOM 7059 C CA . ARG B 1 209 ? -5.098 18 -9.219 1 82.75 209 ARG B CA 1
ATOM 7060 C C . ARG B 1 209 ? -5.059 16.828 -8.25 1 82.75 209 ARG B C 1
ATOM 7062 O O . ARG B 1 209 ? -6.078 16.172 -8.023 1 82.75 209 ARG B O 1
ATOM 7069 N N . LEU B 1 210 ? -3.834 16.562 -7.773 1 78.75 210 LEU B N 1
ATOM 7070 C CA . LEU B 1 210 ? -3.646 15.461 -6.836 1 78.75 210 LEU B CA 1
ATOM 7071 C C . LEU B 1 210 ? -3.9 15.914 -5.402 1 78.75 210 LEU B C 1
ATOM 7073 O O . LEU B 1 210 ? -3.369 15.328 -4.457 1 78.75 210 LEU B O 1
ATOM 7077 N N . GLY B 1 211 ? -4.648 16.938 -5.266 1 74.5 211 GLY B N 1
ATOM 7078 C CA . GLY B 1 211 ? -5.02 17.391 -3.932 1 74.5 211 GLY B CA 1
ATOM 7079 C C . GLY B 1 211 ? -5.785 16.344 -3.141 1 74.5 211 GLY B C 1
ATOM 7080 O O . GLY B 1 211 ? -5.793 16.375 -1.909 1 74.5 211 GLY B O 1
ATOM 7081 N N . PHE B 1 212 ? -6.234 15.344 -3.824 1 76.44 212 PHE B N 1
ATOM 7082 C CA . PHE B 1 212 ? -7.031 14.297 -3.193 1 76.44 212 PHE B CA 1
ATOM 7083 C C . PHE B 1 212 ? -6.145 13.344 -2.398 1 76.44 212 PHE B C 1
ATOM 7085 O O . PHE B 1 212 ? -6.629 12.609 -1.534 1 76.44 212 PHE B O 1
ATOM 7092 N N . VAL B 1 213 ? -4.902 13.445 -2.584 1 78.19 213 VAL B N 1
ATOM 7093 C CA . VAL B 1 213 ? -3.971 12.547 -1.911 1 78.19 213 VAL B CA 1
ATOM 7094 C C . VAL B 1 213 ? -3.98 12.828 -0.409 1 78.19 213 VAL B C 1
ATOM 7096 O O . VAL B 1 213 ? -3.719 11.93 0.396 1 78.19 213 VAL B O 1
ATOM 7099 N N . SER B 1 214 ? -4.324 14.008 -0 1 78.94 214 SER B N 1
ATOM 7100 C CA . SER B 1 214 ? -4.312 14.375 1.412 1 78.94 214 SER B CA 1
ATOM 7101 C C . SER B 1 214 ? -5.402 13.633 2.184 1 78.94 214 SER B C 1
ATOM 7103 O O . SER B 1 214 ? -5.324 13.508 3.406 1 78.94 214 SER B O 1
ATOM 7105 N N . VAL B 1 215 ? -6.383 13.086 1.434 1 82.31 215 VAL B N 1
ATOM 7106 C CA . VAL B 1 215 ? -7.512 12.414 2.074 1 82.31 215 VAL B CA 1
ATOM 7107 C C . VAL B 1 215 ? -7.059 11.07 2.629 1 82.31 215 VAL B C 1
ATOM 7109 O O . VAL B 1 215 ? -7.688 10.523 3.543 1 82.31 215 VAL B O 1
ATOM 7112 N N . TYR B 1 216 ? -5.961 10.617 2.148 1 85 216 TYR B N 1
ATOM 7113 C CA . TYR B 1 216 ? -5.488 9.305 2.574 1 85 216 TYR B CA 1
ATOM 7114 C C . TYR B 1 216 ? -4.637 9.414 3.834 1 85 216 TYR B C 1
ATOM 7116 O O . TYR B 1 216 ? -4.238 8.398 4.41 1 85 216 TYR B O 1
ATOM 7124 N N . LEU B 1 217 ? -4.441 10.648 4.234 1 85.88 217 LEU B N 1
ATOM 7125 C CA . LEU B 1 217 ? -3.715 10.859 5.48 1 85.88 217 LEU B CA 1
ATOM 7126 C C . LEU B 1 217 ? -4.676 10.938 6.664 1 85.88 217 LEU B C 1
ATOM 7128 O O . LEU B 1 217 ? -5.219 12 6.957 1 85.88 217 LEU B O 1
ATOM 7132 N N . SER B 1 218 ? -4.805 9.812 7.379 1 88.12 218 SER B N 1
ATOM 7133 C CA . SER B 1 218 ? -5.719 9.758 8.516 1 88.12 218 SER B CA 1
ATOM 7134 C C . SER B 1 218 ? -5.184 10.562 9.695 1 88.12 218 SER B C 1
ATOM 7136 O O . SER B 1 218 ? -3.971 10.727 9.844 1 88.12 218 SER B O 1
ATOM 7138 N N . ALA B 1 219 ? -6.027 11.047 10.539 1 86.19 219 ALA B N 1
ATOM 7139 C CA . ALA B 1 219 ? -5.652 11.875 11.688 1 86.19 219 ALA B CA 1
ATOM 7140 C C . ALA B 1 219 ? -4.793 11.094 12.672 1 86.19 219 ALA B C 1
ATOM 7142 O O . ALA B 1 219 ? -3.74 11.57 13.102 1 86.19 219 ALA B O 1
ATOM 7143 N N . PRO B 1 220 ? -5.203 9.867 12.984 1 89.69 220 PRO B N 1
ATOM 7144 C CA . PRO B 1 220 ? -4.363 9.102 13.914 1 89.69 220 PRO B CA 1
ATOM 7145 C C . PRO B 1 220 ? -2.969 8.828 13.352 1 89.69 220 PRO B C 1
ATOM 7147 O O . PRO B 1 220 ? -1.992 8.797 14.109 1 89.69 220 PRO B O 1
ATOM 7150 N N . MET B 1 221 ? -2.916 8.586 12.078 1 90.94 221 MET B N 1
ATOM 7151 C CA . MET B 1 221 ? -1.62 8.344 11.453 1 90.94 221 MET B CA 1
ATOM 7152 C C . MET B 1 221 ? -0.742 9.594 11.523 1 90.94 221 MET B C 1
ATOM 7154 O O . MET B 1 221 ? 0.449 9.5 11.828 1 90.94 221 MET B O 1
ATOM 7158 N N . LEU B 1 222 ? -1.319 10.766 11.289 1 86.38 222 LEU B N 1
ATOM 7159 C CA . LEU B 1 222 ? -0.58 12.023 11.336 1 86.38 222 LEU B CA 1
ATOM 7160 C C . LEU B 1 222 ? -0.116 12.328 12.758 1 86.38 222 LEU B C 1
ATOM 7162 O O . LEU B 1 222 ? 0.988 12.844 12.953 1 86.38 222 LEU B O 1
ATOM 7166 N N . ASP B 1 223 ? -0.924 12 13.695 1 89.25 223 ASP B N 1
ATOM 7167 C CA . ASP B 1 223 ? -0.542 12.18 15.094 1 89.25 223 ASP B CA 1
ATOM 7168 C C . ASP B 1 223 ? 0.645 11.289 15.453 1 89.25 223 ASP B C 1
ATOM 7170 O O . ASP B 1 223 ? 1.581 11.742 16.125 1 89.25 223 ASP B O 1
ATOM 7174 N N . GLY B 1 224 ? 0.541 10.062 15.102 1 92.44 224 GLY B N 1
ATOM 7175 C CA . GLY B 1 224 ? 1.651 9.156 15.352 1 92.44 224 GLY B CA 1
ATOM 7176 C C . GLY B 1 224 ? 2.934 9.578 14.656 1 92.44 224 GLY B C 1
ATOM 7177 O O . GLY B 1 224 ? 4.012 9.531 15.25 1 92.44 224 GLY B O 1
ATOM 7178 N N . PHE B 1 225 ? 2.762 10 13.469 1 90.31 225 PHE B N 1
ATOM 7179 C CA . PHE B 1 225 ? 3.9 10.477 12.688 1 90.31 225 PHE B CA 1
ATOM 7180 C C . PHE B 1 225 ? 4.543 11.688 13.367 1 90.31 225 PHE B C 1
ATOM 7182 O O . PHE B 1 225 ? 5.77 11.758 13.477 1 90.31 225 PHE B O 1
ATOM 7189 N N . ALA B 1 226 ? 3.74 12.602 13.789 1 88.69 226 ALA B N 1
ATOM 7190 C CA . ALA B 1 226 ? 4.23 13.797 14.469 1 88.69 226 ALA B CA 1
ATOM 7191 C C . ALA B 1 226 ? 4.941 13.438 15.766 1 88.69 226 ALA B C 1
ATOM 7193 O O . ALA B 1 226 ? 5.98 14.016 16.094 1 88.69 226 ALA B O 1
ATOM 7194 N N . MET B 1 227 ? 4.398 12.531 16.5 1 92.94 227 MET B N 1
ATOM 7195 C CA . MET B 1 227 ? 5.02 12.078 17.734 1 92.94 227 MET B CA 1
ATOM 7196 C C . MET B 1 227 ? 6.371 11.422 17.453 1 92.94 227 MET B C 1
ATOM 7198 O O . MET B 1 227 ? 7.355 11.719 18.141 1 92.94 227 MET B O 1
ATOM 7202 N N . GLY B 1 228 ? 6.375 10.547 16.484 1 93.5 228 GLY B N 1
ATOM 7203 C CA . GLY B 1 228 ? 7.625 9.906 16.125 1 93.5 228 GLY B CA 1
ATOM 7204 C C . GLY B 1 228 ? 8.672 10.883 15.633 1 93.5 228 GLY B C 1
ATOM 7205 O O . GLY B 1 228 ? 9.852 10.766 15.984 1 93.5 228 GLY B O 1
ATOM 7206 N N . ALA B 1 229 ? 8.242 11.844 14.828 1 92.31 229 ALA B N 1
ATOM 7207 C CA . ALA B 1 229 ? 9.156 12.852 14.312 1 92.31 229 ALA B CA 1
ATOM 7208 C C . ALA B 1 229 ? 9.695 13.727 15.438 1 92.31 229 ALA B C 1
ATOM 7210 O O . ALA B 1 229 ? 10.875 14.109 15.422 1 92.31 229 ALA B O 1
ATOM 7211 N N . SER B 1 230 ? 8.859 14.109 16.375 1 93.25 230 SER B N 1
ATOM 7212 C CA . SER B 1 230 ? 9.297 14.914 17.5 1 93.25 230 SER B CA 1
ATOM 7213 C C . SER B 1 230 ? 10.344 14.172 18.344 1 93.25 230 SER B C 1
ATOM 7215 O O . SER B 1 230 ? 11.297 14.781 18.828 1 93.25 230 SER B O 1
ATOM 7217 N N . PHE B 1 231 ? 10.125 12.945 18.453 1 93.31 231 PHE B N 1
ATOM 7218 C CA . PHE B 1 231 ? 11.102 12.148 19.188 1 93.31 231 PHE B CA 1
ATOM 7219 C C . PHE B 1 231 ? 12.43 12.094 18.438 1 93.31 231 PHE B C 1
ATOM 7221 O O . PHE B 1 231 ? 13.5 12.109 19.062 1 93.31 231 PHE B O 1
ATOM 7228 N N . THR B 1 232 ? 12.352 11.969 17.188 1 93.44 232 THR B N 1
ATOM 7229 C CA . THR B 1 232 ? 13.562 11.961 16.375 1 93.44 232 THR B CA 1
ATOM 7230 C C . THR B 1 232 ? 14.289 13.305 16.484 1 93.44 232 THR B C 1
ATOM 7232 O O . THR B 1 232 ? 15.516 13.344 16.609 1 93.44 232 THR B O 1
ATOM 7235 N N . ILE B 1 233 ? 13.539 14.398 16.422 1 93.94 233 ILE B N 1
ATOM 7236 C CA . ILE B 1 233 ? 14.117 15.734 16.531 1 93.94 233 ILE B CA 1
ATOM 7237 C C . ILE B 1 233 ? 14.773 15.891 17.906 1 93.94 233 ILE B C 1
ATOM 7239 O O . ILE B 1 233 ? 15.898 16.391 18 1 93.94 233 ILE B O 1
ATOM 7243 N N . LEU B 1 234 ? 14.094 15.461 18.906 1 94.44 234 LEU B N 1
ATOM 7244 C CA . LEU B 1 234 ? 14.625 15.523 20.266 1 94.44 234 LEU B CA 1
ATOM 7245 C C . LEU B 1 234 ? 15.938 14.758 20.375 1 94.44 234 LEU B C 1
ATOM 7247 O O . LEU B 1 234 ? 16.891 15.227 21 1 94.44 234 LEU B O 1
ATOM 7251 N N . THR B 1 235 ? 16.016 13.664 19.719 1 93.06 235 THR B N 1
ATOM 7252 C CA . THR B 1 235 ? 17.203 12.812 19.766 1 93.06 235 THR B CA 1
ATOM 7253 C C . THR B 1 235 ? 18.375 13.469 19.062 1 93.06 235 THR B C 1
ATOM 7255 O O . THR B 1 235 ? 19.5 13.484 19.578 1 93.06 235 THR B O 1
ATOM 7258 N N . VAL B 1 236 ? 18.125 14.031 17.969 1 91.31 236 VAL B N 1
ATOM 7259 C CA . VAL B 1 236 ? 19.188 14.641 17.188 1 91.31 236 VAL B CA 1
ATOM 7260 C C . VAL B 1 236 ? 19.703 15.898 17.906 1 91.31 236 VAL B C 1
ATOM 7262 O O . VAL B 1 236 ? 20.875 16.234 17.812 1 91.31 236 VAL B O 1
ATOM 7265 N N . GLN B 1 237 ? 18.844 16.516 18.641 1 92.44 237 GLN B N 1
ATOM 7266 C CA . GLN B 1 237 ? 19.219 17.734 19.328 1 92.44 237 GLN B CA 1
ATOM 7267 C C . GLN B 1 237 ? 19.828 17.438 20.688 1 92.44 237 GLN B C 1
ATOM 7269 O O . GLN B 1 237 ? 20.484 18.312 21.297 1 92.44 237 GLN B O 1
ATOM 7274 N N . ALA B 1 238 ? 19.719 16.266 21.141 1 92.62 238 ALA B N 1
ATOM 7275 C CA . ALA B 1 238 ? 20.219 15.898 22.469 1 92.62 238 ALA B CA 1
ATOM 7276 C C . ALA B 1 238 ? 21.734 16.047 22.547 1 92.62 238 ALA B C 1
ATOM 7278 O O . ALA B 1 238 ? 22.266 16.375 23.609 1 92.62 238 ALA B O 1
ATOM 7279 N N . LYS B 1 239 ? 22.438 15.906 21.5 1 91.31 239 LYS B N 1
ATOM 7280 C CA . LYS B 1 239 ? 23.891 16.031 21.516 1 91.31 239 LYS B CA 1
ATOM 7281 C C . LYS B 1 239 ? 24.312 17.469 21.781 1 91.31 239 LYS B C 1
ATOM 7283 O O . LYS B 1 239 ? 25.344 17.719 22.422 1 91.31 239 LYS B O 1
ATOM 7288 N N . TYR B 1 240 ? 23.484 18.422 21.359 1 91.31 240 TYR B N 1
ATOM 7289 C CA . TYR B 1 240 ? 23.828 19.844 21.547 1 91.31 240 TYR B CA 1
ATOM 7290 C C . TYR B 1 240 ? 23.516 20.281 22.969 1 91.31 240 TYR B C 1
ATOM 7292 O O . TYR B 1 240 ? 24.172 21.172 23.516 1 91.31 240 TYR B O 1
ATOM 7300 N N . LEU B 1 241 ? 22.5 19.625 23.578 1 92.88 241 LEU B N 1
ATOM 7301 C CA . LEU B 1 241 ? 22.156 19.953 24.953 1 92.88 241 LEU B CA 1
ATOM 7302 C C . LEU B 1 241 ? 23.281 19.562 25.906 1 92.88 241 LEU B C 1
ATOM 7304 O O . LEU B 1 241 ? 23.531 20.25 26.891 1 92.88 241 LEU B O 1
ATOM 7308 N N . LEU B 1 242 ? 23.938 18.438 25.5 1 92.19 242 LEU B N 1
ATOM 7309 C CA . LEU B 1 242 ? 25 17.922 26.344 1 92.19 242 LEU B CA 1
ATOM 7310 C C . LEU B 1 242 ? 26.359 18.453 25.875 1 92.19 242 LEU B C 1
ATOM 7312 O O . LEU B 1 242 ? 27.375 18.25 26.547 1 92.19 242 LEU B O 1
ATOM 7316 N N . GLY B 1 243 ? 26.391 19.156 24.797 1 90.19 243 GLY B N 1
ATOM 7317 C CA . GLY B 1 243 ? 27.625 19.688 24.25 1 90.19 243 GLY B CA 1
ATOM 7318 C C . GLY B 1 243 ? 28.562 18.609 23.734 1 90.19 243 GLY B C 1
ATOM 7319 O O . GLY B 1 243 ? 29.781 18.719 23.875 1 90.19 243 GLY B O 1
ATOM 7320 N N . LEU B 1 244 ? 27.984 17.484 23.234 1 88.38 244 LEU B N 1
ATOM 7321 C CA . LEU B 1 244 ? 28.781 16.359 22.734 1 88.38 244 LEU B CA 1
ATOM 7322 C C . LEU B 1 244 ? 29.062 16.531 21.234 1 88.38 244 LEU B C 1
ATOM 7324 O O . LEU B 1 244 ? 28.203 16.984 20.484 1 88.38 244 LEU B O 1
ATOM 7328 N N . LYS B 1 245 ? 30.266 16.234 20.859 1 84.44 245 LYS B N 1
ATOM 7329 C CA . LYS B 1 245 ? 30.656 16.297 19.453 1 84.44 245 LYS B CA 1
ATOM 7330 C C . LYS B 1 245 ? 30.594 14.922 18.812 1 84.44 245 LYS B C 1
ATOM 7332 O O . LYS B 1 245 ? 31.625 14.297 18.562 1 84.44 245 LYS B O 1
ATOM 7337 N N . ILE B 1 246 ? 29.406 14.43 18.625 1 84.44 246 ILE B N 1
ATOM 7338 C CA . ILE B 1 246 ? 29.172 13.133 18 1 84.44 246 ILE B CA 1
ATOM 7339 C C . ILE B 1 246 ? 28.672 13.336 16.562 1 84.44 246 ILE B C 1
ATOM 7341 O O . ILE B 1 246 ? 27.859 14.219 16.312 1 84.44 246 ILE B O 1
ATOM 7345 N N . PRO B 1 247 ? 29.297 12.57 15.641 1 80.62 247 PRO B N 1
ATOM 7346 C CA . PRO B 1 247 ? 28.812 12.703 14.273 1 80.62 247 PRO B CA 1
ATOM 7347 C C . PRO B 1 247 ? 27.375 12.195 14.109 1 80.62 247 PRO B C 1
ATOM 7349 O O . PRO B 1 247 ? 26.969 11.25 14.789 1 80.62 247 PRO B O 1
ATOM 7352 N N . ARG B 1 248 ? 26.672 12.891 13.328 1 80 248 ARG B N 1
ATOM 7353 C CA . ARG B 1 248 ? 25.297 12.484 13.055 1 80 248 ARG B CA 1
ATOM 7354 C C . ARG B 1 248 ? 25.25 11.219 12.203 1 80 248 ARG B C 1
ATOM 7356 O O . ARG B 1 248 ? 26 11.102 11.219 1 80 248 ARG B O 1
ATOM 7363 N N . HIS B 1 249 ? 24.578 10.203 12.68 1 76 249 HIS B N 1
ATOM 7364 C CA . HIS B 1 249 ? 24.453 8.93 11.984 1 76 249 HIS B CA 1
ATOM 7365 C C . HIS B 1 249 ? 23.562 9.055 10.75 1 76 249 HIS B C 1
ATOM 7367 O O . HIS B 1 249 ? 22.531 9.734 10.789 1 76 249 HIS B O 1
ATOM 7373 N N . GLN B 1 250 ? 24.281 8.516 9.617 1 72.56 250 GLN B N 1
ATOM 7374 C CA . GLN B 1 250 ? 23.547 8.547 8.352 1 72.56 250 GLN B CA 1
ATOM 7375 C C . GLN B 1 250 ? 22.906 7.191 8.055 1 72.56 250 GLN B C 1
ATOM 7377 O O . GLN B 1 250 ? 23.516 6.145 8.297 1 72.56 250 GLN B O 1
ATOM 7382 N N . GLY B 1 251 ? 21.703 6.961 8.086 1 67.44 251 GLY B N 1
ATOM 7383 C CA . GLY B 1 251 ? 21.078 5.688 7.742 1 67.44 251 GLY B CA 1
ATOM 7384 C C . GLY B 1 251 ? 19.812 5.414 8.523 1 67.44 251 GLY B C 1
ATOM 7385 O O . GLY B 1 251 ? 19.156 6.344 8.992 1 67.44 251 GLY B O 1
ATOM 7386 N N . TYR B 1 252 ? 19.547 4.184 8.547 1 77.44 252 TYR B N 1
ATOM 7387 C CA . TYR B 1 252 ? 18.344 3.738 9.234 1 77.44 252 TYR B CA 1
ATOM 7388 C C . TYR B 1 252 ? 18.609 3.572 10.727 1 77.44 252 TYR B C 1
ATOM 7390 O O . TYR B 1 252 ? 19.734 3.277 11.141 1 77.44 252 TYR B O 1
ATOM 7398 N N . GLY B 1 253 ? 17.719 3.922 11.594 1 83.62 253 GLY B N 1
ATOM 7399 C CA . GLY B 1 253 ? 17.828 3.752 13.031 1 83.62 253 GLY B CA 1
ATOM 7400 C C . GLY B 1 253 ? 18.609 4.859 13.703 1 83.62 253 GLY B C 1
ATOM 7401 O O . GLY B 1 253 ? 19.469 4.594 14.547 1 83.62 253 GLY B O 1
ATOM 7402 N N . THR B 1 254 ? 18.453 6.047 13.273 1 84.81 254 THR B N 1
ATOM 7403 C CA . THR B 1 254 ? 19.188 7.203 13.789 1 84.81 254 THR B CA 1
ATOM 7404 C C . THR B 1 254 ? 18.938 7.379 15.281 1 84.81 254 THR B C 1
ATOM 7406 O O . THR B 1 254 ? 19.844 7.734 16.031 1 84.81 254 THR B O 1
ATOM 7409 N N . VAL B 1 255 ? 17.766 7.082 15.719 1 90.94 255 VAL B N 1
ATOM 7410 C CA . VAL B 1 255 ? 17.406 7.297 17.109 1 90.94 255 VAL B CA 1
ATOM 7411 C C . VAL B 1 255 ? 18.172 6.316 18 1 90.94 255 VAL B C 1
ATOM 7413 O O . VAL B 1 255 ? 18.781 6.719 19 1 90.94 255 VAL B O 1
ATOM 7416 N N . VAL B 1 256 ? 18.25 5.086 17.625 1 89.62 256 VAL B N 1
ATOM 7417 C CA . VAL B 1 256 ? 18.875 4.059 18.453 1 89.62 256 VAL B CA 1
ATOM 7418 C C . VAL B 1 256 ? 20.391 4.258 18.484 1 89.62 256 VAL B C 1
ATOM 7420 O O . VAL B 1 256 ? 21 4.23 19.547 1 89.62 256 VAL B O 1
ATOM 7423 N N . VAL B 1 257 ? 20.953 4.543 17.391 1 89.56 257 VAL B N 1
ATOM 7424 C CA . VAL B 1 257 ? 22.406 4.695 17.281 1 89.56 257 VAL B CA 1
ATOM 7425 C C . VAL B 1 257 ? 22.844 5.969 18 1 89.56 257 VAL B C 1
ATOM 7427 O O . VAL B 1 257 ? 23.891 5.984 18.672 1 89.56 257 VAL B O 1
ATOM 7430 N N . THR B 1 258 ? 22.094 7.055 17.844 1 91.25 258 THR B N 1
ATOM 7431 C CA . THR B 1 258 ? 22.453 8.32 18.484 1 91.25 258 THR B CA 1
ATOM 7432 C C . THR B 1 258 ? 22.422 8.188 20 1 91.25 258 THR B C 1
ATOM 7434 O O . THR B 1 258 ? 23.297 8.688 20.703 1 91.25 258 THR B O 1
ATOM 7437 N N . TRP B 1 259 ? 21.422 7.48 20.5 1 92.62 259 TRP B N 1
ATOM 7438 C CA . TRP B 1 259 ? 21.344 7.312 21.953 1 92.62 259 TRP B CA 1
ATOM 7439 C C . TRP B 1 259 ? 22.453 6.402 22.453 1 92.62 259 TRP B C 1
ATOM 7441 O O . TRP B 1 259 ? 23 6.617 23.547 1 92.62 259 TRP B O 1
ATOM 7451 N N . PHE B 1 260 ? 22.797 5.387 21.672 1 91.69 260 PHE B N 1
ATOM 7452 C CA . PHE B 1 260 ? 23.922 4.543 22.031 1 91.69 260 PHE B CA 1
ATOM 7453 C C . PHE B 1 260 ? 25.219 5.359 22.078 1 91.69 260 PHE B C 1
ATOM 7455 O O . PHE B 1 260 ? 26.031 5.203 22.984 1 91.69 260 PHE B O 1
ATOM 7462 N N . ASN B 1 261 ? 25.391 6.254 21.125 1 90.81 261 ASN B N 1
ATOM 7463 C CA . ASN B 1 261 ? 26.578 7.098 21.078 1 90.81 261 ASN B CA 1
ATOM 7464 C C . ASN B 1 261 ? 26.594 8.117 22.203 1 90.81 261 ASN B C 1
ATOM 7466 O O . ASN B 1 261 ? 27.656 8.438 22.75 1 90.81 261 ASN B O 1
ATOM 7470 N N . ILE B 1 262 ? 25.5 8.656 22.562 1 92.62 262 ILE B N 1
ATOM 7471 C CA . ILE B 1 262 ? 25.406 9.633 23.641 1 92.62 262 ILE B CA 1
ATOM 7472 C C . ILE B 1 262 ? 25.797 8.984 24.969 1 92.62 262 ILE B C 1
ATOM 7474 O O . ILE B 1 262 ? 26.578 9.539 25.734 1 92.62 262 ILE B O 1
ATOM 7478 N N . PHE B 1 263 ? 25.281 7.766 25.141 1 93.69 263 PHE B N 1
ATOM 7479 C CA . PHE B 1 263 ? 25.594 7.074 26.375 1 93.69 263 PHE B CA 1
ATOM 7480 C C . PHE B 1 263 ? 27.047 6.625 26.422 1 93.69 263 PHE B C 1
ATOM 7482 O O . PHE B 1 263 ? 27.672 6.613 27.469 1 93.69 263 PHE B O 1
ATOM 7489 N N . ALA B 1 264 ? 27.562 6.312 25.25 1 92.69 264 ALA B N 1
ATOM 7490 C CA . ALA B 1 264 ? 28.953 5.898 25.156 1 92.69 264 ALA B CA 1
ATOM 7491 C C . ALA B 1 264 ? 29.891 7.074 25.406 1 92.69 264 ALA B C 1
ATOM 7493 O O . ALA B 1 264 ? 31.016 6.891 25.891 1 92.69 264 ALA B O 1
ATOM 7494 N N . ASN B 1 265 ? 29.469 8.312 25.125 1 92.06 265 ASN B N 1
ATOM 7495 C CA . ASN B 1 265 ? 30.328 9.484 25.25 1 92.06 265 ASN B CA 1
ATOM 7496 C C . ASN B 1 265 ? 29.812 10.438 26.328 1 92.06 265 ASN B C 1
ATOM 7498 O O . ASN B 1 265 ? 30.094 11.633 26.281 1 92.06 265 ASN B O 1
ATOM 7502 N N . ILE B 1 266 ? 29.047 9.938 27.25 1 90.75 266 ILE B N 1
ATOM 7503 C CA . ILE B 1 266 ? 28.406 10.773 28.25 1 90.75 266 ILE B CA 1
ATOM 7504 C C . ILE B 1 266 ? 29.469 11.445 29.125 1 90.75 266 ILE B C 1
ATOM 7506 O O . ILE B 1 266 ? 29.25 12.539 29.641 1 90.75 266 ILE B O 1
ATOM 7510 N N . HIS B 1 267 ? 30.656 10.875 29.125 1 90.88 267 HIS B N 1
ATOM 7511 C CA . HIS B 1 267 ? 31.734 11.406 29.969 1 90.88 267 HIS B CA 1
ATOM 7512 C C . HIS B 1 267 ? 32.375 12.641 29.344 1 90.88 267 HIS B C 1
ATOM 7514 O O . HIS B 1 267 ? 33.031 13.43 30.031 1 90.88 267 HIS B O 1
ATOM 7520 N N . LYS B 1 268 ? 32.156 12.898 28.094 1 90.5 268 LYS B N 1
ATOM 7521 C CA . LYS B 1 268 ? 32.719 14.047 27.391 1 90.5 268 LYS B CA 1
ATOM 7522 C C . LYS B 1 268 ? 31.75 15.227 27.375 1 90.5 268 LYS B C 1
ATOM 7524 O O . LYS B 1 268 ? 31.938 16.188 26.641 1 90.5 268 LYS B O 1
ATOM 7529 N N . THR B 1 269 ? 30.797 15.18 28.281 1 91.75 269 THR B N 1
ATOM 7530 C CA . THR B 1 269 ? 29.781 16.219 28.344 1 91.75 269 THR B CA 1
ATOM 7531 C C . THR B 1 269 ? 30.375 17.547 28.828 1 91.75 269 THR B C 1
ATOM 7533 O O . THR B 1 269 ? 31.203 17.547 29.75 1 91.75 269 THR B O 1
ATOM 7536 N N . ASN B 1 270 ? 30.062 18.641 28.094 1 91.69 270 ASN B N 1
ATOM 7537 C CA . ASN B 1 270 ? 30.453 19.984 28.516 1 91.69 270 ASN B CA 1
ATOM 7538 C C . ASN B 1 270 ? 29.547 20.516 29.609 1 91.69 270 ASN B C 1
ATOM 7540 O O . ASN B 1 270 ? 28.375 20.812 29.359 1 91.69 270 ASN B O 1
ATOM 7544 N N . LEU B 1 271 ? 29.984 20.75 30.719 1 91.12 271 LEU B N 1
ATOM 7545 C CA . LEU B 1 271 ? 29.203 21.156 31.875 1 91.12 271 LEU B CA 1
ATOM 7546 C C . LEU B 1 271 ? 28.609 22.531 31.672 1 91.12 271 LEU B C 1
ATOM 7548 O O . LEU B 1 271 ? 27.5 22.828 32.156 1 91.12 271 LEU B O 1
ATOM 7552 N N . CYS B 1 272 ? 29.328 23.359 31 1 90.75 272 CYS B N 1
ATOM 7553 C CA . CYS B 1 272 ? 28.812 24.688 30.719 1 90.75 272 CYS B CA 1
ATOM 7554 C C . CYS B 1 272 ? 27.547 24.609 29.859 1 90.75 272 CYS B C 1
ATOM 7556 O O . CYS B 1 272 ? 26.547 25.266 30.156 1 90.75 272 CYS B O 1
ATOM 7558 N N . ASP B 1 273 ? 27.641 23.812 28.828 1 93 273 ASP B N 1
ATOM 7559 C CA . ASP B 1 273 ? 26.5 23.656 27.938 1 93 273 ASP B CA 1
ATOM 7560 C C . ASP B 1 273 ? 25.344 22.969 28.656 1 93 273 ASP B C 1
ATOM 7562 O O . ASP B 1 273 ? 24.172 23.297 28.438 1 93 273 ASP B O 1
ATOM 7566 N N . LEU B 1 274 ? 25.609 22.062 29.516 1 94 274 LEU B N 1
ATOM 7567 C CA . LEU B 1 274 ? 24.578 21.344 30.266 1 94 274 LEU B CA 1
ATOM 7568 C C . LEU B 1 274 ? 23.828 22.281 31.203 1 94 274 LEU B C 1
ATOM 7570 O O . LEU B 1 274 ? 22.594 22.25 31.281 1 94 274 LEU B O 1
ATOM 7574 N N . ILE B 1 275 ? 24.531 23.109 31.859 1 93.81 275 ILE B N 1
ATOM 7575 C CA . ILE B 1 275 ? 23.938 24.047 32.812 1 93.81 275 ILE B CA 1
ATOM 7576 C C . ILE B 1 275 ? 23.141 25.094 32.031 1 93.81 275 ILE B C 1
ATOM 7578 O O . ILE B 1 275 ? 22.016 25.438 32.438 1 93.81 275 ILE B O 1
ATOM 7582 N N . THR B 1 276 ? 23.781 25.594 31.016 1 93.62 276 THR B N 1
ATOM 7583 C CA . THR B 1 276 ? 23.062 26.578 30.203 1 93.62 276 THR B CA 1
ATOM 7584 C C . THR B 1 276 ? 21.766 26 29.656 1 93.62 276 THR B C 1
ATOM 7586 O O . THR B 1 276 ? 20.734 26.672 29.641 1 93.62 276 THR B O 1
ATOM 7589 N N . SER B 1 277 ? 21.844 24.797 29.188 1 95.88 277 SER B N 1
ATOM 7590 C CA . SER B 1 277 ? 20.656 24.141 28.641 1 95.88 277 SER B CA 1
ATOM 7591 C C . SER B 1 277 ? 19.578 23.938 29.703 1 95.88 277 SER B C 1
ATOM 7593 O O . SER B 1 277 ? 18.406 24.172 29.453 1 95.88 277 SER B O 1
ATOM 7595 N N . ALA B 1 278 ? 19.953 23.562 30.875 1 96 278 ALA B N 1
ATOM 7596 C CA . ALA B 1 278 ? 19 23.359 31.969 1 96 278 ALA B CA 1
ATOM 7597 C C . ALA B 1 278 ? 18.312 24.656 32.344 1 96 278 ALA B C 1
ATOM 7599 O O . ALA B 1 278 ? 17.109 24.688 32.594 1 96 278 ALA B O 1
ATOM 7600 N N . ILE B 1 279 ? 19.047 25.688 32.312 1 95.12 279 ILE B N 1
ATOM 7601 C CA . ILE B 1 279 ? 18.516 26.984 32.688 1 95.12 279 ILE B CA 1
ATOM 7602 C C . ILE B 1 279 ? 17.562 27.469 31.578 1 95.12 279 ILE B C 1
ATOM 7604 O O . ILE B 1 279 ? 16.453 27.938 31.859 1 95.12 279 ILE B O 1
ATOM 7608 N N . CYS B 1 280 ? 18.047 27.359 30.375 1 95.06 280 CYS B N 1
ATOM 7609 C CA . CYS B 1 280 ? 17.25 27.828 29.25 1 95.06 280 CYS B CA 1
ATOM 7610 C C . CYS B 1 280 ? 15.945 27.031 29.141 1 95.06 280 CYS B C 1
ATOM 7612 O O . CYS B 1 280 ? 14.883 27.609 28.922 1 95.06 280 CYS B O 1
ATOM 7614 N N . ILE B 1 281 ? 15.977 25.734 29.25 1 95.44 281 ILE B N 1
ATOM 7615 C CA . ILE B 1 281 ? 14.789 24.906 29.172 1 95.44 281 ILE B CA 1
ATOM 7616 C C . ILE B 1 281 ? 13.82 25.266 30.297 1 95.44 281 ILE B C 1
ATOM 7618 O O . ILE B 1 281 ? 12.609 25.375 30.062 1 95.44 281 ILE B O 1
ATOM 7622 N N . SER B 1 282 ? 14.359 25.469 31.484 1 95.44 282 SER B N 1
ATOM 7623 C CA . SER B 1 282 ? 13.523 25.828 32.625 1 95.44 282 SER B CA 1
ATOM 7624 C C . SER B 1 282 ? 12.82 27.156 32.406 1 95.44 282 SER B C 1
ATOM 7626 O O . SER B 1 282 ? 11.625 27.297 32.688 1 95.44 282 SER B O 1
ATOM 7628 N N . ILE B 1 283 ? 13.5 28.094 31.844 1 94.5 283 ILE B N 1
ATOM 7629 C CA . ILE B 1 283 ? 12.93 29.406 31.609 1 94.5 283 ILE B CA 1
ATOM 7630 C C . ILE B 1 283 ? 11.891 29.328 30.484 1 94.5 283 ILE B C 1
ATOM 7632 O O . ILE B 1 283 ? 10.805 29.906 30.609 1 94.5 283 ILE B O 1
ATOM 7636 N N . LEU B 1 284 ? 12.211 28.672 29.453 1 94.31 284 LEU B N 1
ATOM 7637 C CA . LEU B 1 284 ? 11.312 28.562 28.312 1 94.31 284 LEU B CA 1
ATOM 7638 C C . LEU B 1 284 ? 10.047 27.812 28.688 1 94.31 284 LEU B C 1
ATOM 7640 O O . LEU B 1 284 ? 8.938 28.234 28.328 1 94.31 284 LEU B O 1
ATOM 7644 N N . VAL B 1 285 ? 10.18 26.703 29.422 1 92.75 285 VAL B N 1
ATOM 7645 C CA . VAL B 1 285 ? 9.023 25.906 29.844 1 92.75 285 VAL B CA 1
ATOM 7646 C C . VAL B 1 285 ? 8.172 26.719 30.812 1 92.75 285 VAL B C 1
ATOM 7648 O O . VAL B 1 285 ? 6.941 26.688 30.75 1 92.75 285 VAL B O 1
ATOM 7651 N N . ALA B 1 286 ? 8.836 27.391 31.734 1 91.88 286 ALA B N 1
ATOM 7652 C CA . ALA B 1 286 ? 8.133 28.25 32.688 1 91.88 286 ALA B CA 1
ATOM 7653 C C . ALA B 1 286 ? 7.379 29.359 31.953 1 91.88 286 ALA B C 1
ATOM 7655 O O . ALA B 1 286 ? 6.258 29.703 32.344 1 91.88 286 ALA B O 1
ATOM 7656 N N . GLY B 1 287 ? 7.996 29.922 31.047 1 88.44 287 GLY B N 1
ATOM 7657 C CA . GLY B 1 287 ? 7.34 30.953 30.25 1 88.44 287 GLY B CA 1
ATOM 7658 C C . GLY B 1 287 ? 6.102 30.453 29.531 1 88.44 287 GLY B C 1
ATOM 7659 O O . GLY B 1 287 ? 5.066 31.109 29.531 1 88.44 287 GLY B O 1
ATOM 7660 N N . LYS B 1 288 ? 6.172 29.328 28.922 1 87.25 288 LYS B N 1
ATOM 7661 C CA . LYS B 1 288 ? 5.039 28.766 28.203 1 87.25 288 LYS B CA 1
ATOM 7662 C C . LYS B 1 288 ? 3.912 28.391 29.156 1 87.25 288 LYS B C 1
ATOM 7664 O O . LYS B 1 288 ? 2.734 28.547 28.828 1 87.25 288 LYS B O 1
ATOM 7669 N N . GLU B 1 289 ? 4.242 27.906 30.359 1 87.25 289 GLU B N 1
ATOM 7670 C CA . GLU B 1 289 ? 3.236 27.562 31.344 1 87.25 289 GLU B CA 1
ATOM 7671 C C . GLU B 1 289 ? 2.525 28.797 31.875 1 87.25 289 GLU B C 1
ATOM 7673 O O . GLU B 1 289 ? 1.313 28.781 32.094 1 87.25 289 GLU B O 1
ATOM 7678 N N . ILE B 1 290 ? 3.287 29.781 32.062 1 86.62 290 ILE B N 1
ATOM 7679 C CA . ILE B 1 290 ? 2.711 31.047 32.562 1 86.62 290 ILE B CA 1
ATOM 7680 C C . ILE B 1 290 ? 1.752 31.594 31.5 1 86.62 290 ILE B C 1
ATOM 7682 O O . ILE B 1 290 ? 0.68 32.094 31.844 1 86.62 290 ILE B O 1
ATOM 7686 N N . GLN B 1 291 ? 2.164 31.469 30.328 1 83.19 291 GLN B N 1
ATOM 7687 C CA . GLN B 1 291 ? 1.317 31.938 29.25 1 83.19 291 GLN B CA 1
ATOM 7688 C C . GLN B 1 291 ? 0.017 31.141 29.172 1 83.19 291 GLN B C 1
ATOM 7690 O O . GLN B 1 291 ? -1.049 31.703 28.922 1 83.19 291 GLN B O 1
ATOM 7695 N N . GLU B 1 292 ? 0.078 29.859 29.375 1 81.12 292 GLU B N 1
ATOM 7696 C CA . GLU B 1 292 ? -1.107 29.016 29.328 1 81.12 292 GLU B CA 1
ATOM 7697 C C . GLU B 1 292 ? -2.025 29.266 30.516 1 81.12 292 GLU B C 1
ATOM 7699 O O . GLU B 1 292 ? -3.25 29.25 30.391 1 81.12 292 GLU B O 1
ATOM 7704 N N . ARG B 1 293 ? -1.49 29.516 31.672 1 81.38 293 ARG B N 1
ATOM 7705 C CA . ARG B 1 293 ? -2.266 29.75 32.875 1 81.38 293 ARG B CA 1
ATOM 7706 C C . ARG B 1 293 ? -2.955 31.109 32.844 1 81.38 293 ARG B C 1
ATOM 7708 O O . ARG B 1 293 ? -4.078 31.25 33.344 1 81.38 293 ARG B O 1
ATOM 7715 N N . PHE B 1 294 ? -2.295 32 32.219 1 78.69 294 PHE B N 1
ATOM 7716 C CA . PHE B 1 294 ? -2.844 33.344 32.219 1 78.69 294 PHE B CA 1
ATOM 7717 C C . PHE B 1 294 ? -3.346 33.719 30.812 1 78.69 294 PHE B C 1
ATOM 7719 O O . PHE B 1 294 ? -3.244 34.875 30.391 1 78.69 294 PHE B O 1
ATOM 7726 N N . LYS B 1 295 ? -3.658 32.781 30.156 1 74.44 295 LYS B N 1
ATOM 7727 C CA . LYS B 1 295 ? -4.125 32.969 28.797 1 74.44 295 LYS B CA 1
ATOM 7728 C C . LYS B 1 295 ? -5.289 33.969 28.734 1 74.44 295 LYS B C 1
ATOM 7730 O O . LYS B 1 295 ? -5.395 34.75 27.812 1 74.44 295 LYS B O 1
ATOM 7735 N N . ASP B 1 296 ? -6.188 33.938 29.719 1 71.31 296 ASP B N 1
ATOM 7736 C CA . ASP B 1 296 ? -7.379 34.781 29.75 1 71.31 296 ASP B CA 1
ATOM 7737 C C . ASP B 1 296 ? -7.016 36.219 30.062 1 71.31 296 ASP B C 1
ATOM 7739 O O . ASP B 1 296 ? -7.703 37.156 29.625 1 71.31 296 ASP B O 1
ATOM 7743 N N . ARG B 1 297 ? -5.863 36.344 30.766 1 68 297 ARG B N 1
ATOM 7744 C CA . ARG B 1 297 ? -5.504 37.688 31.203 1 68 297 ARG B CA 1
ATOM 7745 C C . ARG B 1 297 ? -4.484 38.312 30.25 1 68 297 ARG B C 1
ATOM 7747 O O . ARG B 1 297 ? -4.461 39.531 30.078 1 68 297 ARG B O 1
ATOM 7754 N N . LEU B 1 298 ? -3.645 37.438 29.734 1 66.69 298 LEU B N 1
ATOM 7755 C CA . LEU B 1 298 ? -2.58 37.938 28.859 1 66.69 298 LEU B CA 1
ATOM 7756 C C . LEU B 1 298 ? -2.998 37.844 27.406 1 66.69 298 LEU B C 1
ATOM 7758 O O . LEU B 1 298 ? -3.111 36.75 26.844 1 66.69 298 LEU B O 1
ATOM 7762 N N . LYS B 1 299 ? -3.516 38.906 26.828 1 64.06 299 LYS B N 1
ATOM 7763 C CA . LYS B 1 299 ? -3.979 38.969 25.453 1 64.06 299 LYS B CA 1
ATOM 7764 C C . LYS B 1 299 ? -2.824 38.781 24.469 1 64.06 299 LYS B C 1
ATOM 7766 O O . LYS B 1 299 ? -3.041 38.406 23.312 1 64.06 299 LYS B O 1
ATOM 7771 N N . ILE B 1 300 ? -1.458 39.031 24.953 1 69.69 300 ILE B N 1
ATOM 7772 C CA . ILE B 1 300 ? -0.306 38.969 24.062 1 69.69 300 ILE B CA 1
ATOM 7773 C C . ILE B 1 300 ? 0.652 37.875 24.531 1 69.69 300 ILE B C 1
ATOM 7775 O O . ILE B 1 300 ? 1.064 37.875 25.703 1 69.69 300 ILE B O 1
ATOM 7779 N N . PRO B 1 301 ? 0.874 36.938 23.625 1 76 301 PRO B N 1
ATOM 7780 C CA . PRO B 1 301 ? 1.856 35.906 24.016 1 76 301 PRO B CA 1
ATOM 7781 C C . PRO B 1 301 ? 3.232 36.5 24.297 1 76 301 PRO B C 1
ATOM 7783 O O . PRO B 1 301 ? 3.648 37.469 23.641 1 76 301 PRO B O 1
ATOM 7786 N N . LEU B 1 302 ? 3.812 36.188 25.438 1 76.44 302 LEU B N 1
ATOM 7787 C CA . LEU B 1 302 ? 5.129 36.656 25.844 1 76.44 302 LEU B CA 1
ATOM 7788 C C . LEU B 1 302 ? 6.219 36.094 24.938 1 76.44 302 LEU B C 1
ATOM 7790 O O . LEU B 1 302 ? 6.266 34.875 24.703 1 76.44 302 LEU B O 1
ATOM 7794 N N . PRO B 1 303 ? 7.012 37 24.328 1 82.88 303 PRO B N 1
ATOM 7795 C CA . PRO B 1 303 ? 8.133 36.5 23.516 1 82.88 303 PRO B CA 1
ATOM 7796 C C . PRO B 1 303 ? 9.266 35.938 24.359 1 82.88 303 PRO B C 1
ATOM 7798 O O . PRO B 1 303 ? 10.375 36.469 24.359 1 82.88 303 PRO B O 1
ATOM 7801 N N . THR B 1 304 ? 9.039 34.781 24.969 1 86.62 304 THR B N 1
ATOM 7802 C CA . THR B 1 304 ? 10 34.156 25.875 1 86.62 304 THR B CA 1
ATOM 7803 C C . THR B 1 304 ? 11.227 33.688 25.109 1 86.62 304 THR B C 1
ATOM 7805 O O . THR B 1 304 ? 12.352 33.75 25.609 1 86.62 304 THR B O 1
ATOM 7808 N N . GLU B 1 305 ? 11.031 33.281 23.906 1 89.94 305 GLU B N 1
ATOM 7809 C CA . GLU B 1 305 ? 12.141 32.75 23.109 1 89.94 305 GLU B CA 1
ATOM 7810 C C . GLU B 1 305 ? 13.141 33.844 22.766 1 89.94 305 GLU B C 1
ATOM 7812 O O . GLU B 1 305 ? 14.352 33.656 22.859 1 89.94 305 GLU B O 1
ATOM 7817 N N . LEU B 1 306 ? 12.633 35.031 22.438 1 87.75 306 LEU B N 1
ATOM 7818 C CA . LEU B 1 306 ? 13.516 36.125 22.109 1 87.75 306 LEU B CA 1
ATOM 7819 C C . LEU B 1 306 ? 14.281 36.594 23.328 1 87.75 306 LEU B C 1
ATOM 7821 O O . LEU B 1 306 ? 15.469 36.938 23.234 1 87.75 306 LEU B O 1
ATOM 7825 N N . VAL B 1 307 ? 13.672 36.562 24.406 1 88.38 307 VAL B N 1
ATOM 7826 C CA . VAL B 1 307 ? 14.297 37 25.656 1 88.38 307 VAL B CA 1
ATOM 7827 C C . VAL B 1 307 ? 15.414 36.031 26.031 1 88.38 307 VAL B C 1
ATOM 7829 O O . VAL B 1 307 ? 16.5 36.469 26.453 1 88.38 307 VAL B O 1
ATOM 7832 N N . VAL B 1 308 ? 15.094 34.812 25.906 1 91.75 308 VAL B N 1
ATOM 7833 C CA . VAL B 1 308 ? 16.078 33.812 26.266 1 91.75 308 VAL B CA 1
ATOM 7834 C C . VAL B 1 308 ? 17.281 33.906 25.312 1 91.75 308 VAL B C 1
ATOM 7836 O O . VAL B 1 308 ? 18.422 33.781 25.734 1 91.75 308 VAL B O 1
ATOM 7839 N N . VAL B 1 309 ? 17.047 34.094 24.047 1 91.12 309 VAL B N 1
ATOM 7840 C CA . VAL B 1 309 ? 18.109 34.188 23.062 1 91.12 309 VAL B CA 1
ATOM 7841 C C . VAL B 1 309 ? 18.953 35.438 23.344 1 91.12 309 VAL B C 1
ATOM 7843 O O . VAL B 1 309 ? 20.188 35.406 23.312 1 91.12 309 VAL B O 1
ATOM 7846 N N . ALA B 1 310 ? 18.328 36.562 23.609 1 89.12 310 ALA B N 1
ATOM 7847 C CA . ALA B 1 310 ? 19.031 37.781 23.906 1 89.12 310 ALA B CA 1
ATOM 7848 C C . ALA B 1 310 ? 19.844 37.656 25.188 1 89.12 310 ALA B C 1
ATOM 7850 O O . ALA B 1 310 ? 21.016 38.062 25.234 1 89.12 310 ALA B O 1
ATOM 7851 N N . GLY B 1 311 ? 19.203 37.094 26.172 1 91.38 311 GLY B N 1
ATOM 7852 C CA . GLY B 1 311 ? 19.906 36.938 27.438 1 91.38 311 GLY B CA 1
ATOM 7853 C C . GLY B 1 311 ? 21.078 35.969 27.328 1 91.38 311 GLY B C 1
ATOM 7854 O O . GLY B 1 311 ? 22.156 36.25 27.891 1 91.38 311 GLY B O 1
ATOM 7855 N N . ALA B 1 312 ? 20.844 34.906 26.672 1 92.25 312 ALA B N 1
ATOM 7856 C CA . ALA B 1 312 ? 21.906 33.906 26.531 1 92.25 312 ALA B CA 1
ATOM 7857 C C . ALA B 1 312 ? 23.047 34.469 25.688 1 92.25 312 ALA B C 1
ATOM 7859 O O . ALA B 1 312 ? 24.219 34.156 25.953 1 92.25 312 ALA B O 1
ATOM 7860 N N . THR B 1 313 ? 22.766 35.219 24.641 1 90.5 313 THR B N 1
ATOM 7861 C CA . THR B 1 313 ? 23.797 35.812 23.797 1 90.5 313 THR B CA 1
ATOM 7862 C C . THR B 1 313 ? 24.641 36.812 24.594 1 90.5 313 THR B C 1
ATOM 7864 O O . THR B 1 313 ? 25.859 36.844 24.469 1 90.5 313 THR B O 1
ATOM 7867 N N . LEU B 1 314 ? 23.984 37.562 25.406 1 91.19 314 LEU B N 1
ATOM 7868 C CA . LEU B 1 314 ? 24.703 38.531 26.234 1 91.19 314 LEU B CA 1
ATOM 7869 C C . LEU B 1 314 ? 25.578 37.812 27.266 1 91.19 314 LEU B C 1
ATOM 7871 O O . LEU B 1 314 ? 26.703 38.25 27.531 1 91.19 314 LEU B O 1
ATOM 7875 N N . ALA B 1 315 ? 25.016 36.781 27.797 1 90.75 315 ALA B N 1
ATOM 7876 C CA . ALA B 1 315 ? 25.797 36 28.781 1 90.75 315 ALA B CA 1
ATOM 7877 C C . ALA B 1 315 ? 27 35.375 28.125 1 90.75 315 ALA B C 1
ATOM 7879 O O . ALA B 1 315 ? 28.078 35.281 28.719 1 90.75 315 ALA B O 1
ATOM 7880 N N . SER B 1 316 ? 26.828 34.875 26.984 1 90.06 316 SER B N 1
ATOM 7881 C CA . SER B 1 316 ? 27.906 34.219 26.266 1 90.06 316 SER B CA 1
ATOM 7882 C C . SER B 1 316 ? 28.953 35.25 25.812 1 90.06 316 SER B C 1
ATOM 7884 O O . SER B 1 316 ? 30.156 34.938 25.828 1 90.06 316 SER B O 1
ATOM 7886 N N . HIS B 1 317 ? 28.516 36.438 25.422 1 86.38 317 HIS B N 1
ATOM 7887 C CA . HIS B 1 317 ? 29.438 37.469 24.953 1 86.38 317 HIS B CA 1
ATOM 7888 C C . HIS B 1 317 ? 30.266 38.031 26.094 1 86.38 317 HIS B C 1
ATOM 7890 O O . HIS B 1 317 ? 31.5 38.156 25.984 1 86.38 317 HIS B O 1
ATOM 7896 N N . PHE B 1 318 ? 29.656 38.281 27.172 1 88.75 318 PHE B N 1
ATOM 7897 C CA . PHE B 1 318 ? 30.375 38.875 28.297 1 88.75 318 PHE B CA 1
ATOM 7898 C C . PHE B 1 318 ? 31.109 37.844 29.109 1 88.75 318 PHE B C 1
ATOM 7900 O O . PHE B 1 318 ? 32.125 38.125 29.719 1 88.75 318 PHE B O 1
ATOM 7907 N N . GLY B 1 319 ? 30.625 36.625 29.078 1 86.31 319 GLY B N 1
ATOM 7908 C CA . GLY B 1 319 ? 31.266 35.562 29.812 1 86.31 319 GLY B CA 1
ATOM 7909 C C . GLY B 1 319 ? 32.312 34.844 28.984 1 86.31 319 GLY B C 1
ATOM 7910 O O . GLY B 1 319 ? 33.062 34 29.516 1 86.31 319 GLY B O 1
ATOM 7911 N N . ASP B 1 320 ? 32.562 35.125 27.781 1 84.94 320 ASP B N 1
ATOM 7912 C CA . ASP B 1 320 ? 33.5 34.469 26.859 1 84.94 320 ASP B CA 1
ATOM 7913 C C . ASP B 1 320 ? 33.438 32.938 27 1 84.94 320 ASP B C 1
ATOM 7915 O O . ASP B 1 320 ? 34.469 32.281 27.203 1 84.94 320 ASP B O 1
ATOM 7919 N N . LEU B 1 321 ? 32.281 32.469 26.969 1 84.25 321 LEU B N 1
ATOM 7920 C CA . LEU B 1 321 ? 32.062 31.047 27.203 1 84.25 321 LEU B CA 1
ATOM 7921 C C . LEU B 1 321 ? 32.688 30.203 26.094 1 84.25 321 LEU B C 1
ATOM 7923 O O . LEU B 1 321 ? 33.062 29.047 26.328 1 84.25 321 LEU B O 1
ATOM 7927 N N . ASN B 1 322 ? 32.812 30.719 24.906 1 81.69 322 ASN B N 1
ATOM 7928 C CA . ASN B 1 322 ? 33.438 30 23.797 1 81.69 322 ASN B CA 1
ATOM 7929 C C . ASN B 1 322 ? 34.906 29.75 24.047 1 81.69 322 ASN B C 1
ATOM 7931 O O . ASN B 1 322 ? 35.406 28.625 23.859 1 81.69 322 ASN B O 1
ATOM 7935 N N . SER B 1 323 ? 35.594 30.719 24.516 1 78.5 323 SER B N 1
ATOM 7936 C CA . SER B 1 323 ? 37.031 30.641 24.703 1 78.5 323 SER B CA 1
ATOM 7937 C C . SER B 1 323 ? 37.375 29.922 26 1 78.5 323 SER B C 1
ATOM 7939 O O . SER B 1 323 ? 38.344 29.156 26.047 1 78.5 323 SER B O 1
ATOM 7941 N N . LEU B 1 324 ? 36.5 30.062 26.922 1 83.5 324 LEU B N 1
ATOM 7942 C CA . LEU B 1 324 ? 36.844 29.547 28.234 1 83.5 324 LEU B CA 1
ATOM 7943 C C . LEU B 1 324 ? 36.344 28.125 28.406 1 83.5 324 LEU B C 1
ATOM 7945 O O . LEU B 1 324 ? 37.031 27.297 29.031 1 83.5 324 LEU B O 1
ATOM 7949 N N . TYR B 1 325 ? 35.281 27.859 27.938 1 83.44 325 TYR B N 1
ATOM 7950 C CA . TYR B 1 325 ? 34.656 26.562 28.219 1 83.44 325 TYR B CA 1
ATOM 7951 C C . TYR B 1 325 ? 34.438 25.766 26.953 1 83.44 325 TYR B C 1
ATOM 7953 O O . TYR B 1 325 ? 33.812 24.688 26.969 1 83.44 325 TYR B O 1
ATOM 7961 N N . ASP B 1 326 ? 34.875 26.172 25.828 1 80.56 326 ASP B N 1
ATOM 7962 C CA . ASP B 1 326 ? 34.812 25.453 24.547 1 80.56 326 ASP B CA 1
ATOM 7963 C C . ASP B 1 326 ? 33.375 25.188 24.125 1 80.56 326 ASP B C 1
ATOM 7965 O O . ASP B 1 326 ? 33.062 24.125 23.594 1 80.56 326 ASP B O 1
ATOM 7969 N N . SER B 1 327 ? 32.562 26.141 24.469 1 83.75 327 SER B N 1
ATOM 7970 C CA . SER B 1 327 ? 31.188 26.016 24.047 1 83.75 327 SER B CA 1
ATOM 7971 C C . SER B 1 327 ? 31.016 26.359 22.578 1 83.75 327 SER B C 1
ATOM 7973 O O . SER B 1 327 ? 31.656 27.281 22.078 1 83.75 327 SER B O 1
ATOM 7975 N N . SER B 1 328 ? 30.234 25.578 21.875 1 82.81 328 SER B N 1
ATOM 7976 C CA . SER B 1 328 ? 30.016 25.812 20.453 1 82.81 328 SER B CA 1
ATOM 7977 C C . SER B 1 328 ? 29.047 26.969 20.234 1 82.81 328 SER B C 1
ATOM 7979 O O . SER B 1 328 ? 27.984 27.016 20.859 1 82.81 328 SER B O 1
ATOM 7981 N N . VAL B 1 329 ? 29.469 27.891 19.391 1 82.94 329 VAL B N 1
ATOM 7982 C CA . VAL B 1 329 ? 28.641 29.078 19.125 1 82.94 329 VAL B CA 1
ATOM 7983 C C . VAL B 1 329 ? 28.25 29.094 17.641 1 82.94 329 VAL B C 1
ATOM 7985 O O . VAL B 1 329 ? 28.797 28.344 16.828 1 82.94 329 VAL B O 1
ATOM 7988 N N . SER B 1 330 ? 27.297 29.875 17.234 1 80.88 330 SER B N 1
ATOM 7989 C CA . SER B 1 330 ? 26.766 29.953 15.875 1 80.88 330 SER B CA 1
ATOM 7990 C C . SER B 1 330 ? 27.781 30.594 14.922 1 80.88 330 SER B C 1
ATOM 7992 O O . SER B 1 330 ? 27.891 30.172 13.766 1 80.88 330 SER B O 1
ATOM 7994 N N . GLY B 1 331 ? 28.547 31.516 15.281 1 77.19 331 GLY B N 1
ATOM 7995 C CA . GLY B 1 331 ? 29.578 32.125 14.445 1 77.19 331 GLY B CA 1
ATOM 7996 C C . GLY B 1 331 ? 29.094 33.375 13.734 1 77.19 331 GLY B C 1
ATOM 7997 O O . GLY B 1 331 ? 28.125 34 14.148 1 77.19 331 GLY B O 1
ATOM 7998 N N . HIS B 1 332 ? 29.734 33.656 12.625 1 77.12 332 HIS B N 1
ATOM 7999 C CA . HIS B 1 332 ? 29.484 34.906 11.922 1 77.12 332 HIS B CA 1
ATOM 8000 C C . HIS B 1 332 ? 28.266 34.812 11.023 1 77.12 332 HIS B C 1
ATOM 8002 O O . HIS B 1 332 ? 28.172 33.906 10.203 1 77.12 332 HIS B O 1
ATOM 8008 N N . ILE B 1 333 ? 27.266 35.688 11.266 1 81.44 333 ILE B N 1
ATOM 8009 C CA . ILE B 1 333 ? 26.078 35.812 10.43 1 81.44 333 ILE B CA 1
ATOM 8010 C C . ILE B 1 333 ? 26.156 37.062 9.586 1 81.44 333 ILE B C 1
ATOM 8012 O O . ILE B 1 333 ? 26.094 38.188 10.117 1 81.44 333 ILE B O 1
ATOM 8016 N N . PRO B 1 334 ? 26.312 36.969 8.289 1 80.62 334 PRO B N 1
ATOM 8017 C CA . PRO B 1 334 ? 26.391 38.156 7.434 1 80.62 334 PRO B CA 1
ATOM 8018 C C . PRO B 1 334 ? 25.094 38.938 7.402 1 80.62 334 PRO B C 1
ATOM 8020 O O . PRO B 1 334 ? 24.031 38.406 7.699 1 80.62 334 PRO B O 1
ATOM 8023 N N . THR B 1 335 ? 25.281 40.219 7.18 1 85.31 335 THR B N 1
ATOM 8024 C CA . THR B 1 335 ? 24.109 41.062 7.051 1 85.31 335 THR B CA 1
ATOM 8025 C C . THR B 1 335 ? 23.734 41.25 5.582 1 85.31 335 THR B C 1
ATOM 8027 O O . THR B 1 335 ? 24.594 41.219 4.703 1 85.31 335 THR B O 1
ATOM 8030 N N . GLY B 1 336 ? 22.5 41.312 5.359 1 84 336 GLY B N 1
ATOM 8031 C CA . GLY B 1 336 ? 22.016 41.594 4.02 1 84 336 GLY B CA 1
ATOM 8032 C C . GLY B 1 336 ? 21.656 40.344 3.232 1 84 336 GLY B C 1
ATOM 8033 O O . GLY B 1 336 ? 21.25 39.344 3.814 1 84 336 GLY B O 1
ATOM 8034 N N . PHE B 1 337 ? 21.594 40.562 1.868 1 88.88 337 PHE B N 1
ATOM 8035 C CA . PHE B 1 337 ? 21.125 39.5 0.985 1 88.88 337 PHE B CA 1
ATOM 8036 C C . PHE B 1 337 ? 22.266 38.938 0.148 1 88.88 337 PHE B C 1
ATOM 8038 O O . PHE B 1 337 ? 23.125 39.688 -0.306 1 88.88 337 PHE B O 1
ATOM 8045 N N . ILE B 1 338 ? 22.344 37.688 0.126 1 86.88 338 ILE B N 1
ATOM 8046 C CA . ILE B 1 338 ? 23.297 37 -0.749 1 86.88 338 ILE B CA 1
ATOM 8047 C C . ILE B 1 338 ? 22.719 36.906 -2.162 1 86.88 338 ILE B C 1
ATOM 8049 O O . ILE B 1 338 ? 21.516 36.75 -2.34 1 86.88 338 ILE B O 1
ATOM 8053 N N . ALA B 1 339 ? 23.547 37.031 -3.088 1 87.69 339 ALA B N 1
ATOM 8054 C CA . ALA B 1 339 ? 23.109 37 -4.484 1 87.69 339 ALA B CA 1
ATOM 8055 C C . ALA B 1 339 ? 22.422 35.688 -4.824 1 87.69 339 ALA B C 1
ATOM 8057 O O . ALA B 1 339 ? 22.844 34.625 -4.359 1 87.69 339 ALA B O 1
ATOM 8058 N N . PRO B 1 340 ? 21.375 35.812 -5.57 1 90.75 340 PRO B N 1
ATOM 8059 C CA . PRO B 1 340 ? 20.641 34.625 -5.973 1 90.75 340 PRO B CA 1
ATOM 8060 C C . PRO B 1 340 ? 21.5 33.656 -6.797 1 90.75 340 PRO B C 1
ATOM 8062 O O . PRO B 1 340 ? 22.453 34.094 -7.465 1 90.75 340 PRO B O 1
ATOM 8065 N N . GLN B 1 341 ? 21.328 32.406 -6.578 1 87.81 341 GLN B N 1
ATOM 8066 C CA . GLN B 1 341 ? 22.031 31.375 -7.309 1 87.81 341 GLN B CA 1
ATOM 8067 C C . GLN B 1 341 ? 21.078 30.297 -7.809 1 87.81 341 GLN B C 1
ATOM 8069 O O . GLN B 1 341 ? 20.156 29.891 -7.09 1 87.81 341 GLN B O 1
ATOM 8074 N N . VAL B 1 342 ? 21.312 29.906 -9.07 1 88.44 342 VAL B N 1
ATOM 8075 C CA . VAL B 1 342 ? 20.5 28.844 -9.648 1 88.44 342 VAL B CA 1
ATOM 8076 C C . VAL B 1 342 ? 20.875 27.516 -9.023 1 88.44 342 VAL B C 1
ATOM 8078 O O . VAL B 1 342 ? 22.062 27.188 -8.883 1 88.44 342 VAL B O 1
ATOM 8081 N N . PRO B 1 343 ? 19.875 26.875 -8.531 1 88.75 343 PRO B N 1
ATOM 8082 C CA . PRO B 1 343 ? 20.188 25.547 -7.973 1 88.75 343 PRO B CA 1
ATOM 8083 C C . PRO B 1 343 ? 20.891 24.625 -8.977 1 88.75 343 PRO B C 1
ATOM 8085 O O . PRO B 1 343 ? 20.578 24.672 -10.172 1 88.75 343 PRO B O 1
ATOM 8088 N N . ASN B 1 344 ? 21.812 23.859 -8.523 1 85.38 344 ASN B N 1
ATOM 8089 C CA . ASN B 1 344 ? 22.625 22.984 -9.367 1 85.38 344 ASN B CA 1
ATOM 8090 C C . ASN B 1 344 ? 21.812 21.797 -9.898 1 85.38 344 ASN B C 1
ATOM 8092 O O . ASN B 1 344 ? 21.438 20.906 -9.133 1 85.38 344 ASN B O 1
ATOM 8096 N N . PHE B 1 345 ? 21.672 21.734 -11.133 1 84.06 345 PHE B N 1
ATOM 8097 C CA . PHE B 1 345 ? 20.875 20.688 -11.766 1 84.06 345 PHE B CA 1
ATOM 8098 C C . PHE B 1 345 ? 21.609 19.359 -11.742 1 84.06 345 PHE B C 1
ATOM 8100 O O . PHE B 1 345 ? 20.984 18.297 -11.852 1 84.06 345 PHE B O 1
ATOM 8107 N N . GLY B 1 346 ? 22.953 19.359 -11.633 1 81.56 346 GLY B N 1
ATOM 8108 C CA . GLY B 1 346 ? 23.734 18.141 -11.562 1 81.56 346 GLY B CA 1
ATOM 8109 C C . GLY B 1 346 ? 23.469 17.328 -10.305 1 81.56 346 GLY B C 1
ATOM 8110 O O . GLY B 1 346 ? 23.547 16.094 -10.312 1 81.56 346 GLY B O 1
ATOM 8111 N N . LEU B 1 347 ? 23.094 18.094 -9.281 1 87.81 347 LEU B N 1
ATOM 8112 C CA . LEU B 1 347 ? 22.875 17.438 -7.992 1 87.81 347 LEU B CA 1
ATOM 8113 C C . LEU B 1 347 ? 21.438 16.953 -7.879 1 87.81 347 LEU B C 1
ATOM 8115 O O . LEU B 1 347 ? 21.109 16.172 -6.98 1 87.81 347 LEU B O 1
ATOM 8119 N N . MET B 1 348 ? 20.625 17.281 -8.852 1 89.5 348 MET B N 1
ATOM 8120 C CA . MET B 1 348 ? 19.203 17.016 -8.758 1 89.5 348 MET B CA 1
ATOM 8121 C C . MET B 1 348 ? 18.906 15.523 -8.883 1 89.5 348 MET B C 1
ATOM 8123 O O . MET B 1 348 ? 18 15.008 -8.234 1 89.5 348 MET B O 1
ATOM 8127 N N . SER B 1 349 ? 19.656 14.828 -9.641 1 84.88 349 SER B N 1
ATOM 8128 C CA . SER B 1 349 ? 19.422 13.406 -9.852 1 84.88 349 SER B CA 1
ATOM 8129 C C . SER B 1 349 ? 19.719 12.602 -8.586 1 84.88 349 SER B C 1
ATOM 8131 O O . SER B 1 349 ? 19.125 11.555 -8.352 1 84.88 349 SER B O 1
ATOM 8133 N N . ARG B 1 350 ? 20.578 13.156 -7.754 1 86.06 350 ARG B N 1
ATOM 8134 C CA . ARG B 1 350 ? 20.984 12.453 -6.539 1 86.06 350 ARG B CA 1
ATOM 8135 C C . ARG B 1 350 ? 19.938 12.617 -5.441 1 86.06 350 ARG B C 1
ATOM 8137 O O . ARG B 1 350 ? 19.828 11.773 -4.551 1 86.06 350 ARG B O 1
ATOM 8144 N N . VAL B 1 351 ? 19.234 13.719 -5.5 1 91.81 351 VAL B N 1
ATOM 8145 C CA . VAL B 1 351 ? 18.328 14.008 -4.398 1 91.81 351 VAL B CA 1
ATOM 8146 C C . VAL B 1 351 ? 16.875 13.891 -4.879 1 91.81 351 VAL B C 1
ATOM 8148 O O . VAL B 1 351 ? 15.945 14.234 -4.145 1 91.81 351 VAL B O 1
ATOM 8151 N N . ALA B 1 352 ? 16.625 13.391 -6.062 1 90.25 352 ALA B N 1
ATOM 8152 C CA . ALA B 1 352 ? 15.297 13.344 -6.676 1 90.25 352 ALA B CA 1
ATOM 8153 C C . ALA B 1 352 ? 14.344 12.477 -5.852 1 90.25 352 ALA B C 1
ATOM 8155 O O . ALA B 1 352 ? 13.18 12.852 -5.645 1 90.25 352 ALA B O 1
ATOM 8156 N N . LEU B 1 353 ? 14.797 11.398 -5.297 1 84.56 353 LEU B N 1
ATOM 8157 C CA . LEU B 1 353 ? 13.93 10.484 -4.559 1 84.56 353 LEU B CA 1
ATOM 8158 C C . LEU B 1 353 ? 13.656 11.008 -3.154 1 84.56 353 LEU B C 1
ATOM 8160 O O . LEU B 1 353 ? 12.594 10.742 -2.584 1 84.56 353 LEU B O 1
ATOM 8164 N N . ASP B 1 354 ? 14.562 11.789 -2.676 1 88.38 354 ASP B N 1
ATOM 8165 C CA . ASP B 1 354 ? 14.414 12.336 -1.331 1 88.38 354 ASP B CA 1
ATOM 8166 C C . ASP B 1 354 ? 13.414 13.5 -1.32 1 88.38 354 ASP B C 1
ATOM 8168 O O . ASP B 1 354 ? 12.828 13.805 -0.284 1 88.38 354 ASP B O 1
ATOM 8172 N N . ALA B 1 355 ? 13.219 14.078 -2.492 1 94.31 355 ALA B N 1
ATOM 8173 C CA . ALA B 1 355 ? 12.375 15.266 -2.57 1 94.31 355 ALA B CA 1
ATOM 8174 C C . ALA B 1 355 ? 10.891 14.883 -2.572 1 94.31 355 ALA B C 1
ATOM 8176 O O . ALA B 1 355 ? 10.031 15.711 -2.27 1 94.31 355 ALA B O 1
ATOM 8177 N N . ILE B 1 356 ? 10.531 13.656 -2.754 1 89.94 356 ILE B N 1
ATOM 8178 C CA . ILE B 1 356 ? 9.141 13.227 -2.891 1 89.94 356 ILE B CA 1
ATOM 8179 C C . ILE B 1 356 ? 8.461 13.258 -1.525 1 89.94 356 ILE B C 1
ATOM 8181 O O . ILE B 1 356 ? 7.438 13.93 -1.352 1 89.94 356 ILE B O 1
ATOM 8185 N N . PRO B 1 357 ? 9.039 12.648 -0.555 1 88.44 357 PRO B N 1
ATOM 8186 C CA . PRO B 1 357 ? 8.391 12.719 0.755 1 88.44 357 PRO B CA 1
ATOM 8187 C C . PRO B 1 357 ? 8.32 14.141 1.305 1 88.44 357 PRO B C 1
ATOM 8189 O O . PRO B 1 357 ? 7.363 14.5 1.994 1 88.44 357 PRO B O 1
ATOM 8192 N N . LEU B 1 358 ? 9.312 14.93 0.996 1 93.31 358 LEU B N 1
ATOM 8193 C CA . LEU B 1 358 ? 9.32 16.328 1.438 1 93.31 358 LEU B CA 1
ATOM 8194 C C . LEU B 1 358 ? 8.148 17.094 0.846 1 93.31 358 LEU B C 1
ATOM 8196 O O . LEU B 1 358 ? 7.48 17.859 1.548 1 93.31 358 LEU B O 1
ATOM 8200 N N . ALA B 1 359 ? 7.918 16.828 -0.41 1 93.81 359 ALA B N 1
ATOM 8201 C CA . ALA B 1 359 ? 6.828 17.5 -1.107 1 93.81 359 ALA B CA 1
ATOM 8202 C C . ALA B 1 359 ? 5.473 17.094 -0.544 1 93.81 359 ALA B C 1
ATOM 8204 O O . ALA B 1 359 ? 4.617 17.938 -0.279 1 93.81 359 ALA B O 1
ATOM 8205 N N . VAL B 1 360 ? 5.309 15.875 -0.238 1 88.81 360 VAL B N 1
ATOM 8206 C CA . VAL B 1 360 ? 4.02 15.344 0.191 1 88.81 360 VAL B CA 1
ATOM 8207 C C . VAL B 1 360 ? 3.729 15.789 1.624 1 88.81 360 VAL B C 1
ATOM 8209 O O . VAL B 1 360 ? 2.615 16.219 1.934 1 88.81 360 VAL B O 1
ATOM 8212 N N . ILE B 1 361 ? 4.684 15.75 2.473 1 87.12 361 ILE B N 1
ATOM 8213 C CA . ILE B 1 361 ? 4.496 16.078 3.883 1 87.12 361 ILE B CA 1
ATOM 8214 C C . ILE B 1 361 ? 4.234 17.578 4.035 1 87.12 361 ILE B C 1
ATOM 8216 O O . ILE B 1 361 ? 3.336 17.984 4.773 1 87.12 361 ILE B O 1
ATOM 8220 N N . SER B 1 362 ? 5.059 18.266 3.301 1 92.06 362 SER B N 1
ATOM 8221 C CA . SER B 1 362 ? 4.875 19.719 3.361 1 92.06 362 SER B CA 1
ATOM 8222 C C . SER B 1 362 ? 3.475 20.109 2.902 1 92.06 362 SER B C 1
ATOM 8224 O O . SER B 1 362 ? 2.816 20.938 3.541 1 92.06 362 SER B O 1
ATOM 8226 N N . PHE B 1 363 ? 2.992 19.5 1.896 1 89.25 363 PHE B N 1
ATOM 8227 C CA . PHE B 1 363 ? 1.662 19.781 1.364 1 89.25 363 PHE B CA 1
ATOM 8228 C C . PHE B 1 363 ? 0.584 19.281 2.324 1 89.25 363 PHE B C 1
ATOM 8230 O O . PHE B 1 363 ? -0.384 20 2.594 1 89.25 363 PHE B O 1
ATOM 8237 N N . ALA B 1 364 ? 0.756 18.172 2.812 1 84.5 364 ALA B N 1
ATOM 8238 C CA . ALA B 1 364 ? -0.247 17.562 3.682 1 84.5 364 ALA B CA 1
ATOM 8239 C C . ALA B 1 364 ? -0.458 18.391 4.941 1 84.5 364 ALA B C 1
ATOM 8241 O O . ALA B 1 364 ? -1.597 18.641 5.348 1 84.5 364 ALA B O 1
ATOM 8242 N N . PHE B 1 365 ? 0.553 18.859 5.527 1 85.12 365 PHE B N 1
ATOM 8243 C CA . PHE B 1 365 ? 0.44 19.672 6.734 1 85.12 365 PHE B CA 1
ATOM 8244 C C . PHE B 1 365 ? -0.18 21.031 6.426 1 85.12 365 PHE B C 1
ATOM 8246 O O . PHE B 1 365 ? -1.006 21.531 7.195 1 85.12 365 PHE B O 1
ATOM 8253 N N . THR B 1 366 ? 0.193 21.516 5.312 1 91.75 366 THR B N 1
ATOM 8254 C CA . THR B 1 366 ? -0.315 22.828 4.965 1 91.75 366 THR B CA 1
ATOM 8255 C C . THR B 1 366 ? -1.811 22.781 4.668 1 91.75 366 THR B C 1
ATOM 8257 O O . THR B 1 366 ? -2.582 23.594 5.184 1 91.75 366 THR B O 1
ATOM 8260 N N . VAL B 1 367 ? -2.221 21.812 3.936 1 87.56 367 VAL B N 1
ATOM 8261 C CA . VAL B 1 367 ? -3.627 21.719 3.562 1 87.56 367 VAL B CA 1
ATOM 8262 C C . VAL B 1 367 ? -4.461 21.328 4.785 1 87.56 367 VAL B C 1
ATOM 8264 O O . VAL B 1 367 ? -5.562 21.844 4.98 1 87.56 367 VAL B O 1
ATOM 8267 N N . SER B 1 368 ? -3.959 20.516 5.582 1 83.94 368 SER B N 1
ATOM 8268 C CA . SER B 1 368 ? -4.672 20.094 6.781 1 83.94 368 SER B CA 1
ATOM 8269 C C . SER B 1 368 ? -4.895 21.266 7.734 1 83.94 368 SER B C 1
ATOM 8271 O O . SER B 1 368 ? -5.996 21.438 8.258 1 83.94 368 SER B O 1
ATOM 8273 N N . LEU B 1 369 ? -3.928 22.047 7.898 1 87.81 369 LEU B N 1
ATOM 8274 C CA . LEU B 1 369 ? -4.035 23.188 8.789 1 87.81 369 LEU B CA 1
ATOM 8275 C C . LEU B 1 369 ? -4.93 24.266 8.18 1 87.81 369 LEU B C 1
ATOM 8277 O O . LEU B 1 369 ? -5.703 24.906 8.891 1 87.81 369 LEU B O 1
ATOM 8281 N N . SER B 1 370 ? -4.77 24.391 6.91 1 90.88 370 SER B N 1
ATOM 8282 C CA . SER B 1 370 ? -5.617 25.375 6.234 1 90.88 370 SER B CA 1
ATOM 8283 C C . SER B 1 370 ? -7.09 25 6.352 1 90.88 370 SER B C 1
ATOM 8285 O O . SER B 1 370 ? -7.938 25.859 6.594 1 90.88 370 SER B O 1
ATOM 8287 N N . GLU B 1 371 ? -7.371 23.797 6.242 1 83.75 371 GLU B N 1
ATOM 8288 C CA . GLU B 1 371 ? -8.75 23.344 6.348 1 83.75 371 GLU B CA 1
ATOM 8289 C C . GLU B 1 371 ? -9.258 23.422 7.785 1 83.75 371 GLU B C 1
ATOM 8291 O O . GLU B 1 371 ? -10.406 23.781 8.023 1 83.75 371 GLU B O 1
ATOM 8296 N N . MET B 1 372 ? -8.469 23.125 8.656 1 82.19 372 MET B N 1
ATOM 8297 C CA . MET B 1 372 ? -8.828 23.156 10.07 1 82.19 372 MET B CA 1
ATOM 8298 C C . MET B 1 372 ? -9.211 24.562 10.508 1 82.19 372 MET B C 1
ATOM 8300 O O . MET B 1 372 ? -10.234 24.75 11.164 1 82.19 372 MET B O 1
ATOM 8304 N N . PHE B 1 373 ? -8.461 25.531 10.133 1 88.19 373 PHE B N 1
ATOM 8305 C CA . PHE B 1 373 ? -8.711 26.891 10.594 1 88.19 373 PHE B CA 1
ATOM 8306 C C . PHE B 1 373 ? -9.758 27.578 9.727 1 88.19 373 PHE B C 1
ATOM 8308 O O . PHE B 1 373 ? -10.391 28.547 10.148 1 88.19 373 PHE B O 1
ATOM 8315 N N . ALA B 1 374 ? -9.852 27.016 8.508 1 86.31 374 ALA B N 1
ATOM 8316 C CA . ALA B 1 374 ? -10.961 27.5 7.691 1 86.31 374 ALA B CA 1
ATOM 8317 C C . ALA B 1 374 ? -12.305 27.078 8.289 1 86.31 374 ALA B C 1
ATOM 8319 O O . ALA B 1 374 ? -13.242 27.891 8.352 1 86.31 374 ALA B O 1
ATOM 8320 N N . LYS B 1 375 ? -12.391 25.953 8.719 1 74.19 375 LYS B N 1
ATOM 8321 C CA . LYS B 1 375 ? -13.609 25.438 9.344 1 74.19 375 LYS B CA 1
ATOM 8322 C C . LYS B 1 375 ? -13.906 26.172 10.648 1 74.19 375 LYS B C 1
ATOM 8324 O O . LYS B 1 375 ? -15.055 26.516 10.93 1 74.19 375 LYS B O 1
ATOM 8329 N N . LYS B 1 376 ? -12.883 26.422 11.383 1 79.12 376 LYS B N 1
ATOM 8330 C CA . LYS B 1 376 ? -13.023 27.125 12.656 1 79.12 376 LYS B CA 1
ATOM 8331 C C . LYS B 1 376 ? -13.531 28.547 12.453 1 79.12 376 LYS B C 1
ATOM 8333 O O . LYS B 1 376 ? -14.336 29.047 13.234 1 79.12 376 LYS B O 1
ATOM 8338 N N . ASN B 1 377 ? -13.047 29.172 11.43 1 83.88 377 ASN B N 1
ATOM 8339 C CA . ASN B 1 377 ? -13.359 30.578 11.219 1 83.88 377 ASN B CA 1
ATOM 8340 C C . ASN B 1 377 ? -14.453 30.75 10.172 1 83.88 377 ASN B C 1
ATOM 8342 O O . ASN B 1 377 ? -14.758 31.875 9.766 1 83.88 377 ASN B O 1
ATOM 8346 N N . GLY B 1 378 ? -14.969 29.641 9.633 1 76 378 GLY B N 1
ATOM 8347 C CA . GLY B 1 378 ? -16.172 29.672 8.828 1 76 378 GLY B CA 1
ATOM 8348 C C . GLY B 1 378 ? -15.922 30.062 7.383 1 76 378 GLY B C 1
ATOM 8349 O O . GLY B 1 378 ? -16.641 30.891 6.82 1 76 378 GLY B O 1
ATOM 8350 N N . TYR B 1 379 ? -14.828 29.719 6.805 1 81.31 379 TYR B N 1
ATOM 8351 C CA . TYR B 1 379 ? -14.602 29.922 5.379 1 81.31 379 TYR B CA 1
ATOM 8352 C C . TYR B 1 379 ? -14.086 28.656 4.719 1 81.31 379 TYR B C 1
ATOM 8354 O O . TYR B 1 379 ? -13.953 27.609 5.371 1 81.31 379 TYR B O 1
ATOM 8362 N N . MET B 1 380 ? -13.977 28.656 3.404 1 80.38 380 MET B N 1
ATOM 8363 C CA . MET B 1 380 ? -13.531 27.484 2.666 1 80.38 380 MET B CA 1
ATOM 8364 C C . MET B 1 380 ? -12.203 27.75 1.966 1 80.38 380 MET B C 1
ATOM 8366 O O . MET B 1 380 ? -11.906 28.891 1.598 1 80.38 380 MET B O 1
ATOM 8370 N N . VAL B 1 381 ? -11.414 26.734 1.905 1 87 381 VAL B N 1
ATOM 8371 C CA . VAL B 1 381 ? -10.125 26.828 1.229 1 87 381 VAL B CA 1
ATOM 8372 C C . VAL B 1 381 ? -10.102 25.875 0.031 1 87 381 VAL B C 1
ATOM 8374 O O . VAL B 1 381 ? -10.836 24.891 0.001 1 87 381 VAL B O 1
ATOM 8377 N N . ARG B 1 382 ? -9.352 26.203 -0.95 1 87.31 382 ARG B N 1
ATOM 8378 C CA . ARG B 1 382 ? -9.148 25.359 -2.115 1 87.31 382 ARG B CA 1
ATOM 8379 C C . ARG B 1 382 ? -7.832 24.594 -2.006 1 87.31 382 ARG B C 1
ATOM 8381 O O . ARG B 1 382 ? -6.754 25.172 -2.166 1 87.31 382 ARG B O 1
ATOM 8388 N N . PRO B 1 383 ? -7.926 23.344 -1.878 1 86.88 383 PRO B N 1
ATOM 8389 C CA . PRO B 1 383 ? -6.711 22.547 -1.654 1 86.88 383 PRO B CA 1
ATOM 8390 C C . PRO B 1 383 ? -5.73 22.641 -2.822 1 86.88 383 PRO B C 1
ATOM 8392 O O . PRO B 1 383 ? -4.516 22.656 -2.611 1 86.88 383 PRO B O 1
ATOM 8395 N N . ASN B 1 384 ? -6.18 22.75 -4.027 1 87.44 384 ASN B N 1
ATOM 8396 C CA . ASN B 1 384 ? -5.289 22.797 -5.18 1 87.44 384 ASN B CA 1
ATOM 8397 C C . ASN B 1 384 ? -4.504 24.109 -5.223 1 87.44 384 ASN B C 1
ATOM 8399 O O . ASN B 1 384 ? -3.338 24.125 -5.613 1 87.44 384 ASN B O 1
ATOM 8403 N N . GLN B 1 385 ? -5.141 25.156 -4.848 1 89.5 385 GLN B N 1
ATOM 8404 C CA . GLN B 1 385 ? -4.457 26.438 -4.801 1 89.5 385 GLN B CA 1
ATOM 8405 C C . GLN B 1 385 ? -3.43 26.469 -3.676 1 89.5 385 GLN B C 1
ATOM 8407 O O . GLN B 1 385 ? -2.373 27.094 -3.812 1 89.5 385 GLN B O 1
ATOM 8412 N N . GLU B 1 386 ? -3.791 25.859 -2.619 1 91.81 386 GLU B N 1
ATOM 8413 C CA . GLU B 1 386 ? -2.834 25.781 -1.52 1 91.81 386 GLU B CA 1
ATOM 8414 C C . GLU B 1 386 ? -1.59 25 -1.93 1 91.81 386 GLU B C 1
ATOM 8416 O O . GLU B 1 386 ? -0.476 25.328 -1.529 1 91.81 386 GLU B O 1
ATOM 8421 N N . MET B 1 387 ? -1.84 23.984 -2.678 1 91.5 387 MET B N 1
ATOM 8422 C CA . MET B 1 387 ? -0.725 23.172 -3.168 1 91.5 387 MET B CA 1
ATOM 8423 C C . MET B 1 387 ? 0.174 24 -4.09 1 91.5 387 MET B C 1
ATOM 8425 O O . MET B 1 387 ? 1.399 23.906 -4.016 1 91.5 387 MET B O 1
ATOM 8429 N N . LEU B 1 388 ? -0.368 24.797 -4.902 1 92.38 388 LEU B N 1
ATOM 8430 C CA . LEU B 1 388 ? 0.391 25.672 -5.793 1 92.38 388 LEU B CA 1
ATOM 8431 C C . LEU B 1 388 ? 1.136 26.734 -5 1 92.38 388 LEU B C 1
ATOM 8433 O O . LEU B 1 388 ? 2.285 27.062 -5.309 1 92.38 388 LEU B O 1
ATOM 8437 N N . ALA B 1 389 ? 0.446 27.25 -4.047 1 94.31 389 ALA B N 1
ATOM 8438 C CA . ALA B 1 389 ? 1.053 28.281 -3.209 1 94.31 389 ALA B CA 1
ATOM 8439 C C . ALA B 1 389 ? 2.285 27.75 -2.486 1 94.31 389 ALA B C 1
ATOM 8441 O O . ALA B 1 389 ? 3.346 28.375 -2.5 1 94.31 389 ALA B O 1
ATOM 8442 N N . ILE B 1 390 ? 2.215 26.625 -1.871 1 94.75 390 ILE B N 1
ATOM 8443 C CA . ILE B 1 390 ? 3.34 26.062 -1.134 1 94.75 390 ILE B CA 1
ATOM 8444 C C . ILE B 1 390 ? 4.438 25.641 -2.107 1 94.75 390 ILE B C 1
ATOM 8446 O O . ILE B 1 390 ? 5.625 25.719 -1.788 1 94.75 390 ILE B O 1
ATOM 8450 N N . GLY B 1 391 ? 4.016 25.062 -3.283 1 95.31 391 GLY B N 1
ATOM 8451 C CA . GLY B 1 391 ? 5.004 24.75 -4.305 1 95.31 391 GLY B CA 1
ATOM 8452 C C . GLY B 1 391 ? 5.832 25.953 -4.719 1 95.31 391 GLY B C 1
ATOM 8453 O O . GLY B 1 391 ? 7.055 25.859 -4.844 1 95.31 391 GLY B O 1
ATOM 8454 N N . CYS B 1 392 ? 5.238 27.078 -4.824 1 95.12 392 CYS B N 1
ATOM 8455 C CA . CYS B 1 392 ? 5.941 28.297 -5.207 1 95.12 392 CYS B CA 1
ATOM 8456 C C . CYS B 1 392 ? 6.746 28.859 -4.039 1 95.12 392 CYS B C 1
ATOM 8458 O O . CYS B 1 392 ? 7.777 29.5 -4.238 1 95.12 392 CYS B O 1
ATOM 8460 N N . CYS B 1 393 ? 6.266 28.594 -2.854 1 95.75 393 CYS B N 1
ATOM 8461 C CA . CYS B 1 393 ? 7.016 28.984 -1.666 1 95.75 393 CYS B CA 1
ATOM 8462 C C . CYS B 1 393 ? 8.32 28.203 -1.557 1 95.75 393 CYS B C 1
ATOM 8464 O O . CYS B 1 393 ? 9.227 28.609 -0.835 1 95.75 393 CYS B O 1
ATOM 8466 N N . ASN B 1 394 ? 8.414 27.125 -2.281 1 96.88 394 ASN B N 1
ATOM 8467 C CA . ASN B 1 394 ? 9.633 26.328 -2.268 1 96.88 394 ASN B CA 1
ATOM 8468 C C . ASN B 1 394 ? 10.453 26.531 -3.537 1 96.88 394 ASN B C 1
ATOM 8470 O O . ASN B 1 394 ? 11.688 26.609 -3.482 1 96.88 394 ASN B O 1
ATOM 8474 N N . ILE B 1 395 ? 9.852 26.781 -4.66 1 96.06 395 ILE B N 1
ATOM 8475 C CA . ILE B 1 395 ? 10.555 26.922 -5.934 1 96.06 395 ILE B CA 1
ATOM 8476 C C . ILE B 1 395 ? 11.258 28.281 -5.984 1 96.06 395 ILE B C 1
ATOM 8478 O O . ILE B 1 395 ? 12.469 28.344 -6.203 1 96.06 395 ILE B O 1
ATOM 8482 N N . ILE B 1 396 ? 10.586 29.328 -5.719 1 95.25 396 ILE B N 1
ATOM 8483 C CA . ILE B 1 396 ? 11.109 30.672 -5.895 1 95.25 396 ILE B CA 1
ATOM 8484 C C . ILE B 1 396 ? 12.227 30.922 -4.887 1 95.25 396 ILE B C 1
ATOM 8486 O O . ILE B 1 396 ? 13.328 31.328 -5.258 1 95.25 396 ILE B O 1
ATOM 8490 N N . PRO B 1 397 ? 12.016 30.641 -3.652 1 94.81 397 PRO B N 1
ATOM 8491 C CA . PRO B 1 397 ? 13.078 30.906 -2.68 1 94.81 397 PRO B CA 1
ATOM 8492 C C . PRO B 1 397 ? 14.297 30.016 -2.861 1 94.81 397 PRO B C 1
ATOM 8494 O O . PRO B 1 397 ? 15.383 30.328 -2.365 1 94.81 397 PRO B O 1
ATOM 8497 N N . SER B 1 398 ? 14.094 28.859 -3.518 1 94.81 398 SER B N 1
ATOM 8498 C CA . SER B 1 398 ? 15.227 27.969 -3.744 1 94.81 398 SER B CA 1
ATOM 8499 C C . SER B 1 398 ? 16.312 28.656 -4.559 1 94.81 398 SER B C 1
ATOM 8501 O O . SER B 1 398 ? 17.5 28.297 -4.465 1 94.81 398 SER B O 1
ATOM 8503 N N . PHE B 1 399 ? 16 29.734 -5.234 1 94.5 399 PHE B N 1
ATOM 8504 C CA . PHE B 1 399 ? 16.969 30.516 -6 1 94.5 399 PHE B CA 1
ATOM 8505 C C . PHE B 1 399 ? 17.688 31.516 -5.105 1 94.5 399 PHE B C 1
ATOM 8507 O O . PHE B 1 399 ? 18.703 32.094 -5.5 1 94.5 399 PHE B O 1
ATOM 8514 N N . PHE B 1 400 ? 17.203 31.656 -3.883 1 94 400 PHE B N 1
ATOM 8515 C CA . PHE B 1 400 ? 17.766 32.594 -2.934 1 94 400 PHE B CA 1
ATOM 8516 C C . PHE B 1 400 ? 18.328 31.875 -1.715 1 94 400 PHE B C 1
ATOM 8518 O O . PHE B 1 400 ? 18.219 32.375 -0.59 1 94 400 PHE B O 1
ATOM 8525 N N . HIS B 1 401 ? 18.781 30.703 -1.865 1 92.19 401 HIS B N 1
ATOM 8526 C CA . HIS B 1 401 ? 19.469 29.922 -0.836 1 92.19 401 HIS B CA 1
ATOM 8527 C C . HIS B 1 401 ? 18.531 29.609 0.326 1 92.19 401 HIS B C 1
ATOM 8529 O O . HIS B 1 401 ? 18.906 29.766 1.49 1 92.19 401 HIS B O 1
ATOM 8535 N N . CYS B 1 402 ? 17.344 29.25 -0.006 1 93.12 402 CYS B N 1
ATOM 8536 C CA . CYS B 1 402 ? 16.359 28.891 1.004 1 93.12 402 CYS B CA 1
ATOM 8537 C C . CYS B 1 402 ? 16.078 27.391 0.986 1 93.12 402 CYS B C 1
ATOM 8539 O O . CYS B 1 402 ? 16.438 26.703 0.029 1 93.12 402 CYS B O 1
ATOM 8541 N N . PHE B 1 403 ? 15.625 26.922 2.102 1 93.12 403 PHE B N 1
ATOM 8542 C CA . PHE B 1 403 ? 15.258 25.516 2.15 1 93.12 403 PHE B CA 1
ATOM 8543 C C . PHE B 1 403 ? 13.766 25.359 2.422 1 93.12 403 PHE B C 1
ATOM 8545 O O . PHE B 1 403 ? 13.031 26.344 2.477 1 93.12 403 PHE B O 1
ATOM 8552 N N . THR B 1 404 ? 13.297 24.172 2.455 1 94.06 404 THR B N 1
ATOM 8553 C CA . THR B 1 404 ? 11.898 23.797 2.336 1 94.06 404 THR B CA 1
ATOM 8554 C C . THR B 1 404 ? 11.078 24.391 3.477 1 94.06 404 THR B C 1
ATOM 8556 O O . THR B 1 404 ? 11.531 24.438 4.621 1 94.06 404 THR B O 1
ATOM 8559 N N . THR B 1 405 ? 9.883 24.828 3.078 1 93.44 405 THR B N 1
ATOM 8560 C CA . THR B 1 405 ? 8.977 25.469 4.023 1 93.44 405 THR B CA 1
ATOM 8561 C C . THR B 1 405 ? 7.656 24.703 4.113 1 93.44 405 THR B C 1
ATOM 8563 O O . THR B 1 405 ? 7.34 23.906 3.24 1 93.44 405 THR B O 1
ATOM 8566 N N . SER B 1 406 ? 6.949 24.891 5.211 1 92.56 406 SER B N 1
ATOM 8567 C CA . SER B 1 406 ? 5.625 24.312 5.441 1 92.56 406 SER B CA 1
ATOM 8568 C C . SER B 1 406 ? 4.867 25.094 6.512 1 92.56 406 SER B C 1
ATOM 8570 O O . SER B 1 406 ? 5.438 25.969 7.172 1 92.56 406 SER B O 1
ATOM 8572 N N . ALA B 1 407 ? 3.602 24.781 6.531 1 92.44 407 ALA B N 1
ATOM 8573 C CA . ALA B 1 407 ? 2.791 25.406 7.582 1 92.44 407 ALA B CA 1
ATOM 8574 C C . ALA B 1 407 ? 3.033 24.719 8.93 1 92.44 407 ALA B C 1
ATOM 8576 O O . ALA B 1 407 ? 3.303 23.516 8.984 1 92.44 407 ALA B O 1
ATOM 8577 N N . ALA B 1 408 ? 3 25.547 9.961 1 88.69 408 ALA B N 1
ATOM 8578 C CA . ALA B 1 408 ? 3.217 25.047 11.312 1 88.69 408 ALA B CA 1
ATOM 8579 C C . ALA B 1 408 ? 2.018 25.344 12.211 1 88.69 408 ALA B C 1
ATOM 8581 O O . ALA B 1 408 ? 1.47 26.438 12.18 1 88.69 408 ALA B O 1
ATOM 8582 N N . LEU B 1 409 ? 1.632 24.469 13.016 1 83.56 409 LEU B N 1
ATOM 8583 C CA . LEU B 1 409 ? 0.444 24.578 13.852 1 83.56 409 LEU B CA 1
ATOM 8584 C C . LEU B 1 409 ? 0.642 25.609 14.953 1 83.56 409 LEU B C 1
ATOM 8586 O O . LEU B 1 409 ? -0.218 26.469 15.172 1 83.56 409 LEU B O 1
ATOM 8590 N N . ALA B 1 410 ? 1.797 25.547 15.617 1 82.19 410 ALA B N 1
ATOM 8591 C CA . ALA B 1 410 ? 2.045 26.422 16.766 1 82.19 410 ALA B CA 1
ATOM 8592 C C . ALA B 1 410 ? 1.963 27.891 16.359 1 82.19 410 ALA B C 1
ATOM 8594 O O . ALA B 1 410 ? 1.286 28.688 17.016 1 82.19 410 ALA B O 1
ATOM 8595 N N . LYS B 1 411 ? 2.625 28.234 15.312 1 88.88 411 LYS B N 1
ATOM 8596 C CA . LYS B 1 411 ? 2.623 29.625 14.859 1 88.88 411 LYS B CA 1
ATOM 8597 C C . LYS B 1 411 ? 1.247 30.031 14.336 1 88.88 411 LYS B C 1
ATOM 8599 O O . LYS B 1 411 ? 0.828 31.188 14.492 1 88.88 411 LYS B O 1
ATOM 8604 N N . THR B 1 412 ? 0.537 29.109 13.742 1 91.5 412 THR B N 1
ATOM 8605 C CA . THR B 1 412 ? -0.8 29.375 13.227 1 91.5 412 THR B CA 1
ATOM 8606 C C . THR B 1 412 ? -1.783 29.609 14.367 1 91.5 412 THR B C 1
ATOM 8608 O O . THR B 1 412 ? -2.662 30.469 14.273 1 91.5 412 THR B O 1
ATOM 8611 N N . MET B 1 413 ? -1.572 28.906 15.43 1 86.62 413 MET B N 1
ATOM 8612 C CA . MET B 1 413 ? -2.441 29.094 16.594 1 86.62 413 MET B CA 1
ATOM 8613 C C . MET B 1 413 ? -2.232 30.469 17.219 1 86.62 413 MET B C 1
ATOM 8615 O O . MET B 1 413 ? -3.193 31.125 17.625 1 86.62 413 MET B O 1
ATOM 8619 N N . VAL B 1 414 ? -1.009 30.844 17.312 1 86 414 VAL B N 1
ATOM 8620 C CA . VAL B 1 414 ? -0.698 32.156 17.844 1 86 414 VAL B CA 1
ATOM 8621 C C . VAL B 1 414 ? -1.281 33.25 16.938 1 86 414 VAL B C 1
ATOM 8623 O O . VAL B 1 414 ? -1.854 34.219 17.422 1 86 414 VAL B O 1
ATOM 8626 N N . LYS B 1 415 ? -1.113 33.031 15.688 1 91.5 415 LYS B N 1
ATOM 8627 C CA . LYS B 1 415 ? -1.639 33.969 14.695 1 91.5 415 LYS B CA 1
ATOM 8628 C C . LYS B 1 415 ? -3.154 34.094 14.812 1 91.5 415 LYS B C 1
ATOM 8630 O O . LYS B 1 415 ? -3.688 35.219 14.766 1 91.5 415 LYS B O 1
ATOM 8635 N N . ASP B 1 416 ? -3.811 33.062 15.055 1 89.62 416 ASP B N 1
ATOM 8636 C CA . ASP B 1 416 ? -5.266 33.031 15.156 1 89.62 416 ASP B CA 1
ATOM 8637 C C . ASP B 1 416 ? -5.734 33.625 16.484 1 89.62 416 ASP B C 1
ATOM 8639 O O . ASP B 1 416 ? -6.715 34.375 16.516 1 89.62 416 ASP B O 1
ATOM 8643 N N . SER B 1 417 ? -5.039 33.375 17.531 1 85.06 417 SER B N 1
ATOM 8644 C CA . SER B 1 417 ? -5.445 33.812 18.859 1 85.06 417 SER B CA 1
ATOM 8645 C C . SER B 1 417 ? -5.215 35.312 19.047 1 85.06 417 SER B C 1
ATOM 8647 O O . SER B 1 417 ? -5.84 35.938 19.906 1 85.06 417 SER B O 1
ATOM 8649 N N . THR B 1 418 ? -4.34 35.875 18.25 1 88.19 418 THR B N 1
ATOM 8650 C CA . THR B 1 418 ? -3.994 37.281 18.406 1 88.19 418 THR B CA 1
ATOM 8651 C C . THR B 1 418 ? -4.855 38.156 17.516 1 88.19 418 THR B C 1
ATOM 8653 O O . THR B 1 418 ? -4.598 39.375 17.375 1 88.19 418 THR B O 1
ATOM 8656 N N . GLY B 1 419 ? -5.797 37.531 16.812 1 85.31 419 GLY B N 1
ATOM 8657 C CA . GLY B 1 419 ? -6.801 38.312 16.109 1 85.31 419 GLY B CA 1
ATOM 8658 C C . GLY B 1 419 ? -6.508 38.438 14.633 1 85.31 419 GLY B C 1
ATOM 8659 O O . GLY B 1 419 ? -6.965 39.406 14 1 85.31 419 GLY B O 1
ATOM 8660 N N . CYS B 1 420 ? -5.754 37.625 14.07 1 91.06 420 CYS B N 1
ATOM 8661 C CA . CYS B 1 420 ? -5.449 37.656 12.648 1 91.06 420 CYS B CA 1
ATOM 8662 C C . CYS B 1 420 ? -6.719 37.531 11.812 1 91.06 420 CYS B C 1
ATOM 8664 O O . CYS B 1 420 ? -7.582 36.688 12.125 1 91.06 420 CYS B O 1
ATOM 8666 N N . GLN B 1 421 ? -6.805 38.438 10.781 1 89.75 421 GLN B N 1
ATOM 8667 C CA . GLN B 1 421 ? -7.988 38.375 9.93 1 89.75 421 GLN B CA 1
ATOM 8668 C C . GLN B 1 421 ? -7.605 38.094 8.477 1 89.75 421 GLN B C 1
ATOM 8670 O O . GLN B 1 421 ? -8.406 37.531 7.723 1 89.75 421 GLN B O 1
ATOM 8675 N N . THR B 1 422 ? -6.453 38.531 8.148 1 92.56 422 THR B N 1
ATOM 8676 C CA . THR B 1 422 ? -6.008 38.312 6.777 1 92.56 422 THR B CA 1
ATOM 8677 C C . THR B 1 422 ? -4.52 38 6.73 1 92.56 422 THR B C 1
ATOM 8679 O O . THR B 1 422 ? -3.848 38 7.766 1 92.56 422 THR B O 1
ATOM 8682 N N . GLN B 1 423 ? -3.98 37.719 5.492 1 93.5 423 GLN B N 1
ATOM 8683 C CA . GLN B 1 423 ? -2.582 37.344 5.305 1 93.5 423 GLN B CA 1
ATOM 8684 C C . GLN B 1 423 ? -1.681 38.594 5.305 1 93.5 423 GLN B C 1
ATOM 8686 O O . GLN B 1 423 ? -0.464 38.469 5.137 1 93.5 423 GLN B O 1
ATOM 8691 N N . VAL B 1 424 ? -2.244 39.719 5.57 1 94.12 424 VAL B N 1
ATOM 8692 C CA . VAL B 1 424 ? -1.426 40.938 5.758 1 94.12 424 VAL B CA 1
ATOM 8693 C C . VAL B 1 424 ? -0.527 40.75 6.98 1 94.12 424 VAL B C 1
ATOM 8695 O O . VAL B 1 424 ? 0.58 41.281 7.027 1 94.12 424 VAL B O 1
ATOM 8698 N N . SER B 1 425 ? -0.994 40 7.883 1 94.56 425 SER B N 1
ATOM 8699 C CA . SER B 1 425 ? -0.189 39.656 9.047 1 94.56 425 SER B CA 1
ATOM 8700 C C . SER B 1 425 ? 1.125 39 8.641 1 94.56 425 SER B C 1
ATOM 8702 O O . SER B 1 425 ? 2.164 39.25 9.258 1 94.56 425 SER B O 1
ATOM 8704 N N . SER B 1 426 ? 1.131 38.156 7.602 1 95.25 426 SER B N 1
ATOM 8705 C CA . SER B 1 426 ? 2.34 37.5 7.117 1 95.25 426 SER B CA 1
ATOM 8706 C C . SER B 1 426 ? 3.32 38.531 6.531 1 95.25 426 SER B C 1
ATOM 8708 O O . SER B 1 426 ? 4.535 38.344 6.621 1 95.25 426 SER B O 1
ATOM 8710 N N . LEU B 1 427 ? 2.816 39.562 5.938 1 95.25 427 LEU B N 1
ATOM 8711 C CA . LEU B 1 427 ? 3.67 40.625 5.395 1 95.25 427 LEU B CA 1
ATOM 8712 C C . LEU B 1 427 ? 4.371 41.375 6.516 1 95.25 427 LEU B C 1
ATOM 8714 O O . LEU B 1 427 ? 5.547 41.719 6.387 1 95.25 427 LEU B O 1
ATOM 8718 N N . ILE B 1 428 ? 3.682 41.562 7.523 1 95.75 428 ILE B N 1
ATOM 8719 C CA . ILE B 1 428 ? 4.258 42.25 8.68 1 95.75 428 ILE B CA 1
ATOM 8720 C C . ILE B 1 428 ? 5.328 41.375 9.312 1 95.75 428 ILE B C 1
ATOM 8722 O O . ILE B 1 428 ? 6.387 41.844 9.719 1 95.75 428 ILE B O 1
ATOM 8726 N N . SER B 1 429 ? 5.023 40.094 9.438 1 96 429 SER B N 1
ATOM 8727 C CA . SER B 1 429 ? 6.027 39.188 9.953 1 96 429 SER B CA 1
ATOM 8728 C C . SER B 1 429 ? 7.285 39.188 9.094 1 96 429 SER B C 1
ATOM 8730 O O . SER B 1 429 ? 8.398 39.125 9.617 1 96 429 SER B O 1
ATOM 8732 N N . ALA B 1 430 ? 7.047 39.25 7.785 1 96.62 430 ALA B N 1
ATOM 8733 C CA . ALA B 1 430 ? 8.18 39.312 6.863 1 96.62 430 ALA B CA 1
ATOM 8734 C C . ALA B 1 430 ? 8.992 40.594 7.082 1 96.62 430 ALA B C 1
ATOM 8736 O O . ALA B 1 430 ? 10.219 40.594 6.965 1 96.62 430 ALA B O 1
ATOM 8737 N N . LEU B 1 431 ? 8.344 41.625 7.398 1 96.38 431 LEU B N 1
ATOM 8738 C CA . LEU B 1 431 ? 9.008 42.906 7.645 1 96.38 431 LEU B CA 1
ATOM 8739 C C . LEU B 1 431 ? 9.852 42.844 8.914 1 96.38 431 LEU B C 1
ATOM 8741 O O . LEU B 1 431 ? 10.953 43.406 8.961 1 96.38 431 LEU B O 1
ATOM 8745 N N . VAL B 1 432 ? 9.352 42.219 9.852 1 94.94 432 VAL B N 1
ATOM 8746 C CA . VAL B 1 432 ? 10.102 42.031 11.094 1 94.94 432 VAL B CA 1
ATOM 8747 C C . VAL B 1 432 ? 11.367 41.25 10.836 1 94.94 432 VAL B C 1
ATOM 8749 O O . VAL B 1 432 ? 12.453 41.594 11.297 1 94.94 432 VAL B O 1
ATOM 8752 N N . VAL B 1 433 ? 11.234 40.156 10.117 1 94.62 433 VAL B N 1
ATOM 8753 C CA . VAL B 1 433 ? 12.375 39.312 9.789 1 94.62 433 VAL B CA 1
ATOM 8754 C C . VAL B 1 433 ? 13.375 40.094 8.945 1 94.62 433 VAL B C 1
ATOM 8756 O O . VAL B 1 433 ? 14.586 39.969 9.125 1 94.62 433 VAL B O 1
ATOM 8759 N N . LEU B 1 434 ? 12.852 40.906 8.086 1 95.25 434 LEU B N 1
ATOM 8760 C CA . LEU B 1 434 ? 13.695 41.75 7.25 1 95.25 434 LEU B CA 1
ATOM 8761 C C . LEU B 1 434 ? 14.516 42.719 8.102 1 95.25 434 LEU B C 1
ATOM 8763 O O . LEU B 1 434 ? 15.703 42.938 7.848 1 95.25 434 LEU B O 1
ATOM 8767 N N . LEU B 1 435 ? 13.922 43.25 9.078 1 94.38 435 LEU B N 1
ATOM 8768 C CA . LEU B 1 435 ? 14.609 44.188 9.969 1 94.38 435 LEU B CA 1
ATOM 8769 C C . LEU B 1 435 ? 15.727 43.469 10.727 1 94.38 435 LEU B C 1
ATOM 8771 O O . LEU B 1 435 ? 16.812 44.031 10.906 1 94.38 435 LEU B O 1
ATOM 8775 N N . VAL B 1 436 ? 15.445 42.312 11.133 1 90.81 436 VAL B N 1
ATOM 8776 C CA . VAL B 1 436 ? 16.453 41.531 11.844 1 90.81 436 VAL B CA 1
ATOM 8777 C C . VAL B 1 436 ? 17.594 41.188 10.891 1 90.81 436 VAL B C 1
ATOM 8779 O O . VAL B 1 436 ? 18.766 41.25 11.273 1 90.81 436 VAL B O 1
ATOM 8782 N N . LEU B 1 437 ? 17.281 40.875 9.688 1 91.62 437 LEU B N 1
ATOM 8783 C CA . LEU B 1 437 ? 18.266 40.5 8.672 1 91.62 437 LEU B CA 1
ATOM 8784 C C . LEU B 1 437 ? 19.188 41.656 8.352 1 91.62 437 LEU B C 1
ATOM 8786 O O . LEU B 1 437 ? 20.375 41.469 8.109 1 91.62 437 LEU B O 1
ATOM 8790 N N . LEU B 1 438 ? 18.688 42.875 8.406 1 91.75 438 LEU B N 1
ATOM 8791 C CA . LEU B 1 438 ? 19.453 44.031 7.965 1 91.75 438 LEU B CA 1
ATOM 8792 C C . LEU B 1 438 ? 20.219 44.656 9.125 1 91.75 438 LEU B C 1
ATOM 8794 O O . LEU B 1 438 ? 21.312 45.188 8.938 1 91.75 438 LEU B O 1
ATOM 8798 N N . PHE B 1 439 ? 19.719 44.5 10.414 1 90.69 439 PHE B N 1
ATOM 8799 C CA . PHE B 1 439 ? 20.312 45.312 11.469 1 90.69 439 PHE B CA 1
ATOM 8800 C C . PHE B 1 439 ? 20.781 44.438 12.633 1 90.69 439 PHE B C 1
ATOM 8802 O O . PHE B 1 439 ? 21.734 44.781 13.328 1 90.69 439 PHE B O 1
ATOM 8809 N N . PHE B 1 440 ? 20.188 43.344 12.852 1 87.5 440 PHE B N 1
ATOM 8810 C CA . PHE B 1 440 ? 20.406 42.688 14.133 1 87.5 440 PHE B CA 1
ATOM 8811 C C . PHE B 1 440 ? 21.141 41.344 13.938 1 87.5 440 PHE B C 1
ATOM 8813 O O . PHE B 1 440 ? 21.578 40.75 14.906 1 87.5 440 PHE B O 1
ATOM 8820 N N . ALA B 1 441 ? 21.281 40.875 12.812 1 84.94 441 ALA B N 1
ATOM 8821 C CA . ALA B 1 441 ? 21.797 39.531 12.508 1 84.94 441 ALA B CA 1
ATOM 8822 C C . ALA B 1 441 ? 23.188 39.344 13.117 1 84.94 441 ALA B C 1
ATOM 8824 O O . ALA B 1 441 ? 23.469 38.312 13.719 1 84.94 441 ALA B O 1
ATOM 8825 N N . PRO B 1 442 ? 24.172 40.344 13.141 1 83.5 442 PRO B N 1
ATOM 8826 C CA . PRO B 1 442 ? 25.516 40.125 13.648 1 83.5 442 PRO B CA 1
ATOM 8827 C C . PRO B 1 442 ? 25.578 40 15.172 1 83.5 442 PRO B C 1
ATOM 8829 O O . PRO B 1 442 ? 26.547 39.469 15.719 1 83.5 442 PRO B O 1
ATOM 8832 N N . TYR B 1 443 ? 24.547 40.375 15.734 1 85.12 443 TYR B N 1
ATOM 8833 C CA . TYR B 1 443 ? 24.547 40.344 17.188 1 85.12 443 TYR B CA 1
ATOM 8834 C C . TYR B 1 443 ? 24.297 38.938 17.719 1 85.12 443 TYR B C 1
ATOM 8836 O O . TYR B 1 443 ? 24.453 38.688 18.922 1 85.12 443 TYR B O 1
ATOM 8844 N N . PHE B 1 444 ? 23.969 38.062 16.859 1 84.75 444 PHE B N 1
ATOM 8845 C CA . PHE B 1 444 ? 23.703 36.688 17.266 1 84.75 444 PHE B CA 1
ATOM 8846 C C . PHE B 1 444 ? 24.953 35.812 17.125 1 84.75 444 PHE B C 1
ATOM 8848 O O . PHE B 1 444 ? 24.875 34.594 17.156 1 84.75 444 PHE B O 1
ATOM 8855 N N . TYR B 1 445 ? 26.094 36.406 17 1 82.75 445 TYR B N 1
ATOM 8856 C CA . TYR B 1 445 ? 27.359 35.719 16.812 1 82.75 445 TYR B CA 1
ATOM 8857 C C . TYR B 1 445 ? 27.688 34.812 17.984 1 82.75 445 TYR B C 1
ATOM 8859 O O . TYR B 1 445 ? 28.078 33.656 17.797 1 82.75 445 TYR B O 1
ATOM 8867 N N . ALA B 1 446 ? 27.438 35.281 19.156 1 87.06 446 ALA B N 1
ATOM 8868 C CA . ALA B 1 446 ? 27.875 34.562 20.359 1 87.06 446 ALA B CA 1
ATOM 8869 C C . ALA B 1 446 ? 26.781 33.594 20.844 1 87.06 446 ALA B C 1
ATOM 8871 O O . ALA B 1 446 ? 26.922 33 21.922 1 87.06 446 ALA B O 1
ATOM 8872 N N . LEU B 1 447 ? 25.859 33.406 20.062 1 89.12 447 LEU B N 1
ATOM 8873 C CA . LEU B 1 447 ? 24.766 32.531 20.469 1 89.12 447 LEU B CA 1
ATOM 8874 C C . LEU B 1 447 ? 25.203 31.078 20.484 1 89.12 447 LEU B C 1
ATOM 8876 O O . LEU B 1 447 ? 25.75 30.578 19.5 1 89.12 447 LEU B O 1
ATOM 8880 N N . GLN B 1 448 ? 25.062 30.438 21.625 1 91.31 448 GLN B N 1
ATOM 8881 C CA . GLN B 1 448 ? 25.453 29.047 21.797 1 91.31 448 GLN B CA 1
ATOM 8882 C C . GLN B 1 448 ? 24.5 28.109 21.078 1 91.31 448 GLN B C 1
ATOM 8884 O O . GLN B 1 448 ? 23.281 28.328 21.078 1 91.31 448 GLN B O 1
ATOM 8889 N N . LYS B 1 449 ? 25 27.031 20.531 1 91.25 449 LYS B N 1
ATOM 8890 C CA . LYS B 1 449 ? 24.188 26.031 19.844 1 91.25 449 LYS B CA 1
ATOM 8891 C C . LYS B 1 449 ? 23.266 25.312 20.812 1 91.25 449 LYS B C 1
ATOM 8893 O O . LYS B 1 449 ? 22.188 24.859 20.422 1 91.25 449 LYS B O 1
ATOM 8898 N N . CYS B 1 450 ? 23.656 25.203 22.031 1 93.44 450 CYS B N 1
ATOM 8899 C CA . CYS B 1 450 ? 22.812 24.531 23.031 1 93.44 450 CYS B CA 1
ATOM 8900 C C . CYS B 1 450 ? 21.531 25.312 23.281 1 93.44 450 CYS B C 1
ATOM 8902 O O . CYS B 1 450 ? 20.484 24.734 23.516 1 93.44 450 CYS B O 1
ATOM 8904 N N . VAL B 1 451 ? 21.641 26.609 23.203 1 93.88 451 VAL B N 1
ATOM 8905 C CA . VAL B 1 451 ? 20.469 27.453 23.391 1 93.88 451 VAL B CA 1
ATOM 8906 C C . VAL B 1 451 ? 19.484 27.25 22.234 1 93.88 451 VAL B C 1
ATOM 8908 O O . VAL B 1 451 ? 18.266 27.188 22.453 1 93.88 451 VAL B O 1
ATOM 8911 N N . LEU B 1 452 ? 20 27.156 21.125 1 92.12 452 LEU B N 1
ATOM 8912 C CA . LEU B 1 452 ? 19.188 26.891 19.938 1 92.12 452 LEU B CA 1
ATOM 8913 C C . LEU B 1 452 ? 18.484 25.547 20.047 1 92.12 452 LEU B C 1
ATOM 8915 O O . LEU B 1 452 ? 17.312 25.422 19.719 1 92.12 452 LEU B O 1
ATOM 8919 N N . ALA B 1 453 ? 19.188 24.562 20.484 1 94.94 453 ALA B N 1
ATOM 8920 C CA . ALA B 1 453 ? 18.609 23.234 20.688 1 94.94 453 ALA B CA 1
ATOM 8921 C C . ALA B 1 453 ? 17.469 23.281 21.703 1 94.94 453 ALA B C 1
ATOM 8923 O O . ALA B 1 453 ? 16.469 22.562 21.562 1 94.94 453 ALA B O 1
ATOM 8924 N N . CYS B 1 454 ? 17.625 24.141 22.688 1 95.38 454 CYS B N 1
ATOM 8925 C CA . CYS B 1 454 ? 16.578 24.281 23.703 1 95.38 454 CYS B CA 1
ATOM 8926 C C . CYS B 1 454 ? 15.312 24.859 23.109 1 95.38 454 CYS B C 1
ATOM 8928 O O . CYS B 1 454 ? 14.211 24.422 23.438 1 95.38 454 CYS B O 1
ATOM 8930 N N . ILE B 1 455 ? 15.477 25.75 22.234 1 92.69 455 ILE B N 1
ATOM 8931 C CA . ILE B 1 455 ? 14.336 26.359 21.562 1 92.69 455 ILE B CA 1
ATOM 8932 C C . ILE B 1 455 ? 13.594 25.312 20.75 1 92.69 455 ILE B C 1
ATOM 8934 O O . ILE B 1 455 ? 12.359 25.25 20.766 1 92.69 455 ILE B O 1
ATOM 8938 N N . ILE B 1 456 ? 14.266 24.484 20.062 1 93.31 456 ILE B N 1
ATOM 8939 C CA . ILE B 1 456 ? 13.68 23.453 19.219 1 93.31 456 ILE B CA 1
ATOM 8940 C C . ILE B 1 456 ? 12.898 22.469 20.078 1 93.31 456 ILE B C 1
ATOM 8942 O O . ILE B 1 456 ? 11.75 22.141 19.766 1 93.31 456 ILE B O 1
ATOM 8946 N N . ILE B 1 457 ? 13.469 22.047 21.141 1 93.69 457 ILE B N 1
ATOM 8947 C CA . ILE B 1 457 ? 12.875 21.016 21.984 1 93.69 457 ILE B CA 1
ATOM 8948 C C . ILE B 1 457 ? 11.594 21.562 22.625 1 93.69 457 ILE B C 1
ATOM 8950 O O . ILE B 1 457 ? 10.586 20.859 22.688 1 93.69 457 ILE B O 1
ATOM 8954 N N . VAL B 1 458 ? 11.672 22.797 23.094 1 91.75 458 VAL B N 1
ATOM 8955 C CA . VAL B 1 458 ? 10.516 23.359 23.766 1 91.75 458 VAL B CA 1
ATOM 8956 C C . VAL B 1 458 ? 9.398 23.609 22.766 1 91.75 458 VAL B C 1
ATOM 8958 O O . VAL B 1 458 ? 8.219 23.547 23.109 1 91.75 458 VAL B O 1
ATOM 8961 N N . SER B 1 459 ? 9.773 23.875 21.516 1 88.25 459 SER B N 1
ATOM 8962 C CA . SER B 1 459 ? 8.766 24.078 20.484 1 88.25 459 SER B CA 1
ATOM 8963 C C . SER B 1 459 ? 8.016 22.781 20.188 1 88.25 459 SER B C 1
ATOM 8965 O O . SER B 1 459 ? 6.926 22.797 19.625 1 88.25 459 SER B O 1
ATOM 8967 N N . LEU B 1 460 ? 8.562 21.656 20.609 1 90.75 460 LEU B N 1
ATOM 8968 C CA . LEU B 1 460 ? 7.961 20.344 20.359 1 90.75 460 LEU B CA 1
ATOM 8969 C C . LEU B 1 460 ? 6.996 19.969 21.484 1 90.75 460 LEU B C 1
ATOM 8971 O O . LEU B 1 460 ? 6.43 18.875 21.484 1 90.75 460 LEU B O 1
ATOM 8975 N N . ARG B 1 461 ? 6.789 20.797 22.359 1 88.56 461 ARG B N 1
ATOM 8976 C CA . ARG B 1 461 ? 5.969 20.516 23.531 1 88.56 461 ARG B CA 1
ATOM 8977 C C . ARG B 1 461 ? 4.57 20.062 23.125 1 88.56 461 ARG B C 1
ATOM 8979 O O . ARG B 1 461 ? 4.031 19.094 23.672 1 88.56 461 ARG B O 1
ATOM 8986 N N . GLY B 1 462 ? 3.979 20.688 22.141 1 82.88 462 GLY B N 1
ATOM 8987 C CA . GLY B 1 462 ? 2.648 20.328 21.672 1 82.88 462 GLY B CA 1
ATOM 8988 C C . GLY B 1 462 ? 2.578 18.938 21.094 1 82.88 462 GLY B C 1
ATOM 8989 O O . GLY B 1 462 ? 1.64 18.188 21.375 1 82.88 462 GLY B O 1
ATOM 8990 N N . ALA B 1 463 ? 3.559 18.594 20.375 1 84.75 463 ALA B N 1
ATOM 8991 C CA . ALA B 1 463 ? 3.598 17.281 19.734 1 84.75 463 ALA B CA 1
ATOM 8992 C C . ALA B 1 463 ? 3.928 16.188 20.75 1 84.75 463 ALA B C 1
ATOM 8994 O O . ALA B 1 463 ? 3.387 15.078 20.672 1 84.75 463 ALA B O 1
ATOM 8995 N N . LEU B 1 464 ? 4.746 16.516 21.734 1 87.56 464 LEU B N 1
ATOM 8996 C CA . LEU B 1 464 ? 5.145 15.539 22.734 1 87.56 464 LEU B CA 1
ATOM 8997 C C . LEU B 1 464 ? 4.016 15.289 23.734 1 87.56 464 LEU B C 1
ATOM 8999 O O . LEU B 1 464 ? 3.896 14.195 24.281 1 87.56 464 LEU B O 1
ATOM 9003 N N . ARG B 1 465 ? 3.203 16.266 23.891 1 86.81 465 ARG B N 1
ATOM 9004 C CA . ARG B 1 465 ? 2.068 16.109 24.797 1 86.81 465 ARG B CA 1
ATOM 9005 C C . ARG B 1 465 ? 1.022 15.172 24.219 1 86.81 465 ARG B C 1
ATOM 9007 O O . ARG B 1 465 ? 0.206 14.609 24.953 1 86.81 465 ARG B O 1
ATOM 9014 N N . LYS B 1 466 ? 1.003 15.023 22.984 1 85.88 466 LYS B N 1
ATOM 9015 C CA . LYS B 1 466 ? 0.068 14.102 22.344 1 85.88 466 LYS B CA 1
ATOM 9016 C C . LYS B 1 466 ? 0.322 12.664 22.781 1 85.88 466 LYS B C 1
ATOM 9018 O O . LYS B 1 466 ? -0.561 11.812 22.672 1 85.88 466 LYS B O 1
ATOM 9023 N N . PHE B 1 467 ? 1.5 12.414 23.359 1 87.31 467 PHE B N 1
ATOM 9024 C CA . PHE B 1 467 ? 1.814 11.094 23.906 1 87.31 467 PHE B CA 1
ATOM 9025 C C . PHE B 1 467 ? 0.889 10.75 25.062 1 87.31 467 PHE B C 1
ATOM 9027 O O . PHE B 1 467 ? 0.574 9.578 25.297 1 87.31 467 PHE B O 1
ATOM 9034 N N . LYS B 1 468 ? 0.438 11.805 25.672 1 88.56 468 LYS B N 1
ATOM 9035 C CA . LYS B 1 468 ? -0.44 11.602 26.828 1 88.56 468 LYS B CA 1
ATOM 9036 C C . LYS B 1 468 ? -1.854 11.242 26.375 1 88.56 468 LYS B C 1
ATOM 9038 O O . LYS B 1 468 ? -2.613 10.641 27.141 1 88.56 468 LYS B O 1
ATOM 9043 N N . ASP B 1 469 ? -2.158 11.547 25.172 1 87.5 469 ASP B N 1
ATOM 9044 C CA . ASP B 1 469 ? -3.496 11.273 24.656 1 87.5 469 ASP B CA 1
ATOM 9045 C C . ASP B 1 469 ? -3.574 9.883 24.031 1 87.5 469 ASP B C 1
ATOM 9047 O O . ASP B 1 469 ? -4.648 9.438 23.625 1 87.5 469 ASP B O 1
ATOM 9051 N N . LEU B 1 470 ? -2.469 9.195 23.969 1 89.25 470 LEU B N 1
ATOM 9052 C CA . LEU B 1 470 ? -2.406 7.91 23.281 1 89.25 470 LEU B CA 1
ATOM 9053 C C . LEU B 1 470 ? -3.309 6.883 23.953 1 89.25 470 LEU B C 1
ATOM 9055 O O . LEU B 1 470 ? -4.066 6.18 23.281 1 89.25 470 LEU B O 1
ATOM 9059 N N . PRO B 1 471 ? -3.324 6.832 25.344 1 89.62 471 PRO B N 1
ATOM 9060 C CA . PRO B 1 471 ? -4.211 5.855 25.969 1 89.62 471 PRO B CA 1
ATOM 9061 C C . PRO B 1 471 ? -5.691 6.172 25.766 1 89.62 471 PRO B C 1
ATOM 9063 O O . PRO B 1 471 ? -6.508 5.258 25.625 1 89.62 471 PRO B O 1
ATOM 9066 N N . ALA B 1 472 ? -5.988 7.434 25.719 1 86.69 472 ALA B N 1
ATOM 9067 C CA . ALA B 1 472 ? -7.363 7.836 25.438 1 86.69 472 ALA B CA 1
ATOM 9068 C C . ALA B 1 472 ? -7.77 7.457 24.016 1 86.69 472 ALA B C 1
ATOM 9070 O O . ALA B 1 472 ? -8.898 7.012 23.781 1 86.69 472 ALA B O 1
ATOM 9071 N N . LYS B 1 473 ? -6.875 7.621 23.141 1 86.12 473 LYS B N 1
ATOM 9072 C CA . LYS B 1 473 ? -7.141 7.246 21.75 1 86.12 473 LYS B CA 1
ATOM 9073 C C . LYS B 1 473 ? -7.316 5.734 21.609 1 86.12 473 LYS B C 1
ATOM 9075 O O . LYS B 1 473 ? -8.164 5.27 20.844 1 86.12 473 LYS B O 1
ATOM 9080 N N . TRP B 1 474 ? -6.508 5.012 22.406 1 86.5 474 TRP B N 1
ATOM 9081 C CA . TRP B 1 474 ? -6.555 3.553 22.391 1 86.5 474 TRP B CA 1
ATOM 9082 C C . TRP B 1 474 ? -7.863 3.043 22.984 1 86.5 474 TRP B C 1
ATOM 9084 O O . TRP B 1 474 ? -8.414 2.047 22.516 1 86.5 474 TRP B O 1
ATOM 9094 N N . ARG B 1 475 ? -8.375 3.752 23.969 1 83.81 475 ARG B N 1
ATOM 9095 C CA . ARG B 1 475 ? -9.633 3.361 24.594 1 83.81 475 ARG B CA 1
ATOM 9096 C C . ARG B 1 475 ? -10.82 3.686 23.703 1 83.81 475 ARG B C 1
ATOM 9098 O O . ARG B 1 475 ? -11.812 2.955 23.672 1 83.81 475 ARG B O 1
ATOM 9105 N N . ALA B 1 476 ? -10.648 4.727 22.938 1 81.69 476 ALA B N 1
ATOM 9106 C CA . ALA B 1 476 ? -11.719 5.125 22.031 1 81.69 476 ALA B CA 1
ATOM 9107 C C . ALA B 1 476 ? -11.812 4.176 20.844 1 81.69 476 ALA B C 1
ATOM 9109 O O . ALA B 1 476 ? -12.898 3.732 20.469 1 81.69 476 ALA B O 1
ATOM 9110 N N . SER B 1 477 ? -10.68 3.918 20.234 1 87.31 477 SER B N 1
ATOM 9111 C CA . SER B 1 477 ? -10.625 2.988 19.109 1 87.31 477 SER B CA 1
ATOM 9112 C C . SER B 1 477 ? -9.297 2.238 19.078 1 87.31 477 SER B C 1
ATOM 9114 O O . SER B 1 477 ? -8.242 2.846 18.891 1 87.31 477 SER B O 1
ATOM 9116 N N . ARG B 1 478 ? -9.375 1.009 19.203 1 88.31 478 ARG B N 1
ATOM 9117 C CA . ARG B 1 478 ? -8.172 0.18 19.203 1 88.31 478 ARG B CA 1
ATOM 9118 C C . ARG B 1 478 ? -7.445 0.263 17.875 1 88.31 478 ARG B C 1
ATOM 9120 O O . ARG B 1 478 ? -6.215 0.29 17.828 1 88.31 478 ARG B O 1
ATOM 9127 N N . ASN B 1 479 ? -8.188 0.352 16.828 1 88.69 479 ASN B N 1
ATOM 9128 C CA . ASN B 1 479 ? -7.586 0.446 15.5 1 88.69 479 ASN B CA 1
ATOM 9129 C C . ASN B 1 479 ? -6.82 1.754 15.32 1 88.69 479 ASN B C 1
ATOM 9131 O O . ASN B 1 479 ? -5.727 1.767 14.75 1 88.69 479 ASN B O 1
ATOM 9135 N N . ASP B 1 480 ? -7.359 2.818 15.828 1 89.75 480 ASP B N 1
ATOM 9136 C CA . ASP B 1 480 ? -6.691 4.113 15.734 1 89.75 480 ASP B CA 1
ATOM 9137 C C . ASP B 1 480 ? -5.422 4.137 16.578 1 89.75 480 ASP B C 1
ATOM 9139 O O . ASP B 1 480 ? -4.422 4.746 16.203 1 89.75 480 ASP B O 1
ATOM 9143 N N . GLY B 1 481 ? -5.531 3.465 17.719 1 92.31 481 GLY B N 1
ATOM 9144 C CA . GLY B 1 481 ? -4.355 3.383 18.562 1 92.31 481 GLY B CA 1
ATOM 9145 C C . GLY B 1 481 ? -3.215 2.609 17.938 1 92.31 481 GLY B C 1
ATOM 9146 O O . GLY B 1 481 ? -2.057 3.027 18 1 92.31 481 GLY B O 1
ATOM 9147 N N . ILE B 1 482 ? -3.549 1.583 17.266 1 93.62 482 ILE B N 1
ATOM 9148 C CA . ILE B 1 482 ? -2.531 0.752 16.625 1 93.62 482 ILE B CA 1
ATOM 9149 C C . ILE B 1 482 ? -1.896 1.512 15.469 1 93.62 482 ILE B C 1
ATOM 9151 O O . ILE B 1 482 ? -0.679 1.463 15.273 1 93.62 482 ILE B O 1
ATOM 9155 N N . VAL B 1 483 ? -2.73 2.154 14.719 1 93.69 483 VAL B N 1
ATOM 9156 C CA . VAL B 1 483 ? -2.225 2.934 13.594 1 93.69 483 VAL B CA 1
ATOM 9157 C C . VAL B 1 483 ? -1.277 4.02 14.102 1 93.69 483 VAL B C 1
ATOM 9159 O O . VAL B 1 483 ? -0.209 4.234 13.523 1 93.69 483 VAL B O 1
ATOM 9162 N N . CYS B 1 484 ? -1.618 4.668 15.148 1 93.94 484 CYS B N 1
ATOM 9163 C CA . CYS B 1 484 ? -0.794 5.711 15.75 1 93.94 484 CYS B CA 1
ATOM 9164 C C . CYS B 1 484 ? 0.538 5.148 16.234 1 93.94 484 CYS B C 1
ATOM 9166 O O . CYS B 1 484 ? 1.594 5.727 15.961 1 93.94 484 CYS B O 1
ATOM 9168 N N . LEU B 1 485 ? 0.521 4.039 16.844 1 94.94 485 LEU B N 1
ATOM 9169 C CA . LEU B 1 485 ? 1.717 3.418 17.406 1 94.94 485 LEU B CA 1
ATOM 9170 C C . LEU B 1 485 ? 2.648 2.934 16.312 1 94.94 485 LEU B C 1
ATOM 9172 O O . LEU B 1 485 ? 3.869 3.07 16.406 1 94.94 485 LEU B O 1
ATOM 9176 N N . VAL B 1 486 ? 2.09 2.387 15.297 1 94.56 486 VAL B N 1
ATOM 9177 C CA . VAL B 1 486 ? 2.898 1.88 14.195 1 94.56 486 VAL B CA 1
ATOM 9178 C C . VAL B 1 486 ? 3.553 3.045 13.461 1 94.56 486 VAL B C 1
ATOM 9180 O O . VAL B 1 486 ? 4.734 2.982 13.109 1 94.56 486 VAL B O 1
ATOM 9183 N N . ALA B 1 487 ? 2.768 4.078 13.203 1 94.44 487 ALA B N 1
ATOM 9184 C CA . ALA B 1 487 ? 3.322 5.262 12.547 1 94.44 487 ALA B CA 1
ATOM 9185 C C . ALA B 1 487 ? 4.422 5.895 13.398 1 94.44 487 ALA B C 1
ATOM 9187 O O . ALA B 1 487 ? 5.469 6.281 12.883 1 94.44 487 ALA B O 1
ATOM 9188 N N . MET B 1 488 ? 4.223 5.949 14.711 1 94.81 488 MET B N 1
ATOM 9189 C CA . MET B 1 488 ? 5.199 6.523 15.633 1 94.81 488 MET B CA 1
ATOM 9190 C C . MET B 1 488 ? 6.473 5.684 15.664 1 94.81 488 MET B C 1
ATOM 9192 O O . MET B 1 488 ? 7.578 6.219 15.547 1 94.81 488 MET B O 1
ATOM 9196 N N . SER B 1 489 ? 6.328 4.402 15.727 1 95.31 489 SER B N 1
ATOM 9197 C CA . SER B 1 489 ? 7.473 3.502 15.828 1 95.31 489 SER B CA 1
ATOM 9198 C C . SER B 1 489 ? 8.273 3.484 14.531 1 95.31 489 SER B C 1
ATOM 9200 O O . SER B 1 489 ? 9.508 3.494 14.555 1 95.31 489 SER B O 1
ATOM 9202 N N . ALA B 1 490 ? 7.57 3.453 13.43 1 94.25 490 ALA B N 1
ATOM 9203 C CA . ALA B 1 490 ? 8.266 3.449 12.141 1 94.25 490 ALA B CA 1
ATOM 9204 C C . ALA B 1 490 ? 9.023 4.754 11.922 1 94.25 490 ALA B C 1
ATOM 9206 O O . ALA B 1 490 ? 10.148 4.75 11.422 1 94.25 490 ALA B O 1
ATOM 9207 N N . THR B 1 491 ? 8.461 5.859 12.328 1 92.81 491 THR B N 1
ATOM 9208 C CA . THR B 1 491 ? 9.086 7.164 12.156 1 92.81 491 THR B CA 1
ATOM 9209 C C . THR B 1 491 ? 10.289 7.316 13.086 1 92.81 491 THR B C 1
ATOM 9211 O O . THR B 1 491 ? 11.328 7.828 12.68 1 92.81 491 THR B O 1
ATOM 9214 N N . ALA B 1 492 ? 10.195 6.801 14.266 1 93 492 ALA B N 1
ATOM 9215 C CA . ALA B 1 492 ? 11.25 6.965 15.266 1 93 492 ALA B CA 1
ATOM 9216 C C . ALA B 1 492 ? 12.352 5.93 15.078 1 93 492 ALA B C 1
ATOM 9218 O O . ALA B 1 492 ? 13.539 6.242 15.242 1 93 492 ALA B O 1
ATOM 9219 N N . LEU B 1 493 ? 12.031 4.734 14.656 1 92.06 493 LEU B N 1
ATOM 9220 C CA . LEU B 1 493 ? 13 3.641 14.68 1 92.06 493 LEU B CA 1
ATOM 9221 C C . LEU B 1 493 ? 13.609 3.432 13.297 1 92.06 493 LEU B C 1
ATOM 9223 O O . LEU B 1 493 ? 14.734 2.938 13.188 1 92.06 493 LEU B O 1
ATOM 9227 N N . ILE B 1 494 ? 12.914 3.746 12.297 1 88.94 494 ILE B N 1
ATOM 9228 C CA . ILE B 1 494 ? 13.445 3.525 10.953 1 88.94 494 ILE B CA 1
ATOM 9229 C C . ILE B 1 494 ? 13.906 4.852 10.359 1 88.94 494 ILE B C 1
ATOM 9231 O O . ILE B 1 494 ? 15.102 5.148 10.328 1 88.94 494 ILE B O 1
ATOM 9235 N N . SER B 1 495 ? 13.055 5.645 9.883 1 88.81 495 SER B N 1
ATOM 9236 C CA . SER B 1 495 ? 13.297 6.969 9.32 1 88.81 495 SER B CA 1
ATOM 9237 C C . SER B 1 495 ? 11.992 7.75 9.164 1 88.81 495 SER B C 1
ATOM 9239 O O . SER B 1 495 ? 10.914 7.156 9.102 1 88.81 495 SER B O 1
ATOM 9241 N N . VAL B 1 496 ? 12.156 8.984 9.133 1 87.81 496 VAL B N 1
ATOM 9242 C CA . VAL B 1 496 ? 10.992 9.859 9.047 1 87.81 496 VAL B CA 1
ATOM 9243 C C . VAL B 1 496 ? 10.32 9.688 7.684 1 87.81 496 VAL B C 1
ATOM 9245 O O . VAL B 1 496 ? 9.094 9.672 7.59 1 87.81 496 VAL B O 1
ATOM 9248 N N . GLU B 1 497 ? 11.086 9.562 6.625 1 84.75 497 GLU B N 1
ATOM 9249 C CA . GLU B 1 497 ? 10.555 9.406 5.273 1 84.75 497 GLU B CA 1
ATOM 9250 C C . GLU B 1 497 ? 9.766 8.109 5.141 1 84.75 497 GLU B C 1
ATOM 9252 O O . GLU B 1 497 ? 8.664 8.094 4.582 1 84.75 497 GLU B O 1
ATOM 9257 N N . LEU B 1 498 ? 10.289 7.074 5.664 1 85.06 498 LEU B N 1
ATOM 9258 C CA . LEU B 1 498 ? 9.633 5.777 5.578 1 85.06 498 LEU B CA 1
ATOM 9259 C C . LEU B 1 498 ? 8.477 5.688 6.57 1 85.06 498 LEU B C 1
ATOM 9261 O O . LEU B 1 498 ? 7.539 4.91 6.375 1 85.06 498 LEU B O 1
ATOM 9265 N N . GLY B 1 499 ? 8.625 6.484 7.637 1 89.12 499 GLY B N 1
ATOM 9266 C CA . GLY B 1 499 ? 7.551 6.5 8.617 1 89.12 499 GLY B CA 1
ATOM 9267 C C . GLY B 1 499 ? 6.219 6.938 8.031 1 89.12 499 GLY B C 1
ATOM 9268 O O . GLY B 1 499 ? 5.18 6.352 8.344 1 89.12 499 GLY B O 1
ATOM 9269 N N . LEU B 1 500 ? 6.258 7.902 7.168 1 85.81 500 LEU B N 1
ATOM 9270 C CA . LEU B 1 500 ? 5.031 8.359 6.527 1 85.81 500 LEU B CA 1
ATOM 9271 C C . LEU B 1 500 ? 4.461 7.285 5.613 1 85.81 500 LEU B C 1
ATOM 9273 O O . LEU B 1 500 ? 3.256 7.02 5.633 1 85.81 500 LEU B O 1
ATOM 9277 N N . LEU B 1 501 ? 5.293 6.715 4.859 1 84.94 501 LEU B N 1
ATOM 9278 C CA . LEU B 1 501 ? 4.855 5.688 3.922 1 84.94 501 LEU B CA 1
ATOM 9279 C C . LEU B 1 501 ? 4.25 4.496 4.66 1 84.94 501 LEU B C 1
ATOM 9281 O O . LEU B 1 501 ? 3.178 4.012 4.289 1 84.94 501 LEU B O 1
ATOM 9285 N N . VAL B 1 502 ? 4.91 4.094 5.699 1 88.5 502 VAL B N 1
ATOM 9286 C CA . VAL B 1 502 ? 4.43 2.963 6.488 1 88.5 502 VAL B CA 1
ATOM 9287 C C . VAL B 1 502 ? 3.105 3.32 7.156 1 88.5 502 VAL B C 1
ATOM 9289 O O . VAL B 1 502 ? 2.193 2.492 7.223 1 88.5 502 VAL B O 1
ATOM 9292 N N . GLY B 1 503 ? 3.049 4.52 7.641 1 91.44 503 GLY B N 1
ATOM 9293 C CA . GLY B 1 503 ? 1.812 4.957 8.266 1 91.44 503 GLY B CA 1
ATOM 9294 C C . GLY B 1 503 ? 0.628 4.953 7.316 1 91.44 503 GLY B C 1
ATOM 9295 O O . GLY B 1 503 ? -0.442 4.441 7.652 1 91.44 503 GLY B O 1
ATOM 9296 N N . VAL B 1 504 ? 0.776 5.398 6.113 1 88.69 504 VAL B N 1
ATOM 9297 C CA . VAL B 1 504 ? -0.298 5.492 5.129 1 88.69 504 VAL B CA 1
ATOM 9298 C C . VAL B 1 504 ? -0.692 4.094 4.664 1 88.69 504 VAL B C 1
ATOM 9300 O O . VAL B 1 504 ? -1.879 3.762 4.609 1 88.69 504 VAL B O 1
ATOM 9303 N N . VAL B 1 505 ? 0.296 3.273 4.375 1 86 505 VAL B N 1
ATOM 9304 C CA . VAL B 1 505 ? 0.04 1.928 3.873 1 86 505 VAL B CA 1
ATOM 9305 C C . VAL B 1 505 ? -0.644 1.093 4.953 1 86 505 VAL B C 1
ATOM 9307 O O . VAL B 1 505 ? -1.584 0.347 4.668 1 86 505 VAL B O 1
ATOM 9310 N N . PHE B 1 506 ? -0.178 1.258 6.098 1 89.44 506 PHE B N 1
ATOM 9311 C CA . PHE B 1 506 ? -0.754 0.486 7.191 1 89.44 506 PHE B CA 1
ATOM 9312 C C . PHE B 1 506 ? -2.191 0.917 7.461 1 89.44 506 PHE B C 1
ATOM 9314 O O . PHE B 1 506 ? -3.047 0.085 7.773 1 89.44 506 PHE B O 1
ATOM 9321 N N . SER B 1 507 ? -2.391 2.174 7.441 1 91 507 SER B N 1
ATOM 9322 C CA . SER B 1 507 ? -3.758 2.658 7.613 1 91 507 SER B CA 1
ATOM 9323 C C . SER B 1 507 ? -4.684 2.088 6.543 1 91 507 SER B C 1
ATOM 9325 O O . SER B 1 507 ? -5.816 1.702 6.84 1 91 507 SER B O 1
ATOM 9327 N N . MET B 1 508 ? -4.262 2.029 5.371 1 87.12 508 MET B N 1
ATOM 9328 C CA . MET B 1 508 ? -5.051 1.475 4.277 1 87.12 508 MET B CA 1
ATOM 9329 C C . MET B 1 508 ? -5.273 -0.022 4.469 1 87.12 508 MET B C 1
ATOM 9331 O O . MET B 1 508 ? -6.363 -0.532 4.195 1 87.12 508 MET B O 1
ATOM 9335 N N . ILE B 1 509 ? -4.219 -0.7 4.938 1 86.44 509 ILE B N 1
ATOM 9336 C CA . ILE B 1 509 ? -4.305 -2.139 5.168 1 86.44 509 ILE B CA 1
ATOM 9337 C C . ILE B 1 509 ? -5.336 -2.424 6.258 1 86.44 509 ILE B C 1
ATOM 9339 O O . ILE B 1 509 ? -6.066 -3.418 6.184 1 86.44 509 ILE B O 1
ATOM 9343 N N . CYS B 1 510 ? -5.422 -1.54 7.211 1 88.94 510 CYS B N 1
ATOM 9344 C CA . CYS B 1 510 ? -6.391 -1.719 8.289 1 88.94 510 CYS B CA 1
ATOM 9345 C C . CYS B 1 510 ? -7.816 -1.653 7.75 1 88.94 510 CYS B C 1
ATOM 9347 O O . CYS B 1 510 ? -8.688 -2.406 8.195 1 88.94 510 CYS B O 1
ATOM 9349 N N . ILE B 1 511 ? -8.062 -0.847 6.82 1 88.38 511 ILE B N 1
ATOM 9350 C CA . ILE B 1 511 ? -9.391 -0.717 6.238 1 88.38 511 ILE B CA 1
ATOM 9351 C C . ILE B 1 511 ? -9.703 -1.942 5.383 1 88.38 511 ILE B C 1
ATOM 9353 O O . ILE B 1 511 ? -10.812 -2.475 5.43 1 88.38 511 ILE B O 1
ATOM 9357 N N . ILE B 1 512 ? -8.742 -2.381 4.664 1 87.5 512 ILE B N 1
ATOM 9358 C CA . ILE B 1 512 ? -8.93 -3.553 3.814 1 87.5 512 ILE B CA 1
ATOM 9359 C C . ILE B 1 512 ? -9.148 -4.789 4.68 1 87.5 512 ILE B C 1
ATOM 9361 O O . ILE B 1 512 ? -9.938 -5.668 4.332 1 87.5 512 ILE B O 1
ATOM 9365 N N . PHE B 1 513 ? -8.445 -4.836 5.797 1 86.94 513 PHE B N 1
ATOM 9366 C CA . PHE B 1 513 ? -8.586 -5.969 6.703 1 86.94 513 PHE B CA 1
ATOM 9367 C C . PHE B 1 513 ? -9.992 -6.023 7.285 1 86.94 513 PHE B C 1
ATOM 9369 O O . PHE B 1 513 ? -10.539 -7.109 7.504 1 86.94 513 PHE B O 1
ATOM 9376 N N . LYS B 1 514 ? -10.578 -4.891 7.469 1 87.62 514 LYS B N 1
ATOM 9377 C CA . LYS B 1 514 ? -11.938 -4.832 7.984 1 87.62 514 LYS B CA 1
ATOM 9378 C C . LYS B 1 514 ? -12.945 -5.305 6.938 1 87.62 514 LYS B C 1
ATOM 9380 O O . LYS B 1 514 ? -13.969 -5.898 7.277 1 87.62 514 LYS B O 1
ATOM 9385 N N . THR B 1 515 ? -12.664 -5.055 5.762 1 88.31 515 THR B N 1
ATOM 9386 C CA . THR B 1 515 ? -13.57 -5.461 4.691 1 88.31 515 THR B CA 1
ATOM 9387 C C . THR B 1 515 ? -13.359 -6.926 4.332 1 88.31 515 THR B C 1
ATOM 9389 O O . THR B 1 515 ? -14.25 -7.566 3.762 1 88.31 515 THR B O 1
ATOM 9392 N N . GLN B 1 516 ? -12.195 -7.434 4.629 1 86.69 516 GLN B N 1
ATOM 9393 C CA . GLN B 1 516 ? -11.883 -8.828 4.324 1 86.69 516 GLN B CA 1
ATOM 9394 C C . GLN B 1 516 ? -12.586 -9.773 5.297 1 86.69 516 GLN B C 1
ATOM 9396 O O . GLN B 1 516 ? -12.938 -10.891 4.934 1 86.69 516 GLN B O 1
ATOM 9401 N N . ASN B 1 517 ? -12.719 -9.312 6.523 1 86.81 517 ASN B N 1
ATOM 9402 C CA . ASN B 1 517 ? -13.367 -10.133 7.539 1 86.81 517 ASN B CA 1
ATOM 9403 C C . ASN B 1 517 ? -14.609 -9.445 8.102 1 86.81 517 ASN B C 1
ATOM 9405 O O . ASN B 1 517 ? -14.672 -9.133 9.289 1 86.81 517 ASN B O 1
ATOM 9409 N N . PRO B 1 518 ? -15.594 -9.375 7.176 1 88.31 518 PRO B N 1
ATOM 9410 C CA . PRO B 1 518 ? -16.828 -8.727 7.629 1 88.31 518 PRO B CA 1
ATOM 9411 C C . PRO B 1 518 ? -17.688 -9.641 8.5 1 88.31 518 PRO B C 1
ATOM 9413 O O . PRO B 1 518 ? -17.422 -10.836 8.602 1 88.31 518 PRO B O 1
ATOM 9416 N N . LYS B 1 519 ? -18.609 -9.062 9.148 1 88.5 519 LYS B N 1
ATOM 9417 C CA . LYS B 1 519 ? -19.578 -9.852 9.898 1 88.5 519 LYS B CA 1
ATOM 9418 C C . LYS B 1 519 ? -20.562 -10.555 8.961 1 88.5 519 LYS B C 1
ATOM 9420 O O . LYS B 1 519 ? -20.984 -9.984 7.961 1 88.5 519 LYS B O 1
ATOM 9425 N N . VAL B 1 520 ? -20.703 -11.805 9.195 1 90.44 520 VAL B N 1
ATOM 9426 C CA . VAL B 1 520 ? -21.641 -12.609 8.43 1 90.44 520 VAL B CA 1
ATOM 9427 C C . VAL B 1 520 ? -22.781 -13.07 9.344 1 90.44 520 VAL B C 1
ATOM 9429 O O . VAL B 1 520 ? -22.578 -13.281 10.539 1 90.44 520 VAL B O 1
ATOM 9432 N N . SER B 1 521 ? -24.031 -13.023 8.773 1 89.19 521 SER B N 1
ATOM 9433 C CA . SER B 1 521 ? -25.172 -13.383 9.617 1 89.19 521 SER B CA 1
ATOM 9434 C C . SER B 1 521 ? -26.219 -14.164 8.836 1 89.19 521 SER B C 1
ATOM 9436 O O . SER B 1 521 ? -26.312 -14.023 7.617 1 89.19 521 SER B O 1
ATOM 9438 N N . LEU B 1 522 ? -26.828 -14.984 9.594 1 92.31 522 LEU B N 1
ATOM 9439 C CA . LEU B 1 522 ? -28.047 -15.625 9.109 1 92.31 522 LEU B CA 1
ATOM 9440 C C . LEU B 1 522 ? -29.281 -14.836 9.531 1 92.31 522 LEU B C 1
ATOM 9442 O O . LEU B 1 522 ? -29.406 -14.453 10.695 1 92.31 522 LEU B O 1
ATOM 9446 N N . MET B 1 523 ? -30.04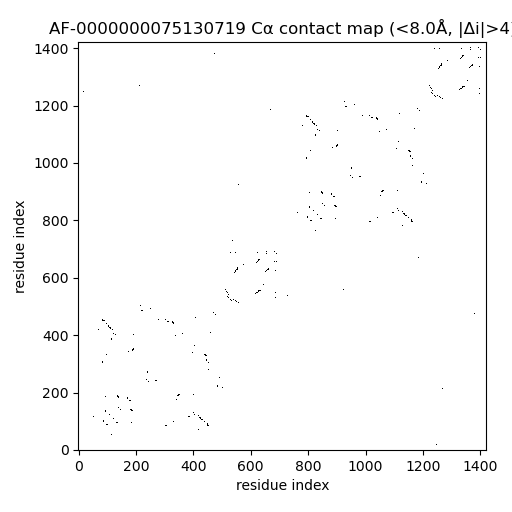7 -14.586 8.547 1 91.94 523 MET B N 1
ATOM 9447 C CA . MET B 1 523 ? -31.203 -13.719 8.812 1 91.94 523 MET B CA 1
ATOM 9448 C C . MET B 1 523 ? -32.438 -14.547 9.133 1 91.94 523 MET B C 1
ATOM 9450 O O . MET B 1 523 ? -32.625 -15.633 8.586 1 91.94 523 MET B O 1
ATOM 9454 N N . GLY B 1 524 ? -33.125 -14.086 10.141 1 89.88 524 GLY B N 1
ATOM 9455 C CA . GLY B 1 524 ? -34.406 -14.68 10.516 1 89.88 524 GLY B CA 1
ATOM 9456 C C . GLY B 1 524 ? -35.562 -13.703 10.422 1 89.88 524 GLY B C 1
ATOM 9457 O O . GLY B 1 524 ? -35.375 -12.484 10.383 1 89.88 524 GLY B O 1
ATOM 9458 N N . ARG B 1 525 ? -36.719 -14.242 10.258 1 89.25 525 ARG B N 1
ATOM 9459 C CA . ARG B 1 525 ? -37.906 -13.422 10.117 1 89.25 525 ARG B CA 1
ATOM 9460 C C . ARG B 1 525 ? -38.438 -12.992 11.477 1 89.25 525 ARG B C 1
ATOM 9462 O O . ARG B 1 525 ? -38.438 -13.773 12.43 1 89.25 525 ARG B O 1
ATOM 9469 N N . VAL B 1 526 ? -38.75 -11.664 11.5 1 85.25 526 VAL B N 1
ATOM 9470 C CA . VAL B 1 526 ? -39.312 -11.125 12.727 1 85.25 526 VAL B CA 1
ATOM 9471 C C . VAL B 1 526 ? -40.812 -11.391 12.758 1 85.25 526 VAL B C 1
ATOM 9473 O O . VAL B 1 526 ? -41.594 -10.75 12.039 1 85.25 526 VAL B O 1
ATOM 9476 N N . ASN B 1 527 ? -41.188 -12.117 13.711 1 77.38 527 ASN B N 1
ATOM 9477 C CA . ASN B 1 527 ? -42.594 -12.383 13.906 1 77.38 527 ASN B CA 1
ATOM 9478 C C . ASN B 1 527 ? -43.344 -12.469 12.578 1 77.38 527 ASN B C 1
ATOM 9480 O O . ASN B 1 527 ? -42.812 -12.984 11.594 1 77.38 527 ASN B O 1
ATOM 9484 N N . ASN B 1 528 ? -44.469 -11.953 12.312 1 72 528 ASN B N 1
ATOM 9485 C CA . ASN B 1 528 ? -45.281 -12 11.094 1 72 528 ASN B CA 1
ATOM 9486 C C . ASN B 1 528 ? -45.094 -10.75 10.242 1 72 528 ASN B C 1
ATOM 9488 O O . ASN B 1 528 ? -46.031 -10.305 9.562 1 72 528 ASN B O 1
ATOM 9492 N N . SER B 1 529 ? -43.719 -10.367 10.375 1 77.62 529 SER B N 1
ATOM 9493 C CA . SER B 1 529 ? -43.438 -9.18 9.57 1 77.62 529 SER B CA 1
ATOM 9494 C C . SER B 1 529 ? -42.562 -9.523 8.375 1 77.62 529 SER B C 1
ATOM 9496 O O . SER B 1 529 ? -42.188 -10.68 8.188 1 77.62 529 SER B O 1
ATOM 9498 N N . ASP B 1 530 ? -42.344 -8.555 7.441 1 81.12 530 ASP B N 1
ATOM 9499 C CA . ASP B 1 530 ? -41.562 -8.727 6.238 1 81.12 530 ASP B CA 1
ATOM 9500 C C . ASP B 1 530 ? -40.094 -8.32 6.492 1 81.12 530 ASP B C 1
ATOM 9502 O O . ASP B 1 530 ? -39.344 -8.117 5.551 1 81.12 530 ASP B O 1
ATOM 9506 N N . LEU B 1 531 ? -39.812 -8.367 7.844 1 84.62 531 LEU B N 1
ATOM 9507 C CA . LEU B 1 531 ? -38.469 -7.898 8.164 1 84.62 531 LEU B CA 1
ATOM 9508 C C . LEU B 1 531 ? -37.594 -9.062 8.562 1 84.62 531 LEU B C 1
ATOM 9510 O O . LEU B 1 531 ? -38 -9.969 9.281 1 84.62 531 LEU B O 1
ATOM 9514 N N . TYR B 1 532 ? -36.5 -9.078 7.988 1 88.75 532 TYR B N 1
ATOM 9515 C CA . TYR B 1 532 ? -35.5 -10.094 8.289 1 88.75 532 TYR B CA 1
ATOM 9516 C C . TYR B 1 532 ? -34.281 -9.469 8.984 1 88.75 532 TYR B C 1
ATOM 9518 O O . TYR B 1 532 ? -33.75 -8.453 8.539 1 88.75 532 TYR B O 1
ATOM 9526 N N . GLU B 1 533 ? -33.938 -10.031 10.117 1 87.88 533 GLU B N 1
ATOM 9527 C CA . GLU B 1 533 ? -32.812 -9.492 10.883 1 87.88 533 GLU B CA 1
ATOM 9528 C C . GLU B 1 533 ? -31.859 -10.602 11.312 1 87.88 533 GLU B C 1
ATOM 9530 O O . GLU B 1 533 ? -32.156 -11.789 11.102 1 87.88 533 GLU B O 1
ATOM 9535 N N . ASP B 1 534 ? -30.734 -10.234 11.852 1 88.12 534 ASP B N 1
ATOM 9536 C CA . ASP B 1 534 ? -29.656 -11.141 12.242 1 88.12 534 ASP B CA 1
ATOM 9537 C C . ASP B 1 534 ? -30.078 -12.023 13.414 1 88.12 534 ASP B C 1
ATOM 9539 O O . ASP B 1 534 ? -30.422 -11.516 14.484 1 88.12 534 ASP B O 1
ATOM 9543 N N . MET B 1 535 ? -29.922 -13.25 13.234 1 87.12 535 MET B N 1
ATOM 9544 C CA . MET B 1 535 ? -30.375 -14.195 14.25 1 87.12 535 MET B CA 1
ATOM 9545 C C . MET B 1 535 ? -29.406 -14.227 15.43 1 87.12 535 MET B C 1
ATOM 9547 O O . MET B 1 535 ? -29.797 -14.555 16.547 1 87.12 535 MET B O 1
ATOM 9551 N N . ASP B 1 536 ? -28.203 -13.867 15.211 1 85.12 536 ASP B N 1
ATOM 9552 C CA . ASP B 1 536 ? -27.188 -13.898 16.266 1 85.12 536 ASP B CA 1
ATOM 9553 C C . ASP B 1 536 ? -27.312 -12.672 17.172 1 85.12 536 ASP B C 1
ATOM 9555 O O . ASP B 1 536 ? -26.859 -12.695 18.328 1 85.12 536 ASP B O 1
ATOM 9559 N N . GLU B 1 537 ? -27.953 -11.625 16.688 1 85.31 537 GLU B N 1
ATOM 9560 C CA . GLU B 1 537 ? -27.953 -10.359 17.422 1 85.31 537 GLU B CA 1
ATOM 9561 C C . GLU B 1 537 ? -29.312 -10.102 18.062 1 85.31 537 GLU B C 1
ATOM 9563 O O . GLU B 1 537 ? -29.406 -9.422 19.094 1 85.31 537 GLU B O 1
ATOM 9568 N N . TYR B 1 538 ? -30.328 -10.656 17.484 1 84.75 538 TYR B N 1
ATOM 9569 C CA . TYR B 1 538 ? -31.672 -10.375 17.984 1 84.75 538 TYR B CA 1
ATOM 9570 C C . TYR B 1 538 ? -32.344 -11.648 18.453 1 84.75 538 TYR B C 1
ATOM 9572 O O . TYR B 1 538 ? -32.062 -12.734 17.938 1 84.75 538 TYR B O 1
ATOM 9580 N N . LYS B 1 539 ? -33.25 -11.414 19.375 1 84.06 539 LYS B N 1
ATOM 9581 C CA . LYS B 1 539 ? -34 -12.539 19.938 1 84.06 539 LYS B CA 1
ATOM 9582 C C . LYS B 1 539 ? -35.312 -12.734 19.219 1 84.06 539 LYS B C 1
ATOM 9584 O O . LYS B 1 539 ? -35.812 -11.812 18.562 1 84.06 539 LYS B O 1
ATOM 9589 N N . ASN B 1 540 ? -35.844 -13.867 19.219 1 81.31 540 ASN B N 1
ATOM 9590 C CA . ASN B 1 540 ? -37.188 -14.203 18.781 1 81.31 540 ASN B CA 1
ATOM 9591 C C . ASN B 1 540 ? -37.312 -14.148 17.25 1 81.31 540 ASN B C 1
ATOM 9593 O O . ASN B 1 540 ? -38.281 -13.586 16.734 1 81.31 540 ASN B O 1
ATOM 9597 N N . LEU B 1 541 ? -36.281 -14.586 16.641 1 87.5 541 LEU B N 1
ATOM 9598 C CA . LEU B 1 541 ? -36.344 -14.695 15.188 1 87.5 541 LEU B CA 1
ATOM 9599 C C . LEU B 1 541 ? -36.469 -16.141 14.75 1 87.5 541 LEU B C 1
ATOM 9601 O O . LEU B 1 541 ? -35.969 -17.047 15.414 1 87.5 541 LEU B O 1
ATOM 9605 N N . VAL B 1 542 ? -37.312 -16.359 13.789 1 85.31 542 VAL B N 1
ATOM 9606 C CA . VAL B 1 542 ? -37.531 -17.719 13.297 1 85.31 542 VAL B CA 1
ATOM 9607 C C . VAL B 1 542 ? -37 -17.844 11.875 1 85.31 542 VAL B C 1
ATOM 9609 O O . VAL B 1 542 ? -37.375 -17.078 10.992 1 85.31 542 VAL B O 1
ATOM 9612 N N . PRO B 1 543 ? -36.156 -18.719 11.742 1 87.38 543 PRO B N 1
ATOM 9613 C CA . PRO B 1 543 ? -35.688 -18.953 10.375 1 87.38 543 PRO B CA 1
ATOM 9614 C C . PRO B 1 543 ? -36.75 -19.531 9.469 1 87.38 543 PRO B C 1
ATOM 9616 O O . PRO B 1 543 ? -37.594 -20.328 9.906 1 87.38 543 PRO B O 1
ATOM 9619 N N . PRO B 1 544 ? -36.844 -19 8.297 1 88.12 544 PRO B N 1
ATOM 9620 C CA . PRO B 1 544 ? -37.844 -19.578 7.375 1 88.12 544 PRO B CA 1
ATOM 9621 C C . PRO B 1 544 ? -37.594 -21.062 7.102 1 88.12 544 PRO B C 1
ATOM 9623 O O . PRO B 1 544 ? -36.438 -21.469 6.867 1 88.12 544 PRO B O 1
ATOM 9626 N N . PRO B 1 545 ? -38.594 -21.766 7.184 1 86.62 545 PRO B N 1
ATOM 9627 C CA . PRO B 1 545 ? -38.438 -23.219 6.98 1 86.62 545 PRO B CA 1
ATOM 9628 C C . PRO B 1 545 ? -37.938 -23.547 5.578 1 86.62 545 PRO B C 1
ATOM 9630 O O . PRO B 1 545 ? -38.5 -23.094 4.586 1 86.62 545 PRO B O 1
ATOM 9633 N N . GLY B 1 546 ? -36.875 -24.219 5.422 1 88.88 546 GLY B N 1
ATOM 9634 C CA . GLY B 1 546 ? -36.344 -24.734 4.176 1 88.88 546 GLY B CA 1
ATOM 9635 C C . GLY B 1 546 ? -35.5 -23.719 3.416 1 88.88 546 GLY B C 1
ATOM 9636 O O . GLY B 1 546 ? -35 -24 2.332 1 88.88 546 GLY B O 1
ATOM 9637 N N . VAL B 1 547 ? -35.594 -22.516 3.936 1 92.56 547 VAL B N 1
ATOM 9638 C CA . VAL B 1 547 ? -34.844 -21.453 3.246 1 92.56 547 VAL B CA 1
ATOM 9639 C C . VAL B 1 547 ? -33.812 -20.844 4.188 1 92.56 547 VAL B C 1
ATOM 9641 O O . VAL B 1 547 ? -34.125 -20.547 5.352 1 92.56 547 VAL B O 1
ATOM 9644 N N . GLN B 1 548 ? -32.625 -20.797 3.73 1 93.69 548 GLN B N 1
ATOM 9645 C CA . GLN B 1 548 ? -31.562 -20.125 4.488 1 93.69 548 GLN B CA 1
ATOM 9646 C C . GLN B 1 548 ? -31.234 -18.766 3.896 1 93.69 548 GLN B C 1
ATOM 9648 O O . GLN B 1 548 ? -30.844 -18.672 2.73 1 93.69 548 GLN B O 1
ATOM 9653 N N . VAL B 1 549 ? -31.422 -17.734 4.684 1 94.62 549 VAL B N 1
ATOM 9654 C CA . VAL B 1 549 ? -31.109 -16.375 4.234 1 94.62 549 VAL B CA 1
ATOM 9655 C C . VAL B 1 549 ? -29.75 -15.945 4.773 1 94.62 549 VAL B C 1
ATOM 9657 O O . VAL B 1 549 ? -29.562 -15.867 5.988 1 94.62 549 VAL B O 1
ATOM 9660 N N . PHE B 1 550 ? -28.828 -15.719 3.879 1 95.06 550 PHE B N 1
ATOM 9661 C CA . PHE B 1 550 ? -27.453 -15.391 4.227 1 95.06 550 PHE B CA 1
ATOM 9662 C C . PHE B 1 550 ? -27.125 -13.945 3.855 1 95.06 550 PHE B C 1
ATOM 9664 O O . PHE B 1 550 ? -27.438 -13.5 2.748 1 95.06 550 PHE B O 1
ATOM 9671 N N . CYS B 1 551 ? -26.562 -13.203 4.801 1 93.81 551 CYS B N 1
ATOM 9672 C CA . CYS B 1 551 ? -26.203 -11.812 4.57 1 93.81 551 CYS B CA 1
ATOM 9673 C C . CYS B 1 551 ? -24.719 -11.586 4.777 1 93.81 551 CYS B C 1
ATOM 9675 O O . CYS B 1 551 ? -24.172 -11.898 5.844 1 93.81 551 CYS B O 1
ATOM 9677 N N . PHE B 1 552 ? -24.031 -11.125 3.738 1 93.06 552 PHE B N 1
ATOM 9678 C CA . PHE B 1 552 ? -22.609 -10.758 3.773 1 93.06 552 PHE B CA 1
ATOM 9679 C C . PHE B 1 552 ? -22.453 -9.25 3.814 1 93.06 552 PHE B C 1
ATOM 9681 O O . PHE B 1 552 ? -22.812 -8.555 2.865 1 93.06 552 PHE B O 1
ATOM 9688 N N . GLN B 1 553 ? -21.891 -8.664 4.898 1 91.56 553 GLN B N 1
ATOM 9689 C CA . GLN B 1 553 ? -21.891 -7.227 5.121 1 91.56 553 GLN B CA 1
ATOM 9690 C C . GLN B 1 553 ? -20.594 -6.598 4.59 1 91.56 553 GLN B C 1
ATOM 9692 O O . GLN B 1 553 ? -19.875 -5.941 5.336 1 91.56 553 GLN B O 1
ATOM 9697 N N . ALA B 1 554 ? -20.25 -6.793 3.414 1 92.25 554 ALA B N 1
ATOM 9698 C CA . ALA B 1 554 ? -19.094 -6.211 2.754 1 92.25 554 ALA B CA 1
ATOM 9699 C C . ALA B 1 554 ? -19.172 -6.367 1.239 1 92.25 554 ALA B C 1
ATOM 9701 O O . ALA B 1 554 ? -19.938 -7.207 0.74 1 92.25 554 ALA B O 1
ATOM 9702 N N . PRO B 1 555 ? -18.484 -5.445 0.543 1 92.56 555 PRO B N 1
ATOM 9703 C CA . PRO B 1 555 ? -18.391 -5.699 -0.896 1 92.56 555 PRO B CA 1
ATOM 9704 C C . PRO B 1 555 ? -17.672 -7.004 -1.221 1 92.56 555 PRO B C 1
ATOM 9706 O O . PRO B 1 555 ? -16.891 -7.5 -0.404 1 92.56 555 PRO B O 1
ATOM 9709 N N . LEU B 1 556 ? -17.969 -7.582 -2.264 1 93.38 556 LEU B N 1
ATOM 9710 C CA . LEU B 1 556 ? -17.359 -8.844 -2.643 1 93.38 556 LEU B CA 1
ATOM 9711 C C . LEU B 1 556 ? -16.312 -8.633 -3.734 1 93.38 556 LEU B C 1
ATOM 9713 O O . LEU B 1 556 ? -16.641 -8.211 -4.844 1 93.38 556 LEU B O 1
ATOM 9717 N N . TYR B 1 557 ? -15.102 -8.836 -3.432 1 91.94 557 TYR B N 1
ATOM 9718 C CA . TYR B 1 557 ? -14 -8.648 -4.371 1 91.94 557 TYR B CA 1
ATOM 9719 C C . TYR B 1 557 ? -12.914 -9.703 -4.148 1 91.94 557 TYR B C 1
ATOM 9721 O O . TYR B 1 557 ? -13.125 -10.672 -3.422 1 91.94 557 TYR B O 1
ATOM 9729 N N . TYR B 1 558 ? -11.805 -9.664 -4.77 1 89.81 558 TYR B N 1
ATOM 9730 C CA . TYR B 1 558 ? -10.836 -10.75 -4.867 1 89.81 558 TYR B CA 1
ATOM 9731 C C . TYR B 1 558 ? -10.258 -11.086 -3.496 1 89.81 558 TYR B C 1
ATOM 9733 O O . TYR B 1 558 ? -9.922 -12.242 -3.229 1 89.81 558 TYR B O 1
ATOM 9741 N N . ALA B 1 559 ? -10.156 -10.148 -2.584 1 88.81 559 ALA B N 1
ATOM 9742 C CA . ALA B 1 559 ? -9.453 -10.359 -1.317 1 88.81 559 ALA B CA 1
ATOM 9743 C C . ALA B 1 559 ? -10.367 -11.039 -0.298 1 88.81 559 ALA B C 1
ATOM 9745 O O . ALA B 1 559 ? -9.883 -11.594 0.695 1 88.81 559 ALA B O 1
ATOM 9746 N N . ASN B 1 560 ? -11.672 -10.977 -0.425 1 91.94 560 ASN B N 1
ATOM 9747 C CA . ASN B 1 560 ? -12.547 -11.555 0.592 1 91.94 560 ASN B CA 1
ATOM 9748 C C . ASN B 1 560 ? -13.406 -12.672 0.022 1 91.94 560 ASN B C 1
ATOM 9750 O O . ASN B 1 560 ? -14.297 -13.188 0.707 1 91.94 560 ASN B O 1
ATOM 9754 N N . LYS B 1 561 ? -13.281 -13.023 -1.213 1 91.06 561 LYS B N 1
ATOM 9755 C CA . LYS B 1 561 ? -14.094 -14.062 -1.837 1 91.06 561 LYS B CA 1
ATOM 9756 C C . LYS B 1 561 ? -13.953 -15.391 -1.104 1 91.06 561 LYS B C 1
ATOM 9758 O O . LYS B 1 561 ? -14.93 -16.125 -0.923 1 91.06 561 LYS B O 1
ATOM 9763 N N . ASP B 1 562 ? -12.711 -15.719 -0.643 1 86.88 562 ASP B N 1
ATOM 9764 C CA . ASP B 1 562 ? -12.484 -16.984 0.052 1 86.88 562 ASP B CA 1
ATOM 9765 C C . ASP B 1 562 ? -13.148 -16.969 1.429 1 86.88 562 ASP B C 1
ATOM 9767 O O . ASP B 1 562 ? -13.688 -18 1.87 1 86.88 562 ASP B O 1
ATOM 9771 N N . PHE B 1 563 ? -13.094 -15.883 2.025 1 90.81 563 PHE B N 1
ATOM 9772 C CA . PHE B 1 563 ? -13.758 -15.758 3.316 1 90.81 563 PHE B CA 1
ATOM 9773 C C . PHE B 1 563 ? -15.273 -15.859 3.158 1 90.81 563 PHE B C 1
ATOM 9775 O O . PHE B 1 563 ? -15.953 -16.453 4 1 90.81 563 PHE B O 1
ATOM 9782 N N . PHE B 1 564 ? -15.781 -15.328 2.113 1 94.12 564 PHE B N 1
ATOM 9783 C CA . PHE B 1 564 ? -17.203 -15.406 1.803 1 94.12 564 PHE B CA 1
ATOM 9784 C C . PHE B 1 564 ? -17.641 -16.844 1.635 1 94.12 564 PHE B C 1
ATOM 9786 O O . PHE B 1 564 ? -18.641 -17.266 2.232 1 94.12 564 PHE B O 1
ATOM 9793 N N . LEU B 1 565 ? -16.891 -17.547 0.878 1 92.19 565 LEU B N 1
ATOM 9794 C CA . LEU B 1 565 ? -17.234 -18.938 0.613 1 92.19 565 LEU B CA 1
ATOM 9795 C C . LEU B 1 565 ? -17.125 -19.781 1.882 1 92.19 565 LEU B C 1
ATOM 9797 O O . LEU B 1 565 ? -18.031 -20.562 2.195 1 92.19 565 LEU B O 1
ATOM 9801 N N . LYS B 1 566 ? -16.109 -19.547 2.582 1 89.44 566 LYS B N 1
ATOM 9802 C CA . LYS B 1 566 ? -15.906 -20.297 3.82 1 89.44 566 LYS B CA 1
ATOM 9803 C C . LYS B 1 566 ? -17.016 -19.984 4.832 1 89.44 566 LYS B C 1
ATOM 9805 O O . LYS B 1 566 ? -17.5 -20.891 5.508 1 89.44 566 LYS B O 1
ATOM 9810 N N . SER B 1 567 ? -17.359 -18.75 4.895 1 93.31 567 SER B N 1
ATOM 9811 C CA . SER B 1 567 ? -18.391 -18.344 5.828 1 93.31 567 SER B CA 1
ATOM 9812 C C . SER B 1 567 ? -19.766 -18.891 5.41 1 93.31 567 SER B C 1
ATOM 9814 O O . SER B 1 567 ? -20.547 -19.297 6.254 1 93.31 567 SER B O 1
ATOM 9816 N N . LEU B 1 568 ? -20.031 -18.844 4.129 1 94.12 568 LEU B N 1
ATOM 9817 C CA . LEU B 1 568 ? -21.297 -19.359 3.623 1 94.12 568 LEU B CA 1
ATOM 9818 C C . LEU B 1 568 ? -21.406 -20.859 3.865 1 94.12 568 LEU B C 1
ATOM 9820 O O . LEU B 1 568 ? -22.438 -21.328 4.363 1 94.12 568 LEU B O 1
ATOM 9824 N N . TYR B 1 569 ? -20.375 -21.578 3.586 1 91.81 569 TYR B N 1
ATOM 9825 C CA . TYR B 1 569 ? -20.359 -23.031 3.779 1 91.81 569 TYR B CA 1
ATOM 9826 C C . TYR B 1 569 ? -20.5 -23.375 5.254 1 91.81 569 TYR B C 1
ATOM 9828 O O . TYR B 1 569 ? -21.203 -24.328 5.609 1 91.81 569 TYR B O 1
ATOM 9836 N N . GLY B 1 570 ? -19.812 -22.594 6.078 1 89.62 570 GLY B N 1
ATOM 9837 C CA . GLY B 1 570 ? -19.859 -22.844 7.512 1 89.62 570 GLY B CA 1
ATOM 9838 C C . GLY B 1 570 ? -21.219 -22.531 8.125 1 89.62 570 GLY B C 1
ATOM 9839 O O . GLY B 1 570 ? -21.672 -23.25 9.016 1 89.62 570 GLY B O 1
ATOM 9840 N N . THR B 1 571 ? -21.859 -21.531 7.609 1 88.81 571 THR B N 1
ATOM 9841 C CA . THR B 1 571 ? -23.141 -21.109 8.164 1 88.81 571 THR B CA 1
ATOM 9842 C C . THR B 1 571 ? -24.266 -22.031 7.695 1 88.81 571 THR B C 1
ATOM 9844 O O . THR B 1 571 ? -25.156 -22.375 8.469 1 88.81 571 THR B O 1
ATOM 9847 N N . VAL B 1 572 ? -24.266 -22.344 6.414 1 87.81 572 VAL B N 1
ATOM 9848 C CA . VAL B 1 572 ? -25.297 -23.219 5.867 1 87.81 572 VAL B CA 1
ATOM 9849 C C . VAL B 1 572 ? -25 -24.672 6.27 1 87.81 572 VAL B C 1
ATOM 9851 O O . VAL B 1 572 ? -25.938 -25.469 6.422 1 87.81 572 VAL B O 1
ATOM 9854 N N . GLY B 1 573 ? -23.719 -25.031 6.48 1 85.5 573 GLY B N 1
ATOM 9855 C CA . GLY B 1 573 ? -23.312 -26.344 6.961 1 85.5 573 GLY B CA 1
ATOM 9856 C C . GLY B 1 573 ? -23.109 -27.344 5.844 1 85.5 573 GLY B C 1
ATOM 9857 O O . GLY B 1 573 ? -22.938 -28.547 6.102 1 85.5 573 GLY B O 1
ATOM 9858 N N . VAL B 1 574 ? -23.328 -26.938 4.605 1 86.31 574 VAL B N 1
ATOM 9859 C CA . VAL B 1 574 ? -23.188 -27.859 3.486 1 86.31 574 VAL B CA 1
ATOM 9860 C C . VAL B 1 574 ? -22.188 -27.312 2.471 1 86.31 574 VAL B C 1
ATOM 9862 O O . VAL B 1 574 ? -22.375 -26.203 1.941 1 86.31 574 VAL B O 1
ATOM 9865 N N . GLU B 1 575 ? -21.172 -27.984 2.297 1 86.69 575 GLU B N 1
ATOM 9866 C CA . GLU B 1 575 ? -20.234 -27.672 1.222 1 86.69 575 GLU B CA 1
ATOM 9867 C C . GLU B 1 575 ? -20.516 -28.516 -0.017 1 86.69 575 GLU B C 1
ATOM 9869 O O . GLU B 1 575 ? -20.422 -29.75 0.027 1 86.69 575 GLU B O 1
ATOM 9874 N N . PRO B 1 576 ? -20.844 -27.812 -1.048 1 86.38 576 PRO B N 1
ATOM 9875 C CA . PRO B 1 576 ? -21.281 -28.547 -2.238 1 86.38 576 PRO B CA 1
ATOM 9876 C C . PRO B 1 576 ? -20.25 -29.547 -2.725 1 86.38 576 PRO B C 1
ATOM 9878 O O . PRO B 1 576 ? -20.594 -30.656 -3.129 1 86.38 576 PRO B O 1
ATOM 9881 N N . PHE B 1 577 ? -19.078 -29.219 -2.66 1 79.25 577 PHE B N 1
ATOM 9882 C CA . PHE B 1 577 ? -18.016 -30.094 -3.15 1 79.25 577 PHE B CA 1
ATOM 9883 C C . PHE B 1 577 ? -17.922 -31.359 -2.312 1 79.25 577 PHE B C 1
ATOM 9885 O O . PHE B 1 577 ? -17.797 -32.469 -2.855 1 79.25 577 PHE B O 1
ATOM 9892 N N . LEU B 1 578 ? -17.984 -31.266 -1.05 1 79.75 578 LEU B N 1
ATOM 9893 C CA . LEU B 1 578 ? -17.906 -32.406 -0.149 1 79.75 578 LEU B CA 1
ATOM 9894 C C . LEU B 1 578 ? -19.172 -33.281 -0.251 1 79.75 578 LEU B C 1
ATOM 9896 O O . LEU B 1 578 ? -19.094 -34.5 -0.155 1 79.75 578 LEU B O 1
ATOM 9900 N N . GLU B 1 579 ? -20.25 -32.562 -0.45 1 83.81 579 GLU B N 1
ATOM 9901 C CA . GLU B 1 579 ? -21.5 -33.312 -0.583 1 83.81 579 GLU B CA 1
ATOM 9902 C C . GLU B 1 579 ? -21.531 -34.125 -1.874 1 83.81 579 GLU B C 1
ATOM 9904 O O . GLU B 1 579 ? -22.031 -35.25 -1.888 1 83.81 579 GLU B O 1
ATOM 9909 N N . MET B 1 580 ? -21.047 -33.531 -2.916 1 82 580 MET B N 1
ATOM 9910 C CA . MET B 1 580 ? -20.984 -34.25 -4.191 1 82 580 MET B CA 1
ATOM 9911 C C . MET B 1 580 ? -20.047 -35.438 -4.105 1 82 580 MET B C 1
ATOM 9913 O O . MET B 1 580 ? -20.328 -36.5 -4.672 1 82 580 MET B O 1
ATOM 9917 N N . ALA B 1 581 ? -18.953 -35.281 -3.432 1 75 581 ALA B N 1
ATOM 9918 C CA . ALA B 1 581 ? -18 -36.375 -3.25 1 75 581 ALA B CA 1
ATOM 9919 C C . ALA B 1 581 ? -18.609 -37.5 -2.406 1 75 581 ALA B C 1
ATOM 9921 O O . ALA B 1 581 ? -18.391 -38.656 -2.682 1 75 581 ALA B O 1
ATOM 9922 N N . ARG B 1 582 ? -19.297 -37.125 -1.408 1 78.81 582 ARG B N 1
ATOM 9923 C CA . ARG B 1 582 ? -19.969 -38.094 -0.556 1 78.81 582 ARG B CA 1
ATOM 9924 C C . ARG B 1 582 ? -21.016 -38.875 -1.341 1 78.81 582 ARG B C 1
ATOM 9926 O O . ARG B 1 582 ? -21.156 -40.094 -1.172 1 78.81 582 ARG B O 1
ATOM 9933 N N . ARG B 1 583 ? -21.734 -38.125 -2.18 1 80.81 583 ARG B N 1
ATOM 9934 C CA . ARG B 1 583 ? -22.75 -38.75 -3 1 80.81 583 ARG B CA 1
ATOM 9935 C C . ARG B 1 583 ? -22.125 -39.719 -4.004 1 80.81 583 ARG B C 1
ATOM 9937 O O . ARG B 1 583 ? -22.656 -40.812 -4.242 1 80.81 583 ARG B O 1
ATOM 9944 N N . ARG B 1 584 ? -21.078 -39.344 -4.574 1 77.38 584 ARG B N 1
ATOM 9945 C CA . ARG B 1 584 ? -20.375 -40.156 -5.539 1 77.38 584 ARG B CA 1
ATOM 9946 C C . ARG B 1 584 ? -19.812 -41.438 -4.867 1 77.38 584 ARG B C 1
ATOM 9948 O O . ARG B 1 584 ? -19.875 -42.5 -5.438 1 77.38 584 ARG B O 1
ATOM 9955 N N . LYS B 1 585 ? -19.25 -41.281 -3.713 1 75.31 585 LYS B N 1
ATOM 9956 C CA . LYS B 1 585 ? -18.719 -42.438 -2.961 1 75.31 585 LYS B CA 1
ATOM 9957 C C . LYS B 1 585 ? -19.844 -43.406 -2.574 1 75.31 585 LYS B C 1
ATOM 9959 O O . LYS B 1 585 ? -19.672 -44.625 -2.639 1 75.31 585 LYS B O 1
ATOM 9964 N N . ALA B 1 586 ? -20.875 -42.812 -2.166 1 77.5 586 ALA B N 1
ATOM 9965 C CA . ALA B 1 586 ? -22.016 -43.625 -1.785 1 77.5 586 ALA B CA 1
ATOM 9966 C C . ALA B 1 586 ? -22.578 -44.375 -2.986 1 77.5 586 ALA B C 1
ATOM 9968 O O . ALA B 1 586 ? -22.969 -45.531 -2.863 1 77.5 586 ALA B O 1
ATOM 9969 N N . GLU B 1 587 ? -22.609 -43.656 -4.102 1 78.56 587 GLU B N 1
ATOM 9970 C CA . GLU B 1 587 ? -23.062 -44.281 -5.34 1 78.56 587 GLU B CA 1
ATOM 9971 C C . GLU B 1 587 ? -22.125 -45.438 -5.746 1 78.56 587 GLU B C 1
ATOM 9973 O O . GLU B 1 587 ? -22.594 -46.5 -6.191 1 78.56 587 GLU B O 1
ATOM 9978 N N . LYS B 1 588 ? -20.875 -45.188 -5.629 1 75.81 588 LYS B N 1
ATOM 9979 C CA . LYS B 1 588 ? -19.891 -46.219 -5.973 1 75.81 588 LYS B CA 1
ATOM 9980 C C . LYS B 1 588 ? -20 -47.406 -5.043 1 75.81 588 LYS B C 1
ATOM 9982 O O . LYS B 1 588 ? -19.922 -48.562 -5.488 1 75.81 588 LYS B O 1
ATOM 9987 N N . LYS B 1 589 ? -20.109 -47.125 -3.812 1 77.19 589 LYS B N 1
ATOM 9988 C CA . LYS B 1 589 ? -20.266 -48.188 -2.838 1 77.19 589 LYS B CA 1
ATOM 9989 C C . LYS B 1 589 ? -21.531 -49 -3.109 1 77.19 589 LYS B C 1
ATOM 9991 O O . LYS B 1 589 ? -21.547 -50.219 -2.98 1 77.19 589 LYS B O 1
ATOM 9996 N N . ALA B 1 590 ? -22.578 -48.219 -3.438 1 76 590 ALA B N 1
ATOM 9997 C CA . ALA B 1 590 ? -23.844 -48.875 -3.744 1 76 590 ALA B CA 1
ATOM 9998 C C . ALA B 1 590 ? -23.719 -49.75 -4.988 1 76 590 ALA B C 1
ATOM 10000 O O . ALA B 1 590 ? -24.234 -50.844 -5.023 1 76 590 ALA B O 1
ATOM 10001 N N . LYS B 1 591 ? -23 -49.25 -5.934 1 76.81 591 LYS B N 1
ATOM 10002 C CA . LYS B 1 591 ? -22.781 -50 -7.16 1 76.81 591 LYS B CA 1
ATOM 10003 C C . LYS B 1 591 ? -21.922 -51.25 -6.898 1 76.81 591 LYS B C 1
ATOM 10005 O O . LYS B 1 591 ? -22.188 -52.312 -7.461 1 76.81 591 LYS B O 1
ATOM 10010 N N . GLU B 1 592 ? -20.906 -51.062 -6.09 1 77.25 592 GLU B N 1
ATOM 10011 C CA . GLU B 1 592 ? -20.047 -52.219 -5.742 1 77.25 592 GLU B CA 1
ATOM 10012 C C . GLU B 1 592 ? -20.828 -53.281 -4.965 1 77.25 592 GLU B C 1
ATOM 10014 O O . GLU B 1 592 ? -20.641 -54.469 -5.199 1 77.25 592 GLU B O 1
ATOM 10019 N N . MET B 1 593 ? -21.578 -52.781 -4.055 1 76.12 593 MET B N 1
ATOM 10020 C CA . MET B 1 593 ? -22.391 -53.719 -3.271 1 76.12 593 MET B CA 1
ATOM 10021 C C . MET B 1 593 ? -23.375 -54.438 -4.16 1 76.12 593 MET B C 1
ATOM 10023 O O . MET B 1 593 ? -23.609 -55.656 -3.979 1 76.12 593 MET B O 1
ATOM 10027 N N . PHE B 1 594 ? -23.891 -53.656 -5.105 1 71.25 594 PHE B N 1
ATOM 10028 C CA . PHE B 1 594 ? -24.844 -54.25 -6.047 1 71.25 594 PHE B CA 1
ATOM 10029 C C . PHE B 1 594 ? -24.156 -55.281 -6.938 1 71.25 594 PHE B C 1
ATOM 10031 O O . PHE B 1 594 ? -24.703 -56.344 -7.199 1 71.25 594 PHE B O 1
ATOM 10038 N N . SER B 1 595 ? -23.094 -54.906 -7.414 1 75.69 595 SER B N 1
ATOM 10039 C CA . SER B 1 595 ? -22.344 -55.812 -8.273 1 75.69 595 SER B CA 1
ATOM 10040 C C . SER B 1 595 ? -21.953 -57.094 -7.52 1 75.69 595 SER B C 1
ATOM 10042 O O . SER B 1 595 ? -22 -58.188 -8.078 1 75.69 595 SER B O 1
ATOM 10044 N N . LYS B 1 596 ? -21.688 -56.938 -6.309 1 76.69 596 LYS B N 1
ATOM 10045 C CA . LYS B 1 596 ? -21.359 -58.094 -5.488 1 76.69 596 LYS B CA 1
ATOM 10046 C C . LYS B 1 596 ? -22.594 -58.969 -5.25 1 76.69 596 LYS B C 1
ATOM 10048 O O . LYS B 1 596 ? -22.5 -60.188 -5.285 1 76.69 596 LYS B O 1
ATOM 10053 N N . GLN B 1 597 ? -23.609 -58.281 -4.961 1 70.69 597 GLN B N 1
ATOM 10054 C CA . GLN B 1 597 ? -24.844 -59 -4.703 1 70.69 597 GLN B CA 1
ATOM 10055 C C . GLN B 1 597 ? -25.375 -59.656 -5.977 1 70.69 597 GLN B C 1
ATOM 10057 O O . GLN B 1 597 ? -25.891 -60.781 -5.934 1 70.69 597 GLN B O 1
ATOM 10062 N N . ALA B 1 598 ? -25.344 -58.875 -7.086 1 66.69 598 ALA B N 1
ATOM 10063 C CA . ALA B 1 598 ? -25.75 -59.406 -8.375 1 66.69 598 ALA B CA 1
ATOM 10064 C C . ALA B 1 598 ? -24.922 -60.656 -8.719 1 66.69 598 ALA B C 1
ATOM 10066 O O . ALA B 1 598 ? -25.469 -61.656 -9.234 1 66.69 598 ALA B O 1
ATOM 10067 N N . LYS B 1 599 ? -23.703 -60.594 -8.5 1 70.06 599 LYS B N 1
ATOM 10068 C CA . LYS B 1 599 ? -22.859 -61.75 -8.742 1 70.06 599 LYS B CA 1
ATOM 10069 C C . LYS B 1 599 ? -23.25 -62.938 -7.824 1 70.06 599 LYS B C 1
ATOM 10071 O O . LYS B 1 599 ? -23.188 -64.062 -8.227 1 70.06 599 LYS B O 1
ATOM 10076 N N . ALA B 1 600 ? -23.641 -62.5 -6.723 1 68.44 600 ALA B N 1
ATOM 10077 C CA . ALA B 1 600 ? -24.016 -63.562 -5.777 1 68.44 600 ALA B CA 1
ATOM 10078 C C . ALA B 1 600 ? -25.406 -64.125 -6.086 1 68.44 600 ALA B C 1
ATOM 10080 O O . ALA B 1 600 ? -25.641 -65.312 -5.953 1 68.44 600 ALA B O 1
ATOM 10081 N N . ASN B 1 601 ? -26.312 -63.125 -6.238 1 62.09 601 ASN B N 1
ATOM 10082 C CA . ASN B 1 601 ? -27.672 -63.625 -6.379 1 62.09 601 ASN B CA 1
ATOM 10083 C C . ASN B 1 601 ? -28.047 -63.844 -7.844 1 62.09 601 ASN B C 1
ATOM 10085 O O . ASN B 1 601 ? -29.156 -64.312 -8.148 1 62.09 601 ASN B O 1
ATOM 10089 N N . GLY B 1 602 ? -27.219 -63.875 -8.938 1 54.97 602 GLY B N 1
ATOM 10090 C CA . GLY B 1 602 ? -27.5 -64.125 -10.336 1 54.97 602 GLY B CA 1
ATOM 10091 C C . GLY B 1 602 ? -28.438 -63.125 -10.969 1 54.97 602 GLY B C 1
ATOM 10092 O O . GLY B 1 602 ? -28.859 -63.312 -12.109 1 54.97 602 GLY B O 1
ATOM 10093 N N . ASP B 1 603 ? -29.312 -62.406 -10.25 1 51.66 603 ASP B N 1
ATOM 10094 C CA . ASP B 1 603 ? -30.406 -61.625 -10.797 1 51.66 603 ASP B CA 1
ATOM 10095 C C . ASP B 1 603 ? -29.938 -60.219 -11.203 1 51.66 603 ASP B C 1
ATOM 10097 O O . ASP B 1 603 ? -29.25 -59.531 -10.43 1 51.66 603 ASP B O 1
ATOM 10101 N N . LYS B 1 604 ? -29.797 -59.812 -12.477 1 51.44 604 LYS B N 1
ATOM 10102 C CA . LYS B 1 604 ? -29.297 -58.688 -13.234 1 51.44 604 LYS B CA 1
ATOM 10103 C C . LYS B 1 604 ? -30.094 -57.406 -12.898 1 51.44 604 LYS B C 1
ATOM 10105 O O . LYS B 1 604 ? -29.641 -56.312 -13.188 1 51.44 604 LYS B O 1
ATOM 10110 N N . ASN B 1 605 ? -31.531 -57.406 -12.664 1 47.31 605 ASN B N 1
ATOM 10111 C CA . ASN B 1 605 ? -32.375 -56.25 -12.945 1 47.31 605 ASN B CA 1
ATOM 10112 C C . ASN B 1 605 ? -32.406 -55.281 -11.773 1 47.31 605 ASN B C 1
ATOM 10114 O O . ASN B 1 605 ? -33.094 -54.25 -11.828 1 47.31 605 ASN B O 1
ATOM 10118 N N . THR B 1 606 ? -31.969 -55.562 -10.555 1 45.22 606 THR B N 1
ATOM 10119 C CA . THR B 1 606 ? -32.375 -54.75 -9.406 1 45.22 606 THR B CA 1
ATOM 10120 C C . THR B 1 606 ? -31.438 -53.562 -9.211 1 45.22 606 THR B C 1
ATOM 10122 O O . THR B 1 606 ? -31.531 -52.875 -8.211 1 45.22 606 THR B O 1
ATOM 10125 N N . GLY B 1 607 ? -30.547 -53.219 -10.008 1 46.5 607 GLY B N 1
ATOM 10126 C CA . GLY B 1 607 ? -29.516 -52.219 -9.766 1 46.5 607 GLY B CA 1
ATOM 10127 C C . GLY B 1 607 ? -30.062 -50.812 -9.766 1 46.5 607 GLY B C 1
ATOM 10128 O O . GLY B 1 607 ? -29.438 -49.906 -9.195 1 46.5 607 GLY B O 1
ATOM 10129 N N . GLU B 1 608 ? -31.094 -50.469 -10.562 1 48.22 608 GLU B N 1
ATOM 10130 C CA . GLU B 1 608 ? -31.531 -49.094 -10.742 1 48.22 608 GLU B CA 1
ATOM 10131 C C . GLU B 1 608 ? -32.219 -48.562 -9.492 1 48.22 608 GLU B C 1
ATOM 10133 O O . GLU B 1 608 ? -32.125 -47.375 -9.164 1 48.22 608 GLU B O 1
ATOM 10138 N N . VAL B 1 609 ? -32.969 -49.344 -8.727 1 48 609 VAL B N 1
ATOM 10139 C CA . VAL B 1 609 ? -33.844 -48.875 -7.648 1 48 609 VAL B CA 1
ATOM 10140 C C . VAL B 1 609 ? -33 -48.344 -6.5 1 48 609 VAL B C 1
ATOM 10142 O O . VAL B 1 609 ? -33.375 -47.344 -5.855 1 48 609 VAL B O 1
ATOM 10145 N N . VAL B 1 610 ? -31.859 -48.812 -6.203 1 46.47 610 VAL B N 1
ATOM 10146 C CA . VAL B 1 610 ? -31.141 -48.469 -4.984 1 46.47 610 VAL B CA 1
ATOM 10147 C C . VAL B 1 610 ? -30.469 -47.094 -5.152 1 46.47 610 VAL B C 1
ATOM 10149 O O . VAL B 1 610 ? -30.344 -46.344 -4.191 1 46.47 610 VAL B O 1
ATOM 10152 N N . ILE B 1 611 ? -30.219 -46.719 -6.289 1 48.28 611 ILE B N 1
ATOM 10153 C CA . ILE B 1 611 ? -29.516 -45.438 -6.52 1 48.28 611 ILE B CA 1
ATOM 10154 C C . ILE B 1 611 ? -30.406 -44.281 -6.09 1 48.28 611 ILE B C 1
ATOM 10156 O O . ILE B 1 611 ? -29.938 -43.312 -5.52 1 48.28 611 ILE B O 1
ATOM 10160 N N . GLY B 1 612 ? -31.766 -44.344 -6.293 1 48.84 612 GLY B N 1
ATOM 10161 C CA . GLY B 1 612 ? -32.688 -43.25 -5.961 1 48.84 612 GLY B CA 1
ATOM 10162 C C . GLY B 1 612 ? -32.781 -43 -4.473 1 48.84 612 GLY B C 1
ATOM 10163 O O . GLY B 1 612 ? -33.156 -41.875 -4.059 1 48.84 612 GLY B O 1
ATOM 10164 N N . LEU B 1 613 ? -32.656 -43.938 -3.6 1 46.59 613 LEU B N 1
ATOM 10165 C CA . LEU B 1 613 ? -32.969 -43.844 -2.174 1 46.59 613 LEU B CA 1
ATOM 10166 C C . LEU B 1 613 ? -31.875 -43.062 -1.431 1 46.59 613 LEU B C 1
ATOM 10168 O O . LEU B 1 613 ? -32.125 -42.562 -0.331 1 46.59 613 LEU B O 1
ATOM 10172 N N . VAL B 1 614 ? -30.688 -42.969 -1.792 1 48 614 VAL B N 1
ATOM 10173 C CA . VAL B 1 614 ? -29.625 -42.438 -0.956 1 48 614 VAL B CA 1
ATOM 10174 C C . VAL B 1 614 ? -29.578 -40.906 -1.092 1 48 614 VAL B C 1
ATOM 10176 O O . VAL B 1 614 ? -28.672 -40.25 -0.56 1 48 614 VAL B O 1
ATOM 10179 N N . GLN B 1 615 ? -30.375 -40.375 -1.825 1 52.28 615 GLN B N 1
ATOM 10180 C CA . GLN B 1 615 ? -30.234 -38.906 -1.864 1 52.28 615 GLN B CA 1
ATOM 10181 C C . GLN B 1 615 ? -30.719 -38.281 -0.566 1 52.28 615 GLN B C 1
ATOM 10183 O O . GLN B 1 615 ? -31.922 -38.281 -0.279 1 52.28 615 GLN B O 1
ATOM 10188 N N . ARG B 1 616 ? -29.969 -38.344 0.518 1 55.84 616 ARG B N 1
ATOM 10189 C CA . ARG B 1 616 ? -30.266 -37.594 1.726 1 55.84 616 ARG B CA 1
ATOM 10190 C C . ARG B 1 616 ? -30.703 -36.156 1.382 1 55.84 616 ARG B C 1
ATOM 10192 O O . ARG B 1 616 ? -29.953 -35.438 0.747 1 55.84 616 ARG B O 1
ATOM 10199 N N . GLU B 1 617 ? -31.984 -35.906 1.391 1 64.12 617 GLU B N 1
ATOM 10200 C CA . GLU B 1 617 ? -32.594 -34.594 1.158 1 64.12 617 GLU B CA 1
ATOM 10201 C C . GLU B 1 617 ? -32.031 -33.562 2.141 1 64.12 617 GLU B C 1
ATOM 10203 O O . GLU B 1 617 ? -31.938 -33.812 3.34 1 64.12 617 GLU B O 1
ATOM 10208 N N . LEU B 1 618 ? -31.234 -32.688 1.698 1 77.88 618 LEU B N 1
ATOM 10209 C CA . LEU B 1 618 ? -30.75 -31.578 2.516 1 77.88 618 LEU B CA 1
ATOM 10210 C C . LEU B 1 618 ? -31.906 -30.906 3.252 1 77.88 618 LEU B C 1
ATOM 10212 O O . LEU B 1 618 ? -33.062 -30.953 2.799 1 77.88 618 LEU B O 1
ATOM 10216 N N . GLU B 1 619 ? -31.703 -30.5 4.418 1 79.94 619 GLU B N 1
ATOM 10217 C CA . GLU B 1 619 ? -32.719 -29.859 5.27 1 79.94 619 GLU B CA 1
ATOM 10218 C C . GLU B 1 619 ? -33.219 -28.578 4.641 1 79.94 619 GLU B C 1
ATOM 10220 O O . GLU B 1 619 ? -34.312 -28.109 4.98 1 79.94 619 GLU B O 1
ATOM 10225 N N . PHE B 1 620 ? -32.469 -28.047 3.709 1 87.81 620 PHE B N 1
ATOM 10226 C CA . PHE B 1 620 ? -32.906 -26.828 3.041 1 87.81 620 PHE B CA 1
ATOM 10227 C C . PHE B 1 620 ? -32.844 -26.984 1.526 1 87.81 620 PHE B C 1
ATOM 10229 O O . PHE B 1 620 ? -32.031 -27.766 1.02 1 87.81 620 PHE B O 1
ATOM 10236 N N . HIS B 1 621 ? -33.75 -26.266 0.815 1 90.06 621 HIS B N 1
ATOM 10237 C CA . HIS B 1 621 ? -33.812 -26.422 -0.634 1 90.06 621 HIS B CA 1
ATOM 10238 C C . HIS B 1 621 ? -33.375 -25.141 -1.341 1 90.06 621 HIS B C 1
ATOM 10240 O O . HIS B 1 621 ? -33.094 -25.156 -2.539 1 90.06 621 HIS B O 1
ATOM 10246 N N . THR B 1 622 ? -33.344 -24.016 -0.61 1 94 622 THR B N 1
ATOM 10247 C CA . THR B 1 622 ? -33.031 -22.734 -1.249 1 94 622 THR B CA 1
ATOM 10248 C C . THR B 1 622 ? -32.188 -21.875 -0.328 1 94 622 THR B C 1
ATOM 10250 O O . THR B 1 622 ? -32.375 -21.859 0.889 1 94 622 THR B O 1
ATOM 10253 N N . ILE B 1 623 ? -31.219 -21.234 -0.869 1 95.19 623 ILE B N 1
ATOM 10254 C CA . ILE B 1 623 ? -30.406 -20.234 -0.18 1 95.19 623 ILE B CA 1
ATOM 10255 C C . ILE B 1 623 ? -30.672 -18.859 -0.775 1 95.19 623 ILE B C 1
ATOM 10257 O O . ILE B 1 623 ? -30.609 -18.672 -1.992 1 95.19 623 ILE B O 1
ATOM 10261 N N . VAL B 1 624 ? -31.062 -17.938 0.018 1 95.62 624 VAL B N 1
ATOM 10262 C CA . VAL B 1 624 ? -31.266 -16.562 -0.415 1 95.62 624 VAL B CA 1
ATOM 10263 C C . VAL B 1 624 ? -30.094 -15.688 0.043 1 95.62 624 VAL B C 1
ATOM 10265 O O . VAL B 1 624 ? -29.844 -15.562 1.243 1 95.62 624 VAL B O 1
ATOM 10268 N N . LEU B 1 625 ? -29.375 -15.164 -0.904 1 96.12 625 LEU B N 1
ATOM 10269 C CA . LEU B 1 625 ? -28.266 -14.266 -0.596 1 96.12 625 LEU B CA 1
ATOM 10270 C C . LEU B 1 625 ? -28.75 -12.82 -0.507 1 96.12 625 LEU B C 1
ATOM 10272 O O . LEU B 1 625 ? -29.203 -12.25 -1.506 1 96.12 625 LEU B O 1
ATOM 10276 N N . ASP B 1 626 ? -28.703 -12.297 0.667 1 94.81 626 ASP B N 1
ATOM 10277 C CA . ASP B 1 626 ? -29.047 -10.891 0.864 1 94.81 626 ASP B CA 1
ATOM 10278 C C . ASP B 1 626 ? -27.875 -9.984 0.475 1 94.81 626 ASP B C 1
ATOM 10280 O O . ASP B 1 626 ? -26.891 -9.875 1.214 1 94.81 626 ASP B O 1
ATOM 10284 N N . CYS B 1 627 ? -28.016 -9.305 -0.647 1 93.62 627 CYS B N 1
ATOM 10285 C CA . CYS B 1 627 ? -26.938 -8.469 -1.175 1 93.62 627 CYS B CA 1
ATOM 10286 C C . CYS B 1 627 ? -27.156 -7.004 -0.823 1 93.62 627 CYS B C 1
ATOM 10288 O O . CYS B 1 627 ? -26.703 -6.113 -1.534 1 93.62 627 CYS B O 1
ATOM 10290 N N . SER B 1 628 ? -27.875 -6.746 0.249 1 89.62 628 SER B N 1
ATOM 10291 C CA . SER B 1 628 ? -28.172 -5.371 0.638 1 89.62 628 SER B CA 1
ATOM 10292 C C . SER B 1 628 ? -26.922 -4.648 1.127 1 89.62 628 SER B C 1
ATOM 10294 O O . SER B 1 628 ? -26.844 -3.42 1.037 1 89.62 628 SER B O 1
ATOM 10296 N N . ALA B 1 629 ? -25.953 -5.426 1.565 1 90.75 629 ALA B N 1
ATOM 10297 C CA . ALA B 1 629 ? -24.75 -4.812 2.115 1 90.75 629 ALA B CA 1
ATOM 10298 C C . ALA B 1 629 ? -23.594 -4.895 1.122 1 90.75 629 ALA B C 1
ATOM 10300 O O . ALA B 1 629 ? -22.453 -4.594 1.468 1 90.75 629 ALA B O 1
ATOM 10301 N N . ILE B 1 630 ? -23.844 -5.262 -0.124 1 92.94 630 ILE B N 1
ATOM 10302 C CA . ILE B 1 630 ? -22.797 -5.387 -1.14 1 92.94 630 ILE B CA 1
ATOM 10303 C C . ILE B 1 630 ? -22.906 -4.227 -2.129 1 92.94 630 ILE B C 1
ATOM 10305 O O . ILE B 1 630 ? -23.719 -4.27 -3.061 1 92.94 630 ILE B O 1
ATOM 10309 N N . PRO B 1 631 ? -22.078 -3.27 -1.944 1 90.31 631 PRO B N 1
ATOM 10310 C CA . PRO B 1 631 ? -22.203 -2.096 -2.811 1 90.31 631 PRO B CA 1
ATOM 10311 C C . PRO B 1 631 ? -21.656 -2.334 -4.211 1 90.31 631 PRO B C 1
ATOM 10313 O O . PRO B 1 631 ? -22.141 -1.745 -5.184 1 90.31 631 PRO B O 1
ATOM 10316 N N . PHE B 1 632 ? -20.703 -3.135 -4.348 1 90.75 632 PHE B N 1
ATOM 10317 C CA . PHE B 1 632 ? -20.141 -3.424 -5.668 1 90.75 632 PHE B CA 1
ATOM 10318 C C . PHE B 1 632 ? -19.578 -4.836 -5.719 1 90.75 632 PHE B C 1
ATOM 10320 O O . PHE B 1 632 ? -19.344 -5.453 -4.676 1 90.75 632 PHE B O 1
ATOM 10327 N N . LEU B 1 633 ? -19.406 -5.289 -6.957 1 91.75 633 LEU B N 1
ATOM 10328 C CA . LEU B 1 633 ? -18.875 -6.609 -7.281 1 91.75 633 LEU B CA 1
ATOM 10329 C C . LEU B 1 633 ? -17.766 -6.508 -8.305 1 91.75 633 LEU B C 1
ATOM 10331 O O . LEU B 1 633 ? -17.922 -5.879 -9.359 1 91.75 633 LEU B O 1
ATOM 10335 N N . ASP B 1 634 ? -16.625 -7.059 -7.91 1 89.19 634 ASP B N 1
ATOM 10336 C CA . ASP B 1 634 ? -15.547 -7.074 -8.891 1 89.19 634 ASP B CA 1
ATOM 10337 C C . ASP B 1 634 ? -15.594 -8.344 -9.742 1 89.19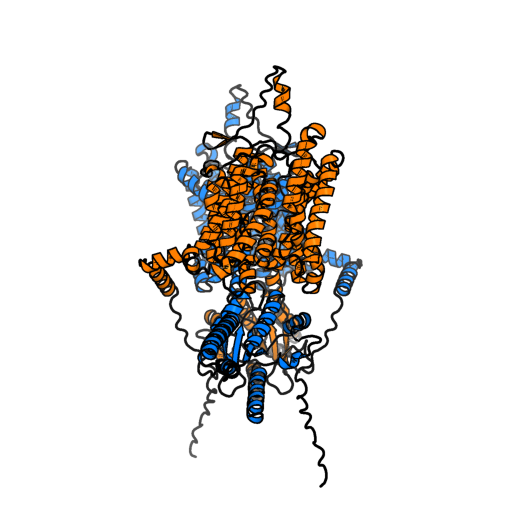 634 ASP B C 1
ATOM 10339 O O . ASP B 1 634 ? -16.516 -9.148 -9.609 1 89.19 634 ASP B O 1
ATOM 10343 N N . SER B 1 635 ? -14.688 -8.539 -10.617 1 89.56 635 SER B N 1
ATOM 10344 C CA . SER B 1 635 ? -14.672 -9.688 -11.516 1 89.56 635 SER B CA 1
ATOM 10345 C C . SER B 1 635 ? -14.523 -10.992 -10.742 1 89.56 635 SER B C 1
ATOM 10347 O O . SER B 1 635 ? -15.148 -12 -11.086 1 89.56 635 SER B O 1
ATOM 10349 N N . ALA B 1 636 ? -13.68 -10.977 -9.734 1 89.62 636 ALA B N 1
ATOM 10350 C CA . ALA B 1 636 ? -13.523 -12.172 -8.906 1 89.62 636 ALA B CA 1
ATOM 10351 C C . ALA B 1 636 ? -14.812 -12.484 -8.141 1 89.62 636 ALA B C 1
ATOM 10353 O O . ALA B 1 636 ? -15.164 -13.648 -7.957 1 89.62 636 ALA B O 1
ATOM 10354 N N . GLY B 1 637 ? -15.445 -11.422 -7.703 1 92.38 637 GLY B N 1
ATOM 10355 C CA . GLY B 1 637 ? -16.734 -11.609 -7.059 1 92.38 637 GLY B CA 1
ATOM 10356 C C . GLY B 1 637 ? -17.781 -12.18 -7.988 1 92.38 637 GLY B C 1
ATOM 10357 O O . GLY B 1 637 ? -18.562 -13.047 -7.594 1 92.38 637 GLY B O 1
ATOM 10358 N N . LEU B 1 638 ? -17.828 -11.711 -9.172 1 92.94 638 LEU B N 1
ATOM 10359 C CA . LEU B 1 638 ? -18.766 -12.211 -10.172 1 92.94 638 LEU B CA 1
ATOM 10360 C C . LEU B 1 638 ? -18.516 -13.688 -10.453 1 92.94 638 LEU B C 1
ATOM 10362 O O . LEU B 1 638 ? -19.469 -14.477 -10.508 1 92.94 638 LEU B O 1
ATOM 10366 N N . ALA B 1 639 ? -17.281 -14.008 -10.602 1 90.31 639 ALA B N 1
ATOM 10367 C CA . ALA B 1 639 ? -16.922 -15.406 -10.844 1 90.31 639 ALA B CA 1
ATOM 10368 C C . ALA B 1 639 ? -17.312 -16.281 -9.656 1 90.31 639 ALA B C 1
ATOM 10370 O O . ALA B 1 639 ? -17.734 -17.422 -9.828 1 90.31 639 ALA B O 1
ATOM 10371 N N . THR B 1 640 ? -17.188 -15.781 -8.508 1 93 640 THR B N 1
ATOM 10372 C CA . THR B 1 640 ? -17.531 -16.516 -7.293 1 93 640 THR B CA 1
ATOM 10373 C C . THR B 1 640 ? -19.047 -16.75 -7.23 1 93 640 THR B C 1
ATOM 10375 O O . THR B 1 640 ? -19.484 -17.844 -6.879 1 93 640 THR B O 1
ATOM 10378 N N . PHE B 1 641 ? -19.844 -15.734 -7.574 1 94.75 641 PHE B N 1
ATOM 10379 C CA . PHE B 1 641 ? -21.297 -15.875 -7.598 1 94.75 641 PHE B CA 1
ATOM 10380 C C . PHE B 1 641 ? -21.734 -16.922 -8.617 1 94.75 641 PHE B C 1
ATOM 10382 O O . PHE B 1 641 ? -22.578 -17.766 -8.336 1 94.75 641 PHE B O 1
ATOM 10389 N N . LYS B 1 642 ? -21.109 -16.875 -9.773 1 93.12 642 LYS B N 1
ATOM 10390 C CA . LYS B 1 642 ? -21.438 -17.844 -10.82 1 93.12 642 LYS B CA 1
ATOM 10391 C C . LYS B 1 642 ? -21.094 -19.266 -10.391 1 93.12 642 LYS B C 1
ATOM 10393 O O . LYS B 1 642 ? -21.891 -20.172 -10.57 1 93.12 642 LYS B O 1
ATOM 10398 N N . GLY B 1 643 ? -19.875 -19.391 -9.828 1 90.56 643 GLY B N 1
ATOM 10399 C CA . GLY B 1 643 ? -19.469 -20.703 -9.344 1 90.56 643 GLY B CA 1
ATOM 10400 C C . GLY B 1 643 ? -20.328 -21.234 -8.219 1 90.56 643 GLY B C 1
ATOM 10401 O O . GLY B 1 643 ? -20.625 -22.422 -8.164 1 90.56 643 GLY B O 1
ATOM 10402 N N . LEU B 1 644 ? -20.797 -20.359 -7.391 1 93 644 LEU B N 1
ATOM 10403 C CA . LEU B 1 644 ? -21.641 -20.719 -6.254 1 93 644 LEU B CA 1
ATOM 10404 C C . LEU B 1 644 ? -22.984 -21.25 -6.727 1 93 644 LEU B C 1
ATOM 10406 O O . LEU B 1 644 ? -23.453 -22.281 -6.234 1 93 644 LEU B O 1
ATOM 10410 N N . VAL B 1 645 ? -23.625 -20.562 -7.656 1 93.19 645 VAL B N 1
ATOM 10411 C CA . VAL B 1 645 ? -24.938 -20.953 -8.18 1 93.19 645 VAL B CA 1
ATOM 10412 C C . VAL B 1 645 ? -24.812 -22.297 -8.883 1 93.19 645 VAL B C 1
ATOM 10414 O O . VAL B 1 645 ? -25.672 -23.172 -8.711 1 93.19 645 VAL B O 1
ATOM 10417 N N . LYS B 1 646 ? -23.75 -22.484 -9.609 1 90.5 646 LYS B N 1
ATOM 10418 C CA . LYS B 1 646 ? -23.531 -23.719 -10.344 1 90.5 646 LYS B CA 1
ATOM 10419 C C . LYS B 1 646 ? -23.281 -24.891 -9.391 1 90.5 646 LYS B C 1
ATOM 10421 O O . LYS B 1 646 ? -23.844 -25.969 -9.555 1 90.5 646 LYS B O 1
ATOM 10426 N N . GLU B 1 647 ? -22.469 -24.719 -8.414 1 89.94 647 GLU B N 1
ATOM 10427 C CA . GLU B 1 647 ? -22.109 -25.766 -7.469 1 89.94 647 GLU B CA 1
ATOM 10428 C C . GLU B 1 647 ? -23.312 -26.203 -6.637 1 89.94 647 GLU B C 1
ATOM 10430 O O . GLU B 1 647 ? -23.531 -27.406 -6.422 1 89.94 647 GLU B O 1
ATOM 10435 N N . TYR B 1 648 ? -24.094 -25.297 -6.156 1 92.38 648 TYR B N 1
ATOM 10436 C CA . TYR B 1 648 ? -25.25 -25.641 -5.34 1 92.38 648 TYR B CA 1
ATOM 10437 C C . TYR B 1 648 ? -26.359 -26.234 -6.191 1 92.38 648 TYR B C 1
ATOM 10439 O O . TYR B 1 648 ? -27.125 -27.078 -5.723 1 92.38 648 TYR B O 1
ATOM 10447 N N . LYS B 1 649 ? -26.438 -25.734 -7.406 1 90.38 649 LYS B N 1
ATOM 10448 C CA . LYS B 1 649 ? -27.406 -26.328 -8.312 1 90.38 649 LYS B CA 1
ATOM 10449 C C . LYS B 1 649 ? -27.141 -27.828 -8.523 1 90.38 649 LYS B C 1
ATOM 10451 O O . LYS B 1 649 ? -28.078 -28.609 -8.641 1 90.38 649 LYS B O 1
ATOM 10456 N N . GLU B 1 650 ? -25.922 -28.203 -8.531 1 87.25 650 GLU B N 1
ATOM 10457 C CA . GLU B 1 650 ? -25.516 -29.594 -8.711 1 87.25 650 GLU B CA 1
ATOM 10458 C C . GLU B 1 650 ? -25.953 -30.453 -7.531 1 87.25 650 GLU B C 1
ATOM 10460 O O . GLU B 1 650 ? -26.172 -31.656 -7.684 1 87.25 650 GLU B O 1
ATOM 10465 N N . VAL B 1 651 ? -26.109 -29.859 -6.402 1 88.19 651 VAL B N 1
ATOM 10466 C CA . VAL B 1 651 ? -26.516 -30.594 -5.219 1 88.19 651 VAL B CA 1
ATOM 10467 C C . VAL B 1 651 ? -28.031 -30.453 -5.012 1 88.19 651 VAL B C 1
ATOM 10469 O O . VAL B 1 651 ? -28.562 -30.891 -3.996 1 88.19 651 VAL B O 1
ATOM 10472 N N . GLY B 1 652 ? -28.75 -29.703 -5.832 1 86.94 652 GLY B N 1
ATOM 10473 C CA . GLY B 1 652 ? -30.203 -29.578 -5.773 1 86.94 652 GLY B CA 1
ATOM 10474 C C . GLY B 1 652 ? -30.672 -28.406 -4.953 1 86.94 652 GLY B C 1
ATOM 10475 O O . GLY B 1 652 ? -31.797 -28.391 -4.461 1 86.94 652 GLY B O 1
ATOM 10476 N N . VAL B 1 653 ? -29.812 -27.531 -4.645 1 91.62 653 VAL B N 1
ATOM 10477 C CA . VAL B 1 653 ? -30.156 -26.328 -3.891 1 91.62 653 VAL B CA 1
ATOM 10478 C C . VAL B 1 653 ? -30.141 -25.109 -4.812 1 91.62 653 VAL B C 1
ATOM 10480 O O . VAL B 1 653 ? -29.219 -24.953 -5.621 1 91.62 653 VAL B O 1
ATOM 10483 N N . SER B 1 654 ? -31.172 -24.281 -4.77 1 93.25 654 SER B N 1
ATOM 10484 C CA . SER B 1 654 ? -31.234 -23.078 -5.578 1 93.25 654 SER B CA 1
ATOM 10485 C C . SER B 1 654 ? -30.734 -21.859 -4.801 1 93.25 654 SER B C 1
ATOM 10487 O O . SER B 1 654 ? -30.969 -21.75 -3.6 1 93.25 654 SER B O 1
ATOM 10489 N N . VAL B 1 655 ? -29.984 -21.094 -5.504 1 95.12 655 VAL B N 1
ATOM 10490 C CA . VAL B 1 655 ? -29.469 -19.859 -4.898 1 95.12 655 VAL B CA 1
ATOM 10491 C C . VAL B 1 655 ? -30.156 -18.656 -5.523 1 95.12 655 VAL B C 1
ATOM 10493 O O . VAL B 1 655 ? -30.141 -18.484 -6.746 1 95.12 655 VAL B O 1
ATOM 10496 N N . LEU B 1 656 ? -30.766 -17.859 -4.711 1 95.88 656 LEU B N 1
ATOM 10497 C CA . LEU B 1 656 ? -31.469 -16.656 -5.152 1 95.88 656 LEU B CA 1
ATOM 10498 C C . LEU B 1 656 ? -30.781 -15.398 -4.613 1 95.88 656 LEU B C 1
ATOM 10500 O O . LEU B 1 656 ? -30.188 -15.43 -3.535 1 95.88 656 LEU B O 1
ATOM 10504 N N . LEU B 1 657 ? -30.828 -14.383 -5.375 1 96.25 657 LEU B N 1
ATOM 10505 C CA . LEU B 1 657 ? -30.281 -13.094 -4.965 1 96.25 657 LEU B CA 1
ATOM 10506 C C . LEU B 1 657 ? -31.406 -12.117 -4.625 1 96.25 657 LEU B C 1
ATOM 10508 O O . LEU B 1 657 ? -32.438 -12.086 -5.301 1 96.25 657 LEU B O 1
ATOM 10512 N N . ALA B 1 658 ? -31.172 -11.438 -3.539 1 94.69 658 ALA B N 1
ATOM 10513 C CA . ALA B 1 658 ? -32.188 -10.469 -3.121 1 94.69 658 ALA B CA 1
ATOM 10514 C C . ALA B 1 658 ? -31.531 -9.133 -2.756 1 94.69 658 ALA B C 1
ATOM 10516 O O . ALA B 1 658 ? -30.406 -9.094 -2.281 1 94.69 658 ALA B O 1
ATOM 10517 N N . SER B 1 659 ? -32.219 -8.023 -3.01 1 92.25 659 SER B N 1
ATOM 10518 C CA . SER B 1 659 ? -31.875 -6.668 -2.578 1 92.25 659 SER B CA 1
ATOM 10519 C C . SER B 1 659 ? -30.531 -6.23 -3.137 1 92.25 659 SER B C 1
ATOM 10521 O O . SER B 1 659 ? -29.672 -5.723 -2.398 1 92.25 659 SER B O 1
ATOM 10523 N N . CYS B 1 660 ? -30.344 -6.438 -4.434 1 92 660 CYS B N 1
ATOM 10524 C CA . CYS B 1 660 ? -29.094 -6.031 -5.082 1 92 660 CYS B CA 1
ATOM 10525 C C . CYS B 1 660 ? -29.188 -4.582 -5.551 1 92 660 CYS B C 1
ATOM 10527 O O . CYS B 1 660 ? -30.219 -4.137 -6.035 1 92 660 CYS B O 1
ATOM 10529 N N . TYR B 1 661 ? -28.156 -3.859 -5.285 1 90.12 661 TYR B N 1
ATOM 10530 C CA . TYR B 1 661 ? -28.078 -2.51 -5.828 1 90.12 661 TYR B CA 1
ATOM 10531 C C . TYR B 1 661 ? -27.938 -2.539 -7.348 1 90.12 661 TYR B C 1
ATOM 10533 O O . TYR B 1 661 ? -27.562 -3.568 -7.922 1 90.12 661 TYR B O 1
ATOM 10541 N N . THR B 1 662 ? -28.203 -1.471 -7.961 1 88.62 662 THR B N 1
ATOM 10542 C CA . THR B 1 662 ? -28.203 -1.395 -9.422 1 88.62 662 THR B CA 1
ATOM 10543 C C . THR B 1 662 ? -26.812 -1.609 -9.984 1 88.62 662 THR B C 1
ATOM 10545 O O . THR B 1 662 ? -26.656 -2.186 -11.062 1 88.62 662 THR B O 1
ATOM 10548 N N . SER B 1 663 ? -25.844 -1.142 -9.242 1 89.06 663 SER B N 1
ATOM 10549 C CA . SER B 1 663 ? -24.469 -1.329 -9.695 1 89.06 663 SER B CA 1
ATOM 10550 C C . SER B 1 663 ? -24.109 -2.809 -9.742 1 89.06 663 SER B C 1
ATOM 10552 O O . SER B 1 663 ? -23.422 -3.252 -10.664 1 89.06 663 SER B O 1
ATOM 10554 N N . VAL B 1 664 ? -24.562 -3.602 -8.82 1 92.62 664 VAL B N 1
ATOM 10555 C CA . VAL B 1 664 ? -24.297 -5.035 -8.758 1 92.62 664 VAL B CA 1
ATOM 10556 C C . VAL B 1 664 ? -25.062 -5.754 -9.859 1 92.62 664 VAL B C 1
ATOM 10558 O O . VAL B 1 664 ? -24.531 -6.645 -10.523 1 92.62 664 VAL B O 1
ATOM 10561 N N . VAL B 1 665 ? -26.328 -5.309 -10.094 1 92.12 665 VAL B N 1
ATOM 10562 C CA . VAL B 1 665 ? -27.156 -5.922 -11.125 1 92.12 665 VAL B CA 1
ATOM 10563 C C . VAL B 1 665 ? -26.531 -5.703 -12.492 1 92.12 665 VAL B C 1
ATOM 10565 O O . VAL B 1 665 ? -26.5 -6.613 -13.328 1 92.12 665 VAL B O 1
ATOM 10568 N N . ASP B 1 666 ? -26.016 -4.492 -12.664 1 89.44 666 ASP B N 1
ATOM 10569 C CA . ASP B 1 666 ? -25.375 -4.184 -13.93 1 89.44 666 ASP B CA 1
ATOM 10570 C C . ASP B 1 666 ? -24.156 -5.074 -14.156 1 89.44 666 ASP B C 1
ATOM 10572 O O . ASP B 1 666 ? -23.922 -5.555 -15.266 1 89.44 666 ASP B O 1
ATOM 10576 N N . THR B 1 667 ? -23.406 -5.297 -13.133 1 90.19 667 THR B N 1
ATOM 10577 C CA . THR B 1 667 ? -22.203 -6.133 -13.227 1 90.19 667 THR B CA 1
ATOM 10578 C C . THR B 1 667 ? -22.594 -7.59 -13.484 1 90.19 667 THR B C 1
ATOM 10580 O O . THR B 1 667 ? -21.922 -8.281 -14.266 1 90.19 667 THR B O 1
ATOM 10583 N N . LEU B 1 668 ? -23.656 -8.047 -12.883 1 93.06 668 LEU B N 1
ATOM 10584 C CA . LEU B 1 668 ? -24.125 -9.414 -13.07 1 93.06 668 LEU B CA 1
ATOM 10585 C C . LEU B 1 668 ? -24.656 -9.617 -14.484 1 93.06 668 LEU B C 1
ATOM 10587 O O . LEU B 1 668 ? -24.422 -10.664 -15.094 1 93.06 668 LEU B O 1
ATOM 10591 N N . GLN B 1 669 ? -25.328 -8.586 -14.945 1 91.06 669 GLN B N 1
ATOM 10592 C CA . GLN B 1 669 ? -25.859 -8.656 -16.312 1 91.06 669 GLN B CA 1
ATOM 10593 C C . GLN B 1 669 ? -24.75 -8.672 -17.344 1 91.06 669 GLN B C 1
ATOM 10595 O O . GLN B 1 669 ? -24.781 -9.438 -18.297 1 91.06 669 GLN B O 1
ATOM 10600 N N . LYS B 1 670 ? -23.812 -7.852 -17.125 1 86.81 670 LYS B N 1
ATOM 10601 C CA . LYS B 1 670 ? -22.672 -7.785 -18.031 1 86.81 670 LYS B CA 1
ATOM 10602 C C . LYS B 1 670 ? -21.891 -9.094 -18.031 1 86.81 670 LYS B C 1
ATOM 10604 O O . LYS B 1 670 ? -21.328 -9.484 -19.062 1 86.81 670 LYS B O 1
ATOM 10609 N N . GLY B 1 671 ? -21.859 -9.781 -16.922 1 87.75 671 GLY B N 1
ATOM 10610 C CA . GLY B 1 671 ? -21.156 -11.047 -16.797 1 87.75 671 GLY B CA 1
ATOM 10611 C C . GLY B 1 671 ? -22 -12.242 -17.203 1 87.75 671 GLY B C 1
ATOM 10612 O O . GLY B 1 671 ? -21.594 -13.391 -17.016 1 87.75 671 GLY B O 1
ATOM 10613 N N . GLN B 1 672 ? -23.141 -12.086 -17.703 1 88.12 672 GLN B N 1
ATOM 10614 C CA . GLN B 1 672 ? -24.047 -13.133 -18.172 1 88.12 672 GLN B CA 1
ATOM 10615 C C . GLN B 1 672 ? -24.406 -14.102 -17.047 1 88.12 672 GLN B C 1
ATOM 10617 O O . GLN B 1 672 ? -24.438 -15.312 -17.25 1 88.12 672 GLN B O 1
ATOM 10622 N N . PHE B 1 673 ? -24.562 -13.516 -15.938 1 90.06 673 PHE B N 1
ATOM 10623 C CA . PHE B 1 673 ? -24.969 -14.305 -14.781 1 90.06 673 PHE B CA 1
ATOM 10624 C C . PHE B 1 673 ? -26.375 -14.844 -14.969 1 90.06 673 PHE B C 1
ATOM 10626 O O . PHE B 1 673 ? -26.688 -15.969 -14.562 1 90.06 673 PHE B O 1
ATOM 10633 N N . PHE B 1 674 ? -27.25 -14.07 -15.602 1 90.19 674 PHE B N 1
ATOM 10634 C CA . PHE B 1 674 ? -28.656 -14.422 -15.789 1 90.19 674 PHE B CA 1
ATOM 10635 C C . PHE B 1 674 ? -28.859 -15.133 -17.125 1 90.19 674 PHE B C 1
ATOM 10637 O O . PHE B 1 674 ? -29.969 -15.148 -17.656 1 90.19 674 PHE B O 1
ATOM 10644 N N . GLY B 1 675 ? -27.844 -15.664 -17.625 1 85.06 675 GLY B N 1
ATOM 10645 C CA . GLY B 1 675 ? -27.953 -16.344 -18.906 1 85.06 675 GLY B CA 1
ATOM 10646 C C . GLY B 1 675 ? -27.828 -15.422 -20.094 1 85.06 675 GLY B C 1
ATOM 10647 O O . GLY B 1 675 ? -27.609 -14.219 -19.938 1 85.06 675 GLY B O 1
ATOM 10648 N N . LYS B 1 676 ? -28.031 -16.141 -21.234 1 83.06 676 LYS B N 1
ATOM 10649 C CA . LYS B 1 676 ? -27.969 -15.359 -22.469 1 83.06 676 LYS B CA 1
ATOM 10650 C C . LYS B 1 676 ? -29.172 -14.43 -22.578 1 83.06 676 LYS B C 1
ATOM 10652 O O . LYS B 1 676 ? -30.312 -14.852 -22.375 1 83.06 676 LYS B O 1
ATOM 10657 N N . ASN B 1 677 ? -29.094 -13.148 -22.625 1 80.25 677 ASN B N 1
ATOM 10658 C CA . ASN B 1 677 ? -30.125 -12.125 -22.781 1 80.25 677 ASN B CA 1
ATOM 10659 C C . ASN B 1 677 ? -30.922 -11.945 -21.5 1 80.25 677 ASN B C 1
ATOM 10661 O O . ASN B 1 677 ? -32.125 -11.609 -21.547 1 80.25 677 ASN B O 1
ATOM 10665 N N . ASN B 1 678 ? -30.453 -12.367 -20.328 1 85.06 678 ASN B N 1
ATOM 10666 C CA . ASN B 1 678 ? -31.062 -12.125 -19.031 1 85.06 678 ASN B CA 1
ATOM 10667 C C . ASN B 1 678 ? -32.406 -12.836 -18.906 1 85.06 678 ASN B C 1
ATOM 10669 O O . ASN B 1 678 ? -33.375 -12.273 -18.375 1 85.06 678 ASN B O 1
ATOM 10673 N N . THR B 1 679 ? -32.5 -14.016 -19.422 1 83 679 THR B N 1
ATOM 10674 C CA . THR B 1 679 ? -33.75 -14.758 -19.406 1 83 679 THR B CA 1
ATOM 10675 C C . THR B 1 679 ? -34.094 -15.242 -18 1 83 679 THR B C 1
ATOM 10677 O O . THR B 1 679 ? -35.25 -15.352 -17.625 1 83 679 THR B O 1
ATOM 10680 N N . ASP B 1 680 ? -33.062 -15.422 -17.203 1 87.38 680 ASP B N 1
ATOM 10681 C CA . ASP B 1 680 ? -33.281 -16 -15.883 1 87.38 680 ASP B CA 1
ATOM 10682 C C . ASP B 1 680 ? -33.281 -14.914 -14.805 1 87.38 680 ASP B C 1
ATOM 10684 O O . ASP B 1 680 ? -33.188 -15.219 -13.617 1 87.38 680 ASP B O 1
ATOM 10688 N N . MET B 1 681 ? -33.406 -13.719 -15.133 1 88.5 681 MET B N 1
ATOM 10689 C CA . MET B 1 681 ? -33.344 -12.625 -14.164 1 88.5 681 MET B CA 1
ATOM 10690 C C . MET B 1 681 ? -34.562 -12.656 -13.227 1 88.5 681 MET B C 1
ATOM 10692 O O . MET B 1 681 ? -34.406 -12.453 -12.023 1 88.5 681 MET B O 1
ATOM 10696 N N . GLY B 1 682 ? -35.688 -12.969 -13.742 1 84.38 682 GLY B N 1
ATOM 10697 C CA . GLY B 1 682 ? -36.906 -12.984 -12.953 1 84.38 682 GLY B CA 1
ATOM 10698 C C . GLY B 1 682 ? -36.938 -14.109 -11.93 1 84.38 682 GLY B C 1
ATOM 10699 O O . GLY B 1 682 ? -37.562 -13.992 -10.891 1 84.38 682 GLY B O 1
ATOM 10700 N N . SER B 1 683 ? -36.156 -15.109 -12.203 1 87.69 683 SER B N 1
ATOM 10701 C CA . SER B 1 683 ? -36.156 -16.266 -11.32 1 87.69 683 SER B CA 1
ATOM 10702 C C . SER B 1 683 ? -35 -16.219 -10.32 1 87.69 683 SER B C 1
ATOM 10704 O O . SER B 1 683 ? -35.031 -16.922 -9.305 1 87.69 683 SER B O 1
ATOM 10706 N N . LEU B 1 684 ? -34.125 -15.391 -10.602 1 91.75 684 LEU B N 1
ATOM 10707 C CA . LEU B 1 684 ? -32.906 -15.422 -9.766 1 91.75 684 LEU B CA 1
ATOM 10708 C C . LEU B 1 684 ? -32.781 -14.148 -8.945 1 91.75 684 LEU B C 1
ATOM 10710 O O . LEU B 1 684 ? -32.094 -14.125 -7.918 1 91.75 684 LEU B O 1
ATOM 10714 N N . LEU B 1 685 ? -33.438 -13.062 -9.352 1 93 685 LEU B N 1
ATOM 10715 C CA . LEU B 1 685 ? -33.25 -11.773 -8.703 1 93 685 LEU B CA 1
ATOM 10716 C C . LEU B 1 685 ? -34.594 -11.25 -8.164 1 93 685 LEU B C 1
ATOM 10718 O O . LEU B 1 685 ? -35.594 -11.234 -8.883 1 93 685 LEU B O 1
ATOM 10722 N N . PHE B 1 686 ? -34.531 -10.875 -6.926 1 91.44 686 PHE B N 1
ATOM 10723 C CA . PHE B 1 686 ? -35.719 -10.336 -6.273 1 91.44 686 PHE B CA 1
ATOM 10724 C C . PHE B 1 686 ? -35.406 -9.008 -5.594 1 91.44 686 PHE B C 1
ATOM 10726 O O . PHE B 1 686 ? -34.281 -8.75 -5.211 1 91.44 686 PHE B O 1
ATOM 10733 N N . HIS B 1 687 ? -36.312 -8.242 -5.418 1 87.31 687 HIS B N 1
ATOM 10734 C CA . HIS B 1 687 ? -36.094 -6.898 -4.887 1 87.31 687 HIS B CA 1
ATOM 10735 C C . HIS B 1 687 ? -35.969 -6.922 -3.367 1 87.31 687 HIS B C 1
ATOM 10737 O O . HIS B 1 687 ? -35.281 -6.074 -2.783 1 87.31 687 HIS B O 1
ATOM 10743 N N . THR B 1 688 ? -36.688 -7.824 -2.766 1 89.19 688 THR B N 1
ATOM 10744 C CA . THR B 1 688 ? -36.625 -7.941 -1.313 1 89.19 688 THR B CA 1
ATOM 10745 C C . THR B 1 688 ? -36.375 -9.391 -0.897 1 89.19 688 THR B C 1
ATOM 10747 O O . THR B 1 688 ? -36.625 -10.312 -1.674 1 89.19 688 THR B O 1
ATOM 10750 N N . VAL B 1 689 ? -35.938 -9.516 0.267 1 92 689 VAL B N 1
ATOM 10751 C CA . VAL B 1 689 ? -35.656 -10.852 0.807 1 92 689 VAL B CA 1
ATOM 10752 C C . VAL B 1 689 ? -36.969 -11.602 0.988 1 92 689 VAL B C 1
ATOM 10754 O O . VAL B 1 689 ? -37.062 -12.805 0.727 1 92 689 VAL B O 1
ATOM 10757 N N . HIS B 1 690 ? -37.969 -10.891 1.373 1 89.69 690 HIS B N 1
ATOM 10758 C CA . HIS B 1 690 ? -39.281 -11.508 1.604 1 89.69 690 HIS B CA 1
ATOM 10759 C C . HIS B 1 690 ? -39.844 -12.086 0.313 1 89.69 690 HIS B C 1
ATOM 10761 O O . HIS B 1 690 ? -40.406 -13.188 0.31 1 89.69 690 HIS B O 1
ATOM 10767 N N . SER B 1 691 ? -39.75 -11.352 -0.756 1 90.12 691 SER B N 1
ATOM 10768 C CA . SER B 1 691 ? -40.219 -11.836 -2.045 1 90.12 691 SER B CA 1
ATOM 10769 C C . SER B 1 691 ? -39.469 -13.078 -2.496 1 90.12 691 SER B C 1
ATOM 10771 O O . SER B 1 691 ? -40.031 -13.969 -3.119 1 90.12 691 SER B O 1
ATOM 10773 N N . ALA B 1 692 ? -38.219 -13.109 -2.195 1 93.06 692 ALA B N 1
ATOM 10774 C CA . ALA B 1 692 ? -37.406 -14.266 -2.553 1 93.06 692 ALA B CA 1
ATOM 10775 C C . ALA B 1 692 ? -37.812 -15.5 -1.756 1 93.06 692 ALA B C 1
ATOM 10777 O O . ALA B 1 692 ? -37.906 -16.594 -2.301 1 93.06 692 ALA B O 1
ATOM 10778 N N . VAL B 1 693 ? -38.094 -15.305 -0.494 1 92.38 693 VAL B N 1
ATOM 10779 C CA . VAL B 1 693 ? -38.469 -16.406 0.371 1 92.38 693 VAL B CA 1
ATOM 10780 C C . VAL B 1 693 ? -39.844 -16.938 -0.061 1 92.38 693 VAL B C 1
ATOM 10782 O O . VAL B 1 693 ? -40.062 -18.156 -0.083 1 92.38 693 VAL B O 1
ATOM 10785 N N . LEU B 1 694 ? -40.75 -16.016 -0.427 1 89.69 694 LEU B N 1
ATOM 10786 C CA . LEU B 1 694 ? -42.062 -16.422 -0.895 1 89.69 694 LEU B CA 1
ATOM 10787 C C . LEU B 1 694 ? -41.969 -17.219 -2.191 1 89.69 694 LEU B C 1
ATOM 10789 O O . LEU B 1 694 ? -42.688 -18.219 -2.371 1 89.69 694 LEU B O 1
ATOM 10793 N N . TYR B 1 695 ? -41.156 -16.719 -3.004 1 91.06 695 TYR B N 1
ATOM 10794 C CA . TYR B 1 695 ? -40.938 -17.422 -4.266 1 91.06 695 TYR B CA 1
ATOM 10795 C C . TYR B 1 695 ? -40.344 -18.812 -4.023 1 91.06 695 TYR B C 1
ATOM 10797 O O . TYR B 1 695 ? -40.781 -19.781 -4.656 1 91.06 695 TYR B O 1
ATOM 10805 N N . ALA B 1 696 ? -39.375 -18.922 -3.154 1 91.62 696 ALA B N 1
ATOM 10806 C CA . ALA B 1 696 ? -38.75 -20.188 -2.844 1 91.62 696 ALA B CA 1
ATOM 10807 C C . ALA B 1 696 ? -39.719 -21.188 -2.268 1 91.62 696 ALA B C 1
ATOM 10809 O O . ALA B 1 696 ? -39.688 -22.375 -2.605 1 91.62 696 ALA B O 1
ATOM 10810 N N . ASN B 1 697 ? -40.625 -20.75 -1.421 1 88.31 697 ASN B N 1
ATOM 10811 C CA . ASN B 1 697 ? -41.594 -21.625 -0.786 1 88.31 697 ASN B CA 1
ATOM 10812 C C . ASN B 1 697 ? -42.688 -22.047 -1.765 1 88.31 697 ASN B C 1
ATOM 10814 O O . ASN B 1 697 ? -43.219 -23.156 -1.681 1 88.31 697 ASN B O 1
ATOM 10818 N N . SER B 1 698 ? -43.031 -21.156 -2.648 1 86.06 698 SER B N 1
ATOM 10819 C CA . SER B 1 698 ? -44.031 -21.484 -3.637 1 86.06 698 SER B CA 1
ATOM 10820 C C . SER B 1 698 ? -43.531 -22.516 -4.645 1 86.06 698 SER B C 1
ATOM 10822 O O . SER B 1 698 ? -44.281 -23.375 -5.105 1 86.06 698 SER B O 1
ATOM 10824 N N . HIS B 1 699 ? -42.375 -22.359 -5.035 1 79.69 699 HIS B N 1
ATOM 10825 C CA . HIS B 1 699 ? -41.781 -23.281 -6.016 1 79.69 699 HIS B CA 1
ATOM 10826 C C . HIS B 1 699 ? -41.625 -24.672 -5.438 1 79.69 699 HIS B C 1
ATOM 10828 O O . HIS B 1 699 ? -41.75 -25.672 -6.164 1 79.69 699 HIS B O 1
ATOM 10834 N N . ARG B 1 700 ? -41.375 -24.781 -4.211 1 73.69 700 ARG B N 1
ATOM 10835 C CA . ARG B 1 700 ? -41.281 -26.094 -3.578 1 73.69 700 ARG B CA 1
ATOM 10836 C C . ARG B 1 700 ? -42.656 -26.766 -3.525 1 73.69 700 ARG B C 1
ATOM 10838 O O . ARG B 1 700 ? -42.781 -27.969 -3.758 1 73.69 700 ARG B O 1
ATOM 10845 N N . LEU B 1 701 ? -43.594 -25.938 -3.205 1 62.69 701 LEU B N 1
ATOM 10846 C CA . LEU B 1 701 ? -44.938 -26.484 -3.117 1 62.69 701 LEU B CA 1
ATOM 10847 C C . LEU B 1 701 ? -45.406 -27 -4.473 1 62.69 701 LEU B C 1
ATOM 10849 O O . LEU B 1 701 ? -46.062 -28.062 -4.551 1 62.69 701 LEU B O 1
ATOM 10853 N N . LEU B 1 702 ? -44.938 -26.297 -5.445 1 58.84 702 LEU B N 1
ATOM 10854 C CA . LEU B 1 702 ? -45.312 -26.734 -6.785 1 58.84 702 LEU B CA 1
ATOM 10855 C C . LEU B 1 702 ? -44.531 -28 -7.18 1 58.84 702 LEU B C 1
ATOM 10857 O O . LEU B 1 702 ? -45.094 -28.875 -7.848 1 58.84 702 LEU B O 1
ATOM 10861 N N . GLY B 1 703 ? -43.281 -28.047 -6.773 1 58.19 703 GLY B N 1
ATOM 10862 C CA . GLY B 1 703 ? -42.5 -29.25 -7.059 1 58.19 703 GLY B CA 1
ATOM 10863 C C . GLY B 1 703 ? -43 -30.469 -6.312 1 58.19 703 GLY B C 1
ATOM 10864 O O . GLY B 1 703 ? -43.062 -31.578 -6.871 1 58.19 703 GLY B O 1
ATOM 10865 N N . ASN B 1 704 ? -43.469 -30.281 -5.09 1 58.38 704 ASN B N 1
ATOM 10866 C CA . ASN B 1 704 ? -44.031 -31.391 -4.309 1 58.38 704 ASN B CA 1
ATOM 10867 C C . ASN B 1 704 ? -45.406 -31.812 -4.848 1 58.38 704 ASN B C 1
ATOM 10869 O O . ASN B 1 704 ? -45.719 -33 -4.891 1 58.38 704 ASN B O 1
ATOM 10873 N N . THR B 1 705 ? -46.188 -30.828 -5.223 1 54.12 705 THR B N 1
ATOM 10874 C CA . THR B 1 705 ? -47.5 -31.172 -5.762 1 54.12 705 THR B CA 1
ATOM 10875 C C . THR B 1 705 ? -47.344 -31.906 -7.094 1 54.12 705 THR B C 1
ATOM 10877 O O . THR B 1 705 ? -48.094 -32.844 -7.383 1 54.12 705 THR B O 1
ATOM 10880 N N . ALA B 1 706 ? -46.375 -31.578 -7.824 1 51.38 706 ALA B N 1
ATOM 10881 C CA . ALA B 1 706 ? -46.125 -32.25 -9.086 1 51.38 706 ALA B CA 1
ATOM 10882 C C . ALA B 1 706 ? -45.656 -33.688 -8.852 1 51.38 706 ALA B C 1
ATOM 10884 O O . ALA B 1 706 ? -46.062 -34.625 -9.562 1 51.38 706 ALA B O 1
ATOM 10885 N N . ARG B 1 707 ? -44.875 -33.844 -7.922 1 54.47 707 ARG B N 1
ATOM 10886 C CA . ARG B 1 707 ? -44.438 -35.188 -7.574 1 54.47 707 ARG B CA 1
ATOM 10887 C C . ARG B 1 707 ? -45.594 -36.031 -7.02 1 54.47 707 ARG B C 1
ATOM 10889 O O . ARG B 1 707 ? -45.688 -37.219 -7.305 1 54.47 707 ARG B O 1
ATOM 10896 N N . GLU B 1 708 ? -46.438 -35.375 -6.199 1 52.34 708 GLU B N 1
ATOM 10897 C CA . GLU B 1 708 ? -47.594 -36.125 -5.688 1 52.34 708 GLU B CA 1
ATOM 10898 C C . GLU B 1 708 ? -48.562 -36.5 -6.805 1 52.34 708 GLU B C 1
ATOM 10900 O O . GLU B 1 708 ? -49.156 -37.562 -6.801 1 52.34 708 GLU B O 1
ATOM 10905 N N . ALA B 1 709 ? -48.719 -35.719 -7.73 1 51.59 709 ALA B N 1
ATOM 10906 C CA . ALA B 1 709 ? -49.656 -36 -8.828 1 51.59 709 ALA B CA 1
ATOM 10907 C C . ALA B 1 709 ? -49.125 -37.094 -9.734 1 51.59 709 ALA B C 1
ATOM 10909 O O . ALA B 1 709 ? -49.906 -37.875 -10.297 1 51.59 709 ALA B O 1
ATOM 10910 N N . ASN B 1 710 ? -47.938 -37.031 -9.938 1 42.28 710 ASN B N 1
ATOM 10911 C CA . ASN B 1 710 ? -47.344 -38.062 -10.789 1 42.28 710 ASN B CA 1
ATOM 10912 C C . ASN B 1 710 ? -47.188 -39.375 -10.031 1 42.28 710 ASN B C 1
ATOM 10914 O O . ASN B 1 710 ? -46.781 -40.375 -10.609 1 42.28 710 ASN B O 1
ATOM 10918 N N . ALA B 1 711 ? -47.375 -39.375 -8.742 1 44 711 ALA B N 1
ATOM 10919 C CA . ALA B 1 711 ? -47.406 -40.625 -7.973 1 44 711 ALA B CA 1
ATOM 10920 C C . ALA B 1 711 ? -48.844 -41.219 -7.934 1 44 711 ALA B C 1
ATOM 10922 O O . ALA B 1 711 ? -49.812 -40.469 -7.73 1 44 711 ALA B O 1
#